Protein AF-A0A933MUI3-F1 (afdb_monomer)

Secondary structure (DSSP, 8-state):
------S---EEE-S-TTT-EEETTEEEEEEESSHHHHHHHHHHHHHHHHHTT-EEEEEE-TT--HHHHHHHHHTSTTTHHHHHHTTSEEEEEHHHHHHHH-SSHHHHHHHHHHHHHTT-S-EEEEEE----SSSS---SSS-HHHHHTTTEEEEEEEEGGG--HHHHHHHHHTSSEEEEEETTEEEEEE-HHHHHHHHHHHHHHHHHHHHHHH-SSEEEEEEEEE-TTS-EEEEEEEEE-HHHHHHH---HHHHTTSBHHHHSTTGGG-TT-HHHHHHHHHHH---EEEEEEETTTTEEEEEEEE-SSTTEEEEEEEE-HHHHHHHHHHHHHHHHHHHHHHS-SSEEEEEETTSBEEEE-HHHHHHHS--HHHHTTSBHHHHS-EEETTT-PBPPPHHHHHHHH-S-EEPPSSEEEE-TTS-EEEEEEEEEEEE-TTS-EEEEEEEEEE-HHHHHHHHHHHHHHHHHHHHHHHHHHHHHHHHHHHHHHHHHHHHHHHHHHHHHHHHIIIIIHHHHHHHHHHHHHHHHHS---HHHHHHHHHHHHHHHHHHHHHHHHS-THHHHS-HHHHHHHHHHHHHHHH--EEEEEEES-GGGTT-THHHHHHHHHHHHHHHIIIII--SEEEEEEEE-SSEEEEEEEE-S----TTHHHHS-TTS-HHHHHHHHHHHHTT-EEEEEE-TTS-EEEEEEEESS-------PPPPPPP------------------SEEEEEE-S-HHHHHHHHHHHHTSTTEEEEEEESSHHHHHHHHHHH--SEEEEESS-SSS-HHHHHHHHHHH-TTSEEEEEESS--HHHHHHHHHTT-SEEEETTS-HHHHHHHHHHHHT--

Sequence (850 aa):
MESMQTIYSDTRKSGIPLIGDLPWGTDFCQFYQTEEDLFEILAPYFKAGVESNELCIWITSGPFDSEDACTALETFPPHFKEYVDKGQMVIIPRSRWWARYGRTDEAVVSMLDRAILSGFDGLRLAYNAFPEEGGGGGIILDGPDVISRHNIIALFSYPRDEFDAAGFMQAIKNHRFALVRNGDRWELIESSEVRTIKDALKRSEEKLHSLFNNMSEGFAYHRIVLDAGERPCDYVFCQVNEAFERLTGLKAESILGRKATDVLPGIEKDPADWIGTYGRVALTGRPVQFERYSELLEKWFSISAFSPHKGYFAVTFSDITERKRAEQALRESEQLWAVTVASIGDAVIATDTAGRVTFLNKVAEELTGWNMPEALGKPVQEVFHIVNENSREAVEDPVRKVLQTGKIAGLANHTVLLRRDGTEVPIDDSGAPIRDNEGRILGVVLVFRDITERRSIEAALRQLNEVLERRVAERTEMAETRSKQLQALAAELIEAEERERRRVAEILHDDLQQLLAAARMQLQAAREDLFYVPLLENVEQLLEESIGKSRRLSHELSPAVLHHSGLVAALEWLARQMKDQFGLEVELEADDTRRFEGSPLKVFLFRAAQELLFNVVKHAGVKHARVALSGFDAHVVMKITDCGQGFDPEVLDCSTRMKGFGLLSLRERARYVGGNLDIESAPGCGSRFTVRVPLNLPEADRLQPYGAPPSEPRNSGQAGGQGSTVAGGTRVLLVDDHQVMRQGLNRLISGHPDIRVVGEAANGHEAIEGVRQLKPHVVVMDVSMPVMDGIEATRRIKAESPEVRVIGLSMYEDELIADTMRQAGAEALVSKTASSAELLKAICRVVGRG

Radius of gyration: 81.18 Å; Cα contacts (8 Å, |Δi|>4): 1340; chains: 1; bounding box: 135×61×223 Å

Mean predicted aligned error: 23.06 Å

Foldseek 3Di:
DDDPPPDDPQWFAQLDVVVGTHHFLAEEEEADADPVRVCVRVQSRVVRQVVQQAQEEEEDEPPDDPVNVVVVCVPRPDDPVVCVVVNSYYYHYPVRC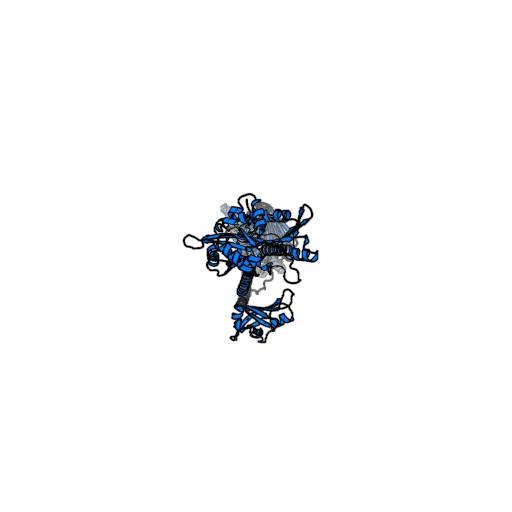CVPQNLELVSQVVVQVVSVVVPGPGHEYEYEFADDPDPDDGDSYPDSVSRNVGRYYYYYYYHNVRDDPVRVVVNCQRHQWYWYDDPPDTDIDGHPVVVVVVVVVVVVVVVVLVCQQPDLWKKWKWFFDADPVRAGDWIATQDIYNNVCVQQVDDCVVGHRHIPCVRQPCCCVWPVNPRRVQSCQQAVQDKDWDWDADPSSRFIKTKIKGHPHHRMIMMIIDTCRVVVVVVVVVVVVVVVVLCVLQPPQWWKFWAFLVQQTCDTHPNLCVQQVHDPVRRGRHRVCVRFPKAAQPPRHGFDDQFVVCSVPVAKDWGDPRMWTQHPVRDTFTKTKIKHFDADPVGDGGTIMMIMDGCPVVVVVVVVVVVVVVVVVVVVVVVVVVVVVVVVVVLVVVVVVVVVVLVVLLVVLCCLVPPVLVVLLLVLLVLVVVPVVDDDDVVSVVVNVVSVVVSVVSVVSSCVSPPPCVVPHALQSLVVVLQVVCCVPQLAHEAEAEDPCPLLRPAPCSVLVSVVVNLVVVCCSVPFPDRYKYWYWDDDPWKIKIKIWDQGQWDDPVVLVDDDDDDRCSVVVSQVVLVSQVWGWDWDTDGNGTIMIMTMHTSYRPPPPPPDPPDDDDDDDDDDDDDDDDDDDDDDAQEEEEEALDPSLVVSLCVLQVVDPRYDHQYYYNALVSVLVCCVPRVGQEYEAEQDGPPHGRLRSLLVCCVVPVRRAYEYEACDPDPVSQVSSVVSPHPYYDYSPDDSVVVVCSSCVRNPHD

Nearest PDB structures (foldseek):
  7od9-assembly1_B  TM=9.704E-01  e=2.567E-10  Methanococcus maripaludis X1
  4gvp-assembly1_A  TM=9.552E-01  e=1.832E-10  Staphylococcus aureus subsp. aureus Mu50
  6ekh-assembly1_Y  TM=9.666E-01  e=4.027E-10  Methanococcus maripaludis
  5hev-assembly1_A  TM=9.425E-01  e=8.853E-10  Enterococcus faecium SD3B-2
  3eul-assembly2_B  TM=9.499E-01  e=8.853E-10  Mycobacterium tuberculosis

pLDDT: mean 76.21, std 15.77, range [24.16, 95.5]

Structure (mmCIF, N/CA/C/O backbone):
data_AF-A0A933MUI3-F1
#
_entry.id   AF-A0A933MUI3-F1
#
loop_
_atom_site.group_PDB
_atom_site.id
_atom_site.type_symbol
_atom_site.label_atom_id
_atom_site.label_alt_id
_atom_site.label_comp_id
_atom_site.label_asym_id
_atom_site.label_entity_id
_atom_site.label_seq_id
_atom_site.pdbx_PDB_ins_code
_atom_site.Cartn_x
_atom_site.Cartn_y
_atom_site.Cartn_z
_atom_site.occupancy
_atom_site.B_iso_or_equiv
_atom_site.auth_seq_id
_atom_site.auth_comp_id
_atom_site.auth_asym_id
_atom_site.auth_atom_id
_atom_site.pdbx_PDB_model_num
ATOM 1 N N . MET A 1 1 ? 58.623 9.720 -47.598 1.00 26.69 1 MET A N 1
ATOM 2 C CA . MET A 1 1 ? 58.840 8.659 -48.596 1.00 26.69 1 MET A CA 1
ATOM 3 C C . MET A 1 1 ? 57.565 8.535 -49.392 1.00 26.69 1 MET A C 1
ATOM 5 O O . MET A 1 1 ? 56.542 8.203 -48.814 1.00 26.69 1 MET A O 1
ATOM 9 N N . GLU A 1 2 ? 57.671 8.980 -50.641 1.00 27.11 2 GLU A N 1
ATOM 10 C CA . GLU A 1 2 ? 56.903 8.598 -51.829 1.00 27.11 2 GLU A CA 1
ATOM 11 C C . GLU A 1 2 ? 55.444 8.187 -51.617 1.00 27.11 2 GLU A C 1
ATOM 13 O O . GLU A 1 2 ? 55.113 7.068 -51.235 1.00 27.11 2 GLU A O 1
ATOM 18 N N . SER A 1 3 ? 54.569 9.140 -51.944 1.00 26.72 3 SER A N 1
ATOM 19 C CA . SER A 1 3 ? 53.187 8.888 -52.319 1.00 26.72 3 SER A CA 1
ATOM 20 C C . SER A 1 3 ? 53.124 7.734 -53.310 1.00 26.72 3 SER A C 1
ATOM 22 O O . SER A 1 3 ? 53.797 7.758 -54.339 1.00 26.72 3 SER A O 1
ATOM 24 N N . MET A 1 4 ? 52.270 6.771 -52.990 1.00 26.62 4 MET A N 1
ATOM 25 C CA . MET A 1 4 ? 51.874 5.628 -53.800 1.00 26.62 4 MET A CA 1
ATOM 26 C C . MET A 1 4 ? 51.138 6.107 -55.070 1.00 26.62 4 MET A C 1
ATOM 28 O O . MET A 1 4 ? 49.933 5.936 -55.219 1.00 26.62 4 MET A O 1
ATOM 32 N N . GLN A 1 5 ? 51.870 6.765 -55.972 1.00 28.64 5 GLN A N 1
ATOM 33 C CA . GLN A 1 5 ? 51.506 7.031 -57.359 1.00 28.64 5 GLN A CA 1
ATOM 34 C C . GLN A 1 5 ? 51.895 5.801 -58.172 1.00 28.64 5 GLN A C 1
ATOM 36 O O . GLN A 1 5 ? 52.979 5.727 -58.744 1.00 28.64 5 GLN A O 1
ATOM 41 N N . THR A 1 6 ? 51.030 4.795 -58.216 1.00 31.25 6 THR A N 1
ATOM 42 C CA . THR A 1 6 ? 51.128 3.788 -59.279 1.00 31.25 6 THR A CA 1
ATOM 43 C C . THR A 1 6 ? 49.757 3.220 -59.593 1.00 31.25 6 THR A C 1
ATOM 45 O O . THR A 1 6 ? 49.464 2.068 -59.299 1.00 31.25 6 THR A O 1
ATOM 48 N N . ILE A 1 7 ? 48.911 4.051 -60.201 1.00 29.55 7 ILE A N 1
ATOM 49 C CA . ILE A 1 7 ? 47.840 3.594 -61.091 1.00 29.55 7 ILE A CA 1
ATOM 50 C C . ILE A 1 7 ? 47.836 4.575 -62.278 1.00 29.55 7 ILE A C 1
ATOM 52 O O . ILE A 1 7 ? 47.250 5.646 -62.196 1.00 29.55 7 ILE A O 1
ATOM 56 N N . TYR A 1 8 ? 48.603 4.229 -63.322 1.00 33.91 8 TYR A N 1
ATOM 57 C CA . TYR A 1 8 ? 48.676 4.859 -64.653 1.00 33.91 8 TYR A CA 1
ATOM 58 C C . TYR A 1 8 ? 48.762 6.402 -64.710 1.00 33.91 8 TYR A C 1
ATOM 60 O O . TYR A 1 8 ? 47.828 7.069 -65.146 1.00 33.91 8 TYR A O 1
ATOM 68 N N . SER A 1 9 ? 49.918 6.987 -64.368 1.00 40.78 9 SER A N 1
ATOM 69 C CA . SER A 1 9 ? 50.299 8.293 -64.935 1.00 40.78 9 SER A CA 1
ATOM 70 C C . SER A 1 9 ? 51.021 8.051 -66.263 1.00 40.78 9 SER A C 1
ATOM 72 O O . SER A 1 9 ? 52.243 7.922 -66.306 1.00 40.78 9 SER A O 1
ATOM 74 N N . ASP A 1 10 ? 50.252 7.924 -67.340 1.00 58.47 10 ASP A N 1
ATOM 75 C CA . ASP A 1 10 ? 50.737 7.633 -68.697 1.00 58.47 10 ASP A CA 1
ATOM 76 C C . ASP A 1 10 ? 51.306 8.900 -69.373 1.00 58.47 10 ASP A C 1
ATOM 78 O O . ASP A 1 10 ? 50.893 9.309 -70.457 1.00 58.47 10 ASP A O 1
ATOM 82 N N . THR A 1 11 ? 52.204 9.595 -68.670 1.00 73.50 11 THR A N 1
ATOM 83 C CA . THR A 1 11 ? 52.864 10.825 -69.120 1.00 73.50 11 THR A CA 1
ATOM 84 C C . THR A 1 11 ? 54.256 10.514 -69.660 1.00 73.50 11 THR A C 1
ATOM 86 O O . THR A 1 11 ? 55.077 9.910 -68.971 1.00 73.50 11 THR A O 1
ATOM 89 N N . ARG A 1 12 ? 54.528 10.946 -70.889 1.00 80.88 12 ARG A N 1
ATOM 90 C CA . ARG A 1 12 ? 55.782 10.781 -71.625 1.00 80.88 12 ARG A CA 1
ATOM 91 C C . ARG A 1 12 ? 56.513 12.109 -71.715 1.00 80.88 12 ARG A C 1
ATOM 93 O O . ARG A 1 12 ? 55.896 13.169 -71.792 1.00 80.88 12 ARG A O 1
ATOM 100 N N . LYS A 1 13 ? 57.840 12.075 -71.768 1.00 86.44 13 LYS A N 1
ATOM 101 C CA . LYS A 1 13 ? 58.614 13.303 -71.967 1.00 86.44 13 LYS A CA 1
ATOM 102 C C . LYS A 1 13 ? 58.293 13.877 -73.348 1.00 86.44 13 LYS A C 1
ATOM 104 O O . LYS A 1 13 ? 58.414 13.183 -74.362 1.00 86.44 13 LYS A O 1
ATOM 109 N N . SER A 1 14 ? 57.906 15.152 -73.413 1.00 86.88 14 SER A N 1
ATOM 110 C CA . SER A 1 14 ? 57.753 15.826 -74.712 1.00 86.88 14 SER A CA 1
ATOM 111 C C . SER A 1 14 ? 59.099 16.054 -75.395 1.00 86.88 14 SER A C 1
ATOM 113 O O . SER A 1 14 ? 59.145 16.125 -76.615 1.00 86.88 14 SER A O 1
ATOM 115 N N . GLY A 1 15 ? 60.177 16.178 -74.614 1.00 82.75 15 GLY A N 1
ATOM 116 C CA . GLY A 1 15 ? 61.474 16.679 -75.072 1.00 82.75 15 GLY A CA 1
ATOM 117 C C . GLY A 1 15 ? 61.552 18.208 -75.099 1.00 82.75 15 GLY A C 1
ATOM 118 O O . GLY A 1 15 ? 62.644 18.759 -75.145 1.00 82.75 15 GLY A O 1
ATOM 119 N N . ILE A 1 16 ? 60.422 18.907 -74.986 1.00 87.38 16 ILE A N 1
ATOM 120 C CA . ILE A 1 16 ? 60.325 20.360 -75.109 1.00 87.38 16 ILE A CA 1
ATOM 121 C C . ILE A 1 16 ? 60.112 20.960 -73.709 1.00 87.38 16 ILE A C 1
ATOM 123 O O . ILE A 1 16 ? 59.032 20.798 -73.132 1.00 87.38 16 ILE A O 1
ATOM 127 N N . PRO A 1 17 ? 61.097 21.686 -73.141 1.00 81.12 17 PRO A N 1
ATOM 128 C CA . PRO A 1 17 ? 61.029 22.163 -71.757 1.00 81.12 17 PRO A CA 1
ATOM 129 C C . PRO A 1 17 ? 59.818 23.047 -71.444 1.00 81.12 17 PRO A C 1
ATOM 131 O O . PRO A 1 17 ? 59.322 23.022 -70.322 1.00 81.12 17 PRO A O 1
ATOM 134 N N . LEU A 1 18 ? 59.336 23.814 -72.428 1.00 83.19 18 LEU A N 1
ATOM 135 C CA . LEU A 1 18 ? 58.181 24.699 -72.258 1.00 83.19 18 LEU A CA 1
ATOM 136 C C . LEU A 1 18 ? 56.868 23.935 -72.050 1.00 83.19 18 LEU A C 1
ATOM 138 O O . LEU A 1 18 ? 55.997 24.444 -71.356 1.00 83.19 18 LEU A O 1
ATOM 142 N N . ILE A 1 19 ? 56.731 22.735 -72.624 1.00 82.62 19 ILE A N 1
ATOM 143 C CA . ILE A 1 19 ? 55.517 21.911 -72.521 1.00 82.62 19 ILE A CA 1
ATOM 144 C C . ILE A 1 19 ? 55.600 20.951 -71.323 1.00 82.62 19 ILE A C 1
ATOM 146 O O . ILE A 1 19 ? 54.597 20.702 -70.659 1.00 82.62 19 ILE A O 1
ATOM 150 N N . GLY A 1 20 ? 56.791 20.425 -71.019 1.00 83.56 20 GLY A N 1
ATOM 151 C CA . GLY A 1 20 ? 56.973 19.430 -69.959 1.00 83.56 20 GLY A CA 1
ATOM 152 C C . GLY A 1 20 ? 56.512 18.031 -70.381 1.00 83.56 20 GLY A C 1
ATOM 153 O O . GLY A 1 20 ? 56.659 17.654 -71.544 1.00 83.56 20 GLY A O 1
ATOM 154 N N . ASP A 1 21 ? 55.994 17.237 -69.447 1.00 83.56 21 ASP A N 1
ATOM 155 C CA . ASP A 1 21 ? 55.549 15.868 -69.729 1.00 83.56 21 ASP A CA 1
ATOM 156 C C . ASP A 1 21 ? 54.125 15.851 -70.309 1.00 83.56 21 ASP A C 1
ATOM 158 O O . ASP A 1 21 ? 53.226 16.545 -69.833 1.00 83.56 21 ASP A O 1
ATOM 162 N N . LEU A 1 22 ? 53.917 15.039 -71.344 1.00 81.50 22 LEU A N 1
ATOM 163 C CA . LEU A 1 22 ? 52.678 14.942 -72.106 1.00 81.50 22 LEU A CA 1
ATOM 164 C C . LEU A 1 22 ? 52.012 13.582 -71.910 1.00 81.50 22 LEU A C 1
ATOM 166 O O . LEU A 1 22 ? 52.678 12.564 -72.076 1.00 81.50 22 LEU A O 1
ATOM 170 N N . PRO A 1 23 ? 50.704 13.517 -71.621 1.00 81.94 23 PRO A N 1
ATOM 171 C CA . PRO A 1 23 ? 49.993 12.251 -71.669 1.00 81.94 23 PRO A CA 1
ATOM 172 C C . PRO A 1 23 ? 49.860 11.746 -73.111 1.00 81.94 23 PRO A C 1
ATOM 174 O O . PRO A 1 23 ? 49.863 12.544 -74.057 1.00 81.94 23 PRO A O 1
ATOM 177 N N . TRP A 1 24 ? 49.678 10.435 -73.273 1.00 82.12 24 TRP A N 1
ATOM 178 C CA . TRP A 1 24 ? 49.233 9.860 -74.544 1.00 82.12 24 TRP A CA 1
ATOM 179 C C . TRP A 1 24 ? 47.971 10.546 -75.078 1.00 82.12 24 TRP A C 1
ATOM 181 O O . TRP A 1 24 ? 47.158 11.084 -74.322 1.00 82.12 24 TRP A O 1
ATOM 191 N N . GLY A 1 25 ? 47.840 10.552 -76.401 1.00 77.00 25 GLY A N 1
ATOM 192 C CA . GLY A 1 25 ? 46.754 11.214 -77.103 1.00 77.00 25 GLY A CA 1
ATOM 193 C C . GLY A 1 25 ? 46.844 12.736 -77.094 1.00 77.00 25 GLY A C 1
ATOM 194 O O . GLY A 1 25 ? 45.841 13.428 -77.253 1.00 77.00 25 GLY A O 1
ATOM 195 N N . THR A 1 26 ? 48.046 13.278 -76.895 1.00 83.25 26 THR A N 1
ATOM 196 C CA . THR A 1 26 ? 48.271 14.718 -76.990 1.00 83.25 26 THR A CA 1
ATOM 197 C C . THR A 1 26 ? 48.763 15.101 -78.372 1.00 83.25 26 THR A C 1
ATOM 199 O O . THR A 1 26 ? 49.801 14.625 -78.833 1.00 83.25 26 THR A O 1
ATOM 202 N N . ASP A 1 27 ? 48.064 16.043 -78.987 1.00 84.56 27 ASP A N 1
ATOM 203 C CA . ASP A 1 27 ? 48.530 16.771 -80.149 1.00 84.56 27 ASP A CA 1
ATOM 204 C C . ASP A 1 27 ? 48.903 18.214 -79.788 1.00 84.56 27 ASP A C 1
ATOM 206 O O . ASP A 1 27 ? 48.278 18.870 -78.951 1.00 84.56 27 ASP A O 1
ATOM 210 N N . PHE A 1 28 ? 49.952 18.719 -80.419 1.00 86.38 28 PHE A N 1
ATOM 211 C CA . PHE A 1 28 ? 50.355 20.110 -80.302 1.00 86.38 28 PHE A CA 1
ATOM 212 C C . PHE A 1 28 ? 50.979 20.597 -81.601 1.00 86.38 28 PHE A C 1
ATOM 214 O O . PHE A 1 28 ? 51.342 19.805 -82.471 1.00 86.38 28 PHE A O 1
ATOM 221 N N . CYS A 1 29 ? 51.102 21.911 -81.741 1.00 86.44 29 CYS A N 1
ATOM 222 C CA . CYS A 1 29 ? 51.673 22.512 -82.932 1.00 86.44 29 CYS A CA 1
ATOM 223 C C . CYS A 1 29 ? 52.832 23.459 -82.643 1.00 86.44 29 CYS A C 1
ATOM 225 O O . CYS A 1 29 ? 52.957 23.995 -81.542 1.00 86.44 29 CYS A O 1
ATOM 227 N N . GLN A 1 30 ? 53.664 23.671 -83.660 1.00 87.75 30 GLN A N 1
ATOM 228 C CA . GLN A 1 30 ? 54.670 24.719 -83.706 1.00 87.75 30 GLN A CA 1
ATOM 229 C C . GLN A 1 30 ? 54.474 25.607 -84.939 1.00 87.75 30 GLN A C 1
ATOM 231 O O . GLN A 1 30 ? 54.166 25.109 -86.023 1.00 87.75 30 GLN A O 1
ATOM 236 N N . PHE A 1 31 ? 54.691 26.910 -84.777 1.00 86.50 31 PHE A N 1
ATOM 237 C CA . PHE A 1 31 ? 54.762 27.880 -85.866 1.00 86.50 31 PHE A CA 1
ATOM 238 C C . PHE A 1 31 ? 56.196 28.390 -85.993 1.00 86.50 31 PHE A C 1
ATOM 240 O O . PHE A 1 31 ? 56.666 29.123 -85.119 1.00 86.50 31 PHE A O 1
ATOM 247 N N . TYR A 1 32 ? 56.871 27.991 -87.070 1.00 84.56 32 TYR A N 1
ATOM 248 C CA . TYR A 1 32 ? 58.288 28.271 -87.322 1.00 84.56 32 TYR A CA 1
ATOM 249 C C . TYR A 1 32 ? 58.459 29.300 -88.452 1.00 84.56 32 TYR A C 1
ATOM 251 O O . TYR A 1 32 ? 57.594 29.399 -89.322 1.00 84.56 32 TYR A O 1
ATOM 259 N N . GLN A 1 33 ? 59.549 30.077 -88.445 1.00 82.56 33 GLN A N 1
ATOM 260 C CA . GLN A 1 33 ? 59.861 31.052 -89.507 1.00 82.56 33 GLN A CA 1
ATOM 261 C C . GLN A 1 33 ? 61.023 30.584 -90.387 1.00 82.56 33 GLN A C 1
ATOM 263 O O . GLN A 1 33 ? 61.010 30.787 -91.597 1.00 82.56 33 GLN A O 1
ATOM 268 N N . THR A 1 34 ? 62.008 29.920 -89.787 1.00 81.50 34 THR A N 1
ATOM 269 C CA . THR A 1 34 ? 63.191 29.385 -90.468 1.00 81.50 34 THR A CA 1
ATOM 270 C C . THR A 1 34 ? 63.303 27.871 -90.292 1.00 81.50 34 THR A C 1
ATOM 272 O O . THR A 1 34 ? 62.640 27.273 -89.443 1.00 81.50 34 THR A O 1
ATOM 275 N N . GLU A 1 35 ? 64.155 27.227 -91.091 1.00 76.75 35 GLU A N 1
ATOM 276 C CA . GLU A 1 35 ? 64.437 25.793 -90.934 1.00 76.75 35 GLU A CA 1
ATOM 277 C C . GLU A 1 35 ? 65.105 25.496 -89.585 1.00 76.75 35 GLU A C 1
ATOM 279 O O . GLU A 1 35 ? 64.799 24.492 -88.948 1.00 76.75 35 GLU A O 1
ATOM 284 N N . GLU A 1 36 ? 65.962 26.401 -89.105 1.00 79.06 36 GLU A N 1
ATOM 285 C CA . GLU A 1 36 ? 66.595 26.288 -87.787 1.00 79.06 36 GLU A CA 1
ATOM 286 C C . GLU A 1 36 ? 65.548 26.250 -86.663 1.00 79.06 36 GLU A C 1
ATOM 288 O O . GLU A 1 36 ? 65.636 25.394 -85.780 1.00 79.06 36 GLU A O 1
ATOM 293 N N . ASP A 1 37 ? 64.508 27.093 -86.741 1.00 80.56 37 ASP A N 1
ATOM 294 C CA . ASP A 1 37 ? 63.401 27.092 -85.774 1.00 80.56 37 ASP A CA 1
ATOM 295 C C . ASP A 1 37 ? 62.655 25.746 -85.772 1.00 80.56 37 ASP A C 1
ATOM 297 O O . ASP A 1 37 ? 62.362 25.187 -84.715 1.00 80.56 37 ASP A O 1
ATOM 301 N N . LEU A 1 38 ? 62.368 25.197 -86.958 1.00 82.62 38 LEU A N 1
ATOM 302 C CA . LEU A 1 38 ? 61.689 23.907 -87.106 1.00 82.62 38 LEU A CA 1
ATOM 303 C C . LEU A 1 38 ? 62.465 22.785 -86.390 1.00 82.62 38 LEU A C 1
ATOM 305 O O . LEU A 1 38 ? 61.878 21.955 -85.683 1.00 82.62 38 LEU A O 1
ATOM 309 N N . PHE A 1 39 ? 63.787 22.767 -86.563 1.00 81.62 39 PHE A N 1
ATOM 310 C CA . PHE A 1 39 ? 64.657 21.750 -85.981 1.00 81.62 39 PHE A CA 1
ATOM 311 C C . PHE A 1 39 ? 64.909 21.939 -84.481 1.00 81.62 39 PHE A C 1
ATOM 313 O O . PHE A 1 39 ? 65.070 20.934 -83.783 1.00 81.62 39 PHE A O 1
ATOM 320 N N . GLU A 1 40 ? 64.868 23.171 -83.961 1.00 83.31 40 GLU A N 1
ATOM 321 C CA . GLU A 1 40 ? 65.004 23.461 -82.523 1.00 83.31 40 GLU A CA 1
ATOM 322 C C . GLU A 1 40 ? 63.962 22.697 -81.680 1.00 83.31 40 GLU A C 1
ATOM 324 O O . GLU A 1 40 ? 64.250 22.273 -80.559 1.00 83.31 40 GLU A O 1
ATOM 329 N N . ILE A 1 41 ? 62.772 22.451 -82.242 1.00 87.06 41 ILE A N 1
ATOM 330 C CA . ILE A 1 41 ? 61.684 21.706 -81.594 1.00 87.06 41 ILE A CA 1
ATOM 331 C C . ILE A 1 41 ? 61.642 20.231 -82.019 1.00 87.06 41 ILE A C 1
ATOM 333 O O . ILE A 1 41 ? 61.493 19.358 -81.159 1.00 87.06 41 ILE A O 1
ATOM 337 N N . LEU A 1 42 ? 61.784 19.917 -83.316 1.00 86.38 42 LEU A N 1
ATOM 338 C CA . LEU A 1 42 ? 61.674 18.531 -83.807 1.00 86.38 42 LEU A CA 1
ATOM 339 C C . LEU A 1 42 ? 62.746 17.606 -83.222 1.00 86.38 42 LEU A C 1
ATOM 341 O O . LEU A 1 42 ? 62.468 16.446 -82.907 1.00 86.38 42 LEU A O 1
ATOM 345 N N . ALA A 1 43 ? 63.966 18.110 -83.056 1.00 82.88 43 ALA A N 1
ATOM 346 C CA . ALA A 1 43 ? 65.096 17.319 -82.597 1.00 82.88 43 ALA A CA 1
ATOM 347 C C . ALA A 1 43 ? 64.933 16.775 -81.170 1.00 82.88 43 ALA A C 1
ATOM 349 O O . ALA A 1 43 ? 64.990 15.553 -80.981 1.00 82.88 43 ALA A O 1
ATOM 350 N N . PRO A 1 44 ? 64.695 17.621 -80.146 1.00 86.06 44 PRO A N 1
ATOM 351 C CA . PRO A 1 44 ? 64.467 17.117 -78.802 1.00 86.06 44 PRO A CA 1
ATOM 352 C C . PRO A 1 44 ? 63.152 16.330 -78.698 1.00 86.06 44 PRO A C 1
ATOM 354 O O . PRO A 1 44 ? 63.081 15.380 -77.915 1.00 86.06 44 PRO A O 1
ATOM 357 N N . TYR A 1 45 ? 62.146 16.659 -79.517 1.00 89.75 45 TYR A N 1
ATOM 358 C CA . TYR A 1 45 ? 60.878 15.934 -79.569 1.00 89.75 45 TYR A CA 1
ATOM 359 C C . TYR A 1 45 ? 61.048 14.466 -79.971 1.00 89.75 45 TYR A C 1
ATOM 361 O O . TYR A 1 45 ? 60.556 13.575 -79.272 1.00 89.75 45 TYR A O 1
ATOM 369 N N . PHE A 1 46 ? 61.765 14.191 -81.064 1.00 87.75 46 PHE A N 1
ATOM 370 C CA . PHE A 1 46 ? 61.994 12.812 -81.490 1.00 87.75 46 PHE A CA 1
ATOM 371 C C . PHE A 1 46 ? 62.999 12.078 -80.607 1.00 87.75 46 PHE A C 1
ATOM 373 O O . PHE A 1 46 ? 62.818 10.886 -80.358 1.00 87.75 46 PHE A O 1
ATOM 380 N N . LYS A 1 47 ? 64.012 12.777 -80.076 1.00 84.50 47 LYS A N 1
ATOM 381 C CA . LYS A 1 47 ? 64.937 12.195 -79.096 1.00 84.50 47 LYS A CA 1
ATOM 382 C C . LYS A 1 47 ? 64.183 11.616 -77.894 1.00 84.50 47 LYS A C 1
ATOM 384 O O . LYS A 1 47 ? 64.425 10.472 -77.521 1.00 84.50 47 LYS A O 1
ATOM 389 N N . ALA A 1 48 ? 63.233 12.371 -77.339 1.00 86.81 48 ALA A N 1
ATOM 390 C CA . ALA A 1 48 ? 62.432 11.916 -76.206 1.00 86.81 48 ALA A CA 1
ATOM 391 C C . ALA A 1 48 ? 61.581 10.674 -76.531 1.00 86.81 48 ALA A C 1
ATOM 393 O O . ALA A 1 48 ? 61.439 9.802 -75.676 1.00 86.81 48 ALA A O 1
ATOM 394 N N . GLY A 1 49 ? 61.050 10.569 -77.755 1.00 87.25 49 GLY A N 1
ATOM 395 C CA . GLY A 1 49 ? 60.280 9.398 -78.191 1.00 87.25 49 GLY A CA 1
ATOM 396 C C . GLY A 1 49 ? 61.127 8.140 -78.336 1.00 87.25 49 GLY A C 1
ATOM 397 O O . GLY A 1 49 ? 60.769 7.087 -77.812 1.00 87.25 49 GLY A O 1
ATOM 398 N N . VAL A 1 50 ? 62.296 8.259 -78.968 1.00 84.75 50 VAL A N 1
ATOM 399 C CA . VAL A 1 50 ? 63.228 7.132 -79.120 1.00 84.75 50 VAL A CA 1
ATOM 400 C C . VAL A 1 50 ? 63.700 6.620 -77.754 1.00 84.75 50 VAL A C 1
ATOM 402 O O . VAL A 1 50 ? 63.682 5.414 -77.511 1.00 84.75 50 VAL A O 1
ATOM 405 N N . GLU A 1 51 ? 64.054 7.525 -76.834 1.00 84.62 51 GLU A N 1
ATOM 406 C CA . GLU A 1 51 ? 64.437 7.178 -75.455 1.00 84.62 51 GLU A CA 1
ATOM 407 C C . GLU A 1 51 ? 63.283 6.552 -74.649 1.00 84.62 51 GLU A C 1
ATOM 409 O O . GLU A 1 51 ? 63.534 5.807 -73.703 1.00 84.62 51 GLU A O 1
ATOM 414 N N . SER A 1 52 ? 62.030 6.825 -75.028 1.00 85.44 52 SER A N 1
ATOM 415 C CA . SER A 1 52 ? 60.817 6.329 -74.357 1.00 85.44 52 SER A CA 1
ATOM 416 C C . SER A 1 52 ? 60.215 5.078 -75.012 1.00 85.44 52 SER A C 1
ATOM 418 O O . SER A 1 52 ? 59.076 4.734 -74.706 1.00 85.44 52 SER A O 1
ATOM 420 N N . ASN A 1 53 ? 60.970 4.389 -75.880 1.00 86.56 53 ASN A N 1
ATOM 421 C CA . ASN A 1 53 ? 60.538 3.184 -76.603 1.00 86.56 53 ASN A CA 1
ATOM 422 C C . ASN A 1 53 ? 59.314 3.403 -77.519 1.00 86.56 53 ASN A C 1
ATOM 424 O O . ASN A 1 53 ? 58.423 2.561 -77.621 1.00 86.56 53 ASN A O 1
ATOM 428 N N . GLU A 1 54 ? 59.264 4.543 -78.204 1.00 89.00 54 GLU A N 1
ATOM 429 C CA . GLU A 1 54 ? 58.175 4.899 -79.119 1.00 89.00 54 GLU A CA 1
ATOM 430 C C . GLU A 1 54 ? 58.626 4.733 -80.581 1.00 89.00 54 GLU A C 1
ATOM 432 O O . GLU A 1 54 ? 59.804 4.932 -80.902 1.00 89.00 54 GLU A O 1
ATOM 437 N N . LEU A 1 55 ? 57.694 4.380 -81.477 1.00 90.06 55 LEU A N 1
ATOM 438 C CA . LEU A 1 55 ? 57.945 4.423 -82.920 1.00 90.06 55 LEU A CA 1
ATOM 439 C C . LEU A 1 55 ? 57.821 5.874 -83.387 1.00 90.06 55 LEU A C 1
ATOM 441 O O . LEU A 1 55 ? 56.739 6.455 -83.325 1.00 90.06 55 LEU A O 1
ATOM 445 N N . CYS A 1 56 ? 58.909 6.455 -83.877 1.00 89.62 56 CYS A N 1
ATOM 446 C CA . CYS A 1 56 ? 58.933 7.838 -84.334 1.00 89.62 56 CYS A CA 1
ATOM 447 C C . CYS A 1 56 ? 58.706 7.912 -85.851 1.00 89.62 56 CYS A C 1
ATOM 449 O O . CYS A 1 56 ? 59.363 7.221 -86.629 1.00 89.62 56 CYS A O 1
ATOM 451 N N . ILE A 1 57 ? 57.777 8.756 -86.294 1.00 87.75 57 ILE A N 1
ATOM 452 C CA . ILE A 1 57 ? 57.463 8.948 -87.711 1.00 87.75 57 ILE A CA 1
ATOM 453 C C . ILE A 1 57 ? 57.476 10.431 -88.043 1.00 87.75 57 ILE A C 1
ATOM 455 O O . ILE A 1 57 ? 56.810 11.227 -87.385 1.00 87.75 57 ILE A O 1
ATOM 459 N N . TRP A 1 58 ? 58.189 10.790 -89.107 1.00 86.19 58 TRP A N 1
ATOM 460 C CA . TRP A 1 58 ? 58.178 12.135 -89.663 1.00 86.19 58 TRP A CA 1
ATOM 461 C C . TRP A 1 58 ? 57.627 12.130 -91.087 1.00 86.19 58 TRP A C 1
ATOM 463 O O . TRP A 1 58 ? 58.201 11.525 -91.995 1.00 86.19 58 TRP A O 1
ATOM 473 N N . ILE A 1 59 ? 56.499 12.809 -91.281 1.00 82.69 59 ILE A N 1
ATOM 474 C CA . ILE A 1 59 ? 55.884 13.000 -92.592 1.00 82.69 59 ILE A CA 1
ATOM 475 C C . ILE A 1 59 ? 56.274 14.388 -93.116 1.00 82.69 59 ILE A C 1
ATOM 477 O O . ILE A 1 59 ? 55.844 15.407 -92.569 1.00 82.69 59 ILE A O 1
ATOM 481 N N . THR A 1 60 ? 57.079 14.429 -94.180 1.00 79.44 60 THR A N 1
ATOM 482 C CA . THR A 1 60 ? 57.626 15.675 -94.749 1.00 79.44 60 THR A CA 1
ATOM 483 C C . THR A 1 60 ? 56.787 16.191 -95.921 1.00 79.44 60 THR A C 1
ATOM 485 O O . THR A 1 60 ? 56.224 15.407 -96.685 1.00 79.44 60 THR A O 1
ATOM 488 N N . SER A 1 61 ? 56.711 17.509 -96.112 1.00 71.44 61 SER A N 1
ATOM 489 C CA . SER A 1 61 ? 56.069 18.150 -97.272 1.00 71.44 61 SER A CA 1
ATOM 490 C C . SER A 1 61 ? 56.940 19.288 -97.817 1.00 71.44 61 SER A C 1
ATOM 492 O O . SER A 1 61 ? 57.670 19.904 -97.043 1.00 71.44 61 SER A O 1
ATOM 494 N N . GLY A 1 62 ? 56.884 19.526 -99.138 1.00 59.78 62 GLY A N 1
ATOM 495 C CA . GLY A 1 62 ? 57.807 20.408 -99.876 1.00 59.78 62 GLY A CA 1
ATOM 496 C C . GLY A 1 62 ? 57.909 21.832 -99.307 1.00 59.78 62 GLY A C 1
ATOM 497 O O . GLY A 1 62 ? 56.924 22.289 -98.742 1.00 59.78 62 GLY A O 1
ATOM 498 N N . PRO A 1 63 ? 59.059 22.525 -99.449 1.00 52.03 63 PRO A N 1
ATOM 499 C CA . PRO A 1 63 ? 60.122 22.281 -100.434 1.00 52.03 63 PRO A CA 1
ATOM 500 C C . PRO A 1 63 ? 61.197 21.259 -100.024 1.00 52.03 63 PRO A C 1
ATOM 502 O O . PRO A 1 63 ? 62.105 21.015 -100.807 1.00 52.03 63 PRO A O 1
ATOM 505 N N . PHE A 1 64 ? 61.088 20.629 -98.853 1.00 58.78 64 PHE A N 1
ATOM 506 C CA . PHE A 1 64 ? 62.061 19.634 -98.394 1.00 58.78 64 PHE A CA 1
ATOM 507 C C . PHE A 1 64 ? 61.977 18.327 -99.192 1.00 58.78 64 PHE A C 1
ATOM 509 O O . PHE A 1 64 ? 60.974 17.606 -99.098 1.00 58.78 64 PHE A O 1
ATOM 516 N N . ASP A 1 65 ? 63.037 17.990 -99.932 1.00 57.69 65 ASP A N 1
ATOM 517 C CA . ASP A 1 65 ? 63.216 16.644 -100.476 1.00 57.69 65 ASP A CA 1
ATOM 518 C C . ASP A 1 65 ? 63.698 15.700 -99.361 1.00 57.69 65 ASP A C 1
ATOM 520 O O . ASP A 1 65 ? 64.318 16.112 -98.377 1.00 57.69 65 ASP A O 1
ATOM 524 N N . SER A 1 66 ? 63.398 14.401 -99.465 1.00 55.91 66 SER A N 1
ATOM 525 C CA . SER A 1 66 ? 63.749 13.424 -98.414 1.00 55.91 66 SER A CA 1
ATOM 526 C C . SER A 1 66 ? 65.246 13.366 -98.087 1.00 55.91 66 SER A C 1
ATOM 528 O O . SER A 1 66 ? 65.609 12.904 -97.008 1.00 55.91 66 SER A O 1
ATOM 530 N N . GLU A 1 67 ? 66.106 13.821 -99.000 1.00 59.09 67 GLU A N 1
ATOM 531 C CA . GLU A 1 67 ? 67.552 13.911 -98.782 1.00 59.09 67 GLU A CA 1
ATOM 532 C C . GLU A 1 67 ? 67.935 15.066 -97.843 1.00 59.09 67 GLU A C 1
ATOM 534 O O . GLU A 1 67 ? 68.810 14.873 -97.000 1.00 59.09 67 GLU A O 1
ATOM 539 N N . ASP A 1 68 ? 67.234 16.203 -97.880 1.00 64.31 68 ASP A N 1
ATOM 540 C CA . ASP A 1 68 ? 67.490 17.349 -96.992 1.00 64.31 68 ASP A CA 1
ATOM 541 C C . ASP A 1 68 ? 67.062 17.043 -95.554 1.00 64.31 68 ASP A C 1
ATOM 543 O O . ASP A 1 68 ? 67.792 17.321 -94.606 1.00 64.31 68 ASP A O 1
ATOM 547 N N . ALA A 1 69 ? 65.917 16.371 -95.384 1.00 64.88 69 ALA A N 1
ATOM 548 C CA . ALA A 1 69 ? 65.441 15.915 -94.077 1.00 64.88 69 ALA A CA 1
ATOM 549 C C . ALA A 1 69 ? 66.384 14.873 -93.446 1.00 64.88 69 ALA A C 1
ATOM 551 O O . ALA A 1 69 ? 66.635 14.913 -92.242 1.00 64.88 69 ALA A O 1
ATOM 552 N N . CYS A 1 70 ? 66.935 13.958 -94.252 1.00 63.72 70 CYS A N 1
ATOM 553 C CA . CYS A 1 70 ? 67.941 12.998 -93.798 1.00 63.72 70 CYS A CA 1
ATOM 554 C C . CYS A 1 70 ? 69.273 13.680 -93.457 1.00 63.72 70 CYS A C 1
ATOM 556 O O . CYS A 1 70 ? 69.857 13.360 -92.426 1.00 63.72 70 CYS A O 1
ATOM 558 N N . THR A 1 71 ? 69.727 14.638 -94.270 1.00 64.50 71 THR A N 1
ATOM 559 C CA . THR A 1 71 ? 70.982 15.382 -94.049 1.00 64.50 71 THR A CA 1
ATOM 560 C C . THR A 1 71 ? 70.893 16.273 -92.809 1.00 64.50 71 THR A C 1
ATOM 562 O O . THR A 1 71 ? 71.807 16.284 -91.987 1.00 64.50 71 THR A O 1
ATOM 565 N N . ALA A 1 72 ? 69.760 16.948 -92.606 1.00 63.25 72 ALA A N 1
ATOM 566 C CA . ALA A 1 72 ? 69.481 17.714 -91.395 1.00 63.25 72 ALA A CA 1
ATOM 567 C C . ALA A 1 72 ? 69.376 16.827 -90.146 1.00 63.25 72 ALA A C 1
ATOM 569 O O . ALA A 1 72 ? 69.590 17.309 -89.040 1.00 63.25 72 ALA A O 1
ATOM 570 N N . LEU A 1 73 ? 69.088 15.526 -90.304 1.00 62.53 73 LEU A N 1
ATOM 571 C CA . LEU A 1 73 ? 69.124 14.582 -89.191 1.00 62.53 73 LEU A CA 1
ATOM 572 C C . LEU A 1 73 ? 70.533 14.067 -88.848 1.00 62.53 73 LEU A C 1
ATOM 57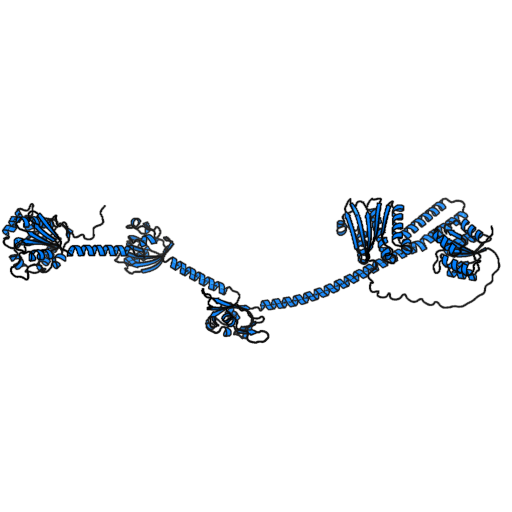4 O O . LEU A 1 73 ? 70.758 13.622 -87.721 1.00 62.53 73 LEU A O 1
ATOM 578 N N . GLU A 1 74 ? 71.496 14.146 -89.775 1.00 60.31 74 GLU A N 1
ATOM 579 C CA . GLU A 1 74 ? 72.895 13.748 -89.536 1.00 60.31 74 GLU A CA 1
ATOM 580 C C . GLU A 1 74 ? 73.638 14.711 -88.597 1.00 60.31 74 GLU A C 1
ATOM 582 O O . GLU A 1 74 ? 74.610 14.315 -87.951 1.00 60.31 74 GLU A O 1
ATOM 587 N N . THR A 1 75 ? 73.162 15.950 -88.456 1.00 57.91 75 THR A N 1
ATOM 588 C CA . THR A 1 75 ? 73.680 16.926 -87.489 1.00 57.91 75 THR A CA 1
ATOM 589 C C . THR A 1 75 ? 73.137 16.728 -86.068 1.00 57.91 75 THR A C 1
ATOM 591 O O . THR A 1 75 ? 73.613 17.412 -85.160 1.00 57.91 75 THR A O 1
ATOM 594 N N . PHE A 1 76 ? 72.219 15.774 -85.819 1.00 60.72 76 PHE A N 1
ATOM 595 C CA . PHE A 1 76 ? 71.714 15.469 -84.470 1.00 60.72 76 PHE A CA 1
ATOM 596 C C . PHE A 1 76 ? 72.628 14.512 -83.681 1.00 60.72 76 PHE A C 1
ATOM 598 O O . PHE A 1 76 ? 72.767 13.337 -84.038 1.00 60.72 76 PHE A O 1
ATOM 605 N N . PRO A 1 77 ? 73.219 14.949 -82.553 1.00 52.69 77 PRO A N 1
ATOM 606 C CA . PRO A 1 77 ? 74.090 14.101 -81.741 1.00 52.69 77 PRO A CA 1
ATOM 607 C C . PRO A 1 77 ? 73.318 13.276 -80.686 1.00 52.69 77 PRO A C 1
ATOM 609 O O . PRO A 1 77 ? 72.453 13.836 -80.003 1.00 52.69 77 PRO A O 1
ATOM 612 N N . PRO A 1 78 ? 73.730 12.027 -80.374 1.00 51.47 78 PRO A N 1
ATOM 613 C CA . PRO A 1 78 ? 74.415 11.035 -81.212 1.00 51.47 78 PRO A CA 1
ATOM 614 C C . PRO A 1 78 ? 73.569 9.749 -81.426 1.00 51.47 78 PRO A C 1
ATOM 616 O O . PRO A 1 78 ? 72.733 9.398 -80.599 1.00 51.47 78 PRO A O 1
ATOM 619 N N . HIS A 1 79 ? 73.836 9.008 -82.513 1.00 59.25 79 HIS A N 1
ATOM 620 C CA . HIS A 1 79 ? 73.238 7.701 -82.892 1.00 59.25 79 HIS A CA 1
ATOM 621 C C . HIS A 1 79 ? 71.847 7.699 -83.558 1.00 59.25 79 HIS A C 1
ATOM 623 O O . HIS A 1 79 ? 71.243 6.639 -83.708 1.00 59.25 79 HIS A O 1
ATOM 629 N N . PHE A 1 80 ? 71.354 8.835 -84.059 1.00 66.50 80 PHE A N 1
ATOM 630 C CA . PHE A 1 80 ? 70.039 8.906 -84.721 1.00 66.50 80 PHE A CA 1
ATOM 631 C C . PHE A 1 80 ? 69.905 7.982 -85.950 1.00 66.50 80 PHE A C 1
ATOM 633 O O . PHE A 1 80 ? 68.871 7.345 -86.151 1.00 66.50 80 PHE A O 1
ATOM 640 N N . LYS A 1 81 ? 70.988 7.835 -86.727 1.00 64.31 81 LYS A N 1
ATOM 641 C CA . LYS A 1 81 ? 71.059 6.958 -87.909 1.00 64.31 81 LYS A CA 1
ATOM 642 C C . LYS A 1 81 ? 70.841 5.477 -87.566 1.00 64.31 81 LYS A C 1
ATOM 644 O O . LYS A 1 81 ? 70.178 4.773 -88.316 1.00 64.31 81 LYS A O 1
ATOM 649 N N . GLU A 1 82 ? 71.285 5.027 -86.389 1.00 67.00 82 GLU A N 1
ATOM 650 C CA . GLU A 1 82 ? 71.072 3.643 -85.938 1.00 67.00 82 GLU A CA 1
ATOM 651 C C . GLU A 1 82 ? 69.594 3.328 -85.676 1.00 67.00 82 GLU A C 1
ATOM 653 O O . GLU A 1 82 ? 69.169 2.192 -85.867 1.00 67.00 82 GLU A O 1
ATOM 658 N N . TYR A 1 83 ? 68.798 4.310 -85.246 1.00 69.88 83 TYR A N 1
ATOM 659 C CA . TYR A 1 83 ? 67.361 4.129 -85.016 1.00 69.88 83 TYR A CA 1
ATOM 660 C C . TYR A 1 83 ? 66.557 4.147 -86.317 1.00 69.88 83 TYR A C 1
ATOM 662 O O . TYR A 1 83 ? 65.550 3.443 -86.421 1.00 69.88 83 TYR A O 1
ATOM 670 N N . VAL A 1 84 ? 67.029 4.891 -87.321 1.00 67.81 84 VAL A N 1
ATOM 671 C CA . VAL A 1 84 ? 66.499 4.825 -88.691 1.00 67.81 84 VAL A CA 1
ATOM 672 C C . VAL A 1 84 ? 66.788 3.447 -89.297 1.00 67.81 84 VAL A C 1
ATOM 674 O O . VAL A 1 84 ? 65.870 2.794 -89.790 1.00 67.81 84 VAL A O 1
ATOM 677 N N . ASP A 1 85 ? 68.018 2.941 -89.161 1.00 65.56 85 ASP A N 1
ATOM 678 C CA . ASP A 1 85 ? 68.410 1.617 -89.669 1.00 65.56 85 ASP A CA 1
ATOM 679 C C . ASP A 1 85 ? 67.697 0.459 -88.938 1.00 65.56 85 ASP A C 1
ATOM 681 O O . ASP A 1 85 ? 67.366 -0.558 -89.550 1.00 65.56 85 ASP A O 1
ATOM 685 N N . LYS A 1 86 ? 67.405 0.612 -87.636 1.00 69.25 86 LYS A N 1
ATOM 686 C CA . LYS A 1 86 ? 66.622 -0.349 -86.828 1.00 69.25 86 LYS A CA 1
ATOM 687 C C . LYS A 1 86 ? 65.105 -0.259 -87.055 1.00 69.25 86 LYS A C 1
ATOM 689 O O . LYS A 1 86 ? 64.367 -1.062 -86.490 1.00 69.25 86 LYS A O 1
ATOM 694 N N . GLY A 1 87 ? 64.630 0.695 -87.860 1.00 74.94 87 GLY A N 1
ATOM 695 C CA . GLY A 1 87 ? 63.208 0.875 -88.165 1.00 74.94 87 GLY A CA 1
ATOM 696 C C . GLY A 1 87 ? 62.372 1.496 -87.039 1.00 74.94 87 GLY A C 1
ATOM 697 O O . GLY A 1 87 ? 61.147 1.457 -87.117 1.00 74.94 87 GLY A O 1
ATOM 698 N N . GLN A 1 88 ? 63.010 2.072 -86.013 1.00 82.50 88 GLN A N 1
ATOM 699 C CA . GLN A 1 88 ? 62.351 2.793 -84.915 1.00 82.50 88 GLN A CA 1
ATOM 700 C C . GLN A 1 88 ? 62.058 4.265 -85.271 1.00 82.50 88 GLN A C 1
ATOM 702 O O . GLN A 1 88 ? 61.203 4.893 -84.650 1.00 82.50 88 GLN A O 1
ATOM 707 N N . MET A 1 89 ? 62.733 4.815 -86.285 1.00 85.19 89 MET A N 1
ATOM 708 C CA . MET A 1 89 ? 62.441 6.130 -86.859 1.00 85.19 89 MET A CA 1
ATOM 709 C C . MET A 1 89 ? 62.166 6.000 -88.358 1.00 85.19 89 MET A C 1
ATOM 711 O O . MET A 1 89 ? 62.971 5.422 -89.088 1.00 85.19 89 MET A O 1
ATOM 715 N N . VAL A 1 90 ? 61.049 6.553 -88.831 1.00 82.88 90 VAL A N 1
ATOM 716 C CA . VAL A 1 90 ? 60.630 6.451 -90.234 1.00 82.88 90 VAL A CA 1
ATOM 717 C C . VAL A 1 90 ? 60.321 7.830 -90.807 1.00 82.88 90 VAL A C 1
ATOM 719 O O . VAL A 1 90 ? 59.432 8.524 -90.326 1.00 82.88 90 VAL A O 1
ATOM 722 N N . ILE A 1 91 ? 61.018 8.212 -91.877 1.00 81.62 91 ILE A N 1
ATOM 723 C CA . ILE A 1 91 ? 60.788 9.474 -92.593 1.00 81.62 91 ILE A CA 1
ATOM 724 C C . ILE A 1 91 ? 60.107 9.155 -93.919 1.00 81.62 91 ILE A C 1
ATOM 726 O O . ILE A 1 91 ? 60.595 8.330 -94.697 1.00 81.62 91 ILE A O 1
ATOM 730 N N . ILE A 1 92 ? 58.955 9.772 -94.175 1.00 79.56 92 ILE A N 1
ATOM 731 C CA . ILE A 1 92 ? 58.134 9.467 -95.348 1.00 79.56 92 ILE A CA 1
ATOM 732 C C . ILE A 1 92 ? 57.689 10.775 -96.015 1.00 79.56 92 ILE A C 1
ATOM 734 O O . ILE A 1 92 ? 56.959 11.546 -95.397 1.00 79.56 92 ILE A O 1
ATOM 738 N N . PRO A 1 93 ? 58.038 11.009 -97.295 1.00 78.75 93 PRO A N 1
ATOM 739 C CA . PRO A 1 93 ? 57.480 12.124 -98.055 1.00 78.75 93 PRO A CA 1
ATOM 740 C C . PRO A 1 93 ? 55.957 12.043 -98.138 1.00 78.75 93 PRO A C 1
ATOM 742 O O . PRO A 1 93 ? 55.405 10.968 -98.389 1.00 78.75 93 PRO A O 1
ATOM 745 N N . ARG A 1 94 ? 55.271 13.182 -98.018 1.00 74.38 94 ARG A N 1
ATOM 746 C CA . ARG A 1 94 ? 53.803 13.300 -98.075 1.00 74.38 94 ARG A CA 1
ATOM 747 C C . ARG A 1 94 ? 53.207 12.635 -99.317 1.00 74.38 94 ARG A C 1
ATOM 749 O O . ARG A 1 94 ? 52.220 11.911 -99.215 1.00 74.38 94 ARG A O 1
ATOM 756 N N . SER A 1 95 ? 53.843 12.799 -100.478 1.00 72.12 95 SER A N 1
ATOM 757 C CA . SER A 1 95 ? 53.440 12.141 -101.730 1.00 72.12 95 SER A CA 1
ATOM 758 C C . SER A 1 95 ? 53.454 10.609 -101.620 1.00 72.12 95 SER A C 1
ATOM 760 O O . SER A 1 95 ? 52.519 9.937 -102.059 1.00 72.12 95 SER A O 1
ATOM 762 N N . ARG A 1 96 ? 54.485 10.049 -100.976 1.00 76.56 96 ARG A N 1
ATOM 763 C CA . ARG A 1 96 ? 54.650 8.606 -100.762 1.00 76.56 96 ARG A CA 1
ATOM 764 C C . ARG A 1 96 ? 53.725 8.073 -99.673 1.00 76.56 96 ARG A C 1
ATOM 766 O O . ARG A 1 96 ? 53.230 6.955 -99.806 1.00 76.56 96 ARG A O 1
ATOM 773 N N . TRP A 1 97 ? 53.486 8.857 -98.625 1.00 76.19 97 TRP A N 1
ATOM 774 C CA . TRP A 1 97 ? 52.512 8.531 -97.589 1.00 76.19 97 TRP A CA 1
ATOM 775 C C . TRP A 1 97 ? 51.125 8.335 -98.203 1.00 76.19 97 TRP A C 1
ATOM 777 O O . TRP A 1 97 ? 50.528 7.271 -98.052 1.00 76.19 97 TRP A O 1
ATOM 787 N N . TRP A 1 98 ? 50.664 9.305 -98.995 1.00 71.44 98 TRP A N 1
ATOM 788 C CA . TRP A 1 98 ? 49.360 9.236 -99.650 1.00 71.44 98 TRP A CA 1
ATOM 789 C C . TRP A 1 98 ? 49.237 8.093 -100.646 1.00 71.44 98 TRP A C 1
ATOM 791 O O . TRP A 1 98 ? 48.220 7.405 -100.652 1.00 71.44 98 TRP A O 1
ATOM 801 N N . ALA A 1 99 ? 50.270 7.859 -101.457 1.00 70.38 99 ALA A N 1
ATOM 802 C CA . ALA A 1 99 ? 50.267 6.758 -102.415 1.00 70.38 99 ALA A CA 1
ATOM 803 C C . ALA A 1 99 ? 50.175 5.382 -101.733 1.00 70.38 99 ALA A C 1
ATOM 805 O O . ALA A 1 99 ? 49.629 4.446 -102.311 1.00 70.38 99 ALA A O 1
ATOM 806 N N . ARG A 1 100 ? 50.723 5.246 -100.517 1.00 70.94 100 ARG A N 1
ATOM 807 C CA . ARG A 1 100 ? 50.812 3.963 -99.808 1.00 70.94 100 ARG A CA 1
ATOM 808 C C . ARG A 1 100 ? 49.677 3.722 -98.815 1.00 70.94 100 ARG A C 1
ATOM 810 O O . ARG A 1 100 ? 49.292 2.569 -98.640 1.00 70.94 100 ARG A O 1
ATOM 817 N N . TYR A 1 101 ? 49.181 4.767 -98.159 1.00 67.12 101 TYR A N 1
ATOM 818 C CA . TYR A 1 101 ? 48.265 4.643 -97.022 1.00 67.12 101 TYR A CA 1
ATOM 819 C C . TYR A 1 101 ? 46.976 5.471 -97.157 1.00 67.12 101 TYR A C 1
ATOM 821 O O . TYR A 1 101 ? 46.070 5.301 -96.351 1.00 67.12 101 TYR A O 1
ATOM 829 N N . GLY A 1 102 ? 46.848 6.325 -98.179 1.00 66.06 102 GLY A N 1
ATOM 830 C CA . GLY A 1 102 ? 45.669 7.178 -98.371 1.00 66.06 102 GLY A CA 1
ATOM 831 C C . GLY A 1 102 ? 45.660 8.448 -97.505 1.00 66.06 102 GLY A C 1
ATOM 832 O O . GLY A 1 102 ? 46.688 8.861 -96.966 1.00 66.06 102 GLY A O 1
ATOM 833 N N . ARG A 1 103 ? 44.494 9.109 -97.425 1.00 63.75 103 ARG A N 1
ATOM 834 C CA . ARG A 1 103 ? 44.242 10.352 -96.657 1.00 63.75 103 ARG A CA 1
ATOM 835 C C . ARG A 1 103 ? 43.357 10.108 -95.411 1.00 63.75 103 ARG A C 1
ATOM 837 O O . ARG A 1 103 ? 42.564 10.975 -95.072 1.00 63.75 103 ARG A O 1
ATOM 844 N N . THR A 1 104 ? 43.423 8.931 -94.782 1.00 59.47 104 THR A N 1
ATOM 845 C CA . THR A 1 104 ? 42.502 8.522 -93.698 1.00 59.47 104 THR A CA 1
ATOM 846 C C . THR A 1 104 ? 43.206 8.328 -92.355 1.00 59.47 104 THR A C 1
ATOM 848 O O . THR A 1 104 ? 44.343 7.863 -92.304 1.00 59.47 104 THR A O 1
ATOM 851 N N . ASP A 1 105 ? 42.502 8.605 -91.257 1.00 65.38 105 ASP A N 1
ATOM 852 C CA . ASP A 1 105 ? 42.991 8.392 -89.885 1.00 65.38 105 ASP A CA 1
ATOM 853 C C . ASP A 1 105 ? 43.308 6.914 -89.591 1.00 65.38 105 ASP A C 1
ATOM 855 O O . ASP A 1 105 ? 44.229 6.592 -88.838 1.00 65.38 105 ASP A O 1
ATOM 859 N N . GLU A 1 106 ? 42.604 6.001 -90.267 1.00 67.94 106 GLU A N 1
ATOM 860 C CA . GLU A 1 106 ? 42.846 4.553 -90.239 1.00 67.94 106 GLU A CA 1
ATOM 861 C C . GLU A 1 106 ? 44.294 4.182 -90.602 1.00 67.94 106 GLU A C 1
ATOM 863 O O . GLU A 1 106 ? 44.824 3.191 -90.099 1.00 67.94 106 GLU A O 1
ATOM 868 N N . ALA A 1 107 ? 44.968 4.984 -91.435 1.00 72.12 107 ALA A N 1
ATOM 869 C CA . ALA A 1 107 ? 46.372 4.770 -91.779 1.00 72.12 107 ALA A CA 1
ATOM 870 C C . ALA A 1 107 ? 47.298 4.923 -90.565 1.00 72.12 107 ALA A C 1
ATOM 872 O O . ALA A 1 107 ? 48.219 4.124 -90.378 1.00 72.12 107 ALA A O 1
ATOM 873 N N . VAL A 1 108 ? 47.045 5.940 -89.737 1.00 74.75 108 VAL A N 1
ATOM 874 C CA . VAL A 1 108 ? 47.836 6.234 -88.536 1.00 74.75 108 VAL A CA 1
ATOM 875 C C . VAL A 1 108 ? 47.560 5.184 -87.462 1.00 74.75 108 VAL A C 1
ATOM 877 O O . VAL A 1 108 ? 48.503 4.663 -86.868 1.00 74.75 108 VAL A O 1
ATOM 880 N N . VAL A 1 109 ? 46.293 4.796 -87.279 1.00 76.94 109 VAL A N 1
ATOM 881 C CA . VAL A 1 109 ? 45.909 3.707 -86.363 1.00 76.94 109 VAL A CA 1
ATOM 882 C C . VAL A 1 109 ? 46.557 2.385 -86.786 1.00 76.94 109 VAL A C 1
ATOM 884 O O . VAL A 1 109 ? 47.177 1.718 -85.966 1.00 76.94 109 VAL A O 1
ATOM 887 N N . SER A 1 110 ? 46.543 2.048 -88.081 1.00 79.81 110 SER A N 1
ATOM 888 C CA . SER A 1 110 ? 47.204 0.834 -88.580 1.00 79.81 110 SER A CA 1
ATOM 889 C C . SER A 1 110 ? 48.720 0.839 -88.343 1.00 79.81 110 SER A C 1
ATOM 891 O O . SER A 1 110 ? 49.325 -0.216 -88.131 1.00 79.81 110 SER A O 1
ATOM 893 N N . MET A 1 111 ? 49.360 2.011 -88.373 1.00 79.75 111 MET A N 1
ATOM 894 C CA . MET A 1 111 ? 50.774 2.137 -88.019 1.00 79.75 111 MET A CA 1
ATOM 895 C C . MET A 1 111 ? 51.022 1.986 -86.524 1.00 79.75 111 MET A C 1
ATOM 897 O O . MET A 1 111 ? 51.977 1.305 -86.155 1.00 79.75 111 MET A O 1
ATOM 901 N N . LEU A 1 112 ? 50.168 2.566 -85.681 1.00 81.25 112 LEU A N 1
ATOM 902 C CA . LEU A 1 112 ? 50.226 2.360 -84.239 1.00 81.25 112 LEU A CA 1
ATOM 903 C C . LEU A 1 112 ? 50.068 0.875 -83.889 1.00 81.25 112 LEU A C 1
ATOM 905 O O . LEU A 1 112 ? 50.882 0.347 -83.139 1.00 81.25 112 LEU A O 1
ATOM 909 N N . ASP A 1 113 ? 49.096 0.180 -84.484 1.00 78.62 113 ASP A N 1
ATOM 910 C CA . ASP A 1 113 ? 48.896 -1.256 -84.265 1.00 78.62 113 ASP A CA 1
ATOM 911 C C . ASP A 1 113 ? 50.158 -2.053 -84.614 1.00 78.62 113 ASP A C 1
ATOM 913 O O . ASP A 1 113 ? 50.581 -2.936 -83.869 1.00 78.62 113 ASP A O 1
ATOM 917 N N . ARG A 1 114 ? 50.823 -1.712 -85.726 1.00 80.38 114 ARG A N 1
ATOM 918 C CA . ARG A 1 114 ? 52.107 -2.330 -86.093 1.00 80.38 114 ARG A CA 1
ATOM 919 C C . ARG A 1 114 ? 53.229 -1.975 -85.126 1.00 80.38 114 ARG A C 1
ATOM 921 O O . ARG A 1 114 ? 54.069 -2.834 -84.870 1.00 80.38 114 ARG A O 1
ATOM 928 N N . ALA A 1 115 ? 53.262 -0.746 -84.615 1.00 82.12 115 ALA A N 1
ATOM 929 C CA . ALA A 1 115 ? 54.250 -0.307 -83.637 1.00 82.12 115 ALA A CA 1
ATOM 930 C C . ALA A 1 115 ? 54.120 -1.118 -82.341 1.00 82.12 115 ALA A C 1
ATOM 932 O O . ALA A 1 115 ? 55.100 -1.709 -81.888 1.00 82.12 115 ALA A O 1
ATOM 933 N N . ILE A 1 116 ? 52.894 -1.244 -81.827 1.00 77.62 116 ILE A N 1
ATOM 934 C CA . ILE A 1 116 ? 52.572 -2.043 -80.640 1.00 77.62 116 ILE A CA 1
ATOM 935 C C . ILE A 1 116 ? 52.920 -3.519 -80.877 1.00 77.62 116 ILE A C 1
ATOM 937 O O . ILE A 1 116 ? 53.601 -4.132 -80.056 1.00 77.62 116 ILE A O 1
ATOM 941 N N . LEU A 1 117 ? 52.539 -4.090 -82.028 1.00 70.06 117 LEU A N 1
ATOM 942 C CA . LEU A 1 117 ? 52.897 -5.469 -82.397 1.00 70.06 117 LEU A CA 1
ATOM 943 C C . LEU A 1 117 ? 54.412 -5.688 -82.534 1.00 70.06 117 LEU A C 1
ATOM 945 O O . LEU A 1 117 ? 54.879 -6.817 -82.389 1.00 70.06 117 LEU A O 1
ATOM 949 N N . SER A 1 118 ? 55.173 -4.626 -82.801 1.00 77.12 118 SER A N 1
ATOM 950 C CA . SER A 1 118 ? 56.637 -4.652 -82.889 1.00 77.12 118 SER A CA 1
ATOM 951 C C . SER A 1 118 ? 57.327 -4.353 -81.550 1.00 77.12 118 SER A C 1
ATOM 953 O O . SER A 1 118 ? 58.554 -4.340 -81.501 1.00 77.12 118 SER A O 1
ATOM 955 N N . GLY A 1 119 ? 56.564 -4.157 -80.466 1.00 76.62 119 GLY A N 1
ATOM 956 C CA . GLY A 1 119 ? 57.078 -3.966 -79.106 1.00 76.62 119 GLY A CA 1
ATOM 957 C C . GLY A 1 119 ? 57.311 -2.512 -78.679 1.00 76.62 119 GLY A C 1
ATOM 958 O O . GLY A 1 119 ? 57.952 -2.296 -77.651 1.00 76.62 119 GLY A O 1
ATOM 959 N N . PHE A 1 120 ? 56.814 -1.528 -79.433 1.00 84.56 120 PHE A N 1
ATOM 960 C CA . PHE A 1 120 ? 56.865 -0.113 -79.044 1.00 84.56 120 PHE A CA 1
ATOM 961 C C . PHE A 1 120 ? 55.666 0.279 -78.169 1.00 84.56 120 PHE A C 1
ATOM 963 O O . PHE A 1 120 ? 54.558 -0.225 -78.352 1.00 84.56 120 PHE A O 1
ATOM 970 N N . ASP A 1 121 ? 55.877 1.225 -77.254 1.00 82.25 121 ASP A N 1
ATOM 971 C CA . ASP A 1 121 ? 54.869 1.687 -76.285 1.00 82.25 121 ASP A CA 1
ATOM 972 C C . ASP A 1 121 ? 53.744 2.521 -76.937 1.00 82.25 121 ASP A C 1
ATOM 974 O O . ASP A 1 121 ? 52.644 2.655 -76.389 1.00 82.25 121 ASP A O 1
ATOM 978 N N . GLY A 1 122 ? 54.026 3.093 -78.110 1.00 87.06 122 GLY A N 1
ATOM 979 C CA . GLY A 1 122 ? 53.120 3.951 -78.862 1.00 87.06 122 GLY A CA 1
ATOM 980 C C . GLY A 1 122 ? 53.793 4.599 -80.072 1.00 87.06 122 GLY A C 1
ATOM 981 O O . GLY A 1 122 ? 54.890 4.207 -80.482 1.00 87.06 122 GLY A O 1
ATOM 982 N N . LEU A 1 123 ? 53.121 5.595 -80.647 1.00 88.38 123 LEU A N 1
ATOM 983 C CA . LEU A 1 123 ? 53.536 6.293 -81.862 1.00 88.38 123 LEU A CA 1
ATOM 984 C C . LEU A 1 123 ? 53.835 7.770 -81.574 1.00 88.38 123 LEU A C 1
ATOM 986 O O . LEU A 1 123 ? 52.996 8.491 -81.035 1.00 88.38 123 LEU A O 1
ATOM 990 N N . ARG A 1 124 ? 55.001 8.248 -82.009 1.00 91.31 124 ARG A N 1
ATOM 991 C CA . ARG A 1 124 ? 55.365 9.666 -81.998 1.00 91.31 124 ARG A CA 1
ATOM 992 C C . ARG A 1 124 ? 55.399 10.207 -83.417 1.00 91.31 124 ARG A C 1
ATOM 994 O O . ARG A 1 124 ? 56.251 9.816 -84.210 1.00 91.31 124 ARG A O 1
ATOM 1001 N N . LEU A 1 125 ? 54.479 11.103 -83.743 1.00 88.88 125 LEU A N 1
ATOM 1002 C CA . LEU A 1 125 ? 54.257 11.573 -85.105 1.00 88.88 125 LEU A CA 1
ATOM 1003 C C . LEU A 1 125 ? 54.618 13.053 -85.233 1.00 88.88 125 LEU A C 1
ATOM 1005 O O . LEU A 1 125 ? 54.055 13.872 -84.521 1.00 88.88 125 LEU A O 1
ATOM 1009 N N . ALA A 1 126 ? 55.474 13.420 -86.185 1.00 87.38 126 ALA A N 1
ATOM 1010 C CA . ALA A 1 126 ? 55.572 14.804 -86.642 1.00 87.38 126 ALA A CA 1
ATOM 1011 C C . ALA A 1 126 ? 55.092 14.941 -88.086 1.00 87.38 126 ALA A C 1
ATOM 1013 O O . ALA A 1 126 ? 55.410 14.111 -88.943 1.00 87.38 126 ALA A O 1
ATOM 1014 N N . TYR A 1 127 ? 54.353 16.012 -88.359 1.00 83.69 127 TYR A N 1
ATOM 1015 C CA . TYR A 1 127 ? 53.863 16.338 -89.691 1.00 83.69 127 TYR A CA 1
ATOM 1016 C C . TYR A 1 127 ? 54.133 17.802 -90.024 1.00 83.69 127 TYR A C 1
ATOM 1018 O O . TYR A 1 127 ? 53.776 18.695 -89.254 1.00 83.69 127 TYR A O 1
ATOM 1026 N N . ASN A 1 128 ? 54.728 18.044 -91.190 1.00 77.75 128 ASN A N 1
ATOM 1027 C CA . ASN A 1 128 ? 54.853 19.387 -91.744 1.00 77.75 128 ASN A CA 1
ATOM 1028 C C . ASN A 1 128 ? 53.568 19.704 -92.516 1.00 77.75 128 ASN A C 1
ATOM 1030 O O . ASN A 1 128 ? 53.224 19.026 -93.484 1.00 77.75 128 ASN A O 1
ATOM 1034 N N . ALA A 1 129 ? 52.827 20.704 -92.055 1.00 68.25 129 ALA A N 1
ATOM 1035 C CA . ALA A 1 129 ? 51.505 21.032 -92.558 1.00 68.25 129 ALA A CA 1
ATOM 1036 C C . ALA A 1 129 ? 51.532 22.359 -93.331 1.00 68.25 129 ALA A C 1
ATOM 1038 O O . ALA A 1 129 ? 52.009 23.368 -92.823 1.00 68.25 129 ALA A O 1
ATOM 1039 N N . PHE A 1 130 ? 50.981 22.345 -94.549 1.00 63.59 130 PHE A N 1
ATOM 1040 C CA . PHE A 1 130 ? 50.843 23.511 -95.432 1.00 63.59 130 PHE A CA 1
ATOM 1041 C C . PHE A 1 130 ? 49.360 23.861 -95.610 1.00 63.59 130 PHE A C 1
ATOM 1043 O O . PHE A 1 130 ? 48.549 22.932 -95.732 1.00 63.59 130 PHE A O 1
ATOM 1050 N N . PRO A 1 131 ? 48.994 25.151 -95.673 1.00 57.50 131 PRO A N 1
ATOM 1051 C CA . PRO A 1 131 ? 47.648 25.557 -96.052 1.00 57.50 131 PRO A CA 1
ATOM 1052 C C . PRO A 1 131 ? 47.401 25.217 -97.535 1.00 57.50 131 PRO A C 1
ATOM 1054 O O . PRO A 1 131 ? 48.069 25.743 -98.418 1.00 57.50 131 PRO A O 1
ATOM 1057 N N . GLU A 1 132 ? 46.466 24.305 -97.840 1.00 53.94 132 GLU A N 1
ATOM 1058 C CA . GLU A 1 132 ? 46.060 24.043 -99.233 1.00 53.94 132 GLU A CA 1
ATOM 1059 C C . GLU A 1 132 ? 45.248 25.239 -99.781 1.00 53.94 132 GLU A C 1
ATOM 1061 O O . GLU A 1 132 ? 44.314 25.723 -99.136 1.00 53.94 132 GLU A O 1
ATOM 1066 N N . GLU A 1 133 ? 45.603 25.723 -100.980 1.00 38.25 133 GLU A N 1
ATOM 1067 C CA . GLU A 1 133 ? 44.838 26.732 -101.723 1.00 38.25 133 GLU A CA 1
ATOM 1068 C C . GLU A 1 133 ? 43.441 26.194 -102.066 1.00 38.25 133 GLU A C 1
ATOM 1070 O O . GLU A 1 133 ? 43.274 25.337 -102.933 1.00 38.25 133 GLU A O 1
ATOM 1075 N N . GLY A 1 134 ? 42.418 26.729 -101.402 1.00 35.41 134 GLY A N 1
ATOM 1076 C CA . GLY A 1 134 ? 41.018 26.420 -101.683 1.00 35.41 134 GLY A CA 1
ATOM 1077 C C . GLY A 1 134 ? 40.275 26.049 -100.413 1.00 35.41 134 GLY A C 1
ATOM 1078 O O . GLY A 1 134 ? 40.335 24.916 -99.951 1.00 35.41 134 GLY A O 1
ATOM 1079 N N . GLY A 1 135 ? 39.573 27.029 -99.842 1.00 43.16 135 GLY A N 1
ATOM 1080 C CA . GLY A 1 135 ? 38.823 26.877 -98.600 1.00 43.16 135 GLY A CA 1
ATOM 1081 C C . GLY A 1 135 ? 37.955 25.617 -98.575 1.00 43.16 135 GLY A C 1
ATOM 1082 O O . GLY A 1 135 ? 37.020 25.483 -99.360 1.00 43.16 135 GLY A O 1
ATOM 1083 N N . GLY A 1 136 ? 38.263 24.730 -97.628 1.00 39.59 136 GLY A N 1
ATOM 1084 C CA . GLY A 1 136 ? 37.487 23.531 -97.319 1.00 39.59 136 GLY A CA 1
ATOM 1085 C C . GLY A 1 136 ? 38.290 22.239 -97.460 1.00 39.59 136 GLY A C 1
ATOM 1086 O O . GLY A 1 136 ? 38.163 21.548 -98.463 1.00 39.59 136 GLY A O 1
ATOM 1087 N N . GLY A 1 137 ? 39.053 21.881 -96.421 1.00 42.22 137 GLY A N 1
ATOM 1088 C CA . GLY A 1 137 ? 39.671 20.554 -96.282 1.00 42.22 137 GLY A CA 1
ATOM 1089 C C . GLY A 1 137 ? 41.193 20.594 -96.186 1.00 42.22 137 GLY A C 1
ATOM 1090 O O . GLY A 1 137 ? 41.881 20.285 -97.146 1.00 42.22 137 GLY A O 1
ATOM 1091 N N . GLY A 1 138 ? 41.727 20.963 -95.019 1.00 37.28 138 GLY A N 1
ATOM 1092 C CA . GLY A 1 138 ? 43.169 21.136 -94.829 1.00 37.28 138 GLY A CA 1
ATOM 1093 C C . GLY A 1 138 ? 43.665 20.836 -93.417 1.00 37.28 138 GLY A C 1
ATOM 1094 O O . GLY A 1 138 ? 44.533 21.545 -92.928 1.00 37.28 138 GLY A O 1
ATOM 1095 N N . ILE A 1 139 ? 43.122 19.812 -92.755 1.00 40.28 139 ILE A N 1
ATOM 1096 C CA . ILE A 1 139 ? 43.822 19.088 -91.684 1.00 40.28 139 ILE A CA 1
ATOM 1097 C C . ILE A 1 139 ? 43.700 17.617 -92.056 1.00 40.28 139 ILE A C 1
ATOM 1099 O O . ILE A 1 139 ? 42.610 17.057 -92.088 1.00 40.28 139 ILE A O 1
ATOM 1103 N N . ILE A 1 140 ? 44.817 17.009 -92.441 1.00 50.38 140 ILE A N 1
ATOM 1104 C CA . ILE A 1 140 ? 44.899 15.575 -92.725 1.00 50.38 140 ILE A CA 1
ATOM 1105 C C . ILE A 1 140 ? 45.012 14.890 -91.368 1.00 50.38 140 ILE A C 1
ATOM 1107 O O . ILE A 1 140 ? 46.113 14.590 -90.922 1.00 50.38 140 ILE A O 1
ATOM 1111 N N . LEU A 1 141 ? 43.869 14.832 -90.691 1.00 50.12 141 LEU A N 1
ATOM 1112 C CA . LEU A 1 141 ? 43.450 14.008 -89.561 1.00 50.12 141 LEU A CA 1
ATOM 1113 C C . LEU A 1 141 ? 42.089 14.596 -89.177 1.00 50.12 141 LEU A C 1
ATOM 1115 O O . LEU A 1 141 ? 42.036 15.709 -88.648 1.00 50.12 141 LEU A O 1
ATOM 1119 N N . ASP A 1 142 ? 40.996 13.921 -89.514 1.00 43.38 142 ASP A N 1
ATOM 1120 C CA . ASP A 1 142 ? 39.644 14.405 -89.213 1.00 43.38 142 ASP A CA 1
ATOM 1121 C C . ASP A 1 142 ? 39.357 14.135 -87.724 1.00 43.38 142 ASP A C 1
ATOM 1123 O O . ASP A 1 142 ? 38.549 13.294 -87.342 1.00 43.38 142 ASP A O 1
ATOM 1127 N N . GLY A 1 143 ? 40.086 14.836 -86.853 1.00 45.12 143 GLY A N 1
ATOM 1128 C CA . GLY A 1 143 ? 39.907 14.780 -85.414 1.00 45.12 143 GLY A CA 1
ATOM 1129 C C . GLY A 1 143 ? 41.219 14.744 -84.626 1.00 45.12 143 GLY A C 1
ATOM 1130 O O . GLY A 1 143 ? 41.858 13.693 -84.548 1.00 45.12 143 GLY A O 1
ATOM 1131 N N . PRO A 1 144 ? 41.492 15.777 -83.811 1.00 51.16 144 PRO A N 1
ATOM 1132 C CA . PRO A 1 144 ? 41.966 15.580 -82.431 1.00 51.16 144 PRO A CA 1
ATOM 1133 C C . PRO A 1 144 ? 41.365 14.333 -81.726 1.00 51.16 144 PRO A C 1
ATOM 1135 O O . PRO A 1 144 ? 41.967 13.779 -80.810 1.00 51.16 144 PRO A O 1
ATOM 1138 N N . ASP A 1 145 ? 40.214 13.829 -82.186 1.00 56.31 145 ASP A N 1
ATOM 1139 C CA . ASP A 1 145 ? 39.527 12.618 -81.736 1.00 56.31 145 ASP A CA 1
ATOM 1140 C C . ASP A 1 145 ? 40.288 11.290 -81.979 1.00 56.31 145 ASP A C 1
ATOM 1142 O O . ASP A 1 145 ? 40.192 10.391 -81.148 1.00 56.31 145 ASP A O 1
ATOM 1146 N N . VAL A 1 146 ? 41.080 11.129 -83.053 1.00 65.81 146 VAL A N 1
ATOM 1147 C CA . VAL A 1 146 ? 41.846 9.873 -83.256 1.00 65.81 146 VAL A CA 1
ATOM 1148 C C . VAL A 1 146 ? 43.131 9.864 -82.445 1.00 65.81 146 VAL A C 1
ATOM 1150 O O . VAL A 1 146 ? 43.439 8.851 -81.818 1.00 65.81 146 VAL A O 1
ATOM 1153 N N . ILE A 1 147 ? 43.850 10.988 -82.394 1.00 70.25 147 ILE A N 1
ATOM 1154 C CA . ILE A 1 147 ? 45.053 11.104 -81.562 1.00 70.25 147 ILE A CA 1
ATOM 1155 C C . ILE A 1 147 ? 44.669 10.930 -80.089 1.00 70.25 147 ILE A C 1
ATOM 1157 O O . ILE A 1 147 ? 45.207 10.039 -79.442 1.00 70.25 147 ILE A O 1
ATOM 1161 N N . SER A 1 148 ? 43.671 11.666 -79.584 1.00 68.50 148 SER A N 1
ATOM 1162 C CA . SER A 1 148 ? 43.253 11.623 -78.168 1.00 68.50 148 SER A CA 1
ATOM 1163 C C . SER A 1 148 ? 42.803 10.258 -77.642 1.00 68.50 148 SER A C 1
ATOM 1165 O O . SER A 1 148 ? 42.838 10.032 -76.433 1.00 68.50 148 SER A O 1
ATOM 1167 N N . ARG A 1 149 ? 42.396 9.336 -78.522 1.00 69.88 149 ARG A N 1
ATOM 1168 C CA . ARG A 1 149 ? 41.907 7.997 -78.152 1.00 69.88 149 ARG A CA 1
ATOM 1169 C C . ARG A 1 149 ? 42.970 6.903 -78.194 1.00 69.88 149 ARG A C 1
ATOM 1171 O O . ARG A 1 149 ? 42.667 5.767 -77.834 1.00 69.88 149 ARG A O 1
ATOM 1178 N N . HIS A 1 150 ? 44.181 7.216 -78.640 1.00 77.62 150 HIS A N 1
ATOM 1179 C CA . HIS A 1 150 ? 45.223 6.225 -78.886 1.00 77.62 150 HIS A CA 1
ATOM 1180 C C . HIS A 1 150 ? 46.563 6.651 -78.275 1.00 77.62 150 HIS A C 1
ATOM 1182 O O . HIS A 1 150 ? 46.775 7.819 -77.950 1.00 77.62 150 HIS A O 1
ATOM 1188 N N . ASN A 1 151 ? 47.500 5.706 -78.155 1.00 84.69 151 ASN A N 1
ATOM 1189 C CA . ASN A 1 151 ? 48.868 5.960 -77.686 1.00 84.69 151 ASN A CA 1
ATOM 1190 C C . ASN A 1 151 ? 49.692 6.680 -78.764 1.00 84.69 151 ASN A C 1
ATOM 1192 O O . ASN A 1 151 ? 50.666 6.144 -79.291 1.00 84.69 151 ASN A O 1
ATOM 1196 N N . ILE A 1 152 ? 49.255 7.885 -79.130 1.00 85.94 152 ILE A N 1
ATOM 1197 C CA . ILE A 1 152 ? 49.865 8.739 -80.143 1.00 85.94 152 ILE A CA 1
ATOM 1198 C C . ILE A 1 152 ? 50.193 10.087 -79.504 1.00 85.94 152 ILE A C 1
ATOM 1200 O O . ILE A 1 152 ? 49.347 10.687 -78.844 1.00 85.94 152 ILE A O 1
ATOM 1204 N N . ILE A 1 153 ? 51.410 10.580 -79.712 1.00 88.69 153 ILE A N 1
ATOM 1205 C CA . ILE A 1 153 ? 51.755 11.985 -79.470 1.00 88.69 153 ILE A CA 1
ATOM 1206 C C . ILE A 1 153 ? 52.072 12.598 -80.824 1.00 88.69 153 ILE A C 1
ATOM 1208 O O . ILE A 1 153 ? 52.893 12.049 -81.557 1.00 88.69 153 ILE A O 1
ATOM 1212 N N . ALA A 1 154 ? 51.437 13.721 -81.156 1.00 86.62 154 ALA A N 1
ATOM 1213 C CA . ALA A 1 154 ? 51.559 14.336 -82.474 1.00 86.62 154 ALA A CA 1
ATOM 1214 C C . ALA A 1 154 ? 52.049 15.788 -82.405 1.00 86.62 154 ALA A C 1
ATOM 1216 O O . ALA A 1 154 ? 51.534 16.585 -81.623 1.00 86.62 154 ALA A O 1
ATOM 1217 N N . LEU A 1 155 ? 53.018 16.128 -83.254 1.00 87.94 155 LEU A N 1
ATOM 1218 C CA . LEU A 1 155 ? 53.542 17.474 -83.460 1.00 87.94 155 LEU A CA 1
ATOM 1219 C C . LEU A 1 155 ? 53.257 17.948 -84.889 1.00 87.94 155 LEU A C 1
ATOM 1221 O O . LEU A 1 155 ? 53.786 17.412 -85.863 1.00 87.94 155 LEU A O 1
ATOM 1225 N N . PHE A 1 156 ? 52.456 18.999 -85.011 1.00 85.44 156 PHE A N 1
ATOM 1226 C CA . PHE A 1 156 ? 52.142 19.647 -86.281 1.00 85.44 156 PHE A CA 1
ATOM 1227 C C . PHE A 1 156 ? 53.010 20.889 -86.475 1.00 85.44 156 PHE A C 1
ATOM 1229 O O . PHE A 1 156 ? 53.007 21.790 -85.642 1.00 85.44 156 PHE A O 1
ATOM 1236 N N . SER A 1 157 ? 53.768 20.946 -87.565 1.00 85.56 157 SER A N 1
ATOM 1237 C CA . SER A 1 157 ? 54.698 22.044 -87.841 1.00 85.56 157 SER A CA 1
ATOM 1238 C C . SER A 1 157 ? 54.177 22.901 -88.986 1.00 85.56 157 SER A C 1
ATOM 1240 O O . SER A 1 157 ? 54.023 22.398 -90.097 1.00 85.56 157 SER A O 1
ATOM 1242 N N . TYR A 1 158 ? 53.924 24.180 -88.712 1.00 83.00 158 TYR A N 1
ATOM 1243 C CA . TYR A 1 158 ? 53.327 25.136 -89.643 1.00 83.00 158 TYR A CA 1
ATOM 1244 C C . TYR A 1 158 ? 54.309 26.278 -89.968 1.00 83.00 158 TYR A C 1
ATOM 1246 O O . TYR A 1 158 ? 54.823 26.906 -89.036 1.00 83.00 158 TYR A O 1
ATOM 1254 N N . PRO A 1 159 ? 54.559 26.604 -91.249 1.00 81.50 159 PRO A N 1
ATOM 1255 C CA . PRO A 1 159 ? 55.344 27.780 -91.615 1.00 81.50 159 PRO A CA 1
ATOM 1256 C C . PRO A 1 159 ? 54.549 29.054 -91.300 1.00 81.50 159 PRO A C 1
ATOM 1258 O O . PRO A 1 159 ? 53.460 29.267 -91.830 1.00 81.50 159 PRO A O 1
ATOM 1261 N N . ARG A 1 160 ? 55.062 29.916 -90.416 1.00 80.69 160 ARG A N 1
ATOM 1262 C CA . ARG A 1 160 ? 54.318 31.071 -89.880 1.00 80.69 160 ARG A CA 1
ATOM 1263 C C . ARG A 1 160 ? 53.882 32.063 -90.959 1.00 80.69 160 ARG A C 1
ATOM 1265 O O . ARG A 1 160 ? 52.793 32.630 -90.827 1.00 80.69 160 ARG A O 1
ATOM 1272 N N . ASP A 1 161 ? 54.719 32.256 -91.975 1.00 79.31 161 ASP A N 1
ATOM 1273 C CA . ASP A 1 161 ? 54.541 33.253 -93.037 1.00 79.31 161 ASP A CA 1
ATOM 1274 C C . ASP A 1 161 ? 53.443 32.874 -94.045 1.00 79.31 161 ASP A C 1
ATOM 1276 O O . ASP A 1 161 ? 52.960 33.731 -94.782 1.00 79.31 161 ASP A O 1
ATOM 1280 N N . GLU A 1 162 ? 52.987 31.619 -94.038 1.00 74.69 162 GLU A N 1
ATOM 1281 C CA . GLU A 1 162 ? 51.925 31.138 -94.931 1.00 74.69 162 GLU A CA 1
ATOM 1282 C C . GLU A 1 162 ? 50.515 31.247 -94.324 1.00 74.69 162 GLU A C 1
ATOM 1284 O O . GLU A 1 162 ? 49.524 30.963 -94.996 1.00 74.69 162 GLU A O 1
ATOM 1289 N N . PHE A 1 163 ? 50.397 31.677 -93.061 1.00 72.25 163 PHE A 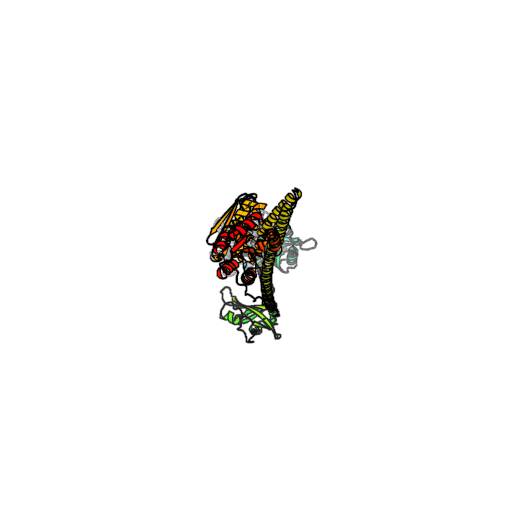N 1
ATOM 1290 C CA . PHE A 1 163 ? 49.115 31.809 -92.361 1.00 72.25 163 PHE A CA 1
ATOM 1291 C C . PHE A 1 163 ? 48.727 33.274 -92.143 1.00 72.25 163 PHE A C 1
ATOM 1293 O O . PHE A 1 163 ? 49.430 34.032 -91.464 1.00 72.25 163 PHE A O 1
ATOM 1300 N N . ASP A 1 164 ? 47.533 33.648 -92.608 1.00 76.44 164 ASP A N 1
ATOM 1301 C CA . ASP A 1 164 ? 46.886 34.891 -92.192 1.00 76.44 164 ASP A CA 1
ATOM 1302 C C . ASP A 1 164 ? 46.455 34.829 -90.709 1.00 76.44 164 ASP A C 1
ATOM 1304 O O . ASP A 1 164 ? 46.508 33.788 -90.048 1.00 76.44 164 ASP A O 1
ATOM 1308 N N . ALA A 1 165 ? 46.049 35.965 -90.132 1.00 75.50 165 ALA A N 1
ATOM 1309 C CA . ALA A 1 165 ? 45.690 36.024 -88.711 1.00 75.50 165 ALA A CA 1
ATOM 1310 C C . ALA A 1 165 ? 44.516 35.089 -88.347 1.00 75.50 165 ALA A C 1
ATOM 1312 O O . ALA A 1 165 ? 44.465 34.570 -87.230 1.00 75.50 165 ALA A O 1
ATOM 1313 N N . ALA A 1 166 ? 43.588 34.862 -89.282 1.00 73.19 166 ALA A N 1
ATOM 1314 C CA . ALA A 1 166 ? 42.438 33.988 -89.083 1.00 73.19 166 ALA A CA 1
ATOM 1315 C C . ALA A 1 166 ? 42.844 32.506 -89.098 1.00 73.19 166 ALA A C 1
ATOM 1317 O O . ALA A 1 166 ? 42.499 31.772 -88.172 1.00 73.19 166 ALA A O 1
ATOM 1318 N N . GLY A 1 167 ? 43.625 32.084 -90.094 1.00 69.81 167 GLY A N 1
ATOM 1319 C CA . GLY A 1 167 ? 44.172 30.737 -90.213 1.00 69.81 167 GLY A CA 1
ATOM 1320 C C . GLY A 1 167 ? 45.103 30.389 -89.055 1.00 69.81 167 GLY A C 1
ATOM 1321 O O . GLY A 1 167 ? 45.007 29.295 -88.505 1.00 69.81 167 GLY A O 1
ATOM 1322 N N . PHE A 1 168 ? 45.928 31.340 -88.611 1.00 76.00 168 PHE A N 1
ATOM 1323 C CA . PHE A 1 168 ? 46.791 31.181 -87.439 1.00 76.00 168 PHE A CA 1
ATOM 1324 C C . PHE A 1 168 ? 45.983 30.893 -86.164 1.00 76.00 168 PHE A C 1
ATOM 1326 O O . PHE A 1 168 ? 46.232 29.908 -85.471 1.00 76.00 168 PHE A O 1
ATOM 1333 N N . MET A 1 169 ? 44.957 31.703 -85.876 1.00 75.50 169 MET A N 1
ATOM 1334 C CA . MET A 1 169 ? 44.098 31.484 -84.706 1.00 75.50 169 MET A CA 1
ATOM 1335 C C . MET A 1 169 ? 43.263 30.204 -84.813 1.00 75.50 169 MET A C 1
ATOM 1337 O O . MET A 1 169 ? 42.990 29.569 -83.793 1.00 75.50 169 MET A O 1
ATOM 1341 N N . GLN A 1 170 ? 42.853 29.817 -86.022 1.00 70.56 170 GLN A N 1
ATOM 1342 C CA . GLN A 1 170 ? 42.119 28.575 -86.247 1.00 70.56 170 GLN A CA 1
ATOM 1343 C C . GLN A 1 170 ? 42.999 27.346 -85.994 1.00 70.56 170 GLN A C 1
ATOM 1345 O O . GLN A 1 170 ? 42.553 26.409 -85.337 1.00 70.56 170 GLN A O 1
ATOM 1350 N N . ALA A 1 171 ? 44.251 27.367 -86.452 1.00 69.94 171 ALA A N 1
ATOM 1351 C CA . ALA A 1 171 ? 45.211 26.303 -86.187 1.00 69.94 171 ALA A CA 1
ATOM 1352 C C . ALA A 1 171 ? 45.521 26.182 -84.682 1.00 69.94 171 ALA A C 1
ATOM 1354 O O . ALA A 1 171 ? 45.478 25.078 -84.150 1.00 69.94 171 ALA A O 1
ATOM 1355 N N . ILE A 1 172 ? 45.702 27.297 -83.958 1.00 75.88 172 ILE A N 1
ATOM 1356 C CA . ILE A 1 172 ? 45.897 27.273 -82.492 1.00 75.88 172 ILE A CA 1
ATOM 1357 C C . ILE A 1 172 ? 44.702 26.643 -81.763 1.00 75.88 172 ILE A C 1
ATOM 1359 O O . ILE A 1 172 ? 44.894 25.884 -80.818 1.00 75.88 172 ILE A O 1
ATOM 1363 N N . LYS A 1 173 ? 43.464 26.938 -82.183 1.00 69.62 173 LYS A N 1
ATOM 1364 C CA . LYS A 1 173 ? 42.258 26.362 -81.559 1.00 69.62 173 LYS A CA 1
ATOM 1365 C C . LYS A 1 173 ? 42.151 24.849 -81.724 1.00 69.62 173 LYS A C 1
ATOM 1367 O O . LYS A 1 173 ? 41.541 24.208 -80.878 1.00 69.62 173 LYS A O 1
ATOM 1372 N N . ASN A 1 174 ? 42.711 24.303 -82.799 1.00 69.62 174 ASN A N 1
ATOM 1373 C CA . ASN A 1 174 ? 42.591 22.889 -83.137 1.00 69.62 174 ASN A CA 1
ATOM 1374 C C . ASN A 1 174 ? 43.632 22.005 -82.434 1.00 69.62 174 ASN A C 1
ATOM 1376 O O . ASN A 1 174 ? 43.576 20.791 -82.598 1.00 69.62 174 ASN A O 1
ATOM 1380 N N . HIS A 1 175 ? 44.553 22.597 -81.665 1.00 74.50 175 HIS A N 1
ATOM 1381 C CA . HIS A 1 175 ? 45.627 21.891 -80.974 1.00 74.50 175 HIS A CA 1
ATOM 1382 C C . HIS A 1 175 ? 45.625 22.174 -79.467 1.00 74.50 175 HIS A C 1
ATOM 1384 O O . HIS A 1 175 ? 45.223 23.245 -79.003 1.00 74.50 175 HIS A O 1
ATOM 1390 N N . ARG A 1 176 ? 46.100 21.207 -78.672 1.00 72.19 176 ARG A N 1
ATOM 1391 C CA . ARG A 1 176 ? 46.147 21.315 -77.202 1.00 72.19 176 ARG A CA 1
ATOM 1392 C C . ARG A 1 176 ? 47.129 22.386 -76.721 1.00 72.19 176 ARG A C 1
ATOM 1394 O O . ARG A 1 176 ? 46.853 23.114 -75.767 1.00 72.19 176 ARG A O 1
ATOM 1401 N N . PHE A 1 177 ? 48.263 22.468 -77.407 1.00 81.88 177 PHE A N 1
ATOM 1402 C CA . PHE A 1 177 ? 49.323 23.442 -77.184 1.00 81.88 177 PHE A CA 1
ATOM 1403 C C . PHE A 1 177 ? 49.779 24.019 -78.526 1.00 81.88 177 PHE A C 1
ATOM 1405 O O . PHE A 1 177 ? 49.850 23.295 -79.522 1.00 81.88 177 PHE A O 1
ATOM 1412 N N . ALA A 1 178 ? 50.128 25.302 -78.545 1.00 83.06 178 ALA A N 1
ATOM 1413 C CA . ALA A 1 178 ? 50.763 25.950 -79.683 1.00 83.06 178 ALA A CA 1
ATOM 1414 C C . ALA A 1 178 ? 52.061 26.633 -79.246 1.00 83.06 178 ALA A C 1
ATOM 1416 O O . ALA A 1 178 ? 52.053 27.506 -78.378 1.00 83.06 178 ALA A O 1
ATOM 1417 N N . LEU A 1 179 ? 53.171 26.227 -79.853 1.00 85.94 179 LEU A N 1
ATOM 1418 C CA . LEU A 1 179 ? 54.470 26.873 -79.729 1.00 85.94 179 LEU A CA 1
ATOM 1419 C C . LEU A 1 179 ? 54.610 27.891 -80.855 1.00 85.94 179 LEU A C 1
ATOM 1421 O O . LEU A 1 179 ? 54.554 27.539 -82.031 1.00 85.94 179 LEU A O 1
ATOM 1425 N N . VAL A 1 180 ? 54.785 29.159 -80.511 1.00 85.19 180 VAL A N 1
ATOM 1426 C CA . VAL A 1 180 ? 54.894 30.242 -81.492 1.00 85.19 180 VAL A CA 1
ATOM 1427 C C . VAL A 1 180 ? 56.254 30.904 -81.344 1.00 85.19 180 VAL A C 1
ATOM 1429 O O . VAL A 1 180 ? 56.615 31.334 -80.245 1.00 85.19 180 VAL A O 1
ATOM 1432 N N . ARG A 1 181 ? 57.008 30.997 -82.444 1.00 82.06 181 ARG A N 1
ATOM 1433 C CA . ARG A 1 181 ? 58.244 31.781 -82.484 1.00 82.06 181 ARG A CA 1
ATOM 1434 C C . ARG A 1 181 ? 57.910 33.272 -82.576 1.00 82.06 181 ARG A C 1
ATOM 1436 O O . ARG A 1 181 ? 57.210 33.695 -83.495 1.00 82.06 181 ARG A O 1
ATOM 1443 N N . ASN A 1 182 ? 58.392 34.063 -81.618 1.00 76.25 182 ASN A N 1
ATOM 1444 C CA . ASN A 1 182 ? 58.223 35.516 -81.576 1.00 76.25 182 ASN A CA 1
ATOM 1445 C C . ASN A 1 182 ? 59.600 36.179 -81.387 1.00 76.25 182 ASN A C 1
ATOM 1447 O O . ASN A 1 182 ? 60.094 36.310 -80.265 1.00 76.25 182 ASN A O 1
ATOM 1451 N N . GLY A 1 183 ? 60.260 36.533 -82.494 1.00 74.12 183 GLY A N 1
ATOM 1452 C CA . GLY A 1 183 ? 61.668 36.948 -82.482 1.00 74.12 183 GLY A CA 1
ATOM 1453 C C . GLY A 1 183 ? 62.591 35.796 -82.061 1.00 74.12 183 GLY A C 1
ATOM 1454 O O . GLY A 1 183 ? 62.483 34.695 -82.594 1.00 74.12 183 GLY A O 1
ATOM 1455 N N . ASP A 1 184 ? 63.454 36.023 -81.067 1.00 72.62 184 ASP A N 1
ATOM 1456 C CA . ASP A 1 184 ? 64.429 35.028 -80.579 1.00 72.62 184 ASP A CA 1
ATOM 1457 C C . ASP A 1 184 ? 63.873 34.078 -79.493 1.00 72.62 184 ASP A C 1
ATOM 1459 O O . ASP A 1 184 ? 64.638 33.355 -78.852 1.00 72.62 184 ASP A O 1
ATOM 1463 N N . ARG A 1 185 ? 62.556 34.085 -79.211 1.00 81.25 185 ARG A N 1
ATOM 1464 C CA . ARG A 1 185 ? 61.962 33.271 -78.131 1.00 81.25 185 ARG A CA 1
ATOM 1465 C C . ARG A 1 185 ? 60.749 32.459 -78.578 1.00 81.25 185 ARG A C 1
ATOM 1467 O O . ARG A 1 185 ? 59.917 32.922 -79.353 1.00 81.25 185 ARG A O 1
ATOM 1474 N N . TRP A 1 186 ? 60.630 31.262 -78.005 1.00 85.38 186 TRP A N 1
ATOM 1475 C CA . TRP A 1 186 ? 59.430 30.431 -78.073 1.00 85.38 186 TRP A CA 1
ATOM 1476 C C . TRP A 1 186 ? 58.422 30.833 -76.990 1.00 85.38 186 TRP A C 1
ATOM 1478 O O . TRP A 1 186 ? 58.774 30.954 -75.810 1.00 85.38 186 TRP A O 1
ATOM 1488 N N . GLU A 1 187 ? 57.165 31.014 -77.385 1.00 85.62 187 GLU A N 1
ATOM 1489 C CA . GLU A 1 187 ? 56.028 31.236 -76.489 1.00 85.62 187 GLU A CA 1
ATOM 1490 C C . GLU A 1 187 ? 55.048 30.061 -76.566 1.00 85.62 187 GLU A C 1
ATOM 1492 O O . GLU A 1 187 ? 54.743 29.567 -77.651 1.00 85.62 187 GLU A O 1
ATOM 1497 N N . LEU A 1 188 ? 54.557 29.612 -75.406 1.00 83.75 188 LEU A N 1
ATOM 1498 C CA . LEU A 1 188 ? 53.547 28.560 -75.296 1.00 83.75 188 LEU A CA 1
ATOM 1499 C C . LEU A 1 188 ? 52.160 29.184 -75.122 1.00 83.75 188 LEU A C 1
ATOM 1501 O O . LEU A 1 188 ? 51.933 29.950 -74.185 1.00 83.75 188 LEU A O 1
ATOM 1505 N N . ILE A 1 189 ? 51.227 28.798 -75.985 1.00 80.38 189 ILE A N 1
ATOM 1506 C CA . ILE A 1 189 ? 49.814 29.168 -75.910 1.00 80.38 189 ILE A CA 1
ATOM 1507 C C . ILE A 1 189 ? 48.995 27.893 -75.647 1.00 80.38 189 ILE A C 1
ATOM 1509 O O . ILE A 1 189 ? 49.070 26.936 -76.416 1.00 80.38 189 ILE A O 1
ATOM 1513 N N . GLU A 1 190 ? 48.216 27.873 -74.560 1.00 71.19 190 GLU A N 1
ATOM 1514 C CA . GLU A 1 190 ? 47.301 26.770 -74.211 1.00 71.19 190 GLU A CA 1
ATOM 1515 C C . GLU A 1 190 ? 45.868 27.063 -74.681 1.00 71.19 190 GLU A C 1
ATOM 1517 O O . GLU A 1 190 ? 45.364 28.178 -74.502 1.00 71.19 190 GLU A O 1
ATOM 1522 N N . SER A 1 191 ? 45.178 26.059 -75.235 1.00 64.88 191 SER A N 1
ATOM 1523 C CA . SER A 1 191 ? 43.770 26.192 -75.631 1.00 64.88 191 SER A CA 1
ATOM 1524 C C . SER A 1 191 ? 42.811 26.094 -74.426 1.00 64.88 191 SER A C 1
ATOM 1526 O O . SER A 1 191 ? 43.073 25.434 -73.418 1.00 64.88 191 SER A O 1
ATOM 1528 N N . SER A 1 192 ? 41.663 26.779 -74.498 1.00 57.91 192 SER A N 1
ATOM 1529 C CA . SER A 1 192 ? 40.732 26.973 -73.368 1.00 57.91 192 SER A CA 1
ATOM 1530 C C . SER A 1 192 ? 40.018 25.707 -72.857 1.00 57.91 192 SER A C 1
ATOM 1532 O O . SER A 1 192 ? 39.493 25.717 -71.741 1.00 57.91 192 SER A O 1
ATOM 1534 N N . GLU A 1 193 ? 39.993 24.623 -73.636 1.00 55.75 193 GLU A N 1
ATOM 1535 C CA . GLU A 1 193 ? 39.254 23.380 -73.336 1.00 55.75 193 GLU A CA 1
ATOM 1536 C C . GLU A 1 193 ? 39.982 22.466 -72.331 1.00 55.75 193 GLU A C 1
ATOM 1538 O O . GLU A 1 193 ? 39.365 21.810 -71.489 1.00 55.75 193 GLU A O 1
ATOM 1543 N N . VAL A 1 194 ? 41.318 22.479 -72.325 1.00 55.12 194 VAL A N 1
ATOM 1544 C CA . VAL A 1 194 ? 42.137 21.650 -71.417 1.00 55.12 194 VAL A CA 1
ATOM 1545 C C . VAL A 1 194 ? 41.984 22.094 -69.964 1.00 55.12 194 VAL A C 1
ATOM 1547 O O . VAL A 1 194 ? 41.934 21.274 -69.041 1.00 55.12 194 VAL A O 1
ATOM 1550 N N . ARG A 1 195 ? 41.861 23.407 -69.754 1.00 55.34 195 ARG A N 1
ATOM 1551 C CA . ARG A 1 195 ? 41.654 23.999 -68.431 1.00 55.34 195 ARG A CA 1
ATOM 1552 C C . ARG A 1 195 ? 40.308 23.583 -67.834 1.00 55.34 195 ARG A C 1
ATOM 1554 O O . ARG A 1 195 ? 40.229 23.296 -66.644 1.00 55.34 195 ARG A O 1
ATOM 1561 N N . THR A 1 196 ? 39.270 23.468 -68.662 1.00 56.72 196 THR A N 1
ATOM 1562 C CA . THR A 1 196 ? 37.912 23.124 -68.217 1.00 56.72 196 THR A CA 1
ATOM 1563 C C . THR A 1 196 ? 37.787 21.662 -67.778 1.00 56.72 196 THR A C 1
ATOM 1565 O O . THR A 1 196 ? 37.124 21.393 -66.778 1.00 56.72 196 THR A O 1
ATOM 1568 N N . ILE A 1 197 ? 38.459 20.723 -68.454 1.00 57.94 197 ILE A N 1
ATOM 1569 C CA . ILE A 1 197 ? 38.445 19.294 -68.080 1.00 57.94 197 ILE A CA 1
ATOM 1570 C C . ILE A 1 197 ? 39.201 19.051 -66.767 1.00 57.94 197 ILE A C 1
ATOM 1572 O O . ILE A 1 197 ? 38.706 18.339 -65.891 1.00 57.94 197 ILE A O 1
ATOM 1576 N N . LYS A 1 198 ? 40.371 19.678 -66.588 1.00 59.16 198 LYS A N 1
ATOM 1577 C CA . LYS A 1 198 ? 41.158 19.569 -65.347 1.00 59.16 198 LYS A CA 1
ATOM 1578 C C . LYS A 1 198 ? 40.393 20.121 -64.142 1.00 59.16 198 LYS A C 1
ATOM 1580 O O . LYS A 1 198 ? 40.375 19.498 -63.081 1.00 59.16 198 LYS A O 1
ATOM 1585 N N . ASP A 1 199 ? 39.704 21.245 -64.330 1.00 61.31 199 ASP A N 1
ATOM 1586 C CA . ASP A 1 199 ? 38.849 21.831 -63.298 1.00 61.31 199 ASP A CA 1
ATOM 1587 C C . ASP A 1 199 ? 37.616 20.955 -63.008 1.00 61.31 199 ASP A C 1
ATOM 1589 O O . ASP A 1 199 ? 37.209 20.834 -61.852 1.00 61.31 199 ASP A O 1
ATOM 1593 N N . ALA A 1 200 ? 37.031 20.301 -64.018 1.00 66.25 200 ALA A N 1
ATOM 1594 C CA . ALA A 1 200 ? 35.893 19.396 -63.838 1.00 66.25 200 ALA A CA 1
ATOM 1595 C C . ALA A 1 200 ? 36.265 18.111 -63.076 1.00 66.25 200 ALA A C 1
ATOM 1597 O O . ALA A 1 200 ? 35.521 17.703 -62.181 1.00 66.25 200 ALA A O 1
ATOM 1598 N N . LEU A 1 201 ? 37.420 17.506 -63.377 1.00 69.06 201 LEU A N 1
ATOM 1599 C CA . LEU A 1 201 ? 37.909 16.318 -62.671 1.00 69.06 201 LEU A CA 1
ATOM 1600 C C . LEU A 1 201 ? 38.194 16.633 -61.201 1.00 69.06 201 LEU A C 1
ATOM 1602 O O . LEU A 1 201 ? 37.684 15.947 -60.316 1.00 69.06 201 LEU A O 1
ATOM 1606 N N . LYS A 1 202 ? 38.903 17.737 -60.939 1.00 67.31 202 LYS A N 1
ATOM 1607 C CA . LYS A 1 202 ? 39.188 18.192 -59.576 1.00 67.31 202 LYS A CA 1
ATOM 1608 C C . LYS A 1 202 ? 37.903 18.459 -58.786 1.00 67.31 202 LYS A C 1
ATOM 1610 O O . LYS A 1 202 ? 37.772 18.009 -57.652 1.00 67.31 202 LYS A O 1
ATOM 1615 N N . ARG A 1 203 ? 36.906 19.105 -59.406 1.00 66.88 203 ARG A N 1
ATOM 1616 C CA . ARG A 1 203 ? 35.582 19.315 -58.791 1.00 66.88 203 ARG A CA 1
ATOM 1617 C C . ARG A 1 203 ? 34.851 18.003 -58.502 1.00 66.88 203 ARG A C 1
ATOM 1619 O O . ARG A 1 203 ? 34.136 17.925 -57.507 1.00 66.88 203 ARG A O 1
ATOM 1626 N N . SER A 1 204 ? 34.993 16.984 -59.349 1.00 65.12 204 SER A N 1
ATOM 1627 C CA . SER A 1 204 ? 34.381 15.670 -59.123 1.00 65.12 204 SER A CA 1
ATOM 1628 C C . SER A 1 204 ? 35.050 14.918 -57.968 1.00 65.12 204 SER A C 1
ATOM 1630 O O . SER A 1 204 ? 34.351 14.343 -57.135 1.00 65.12 204 SER A O 1
ATOM 1632 N N . GLU A 1 205 ? 36.381 14.953 -57.879 1.00 74.31 205 GLU A N 1
ATOM 1633 C CA . GLU A 1 205 ? 37.140 14.351 -56.775 1.00 74.31 205 GLU A CA 1
ATOM 1634 C C . GLU A 1 205 ? 36.844 15.042 -55.441 1.00 74.31 205 GLU A C 1
ATOM 1636 O O . GLU A 1 205 ? 36.511 14.371 -54.463 1.00 74.31 205 GLU A O 1
ATOM 1641 N N . GLU A 1 206 ? 36.865 16.379 -55.411 1.00 73.81 206 GLU A N 1
ATOM 1642 C CA . GLU A 1 206 ? 36.487 17.169 -54.234 1.00 73.81 206 GLU A CA 1
ATOM 1643 C C . GLU A 1 206 ? 35.046 16.861 -53.804 1.00 73.81 206 GLU A C 1
ATOM 1645 O O . GLU A 1 206 ? 34.767 16.699 -52.613 1.00 73.81 206 GLU A O 1
ATOM 1650 N N . LYS A 1 207 ? 34.129 16.699 -54.768 1.00 72.19 207 LYS A N 1
ATOM 1651 C CA . LYS A 1 207 ? 32.737 16.324 -54.498 1.00 72.19 207 LYS A CA 1
ATOM 1652 C C . LYS A 1 207 ? 32.621 14.921 -53.899 1.00 72.19 207 LYS A C 1
ATOM 1654 O O . LYS A 1 207 ? 31.903 14.759 -52.917 1.00 72.19 207 LYS A O 1
ATOM 1659 N N . LEU A 1 208 ? 33.302 13.916 -54.452 1.00 75.75 208 LEU A N 1
ATOM 1660 C CA . LEU A 1 208 ? 33.263 12.544 -53.928 1.00 75.75 208 LEU A CA 1
ATOM 1661 C C . LEU A 1 208 ? 33.902 12.445 -52.540 1.00 75.75 208 LEU A C 1
ATOM 1663 O O . LEU A 1 208 ? 33.328 11.815 -51.655 1.00 75.75 208 LEU A O 1
ATOM 1667 N N . HIS A 1 209 ? 35.034 13.115 -52.326 1.00 76.38 209 HIS A N 1
ATOM 1668 C CA . HIS A 1 209 ? 35.695 13.172 -51.024 1.00 76.38 209 HIS A CA 1
ATOM 1669 C C . HIS A 1 209 ? 34.816 13.869 -49.973 1.00 76.38 209 HIS A C 1
ATOM 1671 O O . HIS A 1 209 ? 34.671 13.383 -48.852 1.00 76.38 209 HIS A O 1
ATOM 1677 N N . SER A 1 210 ? 34.161 14.971 -50.356 1.00 77.25 210 SER A N 1
ATOM 1678 C CA . SER A 1 210 ? 33.215 15.678 -49.490 1.00 77.25 210 SER A CA 1
ATOM 1679 C C . SER A 1 210 ? 32.002 14.817 -49.139 1.00 77.25 210 SER A C 1
ATOM 1681 O O . SER A 1 210 ? 31.628 14.753 -47.970 1.00 77.25 210 SER A O 1
ATOM 1683 N N . LEU A 1 211 ? 31.405 14.123 -50.115 1.00 78.69 211 LEU A N 1
ATOM 1684 C CA . LEU A 1 211 ? 30.287 13.213 -49.860 1.00 78.69 211 LEU A CA 1
ATOM 1685 C C . LEU A 1 211 ? 30.706 12.094 -48.907 1.00 78.69 211 LEU A C 1
ATOM 1687 O O . LEU A 1 211 ? 30.015 11.865 -47.924 1.00 78.69 211 LEU A O 1
ATOM 1691 N N . PHE A 1 212 ? 31.855 11.464 -49.152 1.00 80.88 212 PHE A N 1
ATOM 1692 C CA . PHE A 1 212 ? 32.390 10.368 -48.347 1.00 80.88 212 PHE A CA 1
ATOM 1693 C C . PHE A 1 212 ? 32.609 10.743 -46.871 1.00 80.88 212 PHE A C 1
ATOM 1695 O O . PHE A 1 212 ? 32.185 10.004 -45.979 1.00 80.88 212 PHE A O 1
ATOM 1702 N N . ASN A 1 213 ? 33.220 11.903 -46.600 1.00 77.62 213 ASN A N 1
ATOM 1703 C CA . ASN A 1 213 ? 33.501 12.351 -45.230 1.00 77.62 213 ASN A CA 1
ATOM 1704 C C . ASN A 1 213 ? 32.262 12.897 -44.508 1.00 77.62 213 ASN A C 1
ATOM 1706 O O . ASN A 1 213 ? 32.141 12.735 -43.296 1.00 77.62 213 ASN A O 1
ATOM 1710 N N . ASN A 1 214 ? 31.318 13.494 -45.243 1.00 76.00 214 ASN A N 1
ATOM 1711 C CA . ASN A 1 214 ? 30.077 14.022 -44.671 1.00 76.00 214 ASN A CA 1
ATOM 1712 C C . ASN A 1 214 ? 28.966 12.969 -44.525 1.00 76.00 214 ASN A C 1
ATOM 1714 O O . ASN A 1 214 ? 27.880 13.300 -44.046 1.00 76.00 214 ASN A O 1
ATOM 1718 N N . MET A 1 215 ? 29.200 11.710 -44.917 1.00 85.56 215 MET A N 1
ATOM 1719 C CA . MET A 1 215 ? 28.262 10.623 -44.628 1.00 85.56 215 MET A CA 1
ATOM 1720 C C . MET A 1 215 ? 28.042 10.505 -43.115 1.00 85.56 215 MET A C 1
ATOM 1722 O O . MET A 1 215 ? 28.983 10.528 -42.325 1.00 85.56 215 MET A O 1
ATOM 1726 N N . SER A 1 216 ? 26.782 10.361 -42.705 1.00 81.25 216 SER A N 1
ATOM 1727 C CA . SER A 1 216 ? 26.418 10.118 -41.305 1.00 81.25 216 SER A CA 1
ATOM 1728 C C . SER A 1 216 ? 26.718 8.684 -40.866 1.00 81.25 216 SER A C 1
ATOM 1730 O O . SER A 1 216 ? 26.975 8.448 -39.687 1.00 81.25 216 SER A O 1
ATOM 1732 N N . GLU A 1 217 ? 26.687 7.738 -41.807 1.00 90.56 217 GLU A N 1
ATOM 1733 C CA . GLU A 1 217 ? 27.046 6.339 -41.578 1.00 90.56 217 GLU A CA 1
ATOM 1734 C C . GLU A 1 217 ? 28.563 6.156 -41.571 1.00 90.56 217 GLU A C 1
ATOM 1736 O O . GLU A 1 217 ? 29.279 6.712 -42.411 1.00 90.56 217 GLU A O 1
ATOM 1741 N N . GLY A 1 218 ? 29.044 5.333 -40.642 1.00 92.06 218 GLY A N 1
ATOM 1742 C CA . GLY A 1 218 ? 30.419 4.865 -40.659 1.00 92.06 218 GLY A CA 1
ATOM 1743 C C . GLY A 1 218 ? 30.637 3.997 -41.885 1.00 92.06 218 GLY A C 1
ATOM 1744 O O . GLY A 1 218 ? 29.902 3.038 -42.096 1.00 92.06 218 GLY A O 1
ATOM 1745 N N . PHE A 1 219 ? 31.629 4.339 -42.696 1.00 94.12 219 PHE A N 1
ATOM 1746 C CA . PHE A 1 219 ? 32.026 3.584 -43.873 1.00 94.12 219 PHE A CA 1
ATOM 1747 C C . PHE A 1 219 ? 33.432 3.037 -43.670 1.00 94.12 219 PHE A C 1
ATOM 1749 O O . PHE A 1 219 ? 34.337 3.774 -43.270 1.00 94.12 219 PHE A O 1
ATOM 1756 N N . ALA A 1 220 ? 33.633 1.772 -44.027 1.00 93.56 220 ALA A N 1
ATOM 1757 C CA . ALA A 1 220 ? 34.958 1.185 -44.107 1.00 93.56 220 ALA A CA 1
ATOM 1758 C C . ALA A 1 220 ? 35.084 0.203 -45.279 1.00 93.56 220 ALA A C 1
ATOM 1760 O O . ALA A 1 220 ? 34.252 -0.687 -45.465 1.00 93.56 220 ALA A O 1
ATOM 1761 N N . TYR A 1 221 ? 36.151 0.362 -46.057 1.00 92.94 221 TYR A N 1
ATOM 1762 C CA . TYR A 1 221 ? 36.550 -0.520 -47.144 1.00 92.94 221 TYR A CA 1
ATOM 1763 C C . TYR A 1 221 ? 37.704 -1.408 -46.699 1.00 92.94 221 TYR A C 1
ATOM 1765 O O . TYR A 1 221 ? 38.683 -0.923 -46.126 1.00 92.94 221 TYR A O 1
ATOM 1773 N N . HIS A 1 222 ? 37.606 -2.701 -46.989 1.00 93.94 222 HIS A N 1
ATOM 1774 C CA . HIS A 1 222 ? 38.527 -3.705 -46.484 1.00 93.94 222 HIS A CA 1
ATOM 1775 C C . HIS A 1 222 ? 38.910 -4.728 -47.546 1.00 93.94 222 HIS A C 1
ATOM 1777 O O . HIS A 1 222 ? 38.156 -5.014 -48.482 1.00 93.94 222 HIS A O 1
ATOM 1783 N N . ARG A 1 223 ? 40.062 -5.357 -47.323 1.00 92.81 223 ARG A N 1
ATOM 1784 C CA . ARG A 1 223 ? 40.521 -6.542 -48.050 1.00 92.81 223 ARG A CA 1
ATOM 1785 C C . ARG A 1 223 ? 40.484 -7.755 -47.130 1.00 92.81 223 ARG A C 1
ATOM 1787 O O . ARG A 1 223 ? 41.039 -7.698 -46.034 1.00 92.81 223 ARG A O 1
ATOM 1794 N N . ILE A 1 224 ? 39.873 -8.852 -47.571 1.00 92.25 224 ILE A N 1
ATOM 1795 C CA . ILE A 1 224 ? 39.823 -10.091 -46.783 1.00 92.25 224 ILE A CA 1
ATOM 1796 C C . ILE A 1 224 ? 41.190 -10.792 -46.778 1.00 92.25 224 ILE A C 1
ATOM 1798 O O . ILE A 1 224 ? 41.936 -10.740 -47.760 1.00 92.25 224 ILE A O 1
ATOM 1802 N N . VAL A 1 225 ? 41.516 -11.463 -45.677 1.00 91.38 225 VAL A N 1
ATOM 1803 C CA . VAL A 1 225 ? 42.691 -12.327 -45.529 1.00 91.38 225 VAL A CA 1
ATOM 1804 C C . VAL A 1 225 ? 42.207 -13.763 -45.346 1.00 91.38 225 VAL A C 1
ATOM 1806 O O . VAL A 1 225 ? 41.320 -14.033 -44.532 1.00 91.38 225 VAL A O 1
ATOM 1809 N N . LEU A 1 226 ? 42.777 -14.678 -46.128 1.00 88.94 226 LEU A N 1
ATOM 1810 C CA . LEU A 1 226 ? 42.426 -16.097 -46.123 1.00 88.94 226 LEU A CA 1
ATOM 1811 C C . LEU A 1 226 ? 43.546 -16.929 -45.487 1.00 88.94 226 LEU A C 1
ATOM 1813 O O . LEU A 1 226 ? 44.725 -16.587 -45.611 1.00 88.94 226 LEU A O 1
ATOM 1817 N N . ASP A 1 227 ? 43.176 -18.021 -44.821 1.00 88.31 227 ASP A N 1
ATOM 1818 C CA . ASP A 1 227 ? 44.108 -19.052 -44.368 1.00 88.31 227 ASP A CA 1
ATOM 1819 C C . ASP A 1 227 ? 44.555 -19.970 -45.528 1.00 88.31 227 ASP A C 1
ATOM 1821 O O . ASP A 1 227 ? 44.107 -19.844 -46.670 1.00 88.31 227 ASP A O 1
ATOM 1825 N N . ALA A 1 228 ? 45.445 -20.926 -45.237 1.00 82.44 228 ALA A N 1
ATOM 1826 C CA . ALA A 1 228 ? 45.935 -21.898 -46.222 1.00 82.44 228 ALA A CA 1
ATOM 1827 C C . ALA A 1 228 ? 44.840 -22.830 -46.791 1.00 82.44 228 ALA A C 1
ATOM 1829 O O . ALA A 1 228 ? 45.087 -23.525 -47.772 1.00 82.44 228 ALA A O 1
ATOM 1830 N N . GLY A 1 229 ? 43.650 -22.863 -46.181 1.00 78.44 229 GLY A N 1
ATOM 1831 C CA . GLY A 1 229 ? 42.480 -23.612 -46.638 1.00 78.44 229 GLY A CA 1
ATOM 1832 C C . GLY A 1 229 ? 41.424 -22.739 -47.321 1.00 78.44 229 GLY A C 1
ATOM 1833 O O . GLY A 1 229 ? 40.271 -23.156 -47.385 1.00 78.44 229 GLY A O 1
ATOM 1834 N N . GLU A 1 230 ? 41.792 -21.536 -47.780 1.00 79.44 230 GLU A N 1
ATOM 1835 C CA . GLU A 1 230 ? 40.908 -20.542 -48.415 1.00 79.44 230 GLU A CA 1
ATOM 1836 C C . GLU A 1 230 ? 39.760 -20.032 -47.522 1.00 79.44 230 GLU A C 1
ATOM 1838 O O . GLU A 1 230 ? 38.770 -19.480 -48.012 1.00 79.44 230 GLU A O 1
ATOM 1843 N N . ARG A 1 231 ? 39.875 -20.167 -46.196 1.00 85.94 231 ARG A N 1
ATOM 1844 C CA . ARG A 1 231 ? 38.854 -19.680 -45.258 1.00 85.94 231 ARG A CA 1
ATOM 1845 C C . ARG A 1 231 ? 39.196 -18.276 -44.763 1.00 85.94 231 ARG A C 1
ATOM 1847 O O . ARG A 1 231 ? 40.352 -18.029 -44.420 1.00 85.94 231 ARG A O 1
ATOM 1854 N N . PRO A 1 232 ? 38.213 -17.362 -44.671 1.00 89.25 232 PRO A N 1
ATOM 1855 C CA . PRO A 1 232 ? 38.411 -16.051 -44.062 1.00 89.25 232 PRO A CA 1
ATOM 1856 C C . PRO A 1 232 ? 38.914 -16.174 -42.624 1.00 89.25 232 PRO A C 1
ATOM 1858 O O . PRO A 1 232 ? 38.234 -16.758 -41.784 1.00 89.25 232 PRO A O 1
ATOM 1861 N N . CYS A 1 233 ? 40.099 -15.633 -42.354 1.00 89.88 233 CYS A N 1
ATOM 1862 C CA . CYS A 1 233 ? 40.710 -15.650 -41.024 1.00 89.88 233 CYS A CA 1
ATOM 1863 C C . CYS A 1 233 ? 40.931 -14.247 -40.452 1.00 89.88 233 CYS A C 1
ATOM 1865 O O . CYS A 1 233 ? 41.073 -14.115 -39.241 1.00 89.88 233 CYS A O 1
ATOM 1867 N N . ASP A 1 234 ? 40.934 -13.213 -41.298 1.00 92.62 234 ASP A N 1
ATOM 1868 C CA . ASP A 1 234 ? 41.130 -11.818 -40.898 1.00 92.62 234 ASP A CA 1
ATOM 1869 C C . ASP A 1 234 ? 40.723 -10.861 -42.036 1.00 92.62 234 ASP A C 1
ATOM 1871 O O . ASP A 1 234 ? 40.377 -11.301 -43.135 1.00 92.62 234 ASP A O 1
ATOM 1875 N N . TYR A 1 235 ? 40.806 -9.550 -41.820 1.00 93.50 235 TYR A N 1
ATOM 1876 C CA . TYR A 1 235 ? 40.708 -8.536 -42.873 1.00 93.50 235 TYR A CA 1
ATOM 1877 C C . TYR A 1 235 ? 41.570 -7.311 -42.570 1.00 93.50 235 TYR A C 1
ATOM 1879 O O . TYR A 1 235 ? 41.916 -7.043 -41.427 1.00 93.50 235 TYR A O 1
ATOM 1887 N N . VAL A 1 236 ? 41.925 -6.554 -43.607 1.00 92.38 236 VAL A N 1
ATOM 1888 C CA . VAL A 1 236 ? 42.760 -5.349 -43.512 1.00 92.38 236 VAL A CA 1
ATOM 1889 C C . VAL A 1 236 ? 41.935 -4.112 -43.839 1.00 92.38 236 VAL A C 1
ATOM 1891 O O . VAL A 1 236 ? 41.231 -4.105 -44.850 1.00 92.38 236 VAL A O 1
ATOM 1894 N N . PHE A 1 237 ? 42.053 -3.058 -43.027 1.00 92.50 237 PHE A N 1
ATOM 1895 C CA . PHE A 1 237 ? 41.430 -1.759 -43.302 1.00 92.50 237 PHE A CA 1
ATOM 1896 C C . PHE A 1 237 ? 42.141 -1.063 -44.467 1.00 92.50 237 PHE A C 1
ATOM 1898 O O . PHE A 1 237 ? 43.333 -0.769 -44.391 1.00 92.50 237 PHE A O 1
ATOM 1905 N N . CYS A 1 238 ? 41.420 -0.793 -45.553 1.00 89.31 238 CYS A N 1
ATOM 1906 C CA . CYS A 1 238 ? 41.949 -0.105 -46.733 1.00 89.31 238 CYS A CA 1
ATOM 1907 C C . CYS A 1 238 ? 41.550 1.372 -46.766 1.00 89.31 238 CYS A C 1
ATOM 1909 O O . CYS A 1 238 ? 42.344 2.201 -47.200 1.00 89.31 238 CYS A O 1
ATOM 1911 N N . GLN A 1 239 ? 40.339 1.700 -46.313 1.00 91.12 239 GLN A N 1
ATOM 1912 C CA . GLN A 1 239 ? 39.842 3.074 -46.252 1.00 91.12 239 GLN A CA 1
ATOM 1913 C C . GLN A 1 239 ? 38.722 3.184 -45.217 1.00 91.12 239 GLN A C 1
ATOM 1915 O O . GLN A 1 239 ? 37.931 2.257 -45.086 1.00 91.12 239 GLN A O 1
ATOM 1920 N N . VAL A 1 240 ? 38.618 4.316 -44.523 1.00 92.69 240 VAL A N 1
ATOM 1921 C CA . VAL A 1 240 ? 37.516 4.626 -43.596 1.00 92.69 240 VAL A CA 1
ATOM 1922 C C . VAL A 1 240 ? 37.118 6.097 -43.735 1.00 92.69 240 VAL A C 1
ATOM 1924 O O . VAL A 1 240 ? 37.941 6.897 -44.178 1.00 92.69 240 VAL A O 1
ATOM 1927 N N . ASN A 1 241 ? 35.879 6.454 -43.389 1.00 92.56 241 ASN A N 1
ATOM 1928 C CA . ASN A 1 241 ? 35.428 7.854 -43.345 1.00 92.56 241 ASN A CA 1
ATOM 1929 C C . ASN A 1 241 ? 35.439 8.432 -41.914 1.00 92.56 241 ASN A C 1
ATOM 1931 O O . ASN A 1 241 ? 35.627 7.711 -40.937 1.00 92.56 241 ASN A O 1
ATOM 1935 N N . GLU A 1 242 ? 35.189 9.735 -41.760 1.00 90.00 242 GLU A N 1
ATOM 1936 C CA . GLU A 1 242 ? 35.165 10.379 -40.433 1.00 90.00 242 GLU A CA 1
ATOM 1937 C C . GLU A 1 242 ? 34.069 9.832 -39.505 1.00 90.00 242 GLU A C 1
ATOM 1939 O O . GLU A 1 242 ? 34.248 9.756 -38.287 1.00 90.00 242 GLU A O 1
ATOM 1944 N N . ALA A 1 243 ? 32.920 9.436 -40.057 1.00 90.31 243 ALA A N 1
ATOM 1945 C CA . ALA A 1 243 ? 31.850 8.842 -39.265 1.00 90.31 243 ALA A CA 1
ATOM 1946 C C . ALA A 1 243 ? 32.263 7.497 -38.655 1.00 90.31 243 ALA A C 1
ATOM 1948 O O . ALA A 1 243 ? 31.908 7.228 -37.508 1.00 90.31 243 ALA A O 1
ATOM 1949 N N . PHE A 1 244 ? 33.066 6.694 -39.360 1.00 93.31 244 PHE A N 1
ATOM 1950 C CA . PHE A 1 244 ? 33.645 5.468 -38.816 1.00 93.31 244 PHE A CA 1
ATOM 1951 C C . PHE A 1 244 ? 34.464 5.768 -37.559 1.00 93.31 244 PHE A C 1
ATOM 1953 O O . PHE A 1 244 ? 34.268 5.117 -36.530 1.00 93.31 244 PHE A O 1
ATOM 1960 N N . GLU A 1 245 ? 35.327 6.788 -37.611 1.00 91.19 245 GLU A N 1
ATOM 1961 C CA . GLU A 1 245 ? 36.150 7.173 -36.464 1.00 91.19 245 GLU A CA 1
ATOM 1962 C C . GLU A 1 245 ? 35.301 7.640 -35.281 1.00 91.19 245 GLU A C 1
ATOM 1964 O O . GLU A 1 245 ? 35.560 7.250 -34.145 1.00 91.19 245 GLU A O 1
ATOM 1969 N N . ARG A 1 246 ? 34.263 8.455 -35.525 1.00 88.94 246 ARG A N 1
ATOM 1970 C CA . ARG A 1 246 ? 33.367 8.928 -34.455 1.00 88.94 246 ARG A CA 1
ATOM 1971 C C . ARG A 1 246 ? 32.593 7.788 -33.799 1.00 88.94 246 ARG A C 1
ATOM 1973 O O . ARG A 1 246 ? 32.380 7.816 -32.591 1.00 88.94 246 ARG A O 1
ATOM 1980 N N . LEU A 1 247 ? 32.133 6.818 -34.590 1.00 88.12 247 LEU A N 1
ATOM 1981 C CA . LEU A 1 247 ? 31.280 5.734 -34.104 1.00 88.12 247 LEU A CA 1
ATOM 1982 C C . LEU A 1 247 ? 32.068 4.641 -33.375 1.00 88.12 247 LEU A C 1
ATOM 1984 O O . LEU A 1 247 ? 31.547 4.075 -32.414 1.00 88.12 247 LEU A O 1
ATOM 1988 N N . THR A 1 248 ? 33.299 4.364 -33.816 1.00 87.94 248 THR A N 1
ATOM 1989 C CA . THR A 1 248 ? 34.148 3.280 -33.283 1.00 87.94 248 THR A CA 1
ATOM 1990 C C . THR A 1 248 ? 35.252 3.766 -32.343 1.00 87.94 248 THR A C 1
ATOM 1992 O O . THR A 1 248 ? 35.799 2.969 -31.589 1.00 87.94 248 THR A O 1
ATOM 1995 N N . GLY A 1 249 ? 35.609 5.053 -32.390 1.00 86.38 249 GLY A N 1
ATOM 1996 C CA . GLY A 1 249 ? 36.757 5.622 -31.677 1.00 86.38 249 GLY A CA 1
ATOM 1997 C C . GLY A 1 249 ? 38.117 5.313 -32.317 1.00 86.38 249 GLY A C 1
ATOM 1998 O O . GLY A 1 249 ? 39.144 5.792 -31.835 1.00 86.38 249 GLY A O 1
ATOM 1999 N N . LEU A 1 250 ? 38.149 4.536 -33.403 1.00 89.12 250 LEU A N 1
ATOM 2000 C CA . LEU A 1 250 ? 39.373 4.120 -34.079 1.00 89.12 250 LEU A CA 1
ATOM 2001 C C . LEU A 1 250 ? 39.799 5.157 -35.119 1.00 89.12 250 LEU A C 1
ATOM 2003 O O . LEU A 1 250 ? 39.034 5.492 -36.021 1.00 89.12 250 LEU A O 1
ATOM 2007 N N . LYS A 1 251 ? 41.036 5.646 -35.012 1.00 90.44 251 LYS A N 1
ATOM 2008 C CA . LYS A 1 251 ? 41.590 6.645 -35.932 1.00 90.44 251 LYS A CA 1
ATOM 2009 C C . LYS A 1 251 ? 42.146 6.000 -37.196 1.00 90.44 251 LYS A C 1
ATOM 2011 O O . LYS A 1 251 ? 42.901 5.038 -37.109 1.00 90.44 251 LYS A O 1
ATOM 2016 N N . ALA A 1 252 ? 41.831 6.557 -38.363 1.00 88.62 252 ALA A N 1
ATOM 2017 C CA . ALA A 1 252 ? 42.273 6.074 -39.668 1.00 88.62 252 ALA A CA 1
ATOM 2018 C C . ALA A 1 252 ? 43.799 5.881 -39.707 1.00 88.62 252 ALA A C 1
ATOM 2020 O O . ALA A 1 252 ? 44.292 4.824 -40.097 1.00 88.62 252 ALA A O 1
ATOM 2021 N N . GLU A 1 253 ? 44.550 6.857 -39.195 1.00 87.69 253 GLU A N 1
ATOM 2022 C CA . GLU A 1 253 ? 46.018 6.833 -39.134 1.00 87.69 253 GLU A CA 1
ATOM 2023 C C . GLU A 1 253 ? 46.588 5.624 -38.373 1.00 87.69 253 GLU A C 1
ATOM 2025 O O . GLU A 1 253 ? 47.688 5.168 -38.680 1.00 87.69 253 GLU A O 1
ATOM 2030 N N . SER A 1 254 ? 45.855 5.084 -37.392 1.00 86.31 254 SER A N 1
ATOM 2031 C CA . SER A 1 254 ? 46.327 3.980 -36.551 1.00 86.31 254 SER A CA 1
ATOM 2032 C C . SER A 1 254 ? 45.862 2.599 -37.012 1.00 86.31 254 SER A C 1
ATOM 2034 O O . SER A 1 254 ? 46.354 1.600 -36.474 1.00 86.31 254 SER A O 1
ATOM 2036 N N . ILE A 1 255 ? 44.948 2.528 -37.991 1.00 90.12 255 ILE A N 1
ATOM 2037 C CA . ILE A 1 255 ? 44.294 1.281 -38.425 1.00 90.12 255 ILE A CA 1
ATOM 2038 C C . ILE A 1 255 ? 44.475 0.967 -39.913 1.00 90.12 255 ILE A C 1
ATOM 2040 O O . ILE A 1 255 ? 44.441 -0.207 -40.281 1.00 90.12 255 ILE A O 1
ATOM 2044 N N . LEU A 1 256 ? 44.678 1.969 -40.775 1.00 91.00 256 LEU A N 1
ATOM 2045 C CA . LEU A 1 256 ? 44.833 1.743 -42.214 1.00 91.00 256 LEU A CA 1
ATOM 2046 C C . LEU A 1 256 ? 46.059 0.864 -42.504 1.00 91.00 256 LEU A C 1
ATOM 2048 O O . LEU A 1 256 ? 47.146 1.067 -41.968 1.00 91.00 256 LEU A O 1
ATOM 2052 N N . GLY A 1 257 ? 45.869 -0.154 -43.343 1.00 86.25 257 GLY A N 1
ATOM 2053 C CA . GLY A 1 257 ? 46.879 -1.162 -43.670 1.00 86.25 257 GLY A CA 1
ATOM 2054 C C . GLY A 1 257 ? 47.080 -2.248 -42.606 1.00 86.25 257 GLY A C 1
ATOM 2055 O O . GLY A 1 257 ? 47.810 -3.206 -42.865 1.00 86.25 257 GLY A O 1
ATOM 2056 N N . ARG A 1 258 ? 46.421 -2.156 -41.442 1.00 92.31 258 ARG A N 1
ATOM 2057 C CA . ARG A 1 258 ? 46.516 -3.147 -40.358 1.00 92.31 258 ARG A CA 1
ATOM 2058 C C . ARG A 1 258 ? 45.352 -4.132 -40.373 1.00 92.31 258 ARG A C 1
ATOM 2060 O O . ARG A 1 258 ? 44.292 -3.864 -40.940 1.00 92.31 258 ARG A O 1
ATOM 2067 N N . LYS A 1 259 ? 45.579 -5.288 -39.751 1.00 92.12 259 LYS A N 1
ATOM 2068 C CA . LYS A 1 259 ? 44.602 -6.369 -39.611 1.00 92.12 259 LYS A CA 1
ATOM 2069 C C . LYS A 1 259 ? 43.549 -6.067 -38.546 1.00 92.12 259 LYS A C 1
ATOM 2071 O O . LYS A 1 259 ? 43.831 -5.366 -37.576 1.00 92.12 259 LYS A O 1
ATOM 2076 N N . ALA A 1 260 ? 42.361 -6.643 -38.696 1.00 90.00 260 ALA A N 1
ATOM 2077 C CA . ALA A 1 260 ? 41.249 -6.466 -37.774 1.00 90.00 260 ALA A CA 1
ATOM 2078 C C . ALA A 1 260 ? 41.579 -6.988 -36.379 1.00 90.00 260 ALA A C 1
ATOM 2080 O O . ALA A 1 260 ? 41.320 -6.290 -35.404 1.00 90.00 260 ALA A O 1
ATOM 2081 N N . THR A 1 261 ? 42.222 -8.154 -36.280 1.00 89.69 261 THR A N 1
ATOM 2082 C CA . THR A 1 261 ? 42.620 -8.740 -34.988 1.00 89.69 261 THR A CA 1
ATOM 2083 C C . THR A 1 261 ? 43.690 -7.923 -34.261 1.00 89.69 261 THR A C 1
ATOM 2085 O O . THR A 1 261 ? 43.764 -7.963 -33.036 1.00 89.69 261 THR A O 1
ATOM 2088 N N . ASP A 1 262 ? 44.512 -7.162 -34.993 1.00 88.94 262 ASP A N 1
ATOM 2089 C CA . ASP A 1 262 ? 45.544 -6.292 -34.406 1.00 88.94 262 ASP A CA 1
ATOM 2090 C C . ASP A 1 262 ? 44.960 -4.975 -33.877 1.00 88.94 262 ASP A C 1
ATOM 2092 O O . ASP A 1 262 ? 45.540 -4.338 -32.996 1.00 88.94 262 ASP A O 1
ATOM 2096 N N . VAL A 1 263 ? 43.853 -4.526 -34.474 1.00 88.06 263 VAL A N 1
ATOM 2097 C CA . VAL A 1 263 ? 43.171 -3.268 -34.144 1.00 88.06 263 VAL A CA 1
ATOM 2098 C C . VAL A 1 263 ? 42.094 -3.490 -33.080 1.00 88.06 263 VAL A C 1
ATOM 2100 O O . VAL A 1 263 ? 41.942 -2.664 -32.185 1.00 88.06 263 VAL A O 1
ATOM 2103 N N . LEU A 1 264 ? 41.380 -4.614 -33.153 1.00 85.62 264 LEU A N 1
ATOM 2104 C CA . LEU A 1 264 ? 40.335 -5.038 -32.222 1.00 85.62 264 LEU A CA 1
ATOM 2105 C C . LEU A 1 264 ? 40.643 -6.461 -31.717 1.00 85.62 264 LEU A C 1
ATOM 2107 O O . LEU A 1 264 ? 40.089 -7.433 -32.237 1.00 85.62 264 LEU A O 1
ATOM 2111 N N . PRO A 1 265 ? 41.531 -6.614 -30.717 1.00 83.06 265 PRO A N 1
ATOM 2112 C CA . PRO A 1 265 ? 41.878 -7.925 -30.174 1.00 83.06 265 PRO A CA 1
ATOM 2113 C C . PRO A 1 265 ? 40.653 -8.648 -29.598 1.00 83.06 265 PRO A C 1
ATOM 2115 O O . PRO A 1 265 ? 39.944 -8.092 -28.761 1.00 83.06 265 PRO A O 1
ATOM 2118 N N . GLY A 1 266 ? 40.418 -9.895 -30.017 1.00 80.88 266 GLY A N 1
ATOM 2119 C CA . GLY A 1 266 ? 39.278 -10.703 -29.573 1.00 80.88 266 GLY A CA 1
ATOM 2120 C C . GLY A 1 266 ? 38.072 -10.676 -30.516 1.00 80.88 266 GLY A C 1
ATOM 2121 O O . GLY A 1 266 ? 37.127 -11.433 -30.294 1.00 80.88 266 GLY A O 1
ATOM 2122 N N . ILE A 1 267 ? 38.108 -9.882 -31.594 1.00 84.50 267 ILE A N 1
ATOM 2123 C CA . ILE A 1 267 ? 37.059 -9.854 -32.629 1.00 84.50 267 ILE A CA 1
ATOM 2124 C C . ILE A 1 267 ? 36.835 -11.225 -33.286 1.00 84.50 267 ILE A C 1
ATOM 2126 O O . ILE A 1 267 ? 35.729 -11.543 -33.719 1.00 84.50 267 ILE A O 1
ATOM 2130 N N . GLU A 1 268 ? 37.865 -12.069 -33.321 1.00 82.12 268 GLU A N 1
ATOM 2131 C CA . GLU A 1 268 ? 37.810 -13.435 -33.834 1.00 82.12 268 GLU A CA 1
ATOM 2132 C C . GLU A 1 268 ? 37.027 -14.405 -32.931 1.00 82.12 268 GLU A C 1
ATOM 2134 O O . GLU A 1 268 ? 36.691 -15.508 -33.361 1.00 82.12 268 GLU A O 1
ATOM 2139 N N . LYS A 1 269 ? 36.733 -14.000 -31.688 1.00 81.75 269 LYS A N 1
ATOM 2140 C CA . LYS A 1 269 ? 35.963 -14.775 -30.700 1.00 81.75 269 LYS A CA 1
ATOM 2141 C C . LYS A 1 269 ? 34.595 -14.168 -30.391 1.00 81.75 269 LYS A C 1
ATOM 2143 O O . LYS A 1 269 ? 33.854 -14.755 -29.605 1.00 81.75 269 LYS A O 1
ATOM 2148 N N . ASP A 1 270 ? 34.269 -13.018 -30.978 1.00 80.25 270 ASP A N 1
ATOM 2149 C CA . ASP A 1 270 ? 32.980 -12.356 -30.786 1.00 80.25 270 ASP A CA 1
ATOM 2150 C C . ASP A 1 270 ? 31.844 -13.283 -31.283 1.00 80.25 270 ASP A C 1
ATOM 2152 O O . ASP A 1 270 ? 31.920 -13.775 -32.419 1.00 80.25 270 ASP A O 1
ATOM 2156 N N . PRO A 1 271 ? 30.784 -13.529 -30.482 1.00 78.31 271 PRO A N 1
ATOM 2157 C CA . PRO A 1 271 ? 29.635 -14.350 -30.879 1.00 78.31 271 PRO A CA 1
ATOM 2158 C C . PRO A 1 271 ? 28.974 -13.911 -32.194 1.00 78.31 271 PRO A C 1
ATOM 2160 O O . PRO A 1 271 ? 28.270 -14.692 -32.838 1.00 78.31 271 PRO A O 1
ATOM 2163 N N . ALA A 1 272 ? 29.191 -12.662 -32.605 1.00 77.94 272 ALA A N 1
ATOM 2164 C CA . ALA A 1 272 ? 28.745 -12.124 -33.873 1.00 77.94 272 ALA A CA 1
ATOM 2165 C C . ALA A 1 272 ? 29.411 -12.759 -35.108 1.00 77.94 272 ALA A C 1
ATOM 2167 O O . ALA A 1 272 ? 28.836 -12.665 -36.191 1.00 77.94 272 ALA A O 1
ATOM 2168 N N . ASP A 1 273 ? 30.585 -13.387 -35.015 1.00 86.50 273 ASP A N 1
ATOM 2169 C CA . ASP A 1 273 ? 31.322 -13.889 -36.191 1.00 86.50 273 ASP A CA 1
ATOM 2170 C C . ASP A 1 273 ? 31.484 -12.807 -37.288 1.00 86.50 273 ASP A C 1
ATOM 2172 O O . ASP A 1 273 ? 30.995 -12.923 -38.422 1.00 86.50 273 ASP A O 1
ATOM 2176 N N . TRP A 1 274 ? 32.134 -11.693 -36.934 1.00 86.81 274 TRP A N 1
ATOM 2177 C CA . TRP A 1 274 ? 32.367 -10.569 -37.850 1.00 86.81 274 TRP A CA 1
ATOM 2178 C C . TRP A 1 274 ? 33.217 -10.978 -39.058 1.00 86.81 274 TRP A C 1
ATOM 2180 O O . TRP A 1 274 ? 32.842 -10.723 -40.205 1.00 86.81 274 TRP A O 1
ATOM 2190 N N . ILE A 1 275 ? 34.333 -11.668 -38.803 1.00 90.62 275 ILE A N 1
ATOM 2191 C CA . ILE A 1 275 ? 35.288 -12.104 -39.830 1.00 90.62 275 ILE A CA 1
ATOM 2192 C C . ILE A 1 275 ? 34.629 -13.094 -40.797 1.00 90.62 275 ILE A C 1
ATOM 2194 O O . ILE A 1 275 ? 34.736 -12.921 -42.013 1.00 90.62 275 ILE A O 1
ATOM 2198 N N . GLY A 1 276 ? 33.903 -14.098 -40.294 1.00 88.94 276 GLY A N 1
ATOM 2199 C CA . GLY A 1 276 ? 33.223 -15.069 -41.145 1.00 88.94 276 GLY A CA 1
ATOM 2200 C C . GLY A 1 276 ? 32.093 -14.439 -41.955 1.00 88.94 276 GLY A C 1
ATOM 2201 O O . GLY A 1 276 ? 31.939 -14.743 -43.142 1.00 88.94 276 GLY A O 1
ATOM 2202 N N . THR A 1 277 ? 31.333 -13.513 -41.362 1.00 89.44 277 THR A N 1
ATOM 2203 C CA . THR A 1 277 ? 30.246 -12.807 -42.057 1.00 89.44 277 THR A CA 1
ATOM 2204 C C . THR A 1 277 ? 30.766 -11.954 -43.210 1.00 89.44 277 THR A C 1
ATOM 2206 O O . THR A 1 277 ? 30.306 -12.124 -44.342 1.00 89.44 277 THR A O 1
ATOM 2209 N N . TYR A 1 278 ? 31.764 -11.102 -42.975 1.00 93.06 278 TYR A N 1
ATOM 2210 C CA . TYR A 1 278 ? 32.344 -10.274 -44.035 1.00 93.06 278 TYR A CA 1
ATOM 2211 C C . TYR A 1 278 ? 33.160 -11.084 -45.043 1.00 93.06 278 TYR A C 1
ATOM 2213 O O . TYR A 1 278 ? 33.131 -10.797 -46.241 1.00 93.06 278 TYR A O 1
ATOM 2221 N N . GLY A 1 279 ? 33.812 -12.155 -44.595 1.00 89.56 279 GLY A N 1
ATOM 2222 C CA . GLY A 1 279 ? 34.504 -13.089 -45.469 1.00 89.56 279 GLY A CA 1
ATOM 2223 C C . GLY A 1 279 ? 33.581 -13.746 -46.493 1.00 89.56 279 GLY A C 1
ATOM 2224 O O . GLY A 1 279 ? 33.918 -13.805 -47.676 1.00 89.56 279 GLY A O 1
ATOM 2225 N N . ARG A 1 280 ? 32.372 -14.160 -46.086 1.00 90.44 280 ARG A N 1
ATOM 2226 C CA . ARG A 1 280 ? 31.358 -14.664 -47.030 1.00 90.44 280 ARG A CA 1
ATOM 2227 C C . ARG A 1 280 ? 30.956 -13.601 -48.051 1.00 90.44 280 ARG A C 1
ATOM 2229 O O . ARG A 1 280 ? 30.852 -13.929 -49.231 1.00 90.44 280 ARG A O 1
ATOM 2236 N N . VAL A 1 281 ? 30.773 -12.347 -47.640 1.00 92.94 281 VAL A N 1
ATOM 2237 C CA . VAL A 1 281 ? 30.441 -11.240 -48.559 1.00 92.94 281 VAL A CA 1
ATOM 2238 C C . VAL A 1 281 ? 31.559 -11.033 -49.584 1.00 92.94 281 VAL A C 1
ATOM 2240 O O . VAL A 1 281 ? 31.293 -11.030 -50.784 1.00 92.94 281 VAL A O 1
ATOM 2243 N N . ALA A 1 282 ? 32.812 -10.945 -49.130 1.00 90.81 282 ALA A N 1
ATOM 2244 C CA . ALA A 1 282 ? 33.977 -10.708 -49.984 1.00 90.81 282 ALA A CA 1
ATOM 2245 C C . ALA A 1 282 ? 34.249 -11.841 -50.994 1.00 90.81 282 ALA A C 1
ATOM 2247 O O . ALA A 1 282 ? 34.777 -11.593 -52.081 1.00 90.81 282 ALA A O 1
ATOM 2248 N N . LEU A 1 283 ? 33.915 -13.089 -50.639 1.00 89.12 283 LEU A N 1
ATOM 2249 C CA . LEU A 1 283 ? 34.137 -14.264 -51.489 1.00 89.12 283 LEU A CA 1
ATOM 2250 C C . LEU A 1 283 ? 32.964 -14.563 -52.429 1.00 89.12 283 LEU A C 1
ATOM 2252 O O . LEU A 1 283 ? 33.187 -14.972 -53.568 1.00 89.12 283 LEU A O 1
ATOM 2256 N N . THR A 1 284 ? 31.727 -14.383 -51.960 1.00 88.94 284 THR A N 1
ATOM 2257 C CA . THR A 1 284 ? 30.515 -14.747 -52.717 1.00 88.94 284 THR A CA 1
ATOM 2258 C C . THR A 1 284 ? 29.921 -13.592 -53.515 1.00 88.94 284 THR A C 1
ATOM 2260 O O . THR A 1 284 ? 29.115 -13.833 -54.411 1.00 88.94 284 THR A O 1
ATOM 2263 N N . GLY A 1 285 ? 30.265 -12.347 -53.175 1.00 87.12 285 GLY A N 1
ATOM 2264 C CA . GLY A 1 285 ? 29.680 -11.145 -53.768 1.00 87.12 285 GLY A CA 1
ATOM 2265 C C . GLY A 1 285 ? 28.247 -10.842 -53.316 1.00 87.12 285 GLY A C 1
ATOM 2266 O O . GLY A 1 285 ? 27.679 -9.840 -53.741 1.00 87.12 285 GLY A O 1
ATOM 2267 N N . ARG A 1 286 ? 27.636 -11.681 -52.465 1.00 90.62 286 ARG A N 1
ATOM 2268 C CA . ARG A 1 286 ? 26.260 -11.476 -51.990 1.00 90.62 286 ARG A CA 1
ATOM 2269 C C . ARG A 1 286 ? 26.245 -10.462 -50.838 1.00 90.62 286 ARG A C 1
ATOM 2271 O O . ARG A 1 286 ? 26.898 -10.726 -49.827 1.00 90.62 286 ARG A O 1
ATOM 2278 N N . PRO A 1 287 ? 25.518 -9.335 -50.959 1.00 92.75 287 PRO A N 1
ATOM 2279 C CA . PRO A 1 287 ? 25.421 -8.357 -49.883 1.00 92.75 287 PRO A CA 1
ATOM 2280 C C . PRO A 1 287 ? 24.587 -8.896 -48.715 1.00 92.75 287 PRO A C 1
ATOM 2282 O O . PRO A 1 287 ? 23.706 -9.738 -48.902 1.00 92.75 287 PRO A O 1
ATOM 2285 N N . VAL A 1 288 ? 24.855 -8.394 -47.511 1.00 93.38 288 VAL A N 1
ATOM 2286 C CA . VAL A 1 288 ? 24.119 -8.737 -46.286 1.00 93.38 288 VAL A CA 1
ATOM 2287 C C . VAL A 1 288 ? 23.783 -7.478 -45.500 1.00 93.38 288 VAL A C 1
ATOM 2289 O O . VAL A 1 288 ? 24.571 -6.536 -45.463 1.00 93.38 288 VAL A O 1
ATOM 2292 N N . GLN A 1 289 ? 22.631 -7.493 -44.836 1.00 93.25 289 GLN A N 1
ATOM 2293 C CA . GLN A 1 289 ? 22.211 -6.442 -43.918 1.00 93.25 289 GLN A CA 1
ATOM 2294 C C . GLN A 1 289 ? 21.677 -7.073 -42.636 1.00 93.25 289 GLN A C 1
ATOM 2296 O O . GLN A 1 289 ? 20.907 -8.034 -42.694 1.00 93.25 289 GLN A O 1
ATOM 2301 N N . PHE A 1 290 ? 22.105 -6.564 -41.484 1.00 91.62 290 PHE A N 1
ATOM 2302 C CA . PHE A 1 290 ? 21.695 -7.087 -40.185 1.00 91.62 290 PHE A CA 1
ATOM 2303 C C . PHE A 1 290 ? 21.898 -6.060 -39.066 1.00 91.62 290 PHE A C 1
ATOM 2305 O O . PHE A 1 290 ? 22.670 -5.112 -39.195 1.00 91.62 290 PHE A O 1
ATOM 2312 N N . GLU A 1 291 ? 21.213 -6.275 -37.946 1.00 92.44 291 GLU A N 1
ATOM 2313 C CA . GLU A 1 291 ? 21.402 -5.512 -36.714 1.00 92.44 291 GLU A CA 1
ATOM 2314 C C . GLU A 1 291 ? 22.074 -6.404 -35.678 1.00 92.44 291 GLU A C 1
ATOM 2316 O O . GLU A 1 291 ? 21.622 -7.530 -35.449 1.00 92.44 291 GLU A O 1
ATOM 2321 N N . ARG A 1 292 ? 23.148 -5.931 -35.046 1.00 89.44 292 ARG A N 1
ATOM 2322 C CA . ARG A 1 292 ? 23.842 -6.732 -34.037 1.00 89.44 292 ARG A CA 1
ATOM 2323 C C . ARG A 1 292 ? 24.490 -5.873 -32.964 1.00 89.44 292 ARG A C 1
ATOM 2325 O O . ARG A 1 292 ? 24.931 -4.755 -33.227 1.00 89.44 292 ARG A O 1
ATOM 2332 N N . TYR A 1 293 ? 24.522 -6.414 -31.753 1.00 87.00 293 TYR A N 1
ATOM 2333 C CA . TYR A 1 293 ? 25.260 -5.834 -30.643 1.00 87.00 293 TYR A CA 1
ATOM 2334 C C . TYR A 1 293 ? 26.741 -6.186 -30.773 1.00 87.00 293 TYR A C 1
ATOM 2336 O O . TYR A 1 293 ? 27.073 -7.337 -31.053 1.00 87.00 293 TYR A O 1
ATOM 2344 N N . SER A 1 294 ? 27.611 -5.198 -30.595 1.00 83.75 294 SER A N 1
ATOM 2345 C CA . SER A 1 294 ? 29.050 -5.404 -30.468 1.00 83.75 294 SER A CA 1
ATOM 2346 C C . SER A 1 294 ? 29.417 -5.327 -28.993 1.00 83.75 294 SER A C 1
ATOM 2348 O O . SER A 1 294 ? 29.268 -4.267 -28.387 1.00 83.75 294 SER A O 1
ATOM 2350 N N . GLU A 1 295 ? 29.915 -6.428 -28.429 1.00 81.69 295 GLU A N 1
ATOM 2351 C CA . GLU A 1 295 ? 30.385 -6.456 -27.037 1.00 81.69 295 GLU A CA 1
ATOM 2352 C C . GLU A 1 295 ? 31.618 -5.563 -26.850 1.00 81.69 295 GLU A C 1
ATOM 2354 O O . GLU A 1 295 ? 31.722 -4.851 -25.859 1.00 81.69 295 GLU A O 1
ATOM 2359 N N . LEU A 1 296 ? 32.514 -5.532 -27.842 1.00 79.06 296 LEU A N 1
ATOM 2360 C CA . LEU A 1 296 ? 33.748 -4.739 -27.805 1.00 79.06 296 LEU A CA 1
ATOM 2361 C C . LEU A 1 296 ? 33.505 -3.222 -27.830 1.00 79.06 296 LEU A C 1
ATOM 2363 O O . LEU A 1 296 ? 34.299 -2.469 -27.273 1.00 79.06 296 LEU A O 1
ATOM 2367 N N . LEU A 1 297 ? 32.441 -2.771 -28.500 1.00 82.75 297 LEU A N 1
ATOM 2368 C CA . LEU A 1 297 ? 32.092 -1.349 -28.627 1.00 82.75 297 LEU A CA 1
ATOM 2369 C C . LEU A 1 297 ? 30.888 -0.946 -27.761 1.00 82.75 297 LEU A C 1
ATOM 2371 O O . LEU A 1 297 ? 30.465 0.207 -27.813 1.00 82.75 297 LEU A O 1
ATOM 2375 N N . GLU A 1 298 ? 30.321 -1.895 -27.012 1.00 84.69 298 GLU A N 1
ATOM 2376 C CA . GLU A 1 298 ? 29.148 -1.752 -26.139 1.00 84.69 298 GLU A CA 1
ATOM 2377 C C . GLU A 1 298 ? 27.918 -1.096 -26.802 1.00 84.69 298 GLU A C 1
ATOM 2379 O O . GLU A 1 298 ? 27.114 -0.415 -26.155 1.00 84.69 298 GLU A O 1
ATOM 2384 N N . LYS A 1 299 ? 27.736 -1.310 -28.110 1.00 88.31 299 LYS A N 1
ATOM 2385 C CA . LYS A 1 299 ? 26.736 -0.611 -28.936 1.00 88.31 299 LYS A CA 1
ATOM 2386 C C . LYS A 1 299 ? 25.986 -1.540 -29.878 1.00 88.31 299 LYS A C 1
ATOM 2388 O O . LYS A 1 299 ? 26.506 -2.562 -30.323 1.00 88.31 299 LYS A O 1
ATOM 2393 N N . TRP A 1 300 ? 24.760 -1.148 -30.223 1.00 90.19 300 TRP A N 1
ATOM 2394 C CA . TRP A 1 300 ? 23.995 -1.779 -31.296 1.00 90.19 300 TRP A CA 1
ATOM 2395 C C . TRP A 1 300 ? 24.263 -1.085 -32.626 1.00 90.19 300 TRP A C 1
ATOM 2397 O O . TRP A 1 300 ? 24.083 0.127 -32.741 1.00 90.19 300 TRP A O 1
ATOM 2407 N N . PHE A 1 301 ? 24.595 -1.867 -33.649 1.00 90.50 301 PHE A N 1
ATOM 2408 C CA . PHE A 1 301 ? 24.814 -1.362 -34.999 1.00 90.50 301 PHE A CA 1
ATOM 2409 C C . PHE A 1 301 ? 23.814 -1.953 -35.989 1.00 90.50 301 PHE A C 1
ATOM 2411 O O . PHE A 1 301 ? 23.536 -3.153 -35.957 1.00 90.50 301 PHE A O 1
ATOM 2418 N N . SER A 1 302 ? 23.305 -1.109 -36.887 1.00 93.12 302 SER A N 1
ATOM 2419 C CA . SER A 1 302 ? 22.688 -1.535 -38.146 1.00 93.12 302 SER A CA 1
ATOM 2420 C C . SER A 1 302 ? 23.769 -1.526 -39.215 1.00 93.12 302 SER A C 1
ATOM 2422 O O . SER A 1 302 ? 24.372 -0.483 -39.450 1.00 93.12 302 SER A O 1
ATOM 2424 N N . ILE A 1 303 ? 24.029 -2.676 -39.830 1.00 93.62 303 ILE A N 1
ATOM 2425 C CA . ILE A 1 303 ? 25.198 -2.908 -40.679 1.00 93.62 303 ILE A CA 1
ATOM 2426 C C . ILE A 1 303 ? 24.742 -3.391 -42.049 1.00 93.62 303 ILE A C 1
ATOM 2428 O O . ILE A 1 303 ? 23.935 -4.316 -42.147 1.00 93.62 303 ILE A O 1
ATOM 2432 N N . SER A 1 304 ? 25.304 -2.798 -43.099 1.00 94.62 304 SER A N 1
ATOM 2433 C CA . SER A 1 304 ? 25.188 -3.243 -44.484 1.00 94.62 304 SER A CA 1
ATOM 2434 C C . SER A 1 304 ? 26.580 -3.521 -45.037 1.00 94.62 304 SER A C 1
ATOM 2436 O O . SER A 1 304 ? 27.453 -2.657 -44.989 1.00 94.62 304 SER A O 1
ATOM 2438 N N . ALA A 1 305 ? 26.808 -4.727 -45.548 1.00 95.19 305 ALA A N 1
ATOM 2439 C CA . ALA A 1 305 ? 28.081 -5.115 -46.141 1.00 95.19 305 ALA A CA 1
ATOM 2440 C C . ALA A 1 305 ? 27.882 -5.627 -47.568 1.00 95.19 305 ALA A C 1
ATOM 2442 O O . ALA A 1 305 ? 27.016 -6.464 -47.826 1.00 95.19 305 ALA A O 1
ATOM 2443 N N . PHE A 1 306 ? 28.718 -5.158 -48.492 1.00 93.62 306 PHE A N 1
ATOM 2444 C CA . PHE A 1 306 ? 28.702 -5.565 -49.898 1.00 93.62 306 PHE A CA 1
ATOM 2445 C C . PHE A 1 306 ? 30.123 -5.691 -50.455 1.00 93.62 306 PHE A C 1
ATOM 2447 O O . PHE A 1 306 ? 31.076 -5.174 -49.879 1.00 93.62 306 PHE A O 1
ATOM 2454 N N . SER A 1 307 ? 30.284 -6.386 -51.583 1.00 93.31 307 SER A N 1
ATOM 2455 C CA . SER A 1 307 ? 31.584 -6.579 -52.237 1.00 93.31 307 SER A CA 1
ATOM 2456 C C . SER A 1 307 ? 31.624 -5.830 -53.572 1.00 93.31 307 SER A C 1
ATOM 2458 O O . SER A 1 307 ? 30.837 -6.166 -54.456 1.00 93.31 307 SER A O 1
ATOM 2460 N N . PRO A 1 308 ? 32.501 -4.822 -53.749 1.00 82.75 308 PRO A N 1
ATOM 2461 C CA . PRO A 1 308 ? 32.645 -4.136 -55.035 1.00 82.75 308 PRO A CA 1
ATOM 2462 C C . PRO A 1 308 ? 33.383 -4.994 -56.072 1.00 82.75 308 PRO A C 1
ATOM 2464 O O . PRO A 1 308 ? 33.095 -4.911 -57.262 1.00 82.75 308 PRO A O 1
ATOM 2467 N N . HIS A 1 309 ? 34.313 -5.839 -55.627 1.00 83.62 309 HIS A N 1
ATOM 2468 C CA . HIS A 1 309 ? 34.940 -6.888 -56.424 1.00 83.62 309 HIS A CA 1
ATOM 2469 C C . HIS A 1 309 ? 35.518 -7.974 -55.507 1.00 83.62 309 HIS A C 1
ATOM 2471 O O . HIS A 1 309 ? 35.749 -7.754 -54.314 1.00 83.62 309 HIS A O 1
ATOM 2477 N N . LYS A 1 310 ? 35.765 -9.163 -56.071 1.00 83.81 310 LYS A N 1
ATOM 2478 C CA . LYS A 1 310 ? 36.166 -10.363 -55.320 1.00 83.81 310 LYS A CA 1
ATOM 2479 C C . LYS A 1 310 ? 37.389 -10.103 -54.428 1.00 83.81 310 LYS A C 1
ATOM 2481 O O . LYS A 1 310 ? 38.378 -9.524 -54.874 1.00 83.81 310 LYS A O 1
ATOM 2486 N N . GLY A 1 311 ? 37.315 -10.557 -53.174 1.00 83.94 311 GLY A N 1
ATOM 2487 C CA . GLY A 1 311 ? 38.372 -10.397 -52.166 1.00 83.94 311 GLY A CA 1
ATOM 2488 C C . GLY A 1 311 ? 38.312 -9.089 -51.367 1.00 83.94 311 GLY A C 1
ATOM 2489 O O . GLY A 1 311 ? 39.087 -8.913 -50.427 1.00 83.94 311 GLY A O 1
ATOM 2490 N N . TYR A 1 312 ? 37.376 -8.198 -51.694 1.00 91.50 312 TYR A N 1
ATOM 2491 C CA . TYR A 1 312 ? 37.175 -6.930 -51.002 1.00 91.50 312 TYR A CA 1
ATOM 2492 C C . TYR A 1 312 ? 35.722 -6.762 -50.578 1.00 91.50 312 TYR A C 1
ATOM 2494 O O . TYR A 1 312 ? 34.806 -7.309 -51.199 1.00 91.50 312 TYR A O 1
ATOM 2502 N N . PHE A 1 313 ? 35.506 -5.991 -49.519 1.00 93.69 313 PHE A N 1
ATOM 2503 C CA . PHE A 1 313 ? 34.172 -5.641 -49.053 1.00 93.69 313 PHE A CA 1
ATOM 2504 C C . PHE A 1 313 ? 34.146 -4.231 -48.469 1.00 93.69 313 PHE A C 1
ATOM 2506 O O . PHE A 1 313 ? 35.123 -3.756 -47.892 1.00 93.69 313 PHE A O 1
ATOM 2513 N N . ALA A 1 314 ? 33.011 -3.566 -48.626 1.00 93.94 314 ALA A N 1
ATOM 2514 C CA . ALA A 1 314 ? 32.691 -2.310 -47.977 1.00 93.94 314 ALA A CA 1
ATOM 2515 C C . ALA A 1 314 ? 31.588 -2.551 -46.948 1.00 93.94 314 ALA A C 1
ATOM 2517 O O . ALA A 1 314 ? 30.683 -3.357 -47.178 1.00 93.94 314 ALA A O 1
ATOM 2518 N N . VAL A 1 315 ? 31.678 -1.851 -45.824 1.00 94.56 315 VAL A N 1
ATOM 2519 C CA . VAL A 1 315 ? 30.679 -1.874 -44.758 1.00 94.56 315 VAL A CA 1
ATOM 2520 C C . VAL A 1 315 ? 30.201 -0.455 -44.523 1.00 94.56 315 VAL A C 1
ATOM 2522 O O . VAL A 1 315 ? 31.031 0.438 -44.350 1.00 94.56 315 VAL A O 1
ATOM 2525 N N . THR A 1 316 ? 28.886 -0.261 -44.486 1.00 94.25 316 THR A N 1
ATOM 2526 C CA . THR A 1 316 ? 28.267 0.933 -43.911 1.00 94.25 316 THR A CA 1
ATOM 2527 C C . THR A 1 316 ? 27.519 0.565 -42.640 1.00 94.25 316 THR A C 1
ATOM 2529 O O . THR A 1 316 ? 26.928 -0.516 -42.550 1.00 94.25 316 THR A O 1
ATOM 2532 N N . PHE A 1 317 ? 27.584 1.421 -41.624 1.00 93.38 317 PHE A N 1
ATOM 2533 C CA . PHE A 1 317 ? 26.881 1.177 -40.373 1.00 93.38 317 PHE A CA 1
ATOM 2534 C C . PHE A 1 317 ? 26.462 2.448 -39.641 1.00 93.38 317 PHE A C 1
ATOM 2536 O O . PHE A 1 317 ? 27.091 3.502 -39.743 1.00 93.38 317 PHE A O 1
ATOM 2543 N N . SER A 1 318 ? 25.404 2.319 -38.847 1.00 92.38 318 SER A N 1
ATOM 2544 C CA . SER A 1 318 ? 24.888 3.362 -37.962 1.00 92.38 318 SER A CA 1
ATOM 2545 C C . SER A 1 318 ? 24.640 2.819 -36.555 1.00 92.38 318 SER A C 1
ATOM 2547 O O . SER A 1 318 ? 24.313 1.644 -36.374 1.00 92.38 318 SER A O 1
ATOM 2549 N N . ASP A 1 319 ? 24.824 3.678 -35.551 1.00 90.31 319 ASP A N 1
ATOM 2550 C CA . ASP A 1 319 ? 24.519 3.378 -34.149 1.00 90.31 319 ASP A CA 1
ATOM 2551 C C . ASP A 1 319 ? 23.003 3.474 -33.928 1.00 90.31 319 ASP A C 1
ATOM 2553 O O . ASP A 1 319 ? 22.392 4.522 -34.140 1.00 90.31 319 ASP A O 1
ATOM 2557 N N . ILE A 1 320 ? 22.392 2.362 -33.526 1.00 90.19 320 ILE A N 1
ATOM 2558 C CA . ILE A 1 320 ? 20.948 2.238 -33.271 1.00 90.19 320 ILE A CA 1
ATOM 2559 C C . ILE A 1 320 ? 20.656 1.993 -31.783 1.00 90.19 320 ILE A C 1
ATOM 2561 O O . ILE A 1 320 ? 19.567 1.530 -31.430 1.00 90.19 320 ILE A O 1
ATOM 2565 N N . THR A 1 321 ? 21.619 2.281 -30.902 1.00 87.75 321 THR A N 1
ATOM 2566 C CA . THR A 1 321 ? 21.531 1.988 -29.464 1.00 87.75 321 THR A CA 1
ATOM 2567 C C . THR A 1 321 ? 20.365 2.717 -28.797 1.00 87.75 321 THR A C 1
ATOM 2569 O O . THR A 1 321 ? 19.614 2.097 -28.045 1.00 87.75 321 THR A O 1
ATOM 2572 N N . GLU A 1 322 ? 20.151 4.003 -29.096 1.00 84.94 322 GLU A N 1
ATOM 2573 C CA . GLU A 1 322 ? 19.022 4.766 -28.538 1.00 84.94 322 GLU A CA 1
ATOM 2574 C C . GLU A 1 322 ? 17.670 4.186 -28.956 1.00 84.94 322 GLU A C 1
ATOM 2576 O O . GLU A 1 322 ? 16.790 4.007 -28.113 1.00 84.94 322 GLU A O 1
ATOM 2581 N N . ARG A 1 323 ? 17.530 3.801 -30.231 1.00 87.56 323 ARG A N 1
ATOM 2582 C CA . ARG A 1 323 ? 16.312 3.157 -30.735 1.00 87.56 323 ARG A CA 1
ATOM 2583 C C . ARG A 1 323 ? 16.023 1.859 -29.980 1.00 87.56 323 ARG A C 1
ATOM 2585 O O . ARG A 1 323 ? 14.901 1.661 -29.526 1.00 87.56 323 ARG A O 1
ATOM 2592 N N . LYS A 1 324 ? 17.033 1.001 -29.786 1.00 85.75 324 LYS A N 1
ATOM 2593 C CA . LYS A 1 324 ? 16.873 -0.257 -29.034 1.00 85.75 324 LYS A CA 1
ATOM 2594 C C . LYS A 1 324 ? 16.535 -0.027 -27.558 1.00 85.75 324 LYS A C 1
ATOM 2596 O O . LYS A 1 324 ? 15.707 -0.755 -27.019 1.00 85.75 324 LYS A O 1
ATOM 2601 N N . ARG A 1 325 ? 17.118 0.993 -26.912 1.00 79.25 325 ARG A N 1
ATOM 2602 C CA . ARG A 1 325 ? 16.775 1.369 -25.526 1.00 79.25 325 ARG A CA 1
ATOM 2603 C C . ARG A 1 325 ? 15.329 1.855 -25.405 1.00 79.25 325 ARG A C 1
ATOM 2605 O O . ARG A 1 325 ? 14.645 1.452 -24.472 1.00 79.25 325 ARG A O 1
ATOM 2612 N N . ALA A 1 326 ? 14.854 2.666 -26.350 1.00 74.56 326 ALA A N 1
ATOM 2613 C CA . ALA A 1 326 ? 13.472 3.144 -26.365 1.00 74.56 326 ALA A CA 1
ATOM 2614 C C . ALA A 1 326 ? 12.463 2.006 -26.602 1.00 74.56 326 ALA A C 1
ATOM 2616 O O . ALA A 1 326 ? 11.465 1.916 -25.891 1.00 74.56 326 ALA A O 1
ATOM 2617 N N . GLU A 1 327 ? 12.743 1.101 -27.548 1.00 81.25 327 GLU A N 1
ATOM 2618 C CA . GLU A 1 327 ? 11.924 -0.099 -27.785 1.00 81.25 327 GLU A CA 1
ATOM 2619 C C . GLU A 1 327 ? 11.837 -0.984 -26.532 1.00 81.25 327 GLU A C 1
ATOM 2621 O O . GLU A 1 327 ? 10.765 -1.489 -26.199 1.00 81.25 327 GLU A O 1
ATOM 2626 N N . GLN A 1 328 ? 12.955 -1.160 -25.823 1.00 77.25 328 GLN A N 1
ATOM 2627 C CA . GLN A 1 328 ? 13.005 -1.955 -24.599 1.00 77.25 328 GLN A CA 1
ATOM 2628 C C . GLN A 1 328 ? 12.234 -1.291 -23.449 1.00 77.25 328 GLN A C 1
ATOM 2630 O O . GLN A 1 328 ? 11.417 -1.951 -22.812 1.00 77.25 328 GLN A O 1
ATOM 2635 N N . ALA A 1 329 ? 12.423 0.013 -23.231 1.00 73.69 329 ALA A N 1
ATOM 2636 C CA . ALA A 1 329 ? 11.700 0.763 -22.204 1.00 73.69 329 ALA A CA 1
ATOM 2637 C C . ALA A 1 329 ? 10.180 0.762 -22.445 1.00 73.69 329 ALA A C 1
ATOM 2639 O O . ALA A 1 329 ? 9.401 0.639 -21.501 1.00 73.69 329 ALA A O 1
ATOM 2640 N N . LEU A 1 330 ? 9.751 0.851 -23.710 1.00 75.50 330 LEU A N 1
ATOM 2641 C CA . LEU A 1 330 ? 8.339 0.741 -24.071 1.00 75.50 330 LEU A CA 1
ATOM 2642 C C . LEU A 1 330 ? 7.781 -0.643 -23.713 1.00 75.50 330 LEU A C 1
ATOM 2644 O O . LEU A 1 330 ? 6.757 -0.722 -23.040 1.00 75.50 330 LEU A O 1
ATOM 2648 N N . ARG A 1 331 ? 8.481 -1.724 -24.084 1.00 73.75 331 ARG A N 1
ATOM 2649 C CA . ARG A 1 331 ? 8.075 -3.099 -23.736 1.00 73.75 331 ARG A CA 1
ATOM 2650 C C . ARG A 1 331 ? 8.000 -3.322 -22.228 1.00 73.75 331 ARG A C 1
ATOM 2652 O O . ARG A 1 331 ? 7.061 -3.953 -21.755 1.00 73.75 331 ARG A O 1
ATOM 2659 N N . GLU A 1 332 ? 8.969 -2.813 -21.475 1.00 71.69 332 GLU A N 1
ATOM 2660 C CA . GLU A 1 332 ? 8.979 -2.904 -20.011 1.00 71.69 332 GLU A CA 1
ATOM 2661 C C . GLU A 1 332 ? 7.804 -2.140 -19.396 1.00 71.69 332 GLU A C 1
ATOM 2663 O O . GLU A 1 332 ? 7.139 -2.652 -18.497 1.00 71.69 332 GLU A O 1
ATOM 2668 N N . SER A 1 333 ? 7.488 -0.954 -19.921 1.00 69.38 333 SER A N 1
ATOM 2669 C CA . SER A 1 333 ? 6.321 -0.189 -19.484 1.00 69.38 333 SER A CA 1
ATOM 2670 C C . SER A 1 333 ? 5.000 -0.893 -19.818 1.00 69.38 333 SER A C 1
ATOM 2672 O O . SER A 1 333 ? 4.095 -0.888 -18.985 1.00 69.38 333 SER A O 1
ATOM 2674 N N . GLU A 1 334 ? 4.873 -1.504 -21.001 1.00 73.62 334 GLU A N 1
ATOM 2675 C CA . GLU A 1 334 ? 3.694 -2.291 -21.396 1.00 73.62 334 GLU A CA 1
ATOM 2676 C C . GLU A 1 334 ? 3.510 -3.522 -20.497 1.00 73.62 334 GLU A C 1
ATOM 2678 O O . GLU A 1 334 ? 2.404 -3.794 -20.026 1.00 73.62 334 GLU A O 1
ATOM 2683 N N . GLN A 1 335 ? 4.596 -4.242 -20.200 1.00 68.25 335 GLN A N 1
ATOM 2684 C CA . GLN A 1 335 ? 4.576 -5.390 -19.290 1.00 68.25 335 GLN A CA 1
ATOM 2685 C C . GLN A 1 335 ? 4.228 -4.978 -17.859 1.00 68.25 335 GLN A C 1
ATOM 2687 O O . GLN A 1 335 ? 3.402 -5.628 -17.218 1.00 68.25 335 GLN A O 1
ATOM 2692 N N . LEU A 1 336 ? 4.807 -3.881 -17.363 1.00 69.75 336 LEU A N 1
ATOM 2693 C CA . LEU A 1 336 ? 4.492 -3.343 -16.042 1.00 69.75 336 LEU A CA 1
ATOM 2694 C C . LEU A 1 336 ? 3.021 -2.930 -15.950 1.00 69.75 336 LEU A C 1
ATOM 2696 O O . LEU A 1 336 ? 2.377 -3.207 -14.939 1.00 69.75 336 LEU A O 1
ATOM 2700 N N . TRP A 1 337 ? 2.467 -2.319 -16.998 1.00 69.50 337 TRP A N 1
ATOM 2701 C CA . TRP A 1 337 ? 1.051 -1.961 -17.045 1.00 69.50 337 TRP A CA 1
ATOM 2702 C C . TRP A 1 337 ? 0.156 -3.207 -17.011 1.00 69.50 337 TRP A C 1
ATOM 2704 O O . TRP A 1 337 ? -0.747 -3.289 -16.177 1.00 69.50 337 TRP A O 1
ATOM 2714 N N . ALA A 1 338 ? 0.466 -4.220 -17.827 1.00 64.31 338 ALA A N 1
ATOM 2715 C CA . ALA A 1 338 ? -0.259 -5.489 -17.847 1.00 64.31 338 ALA A CA 1
ATOM 2716 C C . ALA A 1 338 ? -0.229 -6.210 -16.485 1.00 64.31 338 ALA A C 1
ATOM 2718 O O . ALA A 1 338 ? -1.267 -6.671 -16.011 1.00 64.31 338 ALA A O 1
ATOM 2719 N N . VAL A 1 339 ? 0.932 -6.264 -15.821 1.00 59.41 339 VAL A N 1
ATOM 2720 C CA . VAL A 1 339 ? 1.085 -6.879 -14.489 1.00 59.41 339 VAL A CA 1
ATOM 2721 C C . VAL A 1 339 ? 0.360 -6.075 -13.411 1.00 59.41 339 VAL A C 1
ATOM 2723 O O . VAL A 1 339 ? -0.294 -6.663 -12.555 1.00 59.41 339 VAL A O 1
ATOM 2726 N N . THR A 1 340 ? 0.445 -4.743 -13.448 1.00 63.44 340 THR A N 1
ATOM 2727 C CA . THR A 1 340 ? -0.188 -3.860 -12.453 1.00 63.44 340 THR A CA 1
ATOM 2728 C C . THR A 1 340 ? -1.708 -3.971 -12.491 1.00 63.44 340 THR A C 1
ATOM 2730 O O . THR A 1 340 ? -2.346 -4.042 -11.449 1.00 63.44 340 THR A O 1
ATOM 2733 N N . VAL A 1 341 ? -2.304 -4.027 -13.683 1.00 65.38 341 VAL A N 1
ATOM 2734 C CA . VAL A 1 341 ? -3.763 -4.137 -13.828 1.00 65.38 341 VAL A CA 1
ATOM 2735 C C . VAL A 1 341 ? -4.263 -5.562 -13.545 1.00 65.38 341 VAL A C 1
ATOM 2737 O O . VAL A 1 341 ? -5.380 -5.737 -13.054 1.00 65.38 341 VAL A O 1
ATOM 2740 N N . ALA A 1 342 ? -3.442 -6.583 -13.812 1.00 55.47 342 ALA A N 1
ATOM 2741 C CA . ALA A 1 342 ? -3.768 -7.980 -13.522 1.00 55.47 342 ALA A CA 1
ATOM 2742 C C . ALA A 1 342 ? -3.591 -8.371 -12.042 1.00 55.47 342 ALA A C 1
ATOM 2744 O O . ALA A 1 342 ? -4.217 -9.331 -11.602 1.00 55.47 342 ALA A O 1
ATOM 2745 N N . SER A 1 343 ? -2.751 -7.662 -11.278 1.00 50.44 343 SER A N 1
ATOM 2746 C CA . SER A 1 343 ? -2.500 -7.938 -9.852 1.00 50.44 343 SER A CA 1
ATOM 2747 C C . SER A 1 343 ? -3.452 -7.216 -8.894 1.00 50.44 343 SER A C 1
ATOM 2749 O O . SER A 1 343 ? -3.449 -7.499 -7.694 1.00 50.44 343 SER A O 1
ATOM 2751 N N . ILE A 1 344 ? -4.290 -6.308 -9.403 1.00 70.62 344 ILE A N 1
ATOM 2752 C CA . ILE A 1 344 ? -5.380 -5.707 -8.634 1.00 70.62 344 ILE A CA 1
ATOM 2753 C C . ILE A 1 344 ? -6.422 -6.797 -8.358 1.00 70.62 344 ILE A C 1
ATOM 2755 O O . ILE A 1 344 ? -7.008 -7.352 -9.281 1.00 70.62 344 ILE A O 1
ATOM 2759 N N . GLY A 1 345 ? -6.670 -7.086 -7.076 1.00 68.56 345 GLY A N 1
ATOM 2760 C CA . GLY A 1 345 ? -7.702 -8.036 -6.630 1.00 68.56 345 GLY A CA 1
ATOM 2761 C C . GLY A 1 345 ? -9.146 -7.558 -6.839 1.00 68.56 345 GLY A C 1
ATOM 2762 O O . GLY A 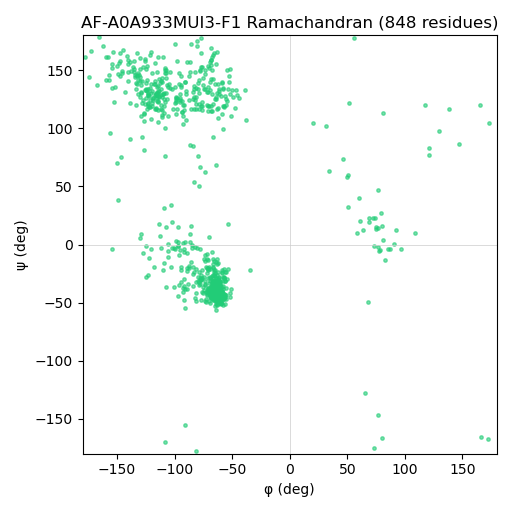1 345 ? -10.073 -8.218 -6.382 1.00 68.56 345 GLY A O 1
ATOM 2763 N N . ASP A 1 346 ? -9.328 -6.421 -7.509 1.00 87.44 346 ASP A N 1
ATOM 2764 C CA . ASP A 1 346 ? -10.617 -5.827 -7.853 1.00 87.44 346 ASP A CA 1
ATOM 2765 C C . ASP A 1 346 ? -10.858 -5.973 -9.359 1.00 87.44 346 ASP A C 1
ATOM 2767 O O . ASP A 1 346 ? -9.930 -5.983 -10.177 1.00 87.44 346 ASP A O 1
ATOM 2771 N N . ALA A 1 347 ? -12.122 -6.068 -9.746 1.00 90.31 347 ALA A N 1
ATOM 2772 C CA . ALA A 1 347 ? -12.505 -6.055 -11.142 1.00 90.31 347 ALA A CA 1
ATOM 2773 C C . ALA A 1 347 ? -12.379 -4.647 -11.723 1.00 90.31 347 ALA A C 1
ATOM 2775 O O . ALA A 1 347 ? -12.841 -3.677 -11.128 1.00 90.31 347 ALA A O 1
ATOM 2776 N N . VAL A 1 348 ? -11.775 -4.548 -12.907 1.00 91.75 348 VAL A N 1
ATOM 2777 C CA . VAL A 1 348 ? -11.551 -3.289 -13.620 1.00 91.75 348 VAL A CA 1
ATOM 2778 C C . VAL A 1 348 ? -12.137 -3.373 -15.026 1.00 91.75 348 VAL A C 1
ATOM 2780 O O . VAL A 1 348 ? -11.785 -4.268 -15.797 1.00 91.75 348 VAL A O 1
ATOM 2783 N N . ILE A 1 349 ? -12.988 -2.406 -15.372 1.00 93.25 349 ILE A N 1
ATOM 2784 C CA . ILE A 1 349 ? -13.521 -2.199 -16.725 1.00 93.25 349 ILE A CA 1
ATOM 2785 C C . ILE A 1 349 ? -13.128 -0.797 -17.189 1.00 93.25 349 ILE A C 1
ATOM 2787 O O . ILE A 1 349 ? -13.368 0.171 -16.476 1.00 93.25 349 ILE A O 1
ATOM 2791 N N . ALA A 1 350 ? -12.571 -0.658 -18.391 1.00 93.38 350 ALA A N 1
ATOM 2792 C CA . ALA A 1 350 ? -12.416 0.643 -19.038 1.00 93.38 350 ALA A CA 1
ATOM 2793 C C . ALA A 1 350 ? -13.395 0.791 -20.204 1.00 93.38 350 ALA A C 1
ATOM 2795 O O . ALA A 1 350 ? -13.736 -0.180 -20.887 1.00 93.38 350 ALA A O 1
ATOM 2796 N N . THR A 1 351 ? -13.836 2.024 -20.429 1.00 95.00 351 THR A N 1
ATOM 2797 C CA . THR A 1 351 ? -14.769 2.395 -21.493 1.00 95.00 351 THR A CA 1
ATOM 2798 C C . THR A 1 351 ? -14.257 3.582 -22.296 1.00 95.00 351 THR A C 1
ATOM 2800 O O . THR A 1 351 ? -13.402 4.324 -21.817 1.00 95.00 351 THR A O 1
ATOM 2803 N N . ASP A 1 352 ? -14.781 3.770 -23.506 1.00 94.31 352 ASP A N 1
ATOM 2804 C CA . ASP A 1 352 ? -14.608 4.992 -24.296 1.00 94.31 352 ASP A CA 1
ATOM 2805 C C . ASP A 1 352 ? -15.589 6.109 -23.872 1.00 94.31 352 ASP A C 1
ATOM 2807 O O . ASP A 1 352 ? -16.400 5.959 -22.955 1.00 94.31 352 ASP A O 1
ATOM 2811 N N . THR A 1 353 ? -15.543 7.255 -24.556 1.00 93.12 353 THR A N 1
ATOM 2812 C CA . THR A 1 353 ? -16.461 8.385 -24.312 1.00 93.12 353 THR A CA 1
ATOM 2813 C C . THR A 1 353 ? -17.926 8.094 -24.652 1.00 93.12 353 THR A C 1
ATOM 2815 O O . THR A 1 353 ? -18.803 8.847 -24.230 1.00 93.12 353 THR A O 1
ATOM 2818 N N . ALA A 1 354 ? -18.213 7.016 -25.388 1.00 92.50 354 ALA A N 1
ATOM 2819 C CA . ALA A 1 354 ? -19.565 6.548 -25.680 1.00 92.50 354 ALA A CA 1
ATOM 2820 C C . ALA A 1 354 ? -20.062 5.504 -24.660 1.00 92.50 354 ALA A C 1
ATOM 2822 O O . ALA A 1 354 ? -21.185 5.012 -24.794 1.00 92.50 354 ALA A O 1
ATOM 2823 N N . GLY A 1 355 ? -19.254 5.165 -23.647 1.00 91.69 355 GLY A N 1
ATOM 2824 C CA . GLY A 1 355 ? -19.575 4.150 -22.644 1.00 91.69 355 GLY A CA 1
ATOM 2825 C C . GLY A 1 355 ? -19.478 2.717 -23.174 1.00 91.69 355 GLY A C 1
ATOM 2826 O O . GLY A 1 355 ? -20.126 1.818 -22.635 1.00 91.69 355 GLY A O 1
ATOM 2827 N N . ARG A 1 356 ? -18.710 2.487 -24.246 1.00 94.75 356 ARG A N 1
ATOM 2828 C CA . ARG A 1 356 ? -18.439 1.146 -24.775 1.00 94.75 356 ARG A CA 1
ATOM 2829 C C . ARG A 1 356 ? -17.184 0.581 -24.148 1.00 94.75 356 ARG A C 1
ATOM 2831 O O . ARG A 1 356 ? -16.198 1.292 -23.988 1.00 94.75 356 ARG A O 1
ATOM 2838 N N . VAL A 1 357 ? -17.212 -0.703 -23.829 1.00 95.50 357 VAL A N 1
ATOM 2839 C CA . VAL A 1 357 ? -16.098 -1.413 -23.203 1.00 95.50 357 VAL A CA 1
ATOM 2840 C C . VAL A 1 357 ? -14.882 -1.443 -24.130 1.00 95.50 357 VAL A C 1
ATOM 2842 O O . VAL A 1 357 ? -14.962 -1.922 -25.262 1.00 95.50 357 VAL A O 1
ATOM 2845 N N . THR A 1 358 ? -13.744 -0.976 -23.625 1.00 93.81 358 THR A N 1
ATOM 2846 C CA . THR A 1 358 ? -12.438 -1.029 -24.298 1.00 93.81 358 THR A CA 1
ATOM 2847 C C . THR A 1 358 ? -11.479 -2.005 -23.624 1.00 93.81 358 THR A C 1
ATOM 2849 O O . THR A 1 358 ? -10.554 -2.486 -24.276 1.00 93.81 358 THR A O 1
ATOM 2852 N N . PHE A 1 359 ? -11.703 -2.331 -22.347 1.00 92.00 359 PHE A N 1
ATOM 2853 C CA . PHE A 1 359 ? -10.836 -3.215 -21.571 1.00 92.00 359 PHE A CA 1
ATOM 2854 C C . PHE A 1 359 ? -11.569 -3.860 -20.383 1.00 92.00 359 PHE A C 1
ATOM 2856 O O . PHE A 1 359 ? -12.337 -3.180 -19.704 1.00 92.00 359 PHE A O 1
ATOM 2863 N N . LEU A 1 360 ? -11.266 -5.132 -20.101 1.00 91.69 360 LEU A N 1
ATOM 2864 C CA . LEU A 1 360 ? -11.629 -5.912 -18.913 1.00 91.69 360 LEU A CA 1
ATOM 2865 C C . LEU A 1 360 ? -10.354 -6.563 -18.365 1.00 91.69 360 LEU A C 1
ATOM 2867 O O . LEU A 1 360 ? -9.629 -7.220 -19.117 1.00 91.69 360 LEU A O 1
ATOM 2871 N N . ASN A 1 361 ? -10.105 -6.443 -17.059 1.00 89.94 361 ASN A N 1
ATOM 2872 C CA . ASN A 1 361 ? -9.105 -7.287 -16.401 1.00 89.94 361 ASN A CA 1
ATOM 2873 C C . ASN A 1 361 ? -9.679 -8.680 -16.082 1.00 89.94 361 ASN A C 1
ATOM 2875 O O . ASN A 1 361 ? -10.882 -8.922 -16.186 1.00 89.94 361 ASN A O 1
ATOM 2879 N N . LYS A 1 362 ? -8.811 -9.607 -15.656 1.00 88.94 362 LYS A N 1
ATOM 2880 C CA . LYS A 1 362 ? -9.212 -10.999 -15.418 1.00 88.94 362 LYS A CA 1
ATOM 2881 C C . LYS A 1 362 ? -10.296 -11.145 -14.344 1.00 88.94 362 LYS A C 1
ATOM 2883 O O . LYS A 1 362 ? -11.231 -11.919 -14.522 1.00 88.94 362 LYS A O 1
ATOM 2888 N N . VAL A 1 363 ? -10.197 -10.361 -13.273 1.00 90.69 363 VAL A N 1
ATOM 2889 C CA . VAL A 1 363 ? -11.172 -10.361 -12.173 1.00 90.69 363 VAL A CA 1
ATOM 2890 C C . VAL A 1 363 ? -12.541 -9.862 -12.654 1.00 90.69 363 VAL A C 1
ATOM 2892 O O . VAL A 1 363 ? -13.568 -10.433 -12.293 1.00 90.69 363 VAL A O 1
ATOM 2895 N N . ALA A 1 364 ? -12.583 -8.855 -13.535 1.00 92.12 364 ALA A N 1
ATOM 2896 C CA . ALA A 1 364 ? -13.826 -8.399 -14.157 1.00 92.12 364 ALA A CA 1
ATOM 2897 C C . ALA A 1 364 ? -14.459 -9.470 -15.042 1.00 92.12 364 ALA A C 1
ATOM 2899 O O . ALA A 1 364 ? -15.683 -9.613 -15.020 1.00 92.12 364 ALA A O 1
ATOM 2900 N N . GLU A 1 365 ? -13.660 -10.249 -15.778 1.00 92.69 365 GLU A N 1
ATOM 2901 C CA . GLU A 1 365 ? -14.197 -11.373 -16.552 1.00 92.69 365 GLU A CA 1
ATOM 2902 C C . GLU A 1 365 ? -14.874 -12.407 -15.646 1.00 92.69 365 GLU A C 1
ATOM 2904 O O . GLU A 1 365 ? -15.969 -12.892 -15.937 1.00 92.69 365 GLU A O 1
ATOM 2909 N N . GLU A 1 366 ? -14.235 -12.724 -14.520 1.00 90.62 366 GLU A N 1
ATOM 2910 C CA . GLU A 1 366 ? -14.740 -13.694 -13.553 1.00 90.62 366 GLU A CA 1
ATOM 2911 C C . GLU A 1 366 ? -16.025 -13.206 -12.877 1.00 90.62 366 GLU A C 1
ATOM 2913 O O . GLU A 1 366 ? -17.006 -13.953 -12.852 1.00 90.62 366 GLU A O 1
ATOM 2918 N N . LEU A 1 367 ? -16.069 -11.959 -12.399 1.00 90.81 367 LEU A N 1
ATOM 2919 C CA . LEU A 1 367 ? -17.243 -11.417 -11.708 1.00 90.81 367 LEU A CA 1
ATOM 2920 C C . LEU A 1 367 ? -18.434 -11.171 -12.645 1.00 90.81 367 LEU A C 1
ATOM 2922 O O . LEU A 1 367 ? -19.568 -11.462 -12.276 1.00 90.81 367 LEU A O 1
ATOM 2926 N N . THR A 1 368 ? -18.204 -10.682 -13.866 1.00 92.69 368 THR A N 1
ATOM 2927 C CA . THR A 1 368 ? -19.295 -10.389 -14.821 1.00 92.69 368 THR A CA 1
ATOM 2928 C C . THR A 1 368 ? -19.742 -11.615 -15.618 1.00 92.69 368 THR A C 1
ATOM 2930 O O . THR A 1 368 ? -20.889 -11.686 -16.065 1.00 92.69 368 THR A O 1
ATOM 2933 N N . GLY A 1 369 ? -18.863 -12.608 -15.793 1.00 91.44 369 GLY A N 1
ATOM 2934 C CA . GLY A 1 369 ? -19.097 -13.760 -16.669 1.00 91.44 369 GLY A CA 1
ATOM 2935 C C . GLY A 1 369 ? -18.917 -13.448 -18.161 1.00 91.44 369 GLY A C 1
ATOM 2936 O O . GLY A 1 369 ? -19.347 -14.233 -19.011 1.00 91.44 369 GLY A O 1
ATOM 2937 N N . TRP A 1 370 ? -18.305 -12.310 -18.493 1.00 93.62 370 TRP A N 1
ATOM 2938 C CA . TRP A 1 370 ? -17.966 -11.907 -19.857 1.00 93.62 370 TRP A CA 1
ATOM 2939 C C . TRP A 1 370 ? -16.465 -12.031 -20.097 1.00 93.62 370 TRP A C 1
ATOM 2941 O O . TRP A 1 370 ? -15.677 -11.619 -19.260 1.00 93.62 370 TRP A O 1
ATOM 2951 N N . ASN A 1 371 ? -16.049 -12.548 -21.252 1.00 93.25 371 ASN A N 1
ATOM 2952 C CA . ASN A 1 371 ? -14.641 -12.481 -21.651 1.00 93.25 371 ASN A CA 1
ATOM 2953 C C . ASN A 1 371 ? -14.361 -11.192 -22.443 1.00 93.25 371 ASN A C 1
ATOM 2955 O O . ASN A 1 371 ? -15.265 -10.604 -23.044 1.00 93.25 371 ASN A O 1
ATOM 2959 N N . MET A 1 372 ? -13.103 -10.753 -22.461 1.00 91.38 372 MET A N 1
ATOM 2960 C CA . MET A 1 372 ? -12.702 -9.527 -23.150 1.00 91.38 372 MET A CA 1
ATOM 2961 C C . MET A 1 372 ? -13.068 -9.517 -24.652 1.00 91.38 372 MET A C 1
ATOM 2963 O O . MET A 1 372 ? -13.633 -8.520 -25.102 1.00 91.38 372 MET A O 1
ATOM 2967 N N . PRO A 1 373 ? -12.836 -10.582 -25.451 1.00 92.25 373 PRO A N 1
ATOM 2968 C CA . PRO A 1 373 ? -13.208 -10.577 -26.870 1.00 92.25 373 PRO A CA 1
ATOM 2969 C C . PRO A 1 373 ? -14.708 -10.382 -27.130 1.00 92.25 373 PRO A C 1
ATOM 2971 O O . PRO A 1 373 ? -15.076 -9.747 -28.115 1.00 92.25 373 PRO A O 1
ATOM 2974 N N . GLU A 1 374 ? -15.577 -10.909 -26.266 1.00 92.94 374 GLU A N 1
ATOM 2975 C CA . GLU A 1 374 ? -17.032 -10.767 -26.394 1.00 92.94 374 GLU A CA 1
ATOM 2976 C C . GLU A 1 374 ? -17.543 -9.430 -25.860 1.00 92.94 374 GLU A C 1
ATOM 2978 O O . GLU A 1 374 ? -18.530 -8.907 -26.379 1.00 92.94 374 GLU A O 1
ATOM 2983 N N . ALA A 1 375 ? -16.893 -8.890 -24.827 1.00 92.56 375 ALA A N 1
ATOM 2984 C CA . ALA A 1 375 ? -17.255 -7.622 -24.205 1.00 92.56 375 ALA A CA 1
ATOM 2985 C C . ALA A 1 375 ? -16.805 -6.403 -25.028 1.00 92.56 375 ALA A C 1
ATOM 2987 O O . ALA A 1 375 ? -17.423 -5.344 -24.935 1.00 92.56 375 ALA A O 1
ATOM 2988 N N . LEU A 1 376 ? -15.750 -6.531 -25.841 1.00 94.31 376 LEU A N 1
ATOM 2989 C CA . LEU A 1 376 ? -15.163 -5.418 -26.591 1.00 94.31 376 LEU A CA 1
ATOM 2990 C C . LEU A 1 376 ? -16.197 -4.697 -27.477 1.00 94.31 376 LEU A C 1
ATOM 2992 O O . LEU A 1 376 ? -16.860 -5.299 -28.320 1.00 94.31 376 LEU A O 1
ATOM 2996 N N . GLY A 1 377 ? -16.319 -3.379 -27.303 1.00 91.81 377 GLY A N 1
ATOM 2997 C CA . GLY A 1 377 ? -17.218 -2.516 -28.077 1.00 91.81 377 GLY A CA 1
ATOM 2998 C C . GLY A 1 377 ? -18.697 -2.575 -27.670 1.00 91.81 377 GLY A C 1
ATOM 2999 O O . GLY A 1 377 ? -19.501 -1.778 -28.182 1.00 91.81 377 GLY A O 1
ATOM 3000 N N . LYS A 1 378 ? -19.077 -3.464 -26.743 1.00 94.31 378 LYS A N 1
ATOM 3001 C CA . LYS A 1 378 ? -20.435 -3.509 -26.185 1.00 94.31 378 LYS A CA 1
ATOM 3002 C C . LYS A 1 378 ? -20.681 -2.345 -25.222 1.00 94.31 378 LYS A C 1
ATOM 3004 O O . LYS A 1 378 ? -19.734 -1.870 -24.592 1.00 94.31 378 LYS A O 1
ATOM 3009 N N . PRO A 1 379 ? -21.932 -1.867 -25.093 1.00 93.94 379 PRO A N 1
ATOM 3010 C CA . PRO A 1 379 ? -22.294 -0.922 -24.044 1.00 93.94 379 PRO A CA 1
ATOM 3011 C C . PRO A 1 379 ? -21.987 -1.514 -22.666 1.00 93.94 379 PRO A C 1
ATOM 3013 O O . PRO A 1 379 ? -22.339 -2.661 -22.390 1.00 93.94 379 PRO A O 1
ATOM 3016 N N . VAL A 1 380 ? -21.352 -0.732 -21.793 1.00 92.56 380 VAL A N 1
ATOM 3017 C CA . VAL A 1 380 ? -20.949 -1.191 -20.455 1.00 92.56 380 VAL A CA 1
ATOM 3018 C C . VAL A 1 380 ? -22.126 -1.715 -19.628 1.00 92.56 380 VAL A C 1
ATOM 3020 O O . VAL A 1 380 ? -21.944 -2.639 -18.852 1.00 92.56 380 VAL A O 1
ATOM 3023 N N . GLN A 1 381 ? -23.346 -1.226 -19.854 1.00 89.88 381 GLN A N 1
ATOM 3024 C CA . GLN A 1 381 ? -24.549 -1.641 -19.123 1.00 89.88 381 GLN A CA 1
ATOM 3025 C C . GLN A 1 381 ? -24.998 -3.077 -19.454 1.00 89.88 381 GLN A C 1
ATOM 3027 O O . GLN A 1 381 ? -25.759 -3.669 -18.693 1.00 89.88 381 GLN A O 1
ATOM 3032 N N . GLU A 1 382 ? -24.549 -3.635 -20.586 1.00 90.31 382 GLU A N 1
ATOM 3033 C CA . GLU A 1 382 ? -24.779 -5.042 -20.955 1.00 90.31 382 GLU A CA 1
ATOM 3034 C C . GLU A 1 382 ? -23.810 -5.982 -20.215 1.00 90.31 382 GLU A C 1
ATOM 3036 O O . GLU A 1 382 ? -24.155 -7.120 -19.902 1.00 90.31 382 GLU A O 1
ATOM 3041 N N . VAL A 1 383 ? -22.596 -5.499 -19.934 1.00 91.44 383 VAL A N 1
ATOM 3042 C CA . VAL A 1 383 ? -21.509 -6.272 -19.310 1.00 91.44 383 VAL A CA 1
ATOM 3043 C C . VAL A 1 383 ? -21.517 -6.122 -17.786 1.00 91.44 383 VAL A C 1
ATOM 3045 O O . VAL A 1 383 ? -21.332 -7.093 -17.058 1.00 91.44 383 VAL A O 1
ATOM 3048 N N . PHE A 1 384 ? -21.764 -4.908 -17.302 1.00 91.44 384 PHE A N 1
ATOM 3049 C CA . PHE A 1 384 ? -21.834 -4.522 -15.898 1.00 91.44 384 PHE A CA 1
ATOM 3050 C C . PHE A 1 384 ? -23.292 -4.237 -15.521 1.00 91.44 384 PHE A C 1
ATOM 3052 O O . PHE A 1 384 ? -23.740 -3.090 -15.457 1.00 91.44 384 PHE A O 1
ATOM 3059 N N . HIS A 1 385 ? -24.063 -5.312 -15.344 1.00 89.69 385 HIS A N 1
ATOM 3060 C CA . HIS A 1 385 ? -25.490 -5.222 -15.062 1.00 89.69 385 HIS A CA 1
ATOM 3061 C C . HIS A 1 385 ? -25.749 -5.150 -13.555 1.00 89.69 385 HIS A C 1
ATOM 3063 O O . HIS A 1 385 ? -25.609 -6.143 -12.846 1.00 89.69 385 HIS A O 1
ATOM 3069 N N . ILE A 1 386 ? -26.129 -3.970 -13.067 1.00 89.50 386 ILE A N 1
ATOM 3070 C CA . ILE A 1 386 ? -26.300 -3.697 -11.637 1.00 89.50 386 ILE A CA 1
ATOM 3071 C C . ILE A 1 386 ? -27.741 -3.336 -11.272 1.00 89.50 386 ILE A C 1
ATOM 3073 O O . ILE A 1 386 ? -28.421 -2.585 -11.978 1.00 89.50 386 ILE A O 1
ATOM 3077 N N . VAL A 1 387 ? -28.194 -3.843 -10.128 1.00 88.94 387 VAL A N 1
ATOM 3078 C CA . VAL A 1 387 ? -29.518 -3.560 -9.556 1.00 88.94 387 VAL A CA 1
ATOM 3079 C C . VAL A 1 387 ? -29.415 -3.277 -8.065 1.00 88.94 387 VAL A C 1
ATOM 3081 O O . VAL A 1 387 ? -28.458 -3.676 -7.399 1.00 88.94 387 VAL A O 1
ATOM 3084 N N . ASN A 1 388 ? -30.413 -2.581 -7.526 1.00 85.94 388 ASN A N 1
ATOM 3085 C CA . ASN A 1 388 ? -30.535 -2.428 -6.087 1.00 85.94 388 ASN A CA 1
ATOM 3086 C C . ASN A 1 388 ? -30.978 -3.758 -5.463 1.00 85.94 388 ASN A C 1
ATOM 3088 O O . ASN A 1 388 ? -31.959 -4.358 -5.901 1.00 85.94 388 ASN A O 1
ATOM 3092 N N . GLU A 1 389 ? -30.287 -4.183 -4.411 1.00 82.31 389 GLU A N 1
ATOM 3093 C CA . GLU A 1 389 ? -30.544 -5.445 -3.711 1.00 82.31 389 GLU A CA 1
ATOM 3094 C C . GLU A 1 389 ? -31.974 -5.555 -3.161 1.00 82.31 389 GLU A C 1
ATOM 3096 O O . GLU A 1 389 ? -32.592 -6.615 -3.222 1.00 82.31 389 GLU A O 1
ATOM 3101 N N . ASN A 1 390 ? -32.517 -4.446 -2.647 1.00 83.12 390 ASN A N 1
ATOM 3102 C CA . ASN A 1 390 ? -33.805 -4.429 -1.959 1.00 83.12 390 ASN A CA 1
ATOM 3103 C C . ASN A 1 390 ? -34.965 -4.121 -2.910 1.00 83.12 390 ASN A C 1
ATOM 3105 O O . ASN A 1 390 ? -35.987 -4.802 -2.871 1.00 83.12 390 ASN A O 1
ATOM 3109 N N . SER A 1 391 ? -34.836 -3.084 -3.748 1.00 82.38 391 SER A N 1
ATOM 3110 C CA . SER A 1 391 ? -35.924 -2.663 -4.644 1.00 82.38 391 SER A CA 1
ATOM 3111 C C . SER A 1 391 ? -35.951 -3.418 -5.971 1.00 82.38 391 SER A C 1
ATOM 3113 O O . SER A 1 391 ? -36.961 -3.352 -6.668 1.00 82.38 391 SER A O 1
ATOM 3115 N N . ARG A 1 392 ? -34.871 -4.134 -6.330 1.00 82.75 392 ARG A N 1
ATOM 3116 C CA . ARG A 1 392 ? -34.659 -4.759 -7.653 1.00 82.75 392 ARG A CA 1
ATOM 3117 C C . ARG A 1 392 ? -34.676 -3.767 -8.825 1.00 82.75 392 ARG A C 1
ATOM 3119 O O . ARG A 1 392 ? -34.689 -4.184 -9.980 1.00 82.75 392 ARG A O 1
ATOM 3126 N N . GLU A 1 393 ? -34.678 -2.464 -8.556 1.00 82.88 393 GLU A N 1
ATOM 3127 C CA . GLU A 1 393 ? -34.665 -1.431 -9.589 1.00 82.88 393 GLU A CA 1
ATOM 3128 C C . GLU A 1 393 ? -33.260 -1.262 -10.177 1.00 82.88 393 GLU A C 1
ATOM 3130 O O . GLU A 1 393 ? -32.250 -1.479 -9.500 1.00 82.88 393 GLU A O 1
ATOM 3135 N N . ALA A 1 394 ? -33.196 -0.859 -11.449 1.00 78.31 394 ALA A N 1
ATOM 3136 C CA . ALA A 1 394 ? -31.935 -0.553 -12.110 1.00 78.31 394 ALA A CA 1
ATOM 3137 C C . ALA A 1 394 ? -31.258 0.643 -11.428 1.00 78.31 394 ALA A C 1
ATOM 3139 O O . ALA A 1 394 ? -31.880 1.687 -11.216 1.00 78.31 394 ALA A O 1
ATOM 3140 N N . VAL A 1 395 ? -29.976 0.490 -11.102 1.00 80.88 395 VAL A N 1
ATOM 3141 C CA . VAL A 1 395 ? -29.176 1.570 -10.518 1.00 80.88 395 VAL A CA 1
ATOM 3142 C C . VAL A 1 395 ? -28.664 2.478 -11.638 1.00 80.88 395 VAL A C 1
ATOM 3144 O O . VAL A 1 395 ? -28.446 2.034 -12.766 1.00 80.88 395 VAL A O 1
ATOM 3147 N N . GLU A 1 396 ? -28.509 3.773 -11.348 1.00 81.31 396 GLU A N 1
ATOM 3148 C CA . GLU A 1 396 ? -27.910 4.722 -12.290 1.00 81.31 396 GLU A CA 1
ATOM 3149 C C . GLU A 1 396 ? -26.513 4.242 -12.707 1.00 81.31 396 GLU A C 1
ATOM 3151 O O . GLU A 1 396 ? -25.670 3.969 -11.856 1.00 81.31 396 GLU A O 1
ATOM 3156 N N . ASP A 1 397 ? -26.266 4.171 -14.016 1.00 83.75 397 ASP A N 1
ATOM 3157 C CA . ASP A 1 397 ? -24.985 3.733 -14.567 1.00 83.75 397 ASP A CA 1
ATOM 3158 C C . ASP A 1 397 ? -23.837 4.681 -14.146 1.00 83.75 397 ASP A C 1
ATOM 3160 O O . ASP A 1 397 ? -23.830 5.857 -14.554 1.00 83.75 397 ASP A O 1
ATOM 3164 N N . PRO A 1 398 ? -22.835 4.188 -13.387 1.00 84.81 398 PRO A N 1
ATOM 3165 C CA . PRO A 1 398 ? -21.720 5.007 -12.936 1.00 84.81 398 PRO A CA 1
ATOM 3166 C C . PRO A 1 398 ? -20.916 5.588 -14.101 1.00 84.81 398 PRO A C 1
ATOM 3168 O O . PRO A 1 398 ? -20.453 6.724 -14.007 1.00 84.81 398 PRO A O 1
ATOM 3171 N N . VAL A 1 399 ? -20.788 4.874 -15.227 1.00 88.12 399 VAL A N 1
ATOM 3172 C CA . VAL A 1 399 ? -20.043 5.365 -16.400 1.00 88.12 399 VAL A CA 1
ATOM 3173 C C . VAL A 1 399 ? -20.714 6.595 -16.973 1.00 88.12 399 VAL A C 1
ATOM 3175 O O . VAL A 1 399 ? -20.072 7.631 -17.157 1.00 88.12 399 VAL A O 1
ATOM 3178 N N . ARG A 1 400 ? -22.028 6.525 -17.188 1.00 87.50 400 ARG A N 1
ATOM 3179 C CA . ARG A 1 400 ? -22.806 7.667 -17.667 1.00 87.50 400 ARG A CA 1
ATOM 3180 C C . ARG A 1 400 ? -22.697 8.863 -16.723 1.00 87.50 400 ARG A C 1
ATOM 3182 O O . ARG A 1 400 ? -22.521 9.990 -17.188 1.00 87.50 400 ARG A O 1
ATOM 3189 N N . LYS A 1 401 ? -22.752 8.631 -15.412 1.00 86.69 401 LYS A N 1
ATOM 3190 C CA . LYS A 1 401 ? -22.633 9.681 -14.394 1.00 86.69 401 LYS A CA 1
ATOM 3191 C C . LYS A 1 401 ? -21.258 10.350 -14.395 1.00 86.69 401 LYS A C 1
ATOM 3193 O O . LYS A 1 401 ? -21.170 11.579 -14.329 1.00 86.69 401 LYS A O 1
ATOM 3198 N N . VAL A 1 402 ? -20.183 9.574 -14.521 1.00 89.81 402 VAL A N 1
ATOM 3199 C CA . VAL A 1 402 ? -18.811 10.098 -14.618 1.00 89.81 402 VAL A CA 1
ATOM 3200 C C . VAL A 1 402 ? -18.616 10.885 -15.912 1.00 89.81 402 VAL A C 1
ATOM 3202 O O . VAL A 1 402 ? -18.066 11.984 -15.868 1.00 89.81 402 VAL A O 1
ATOM 3205 N N . LEU A 1 403 ? -19.109 10.386 -17.051 1.00 89.69 403 LEU A N 1
ATOM 3206 C CA . LEU A 1 403 ? -19.028 11.094 -18.336 1.00 89.69 403 LEU A CA 1
ATOM 3207 C C . LEU A 1 403 ? -19.779 12.435 -18.309 1.00 89.69 403 LEU A C 1
ATOM 3209 O O . LEU A 1 403 ? -19.305 13.412 -18.882 1.00 89.69 403 LEU A O 1
ATOM 3213 N N . GLN A 1 404 ? -20.925 12.506 -17.623 1.00 87.69 404 GLN A N 1
ATOM 3214 C CA . GLN A 1 404 ? -21.720 13.735 -17.507 1.00 87.69 404 GLN A CA 1
ATOM 3215 C C . GLN A 1 404 ? -21.129 14.752 -16.526 1.00 87.69 404 GLN A C 1
ATOM 3217 O O . GLN A 1 404 ? -21.167 15.954 -16.778 1.00 87.69 404 GLN A O 1
ATOM 3222 N N . THR A 1 405 ? -20.616 14.287 -15.387 1.00 86.06 405 THR A N 1
ATOM 3223 C CA . THR A 1 405 ? -20.159 15.171 -14.301 1.00 86.06 405 THR A CA 1
ATOM 3224 C C . THR A 1 405 ? -18.667 15.485 -14.364 1.00 86.06 405 THR A C 1
ATOM 3226 O O . THR A 1 405 ? -18.218 16.467 -13.770 1.00 86.06 405 THR A O 1
ATOM 3229 N N . GLY A 1 406 ? -17.882 14.637 -15.034 1.00 83.94 406 GLY A N 1
ATOM 3230 C CA . GLY A 1 406 ? -16.422 14.673 -15.039 1.00 83.94 406 GLY A CA 1
ATOM 3231 C C . GLY A 1 406 ? -15.780 14.408 -13.672 1.00 83.94 406 GLY A C 1
ATOM 3232 O O . GLY A 1 406 ? -14.586 14.671 -13.505 1.00 83.94 406 GLY A O 1
ATOM 3233 N N . LYS A 1 407 ? -16.546 13.929 -12.686 1.00 86.00 407 LYS A N 1
ATOM 3234 C CA . LYS A 1 407 ? -16.092 13.648 -11.318 1.00 86.00 407 LYS A CA 1
ATOM 3235 C C . LYS A 1 407 ? -16.157 12.152 -11.029 1.00 86.00 407 LYS A C 1
ATOM 3237 O O . LYS A 1 407 ? -16.845 11.414 -11.724 1.00 86.00 407 LYS A O 1
ATOM 3242 N N . ILE A 1 408 ? -15.433 11.731 -9.995 1.00 84.94 408 ILE A N 1
ATOM 3243 C CA . ILE A 1 408 ? -15.506 10.365 -9.469 1.00 84.94 408 ILE A CA 1
ATOM 3244 C C . ILE A 1 408 ? -16.934 10.109 -8.972 1.00 84.94 408 ILE A C 1
ATOM 3246 O O . ILE A 1 408 ? -17.496 10.951 -8.265 1.00 84.94 408 ILE A O 1
ATOM 3250 N N . ALA A 1 409 ? -17.501 8.961 -9.333 1.00 81.19 409 ALA A N 1
ATOM 3251 C CA . ALA A 1 409 ? -18.808 8.513 -8.876 1.00 81.19 409 ALA A CA 1
ATOM 3252 C C . ALA A 1 409 ? -18.684 7.130 -8.229 1.00 81.19 409 ALA A C 1
ATOM 3254 O O . ALA A 1 409 ? -18.333 6.175 -8.909 1.00 81.19 409 ALA A O 1
ATOM 3255 N N . GLY A 1 410 ? -18.982 7.021 -6.935 1.00 72.75 410 GLY A N 1
ATOM 3256 C CA . GLY A 1 410 ? -19.248 5.724 -6.300 1.00 72.75 410 GLY A CA 1
ATOM 3257 C C . GLY A 1 410 ? -20.718 5.336 -6.454 1.00 72.75 410 GLY A C 1
ATOM 3258 O O . GLY A 1 410 ? -21.562 6.228 -6.633 1.00 72.75 410 GLY A O 1
ATOM 3259 N N . LEU A 1 411 ? -21.045 4.044 -6.365 1.00 67.75 411 LEU A N 1
ATOM 3260 C CA . LEU A 1 411 ? -22.444 3.632 -6.236 1.00 67.75 411 LEU A CA 1
ATOM 3261 C C . LEU A 1 411 ? -22.994 3.835 -4.827 1.00 67.75 411 LEU A C 1
ATOM 3263 O O . LEU A 1 411 ? -22.286 4.050 -3.842 1.00 67.75 411 LEU A O 1
ATOM 3267 N N . ALA A 1 412 ? -24.322 3.783 -4.766 1.00 58.47 412 ALA A N 1
ATOM 3268 C CA . ALA A 1 412 ? -25.072 3.724 -3.529 1.00 58.47 412 ALA A CA 1
ATOM 3269 C C . ALA A 1 412 ? -24.884 2.367 -2.829 1.00 58.47 412 ALA A C 1
ATOM 3271 O O . ALA A 1 412 ? -24.709 1.328 -3.466 1.00 58.47 412 ALA A O 1
ATOM 3272 N N . ASN A 1 413 ? -25.006 2.385 -1.500 1.00 58.34 413 ASN A N 1
ATOM 3273 C CA . ASN A 1 413 ? -25.029 1.183 -0.670 1.00 58.34 413 ASN A CA 1
ATOM 3274 C C . ASN A 1 413 ? -26.103 0.192 -1.174 1.00 58.34 413 ASN A C 1
ATOM 3276 O O . ASN A 1 413 ? -27.233 0.611 -1.432 1.00 58.34 413 ASN A O 1
ATOM 3280 N N . HIS A 1 414 ? -25.793 -1.111 -1.176 1.00 70.88 414 HIS A N 1
ATOM 3281 C CA . HIS A 1 414 ? -26.687 -2.220 -1.581 1.00 70.88 414 HIS A CA 1
ATOM 3282 C C . HIS A 1 414 ? -26.869 -2.402 -3.095 1.00 70.88 414 HIS A C 1
ATOM 3284 O O . HIS A 1 414 ? -27.988 -2.578 -3.583 1.00 70.88 414 HIS A O 1
ATOM 3290 N N . THR A 1 415 ? -25.758 -2.387 -3.831 1.00 84.31 415 THR A N 1
ATOM 3291 C CA . THR A 1 415 ? -25.738 -2.760 -5.249 1.00 84.31 415 THR A CA 1
ATOM 3292 C C . THR A 1 415 ? -25.370 -4.237 -5.402 1.00 84.31 415 THR A C 1
ATOM 3294 O O . THR A 1 415 ? -24.441 -4.734 -4.764 1.00 84.31 415 THR A O 1
ATOM 3297 N N . VAL A 1 416 ? -26.102 -4.937 -6.265 1.00 89.69 416 VAL A N 1
ATOM 3298 C CA . VAL A 1 416 ? -25.820 -6.315 -6.672 1.00 89.69 416 VAL A CA 1
ATOM 3299 C C . VAL A 1 416 ? -25.492 -6.338 -8.159 1.00 89.69 416 VAL A C 1
ATOM 3301 O O . VAL A 1 416 ? -26.234 -5.787 -8.975 1.00 89.69 416 VAL A O 1
ATOM 3304 N N . LEU A 1 417 ? -24.383 -6.990 -8.500 1.00 91.38 417 LEU A N 1
ATOM 3305 C CA . LEU A 1 417 ? -24.019 -7.350 -9.861 1.00 91.38 417 LEU A CA 1
ATOM 3306 C C . LEU A 1 417 ? -24.764 -8.624 -10.258 1.00 91.38 417 LEU A C 1
ATOM 3308 O O . LEU A 1 417 ? -24.677 -9.649 -9.581 1.00 91.38 417 LEU A O 1
ATOM 3312 N N . LEU A 1 418 ? -25.459 -8.558 -11.384 1.00 90.94 418 LEU A N 1
ATOM 3313 C CA . LEU A 1 418 ? -26.075 -9.700 -12.038 1.00 90.94 418 LEU A CA 1
ATOM 3314 C C . LEU A 1 418 ? -25.088 -10.260 -13.056 1.00 90.94 418 LEU A C 1
ATOM 3316 O O . LEU A 1 418 ? -24.884 -9.699 -14.136 1.00 90.94 418 LEU A O 1
ATOM 3320 N N . ARG A 1 419 ? -24.459 -11.376 -12.695 1.00 91.44 419 ARG A N 1
ATOM 3321 C CA . ARG A 1 419 ? -23.555 -12.110 -13.577 1.00 91.44 419 ARG A CA 1
ATOM 3322 C C . ARG A 1 419 ? -24.323 -12.646 -14.784 1.00 91.44 419 ARG A C 1
ATOM 3324 O O . ARG A 1 419 ? -25.522 -12.911 -14.714 1.00 91.44 419 ARG A O 1
ATOM 3331 N N . ARG A 1 420 ? -23.626 -12.874 -15.899 1.00 87.25 420 ARG A N 1
ATOM 3332 C CA . ARG A 1 420 ? -24.230 -13.395 -17.139 1.00 87.25 420 ARG A CA 1
ATOM 3333 C C . ARG A 1 420 ? -24.961 -14.738 -16.976 1.00 87.25 420 ARG A C 1
ATOM 3335 O O . ARG A 1 420 ? -25.886 -15.019 -17.732 1.00 87.25 420 ARG A O 1
ATOM 3342 N N . ASP A 1 421 ? -24.553 -15.561 -16.011 1.00 84.12 421 ASP A N 1
ATOM 3343 C CA . ASP A 1 421 ? -25.194 -16.842 -15.672 1.00 84.12 421 ASP A CA 1
ATOM 3344 C C . ASP A 1 421 ? -26.429 -16.697 -14.756 1.00 84.12 421 ASP A C 1
ATOM 3346 O O . ASP A 1 421 ? -27.088 -17.691 -14.452 1.00 84.12 421 ASP A O 1
ATOM 3350 N N . GLY A 1 422 ? -26.763 -15.469 -14.345 1.00 81.50 422 GLY A N 1
ATOM 3351 C CA . GLY A 1 422 ? -27.861 -15.151 -13.434 1.00 81.50 422 GLY A CA 1
ATOM 3352 C C . GLY A 1 422 ? -27.474 -15.131 -11.952 1.00 81.50 422 GLY A C 1
ATOM 3353 O O . GLY A 1 422 ? -28.341 -14.877 -11.119 1.00 81.50 422 GLY A O 1
ATOM 3354 N N . THR A 1 423 ? -26.208 -15.382 -11.601 1.00 87.81 423 THR A N 1
ATOM 3355 C CA . THR A 1 423 ? -25.735 -15.311 -10.210 1.00 87.81 423 THR A CA 1
ATOM 3356 C C . THR A 1 423 ? -25.690 -13.864 -9.725 1.00 87.81 423 THR A C 1
ATOM 3358 O O . THR A 1 423 ? -25.207 -12.973 -10.422 1.00 87.81 423 THR A O 1
ATOM 3361 N N . GLU A 1 424 ? -26.169 -13.640 -8.507 1.00 91.00 424 GLU A N 1
ATOM 3362 C CA . GLU A 1 424 ? -26.164 -12.340 -7.838 1.00 91.00 424 GLU A CA 1
ATOM 3363 C C . GLU A 1 424 ? -24.937 -12.217 -6.933 1.00 91.00 424 GLU A C 1
ATOM 3365 O O . GLU A 1 424 ? -24.743 -13.035 -6.033 1.00 91.00 424 GLU A O 1
ATOM 3370 N N . VAL A 1 425 ? -24.115 -11.191 -7.163 1.00 90.06 425 VAL A N 1
ATOM 3371 C CA . VAL A 1 425 ? -22.918 -10.908 -6.360 1.00 90.06 425 VAL A CA 1
ATOM 3372 C C . VAL A 1 425 ? -23.033 -9.501 -5.774 1.00 90.06 425 VAL A C 1
ATOM 3374 O O . VAL A 1 425 ? -23.124 -8.540 -6.539 1.00 90.06 425 VAL A O 1
ATOM 3377 N N . PRO A 1 426 ? -23.050 -9.327 -4.441 1.00 89.56 426 PRO A N 1
ATOM 3378 C CA . PRO A 1 426 ? -23.032 -7.999 -3.847 1.00 89.56 426 PRO A CA 1
ATOM 3379 C C . PRO A 1 426 ? -21.681 -7.341 -4.130 1.00 89.56 426 PRO A C 1
ATOM 3381 O O . PRO A 1 426 ? -20.628 -7.932 -3.873 1.00 89.56 426 PRO A O 1
ATOM 3384 N N . ILE A 1 427 ? -21.710 -6.112 -4.639 1.00 89.44 427 ILE A N 1
ATOM 3385 C CA . ILE A 1 427 ? -20.498 -5.381 -5.011 1.00 89.44 427 ILE A CA 1
ATOM 3386 C C . ILE A 1 427 ? -20.469 -3.973 -4.418 1.00 89.44 427 ILE A C 1
ATOM 3388 O O . ILE A 1 427 ? -21.510 -3.343 -4.233 1.00 89.44 427 ILE A O 1
ATOM 3392 N N . ASP A 1 428 ? -19.254 -3.488 -4.179 1.00 86.75 428 ASP A N 1
ATOM 3393 C CA . ASP A 1 428 ? -18.945 -2.063 -4.050 1.00 86.75 428 ASP A CA 1
ATOM 3394 C C . ASP A 1 428 ? -18.116 -1.647 -5.265 1.00 86.75 428 ASP A C 1
ATOM 3396 O O . ASP A 1 428 ? -17.220 -2.382 -5.686 1.00 86.75 428 ASP A O 1
ATOM 3400 N N . ASP A 1 429 ? -18.372 -0.468 -5.816 1.00 81.69 429 ASP A N 1
ATOM 3401 C CA . ASP A 1 429 ? -17.679 0.028 -6.999 1.00 81.69 429 ASP A CA 1
ATOM 3402 C C . ASP A 1 429 ? -17.455 1.549 -6.986 1.00 81.69 429 ASP A C 1
ATOM 3404 O O . ASP A 1 429 ? -17.991 2.321 -6.183 1.00 81.69 429 ASP A O 1
ATOM 3408 N N . SER A 1 430 ? -16.608 1.983 -7.912 1.00 85.88 430 SER A N 1
ATOM 3409 C CA . SER A 1 430 ? -16.311 3.380 -8.173 1.00 85.88 430 SER A CA 1
ATOM 3410 C C . SER A 1 430 ? -15.902 3.574 -9.627 1.00 85.88 430 SER A C 1
ATOM 3412 O O . SER A 1 430 ? -15.098 2.818 -10.174 1.00 85.88 430 SER A O 1
ATOM 3414 N N . GLY A 1 431 ? -16.439 4.618 -10.248 1.00 88.88 431 GLY A N 1
ATOM 3415 C CA . GLY A 1 431 ? -16.066 5.085 -11.573 1.00 88.88 431 GLY A CA 1
ATOM 3416 C C . GLY A 1 431 ? -15.238 6.366 -11.509 1.00 88.88 431 GLY A C 1
ATOM 3417 O O . GLY A 1 431 ? -15.592 7.315 -10.805 1.00 88.88 431 GLY A O 1
ATOM 3418 N N . ALA A 1 432 ? -14.167 6.436 -12.297 1.00 89.62 432 ALA A N 1
ATOM 3419 C CA . ALA A 1 432 ? -13.330 7.623 -12.445 1.00 89.62 432 ALA A CA 1
ATOM 3420 C C . ALA A 1 432 ? -13.052 7.943 -13.927 1.00 89.62 432 ALA A C 1
ATOM 3422 O O . ALA A 1 432 ? -12.920 7.032 -14.747 1.00 89.62 432 ALA A O 1
ATOM 3423 N N . PRO A 1 433 ? -12.954 9.230 -14.310 1.00 91.94 433 PRO A N 1
ATOM 3424 C CA . PRO A 1 4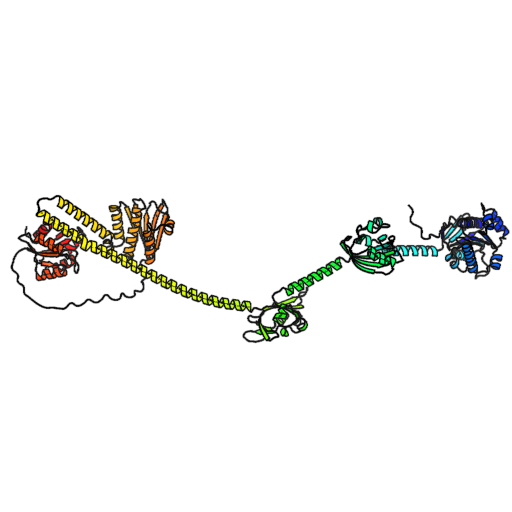33 ? -12.698 9.601 -15.696 1.00 91.94 433 PRO A CA 1
ATOM 3425 C C . PRO A 1 433 ? -11.234 9.345 -16.069 1.00 91.94 433 PRO A C 1
ATOM 3427 O O . PRO A 1 433 ? -10.320 9.775 -15.364 1.00 91.94 433 PRO A O 1
ATOM 3430 N N . ILE A 1 434 ? -11.015 8.721 -17.223 1.00 90.62 434 ILE A N 1
ATOM 3431 C CA . ILE A 1 434 ? -9.704 8.626 -17.871 1.00 90.62 434 ILE A CA 1
ATOM 3432 C C . ILE A 1 434 ? -9.496 9.922 -18.653 1.00 90.62 434 ILE A C 1
ATOM 3434 O O . ILE A 1 434 ? -10.364 10.310 -19.438 1.00 90.62 434 ILE A O 1
ATOM 3438 N N . ARG A 1 435 ? -8.373 10.614 -18.435 1.00 89.19 435 ARG A N 1
ATOM 3439 C CA . ARG A 1 435 ? -8.088 11.923 -19.044 1.00 89.19 435 ARG A CA 1
ATOM 3440 C C . ARG A 1 435 ? -6.830 11.891 -19.903 1.00 89.19 435 ARG A C 1
ATOM 3442 O O . ARG A 1 435 ? -5.896 11.163 -19.582 1.00 89.19 435 ARG A O 1
ATOM 3449 N N . ASP A 1 436 ? -6.813 12.693 -20.964 1.00 88.38 436 ASP A N 1
ATOM 3450 C CA . ASP A 1 436 ? -5.594 12.984 -21.722 1.00 88.38 436 ASP A CA 1
ATOM 3451 C C . ASP A 1 436 ? -4.736 14.068 -21.039 1.00 88.38 436 ASP A C 1
ATOM 3453 O O . ASP A 1 436 ? -5.133 14.671 -20.037 1.00 88.38 436 ASP A O 1
ATOM 3457 N N . ASN A 1 437 ? -3.555 14.339 -21.606 1.00 82.06 437 ASN A N 1
ATOM 3458 C CA . ASN A 1 437 ? -2.620 15.364 -21.117 1.00 82.06 437 ASN A CA 1
ATOM 3459 C C . ASN A 1 437 ? -3.197 16.794 -21.161 1.00 82.06 437 ASN A C 1
ATOM 3461 O O . ASN A 1 437 ? -2.658 17.696 -20.526 1.00 82.06 437 ASN A O 1
ATOM 3465 N N . GLU A 1 438 ? -4.287 17.004 -21.896 1.00 82.56 438 GLU A N 1
ATOM 3466 C CA . GLU A 1 438 ? -4.989 18.282 -22.046 1.00 82.56 438 GLU A CA 1
ATOM 3467 C C . GLU A 1 438 ? -6.225 18.360 -21.125 1.00 82.56 438 GLU A C 1
ATOM 3469 O O . GLU A 1 438 ? -6.962 19.346 -21.132 1.00 82.56 438 GLU A O 1
ATOM 3474 N N . GLY A 1 439 ? -6.449 17.332 -20.297 1.00 79.88 439 GLY A N 1
ATOM 3475 C CA . GLY A 1 439 ? -7.532 17.249 -19.322 1.00 79.88 439 GLY A CA 1
ATOM 3476 C C . GLY A 1 439 ? -8.885 16.814 -19.893 1.00 79.88 439 GLY A C 1
ATOM 3477 O O . GLY A 1 439 ? -9.864 16.774 -19.135 1.00 79.88 439 GLY A O 1
ATOM 3478 N N . ARG A 1 440 ? -8.970 16.466 -21.184 1.00 88.88 440 ARG A N 1
ATOM 3479 C CA . ARG A 1 440 ? -10.198 15.975 -21.830 1.00 88.88 440 ARG A CA 1
ATOM 3480 C C . ARG A 1 440 ? -10.466 14.533 -21.423 1.00 88.88 440 ARG A C 1
ATOM 3482 O O . ARG A 1 440 ? -9.543 13.740 -21.268 1.00 88.88 440 ARG A O 1
ATOM 3489 N N . ILE A 1 441 ? -11.740 14.189 -21.251 1.00 90.44 441 ILE A N 1
ATOM 3490 C CA . ILE A 1 441 ? -12.152 12.834 -20.874 1.00 90.44 441 ILE A CA 1
ATOM 3491 C C . ILE A 1 441 ? -12.055 11.931 -22.109 1.00 90.44 441 ILE A C 1
ATOM 3493 O O . ILE A 1 441 ? -12.735 12.175 -23.102 1.00 90.44 441 ILE A O 1
ATOM 3497 N N . LEU A 1 442 ? -11.218 10.898 -22.031 1.00 90.69 442 LEU A N 1
ATOM 3498 C CA . LEU A 1 442 ? -11.069 9.847 -23.042 1.00 90.69 442 LEU A CA 1
ATOM 3499 C C . LEU A 1 442 ? -12.034 8.676 -22.813 1.00 90.69 442 LEU A C 1
ATOM 3501 O O . LEU A 1 442 ? -12.311 7.911 -23.734 1.00 90.69 442 LEU A O 1
ATOM 3505 N N . GLY A 1 443 ? -12.539 8.536 -21.588 1.00 92.56 443 GLY A N 1
ATOM 3506 C CA . GLY A 1 443 ? -13.368 7.411 -21.187 1.00 92.56 443 GLY A CA 1
ATOM 3507 C C . GLY A 1 443 ? -13.533 7.318 -19.676 1.00 92.56 443 GLY A C 1
ATOM 3508 O O . GLY A 1 443 ? -13.208 8.262 -18.951 1.00 92.56 443 GLY A O 1
ATOM 3509 N N . VAL A 1 444 ? -14.014 6.178 -19.190 1.00 92.56 444 VAL A N 1
ATOM 3510 C CA . VAL A 1 444 ? -14.198 5.916 -17.752 1.00 92.56 444 VAL A CA 1
ATOM 3511 C C . VAL A 1 444 ? -13.556 4.593 -17.381 1.00 92.56 444 VAL A C 1
ATOM 3513 O O . VAL A 1 444 ? -13.731 3.609 -18.096 1.00 92.56 444 VAL A O 1
ATOM 3516 N N . VAL A 1 445 ? -12.856 4.573 -16.249 1.00 92.31 445 VAL A N 1
ATOM 3517 C CA . VAL A 1 445 ? -12.455 3.345 -15.565 1.00 92.31 445 VAL A CA 1
ATOM 3518 C C . VAL A 1 445 ? -13.433 3.076 -14.424 1.00 92.31 445 VAL A C 1
ATOM 3520 O O . VAL A 1 445 ? -13.662 3.940 -13.580 1.00 92.31 445 VAL A O 1
ATOM 3523 N N . LEU A 1 446 ? -14.030 1.893 -14.430 1.00 91.31 446 LEU A N 1
ATOM 3524 C CA . LEU A 1 446 ? -14.814 1.327 -13.343 1.00 91.31 446 LEU A CA 1
ATOM 3525 C C . LEU A 1 446 ? -13.945 0.340 -12.577 1.00 91.31 446 LEU A C 1
ATOM 3527 O O . LEU A 1 446 ? -13.287 -0.503 -13.187 1.00 91.31 446 LEU A O 1
ATOM 3531 N N . VAL A 1 447 ? -13.997 0.415 -11.255 1.00 89.81 447 VAL A N 1
ATOM 3532 C CA . VAL A 1 447 ? -13.406 -0.567 -10.348 1.00 89.81 447 VAL A CA 1
ATOM 3533 C C . VAL A 1 447 ? -14.507 -1.084 -9.439 1.00 89.81 447 VAL A C 1
ATOM 3535 O O . VAL A 1 447 ? -15.199 -0.271 -8.839 1.00 89.81 447 VAL A O 1
ATOM 3538 N N . PHE A 1 448 ? -14.672 -2.400 -9.328 1.00 90.19 448 PHE A N 1
ATOM 3539 C CA . PHE A 1 448 ? -15.666 -3.018 -8.451 1.00 90.19 448 PHE A CA 1
ATOM 3540 C C . PHE A 1 448 ? -15.125 -4.268 -7.769 1.00 90.19 448 PHE A C 1
ATOM 3542 O O . PHE A 1 448 ? -14.294 -4.993 -8.312 1.00 90.19 448 PHE A O 1
ATOM 3549 N N . ARG A 1 449 ? -15.598 -4.525 -6.554 1.00 88.50 449 ARG A N 1
ATOM 3550 C CA . ARG A 1 449 ? -15.151 -5.630 -5.708 1.00 88.50 449 ARG A CA 1
ATOM 3551 C C . ARG A 1 449 ? -16.349 -6.402 -5.180 1.00 88.50 449 ARG A C 1
ATOM 3553 O O . ARG A 1 449 ? -17.333 -5.804 -4.759 1.00 88.50 449 ARG A O 1
ATOM 3560 N N . ASP A 1 450 ? -16.213 -7.723 -5.138 1.00 88.69 450 ASP A N 1
ATOM 3561 C CA . ASP A 1 450 ? -17.118 -8.610 -4.411 1.00 88.69 450 ASP A CA 1
ATOM 3562 C C . ASP A 1 450 ? -16.998 -8.371 -2.894 1.00 88.69 450 ASP A C 1
ATOM 3564 O O . ASP A 1 450 ? -15.920 -8.493 -2.307 1.00 88.69 450 ASP A O 1
ATOM 3568 N N . ILE A 1 451 ? -18.112 -8.010 -2.255 1.00 86.19 451 ILE A N 1
ATOM 3569 C CA . ILE A 1 451 ? -18.185 -7.725 -0.814 1.00 86.19 451 ILE A CA 1
ATOM 3570 C C . ILE A 1 451 ? -18.903 -8.822 -0.017 1.00 86.19 451 ILE A C 1
ATOM 3572 O O . ILE A 1 451 ? -19.273 -8.599 1.141 1.00 86.19 451 ILE A O 1
ATOM 3576 N N . THR A 1 452 ? -19.095 -10.009 -0.595 1.00 85.56 452 THR A N 1
ATOM 3577 C CA . THR A 1 452 ? -19.783 -11.142 0.046 1.00 85.56 452 THR A CA 1
ATOM 3578 C C . THR A 1 452 ? -19.136 -11.512 1.380 1.00 85.56 452 THR A C 1
ATOM 3580 O O . THR A 1 452 ? -19.810 -11.565 2.413 1.00 85.56 452 THR A O 1
ATOM 3583 N N . GLU A 1 453 ? -17.813 -11.698 1.393 1.00 83.81 453 GLU A N 1
ATOM 3584 C CA . GLU A 1 453 ? -17.069 -12.056 2.605 1.00 83.81 453 GLU A CA 1
ATOM 3585 C C . GLU A 1 453 ? -17.166 -10.949 3.662 1.00 83.81 453 GLU A C 1
ATOM 3587 O O . GLU A 1 453 ? -17.524 -11.213 4.813 1.00 83.81 453 GLU A O 1
ATOM 3592 N N . ARG A 1 454 ? -16.951 -9.691 3.258 1.00 81.56 454 ARG A N 1
ATOM 3593 C CA . ARG A 1 454 ? -17.036 -8.531 4.154 1.00 81.56 454 ARG A CA 1
ATOM 3594 C C . ARG A 1 454 ? -18.401 -8.441 4.836 1.00 81.56 454 ARG A C 1
ATOM 3596 O O . ARG A 1 454 ? -18.463 -8.267 6.052 1.00 81.56 454 ARG A O 1
ATOM 3603 N N . ARG A 1 455 ? -19.489 -8.606 4.083 1.00 80.75 455 ARG A N 1
ATOM 3604 C CA . ARG A 1 455 ? -20.851 -8.584 4.634 1.00 80.75 455 ARG A CA 1
ATOM 3605 C C . ARG A 1 455 ? -21.107 -9.736 5.600 1.00 80.75 455 ARG A C 1
ATOM 3607 O O . ARG A 1 455 ? -21.741 -9.524 6.632 1.00 80.75 455 ARG A O 1
ATOM 3614 N N . SER A 1 456 ? -20.593 -10.932 5.306 1.00 78.31 456 SER A N 1
ATOM 3615 C CA . SER A 1 456 ? -20.731 -12.088 6.203 1.00 78.31 456 SER A CA 1
ATOM 3616 C C . SER A 1 456 ? -20.039 -11.857 7.555 1.00 78.31 456 SER A C 1
ATOM 3618 O O . SER A 1 456 ? -20.612 -12.152 8.605 1.00 78.31 456 SER A O 1
ATOM 3620 N N . ILE A 1 457 ? -18.856 -11.235 7.538 1.00 79.31 457 ILE A N 1
ATOM 3621 C CA . ILE A 1 457 ? -18.097 -10.879 8.741 1.00 79.31 457 ILE A CA 1
ATOM 3622 C C . ILE A 1 457 ? -18.816 -9.774 9.522 1.00 79.31 457 ILE A C 1
ATOM 3624 O O . ILE A 1 457 ? -18.971 -9.886 10.738 1.00 79.31 457 ILE A O 1
ATOM 3628 N N . GLU A 1 458 ? -19.298 -8.726 8.848 1.00 80.94 458 GLU A N 1
ATOM 3629 C CA . GLU A 1 458 ? -20.041 -7.639 9.500 1.00 80.94 458 GLU A CA 1
ATOM 3630 C C . GLU A 1 458 ? -21.330 -8.146 10.173 1.00 80.94 458 GLU A C 1
ATOM 3632 O O . GLU A 1 458 ? -21.643 -7.737 11.295 1.00 80.94 458 GLU A O 1
ATOM 3637 N N . ALA A 1 459 ? -22.050 -9.080 9.544 1.00 81.56 459 ALA A N 1
ATOM 3638 C CA . ALA A 1 459 ? -23.227 -9.714 10.138 1.00 81.56 459 ALA A CA 1
ATOM 3639 C C . ALA A 1 459 ? -22.872 -10.565 11.372 1.00 81.56 459 ALA A C 1
ATOM 3641 O O . ALA A 1 459 ? -23.539 -10.458 12.405 1.00 81.56 459 ALA A O 1
ATOM 3642 N N . ALA A 1 460 ? -21.797 -11.358 11.299 1.00 83.31 460 ALA A N 1
ATOM 3643 C CA . ALA A 1 460 ? -21.322 -12.165 12.423 1.00 83.31 460 ALA A CA 1
ATOM 3644 C C . ALA A 1 460 ? -20.875 -11.297 13.615 1.00 83.31 460 ALA A C 1
ATOM 3646 O O . ALA A 1 460 ? -21.193 -11.610 14.764 1.00 83.31 460 ALA A O 1
ATOM 3647 N N . LEU A 1 461 ? -20.190 -10.178 13.353 1.00 83.94 461 LEU A N 1
ATOM 3648 C CA . LEU A 1 461 ? -19.783 -9.221 14.386 1.00 83.94 461 LEU A CA 1
ATOM 3649 C C . LEU A 1 461 ? -20.985 -8.576 15.081 1.00 83.94 461 LEU A C 1
ATOM 3651 O O . LEU A 1 461 ? -20.980 -8.456 16.306 1.00 83.94 461 LEU A O 1
ATOM 3655 N N . ARG A 1 462 ? -22.030 -8.198 14.331 1.00 82.19 462 ARG A N 1
ATOM 3656 C CA . ARG A 1 462 ? -23.269 -7.666 14.924 1.00 82.19 462 ARG A CA 1
ATOM 3657 C C . ARG A 1 462 ? -23.924 -8.680 15.857 1.00 82.19 462 ARG A C 1
ATOM 3659 O O . ARG A 1 462 ? -24.212 -8.335 16.999 1.00 82.19 462 ARG A O 1
ATOM 3666 N N . GLN A 1 463 ? -24.071 -9.933 15.420 1.00 85.50 463 GLN A N 1
ATOM 3667 C CA . GLN A 1 463 ? -24.621 -10.992 16.274 1.00 85.50 463 GLN A CA 1
ATOM 3668 C C . GLN A 1 463 ? -23.777 -11.225 17.533 1.00 85.50 463 GLN A C 1
ATOM 3670 O O . GLN A 1 463 ? -24.323 -11.408 18.622 1.00 85.50 463 GLN A O 1
ATOM 3675 N N . LEU A 1 464 ? -22.447 -11.209 17.412 1.00 87.12 464 LEU A N 1
ATOM 3676 C CA . LEU A 1 464 ? -21.561 -11.389 18.561 1.00 87.12 464 LEU A CA 1
ATOM 3677 C C . LEU A 1 464 ? -21.698 -10.245 19.573 1.00 87.12 464 LEU A C 1
ATOM 3679 O O . LEU A 1 464 ? -21.754 -10.509 20.776 1.00 87.12 464 LEU A O 1
ATOM 3683 N N . ASN A 1 465 ? -21.784 -8.999 19.102 1.00 84.88 465 ASN A N 1
ATOM 3684 C CA . ASN A 1 465 ? -21.974 -7.837 19.968 1.00 84.88 465 ASN A CA 1
ATOM 3685 C C . ASN A 1 465 ? -23.300 -7.905 20.730 1.00 84.88 465 ASN A C 1
ATOM 3687 O O . ASN A 1 465 ? -23.291 -7.736 21.946 1.00 84.88 465 ASN A O 1
ATOM 3691 N N . GLU A 1 466 ? -24.409 -8.244 20.069 1.00 87.25 466 GLU A N 1
ATOM 3692 C CA . GLU A 1 466 ? -25.712 -8.400 20.737 1.00 87.25 466 GLU A CA 1
ATOM 3693 C C . GLU A 1 466 ? -25.668 -9.465 21.851 1.00 87.25 466 GLU A C 1
ATOM 3695 O O . GLU A 1 466 ? -26.211 -9.277 22.945 1.00 87.25 466 GLU A O 1
ATOM 3700 N N . VAL A 1 467 ? -24.977 -10.587 21.612 1.00 89.56 467 VAL A N 1
ATOM 3701 C CA . VAL A 1 467 ? -24.795 -11.646 22.620 1.00 89.56 467 VAL A CA 1
ATOM 3702 C C . VAL A 1 467 ? -23.910 -11.178 23.778 1.00 89.56 467 VAL A C 1
ATOM 3704 O O . VAL A 1 467 ? -24.187 -11.507 24.937 1.00 89.56 467 VAL A O 1
ATOM 3707 N N . LEU A 1 468 ? -22.840 -10.436 23.489 1.00 86.06 468 LEU A N 1
ATOM 3708 C CA . LEU A 1 468 ? -21.945 -9.888 24.506 1.00 86.06 468 LEU A CA 1
ATOM 3709 C C . LEU A 1 468 ? -22.659 -8.863 25.386 1.00 86.06 468 LEU A C 1
ATOM 3711 O O . LEU A 1 468 ? -22.565 -8.966 26.608 1.00 86.06 468 LEU A O 1
ATOM 3715 N N . GLU A 1 469 ? -23.409 -7.934 24.795 1.00 85.56 469 GLU A N 1
ATOM 3716 C CA . GLU A 1 469 ? -24.179 -6.927 25.530 1.00 85.56 469 GLU A CA 1
ATOM 3717 C C . GLU A 1 469 ? -25.186 -7.579 26.481 1.00 85.56 469 GLU A C 1
ATOM 3719 O O . GLU A 1 469 ? -25.225 -7.233 27.665 1.00 85.56 469 GLU A O 1
ATOM 3724 N N . ARG A 1 470 ? -25.919 -8.604 26.020 1.00 87.62 470 ARG A N 1
ATOM 3725 C CA . ARG A 1 470 ? -26.831 -9.368 26.886 1.00 87.62 470 ARG A CA 1
ATOM 3726 C C . ARG A 1 470 ? -26.093 -10.016 28.065 1.00 87.62 470 ARG A C 1
ATOM 3728 O O . ARG A 1 470 ? -26.534 -9.893 29.204 1.00 87.62 470 ARG A O 1
ATOM 3735 N N . ARG A 1 471 ? -24.941 -10.656 27.824 1.00 84.44 471 ARG A N 1
ATOM 3736 C CA . ARG A 1 471 ? -24.138 -11.285 28.893 1.00 84.44 471 ARG A CA 1
ATOM 3737 C C . ARG A 1 471 ? -23.571 -10.276 29.890 1.00 84.44 471 ARG A C 1
ATOM 3739 O O . ARG A 1 471 ? -23.448 -10.597 31.072 1.00 84.44 471 ARG A O 1
ATOM 3746 N N . VAL A 1 472 ? -23.182 -9.089 29.426 1.00 86.19 472 VAL A N 1
ATOM 3747 C CA . VAL A 1 472 ? -22.696 -8.013 30.300 1.00 86.19 472 VAL A CA 1
ATOM 3748 C C . VAL A 1 472 ? -23.828 -7.518 31.198 1.00 86.19 472 VAL A C 1
ATOM 3750 O O . VAL A 1 472 ? -23.615 -7.401 32.405 1.00 86.19 472 VAL A O 1
ATOM 3753 N N . ALA A 1 473 ? -25.030 -7.309 30.652 1.00 82.00 473 ALA A N 1
ATOM 3754 C CA . ALA A 1 473 ? -26.198 -6.902 31.432 1.00 82.00 473 ALA A CA 1
ATOM 3755 C C . ALA A 1 473 ? -26.542 -7.932 32.528 1.00 82.00 473 ALA A C 1
ATOM 3757 O O . ALA A 1 473 ? -26.594 -7.574 33.704 1.00 82.00 473 ALA A O 1
ATOM 3758 N N . GLU A 1 474 ? -26.648 -9.218 32.170 1.00 84.19 474 GLU A N 1
ATOM 3759 C CA . GLU A 1 474 ? -26.942 -10.312 33.114 1.00 84.19 474 GLU A CA 1
ATOM 3760 C C . GLU A 1 474 ? -25.905 -10.408 34.250 1.00 84.19 474 GLU A C 1
ATOM 3762 O O . GLU A 1 474 ? -26.252 -10.566 35.423 1.00 84.19 474 GLU A O 1
ATOM 3767 N N . ARG A 1 475 ? -24.607 -10.293 33.930 1.00 82.69 475 ARG A N 1
ATOM 3768 C CA . ARG A 1 475 ? -23.547 -10.339 34.952 1.00 82.69 475 ARG A CA 1
ATOM 3769 C C . ARG A 1 475 ? -23.554 -9.124 35.870 1.00 82.69 475 ARG A C 1
ATOM 3771 O O . ARG A 1 475 ? -23.240 -9.274 37.051 1.00 82.69 475 ARG A O 1
ATOM 3778 N N . THR A 1 476 ? -23.879 -7.951 35.339 1.00 78.12 476 THR A N 1
ATOM 3779 C CA . THR A 1 476 ? -23.918 -6.711 36.122 1.00 78.12 476 THR A CA 1
ATOM 3780 C C . THR A 1 476 ? -25.051 -6.770 37.146 1.00 78.12 476 THR A C 1
ATOM 3782 O O . THR A 1 476 ? -24.810 -6.554 38.332 1.00 78.12 476 THR A O 1
ATOM 3785 N N . GLU A 1 477 ? -26.244 -7.207 36.736 1.00 81.88 477 GLU A N 1
ATOM 3786 C CA . GLU A 1 477 ? -27.394 -7.386 37.633 1.00 81.88 477 GLU A CA 1
ATOM 3787 C C . GLU A 1 477 ? -27.122 -8.425 38.741 1.00 81.88 477 GLU A C 1
ATOM 3789 O O . GLU A 1 477 ? -27.412 -8.202 39.924 1.00 81.88 477 GLU A O 1
ATOM 3794 N N . MET A 1 478 ? -26.493 -9.553 38.388 1.00 80.56 478 MET A N 1
ATOM 3795 C CA . MET A 1 478 ? -26.122 -10.581 39.365 1.00 80.56 478 MET A CA 1
ATOM 3796 C C . MET A 1 478 ? -25.094 -10.063 40.385 1.00 80.56 478 MET A C 1
ATOM 3798 O O . MET A 1 478 ? -25.190 -10.374 41.577 1.00 80.56 478 MET A O 1
ATOM 3802 N N . ALA A 1 479 ? -24.114 -9.271 39.939 1.00 71.81 479 ALA A N 1
ATOM 3803 C CA . ALA A 1 479 ? -23.099 -8.685 40.811 1.00 71.81 479 ALA A CA 1
ATOM 3804 C C . ALA A 1 479 ? -23.704 -7.666 41.790 1.00 71.81 479 ALA A C 1
ATOM 3806 O O . ALA A 1 479 ? -23.393 -7.711 42.983 1.00 71.81 479 ALA A O 1
ATOM 3807 N N . GLU A 1 480 ? -24.608 -6.802 41.322 1.00 75.62 480 GLU A N 1
ATOM 3808 C CA . GLU A 1 480 ? -25.316 -5.842 42.176 1.00 75.62 480 GLU A CA 1
ATOM 3809 C C . GLU A 1 480 ? -26.169 -6.540 43.237 1.00 75.62 480 GLU A C 1
ATOM 3811 O O . GLU A 1 480 ? -26.115 -6.184 44.418 1.00 75.62 480 GLU A O 1
ATOM 3816 N N . THR A 1 481 ? -26.905 -7.582 42.844 1.00 77.12 481 THR A N 1
ATOM 3817 C CA . THR A 1 481 ? -27.729 -8.369 43.772 1.00 77.12 481 THR A CA 1
ATOM 3818 C C . THR A 1 481 ? -26.872 -9.028 44.851 1.00 77.12 481 THR A C 1
ATOM 3820 O O . THR A 1 481 ? -27.189 -8.956 46.040 1.00 77.12 481 THR A O 1
ATOM 3823 N N . ARG A 1 482 ? -25.740 -9.624 44.460 1.00 73.75 482 ARG A N 1
ATOM 3824 C CA . ARG A 1 482 ? -24.815 -10.271 45.398 1.00 73.75 482 ARG A CA 1
ATOM 3825 C C . ARG A 1 482 ? -24.140 -9.269 46.337 1.00 73.75 482 ARG A C 1
ATOM 3827 O O . ARG A 1 482 ? -23.957 -9.576 47.511 1.00 73.75 482 ARG A O 1
ATOM 3834 N N . SER A 1 483 ? -23.809 -8.074 45.845 1.00 68.38 483 SER A N 1
ATOM 3835 C CA . SER A 1 483 ? -23.271 -6.982 46.665 1.00 68.38 483 SER A CA 1
ATOM 3836 C C . SER A 1 483 ? -24.264 -6.558 47.755 1.00 68.38 483 SER A C 1
ATOM 3838 O O . SER A 1 483 ? -23.906 -6.522 48.932 1.00 68.38 483 SER A O 1
ATOM 3840 N N . LYS A 1 484 ? -25.540 -6.357 47.392 1.00 71.12 484 LYS A N 1
ATOM 3841 C CA . LYS A 1 484 ? -26.612 -6.030 48.351 1.00 71.12 484 LYS A CA 1
ATOM 3842 C C . LYS A 1 484 ? -26.810 -7.130 49.401 1.00 71.12 484 LYS A C 1
ATOM 3844 O O . LYS A 1 484 ? -26.949 -6.827 50.582 1.00 71.12 484 LYS A O 1
ATOM 3849 N N . GLN A 1 485 ? -26.771 -8.402 48.996 1.00 71.81 485 GLN A N 1
ATOM 3850 C CA . GLN A 1 485 ? -26.878 -9.537 49.925 1.00 71.81 485 GLN A CA 1
ATOM 3851 C C . GLN A 1 485 ? -25.719 -9.591 50.926 1.00 71.81 485 GLN A C 1
ATOM 3853 O O . GLN A 1 485 ? -25.945 -9.817 52.113 1.00 71.81 485 GLN A O 1
ATOM 3858 N N . LEU A 1 486 ? -24.484 -9.366 50.467 1.00 68.31 486 LEU A N 1
ATOM 3859 C CA . LEU A 1 486 ? -23.313 -9.336 51.347 1.00 68.31 486 LEU A CA 1
ATOM 3860 C C . LEU A 1 486 ? -23.389 -8.183 52.355 1.00 68.31 486 LEU A C 1
ATOM 3862 O O . LEU A 1 486 ? -23.068 -8.383 53.523 1.00 68.31 486 LEU A O 1
ATOM 3866 N N . GLN A 1 487 ? -23.851 -7.005 51.925 1.00 65.25 487 GLN A N 1
ATOM 3867 C CA . GLN A 1 487 ? -24.053 -5.859 52.815 1.00 65.25 487 GLN A CA 1
ATOM 3868 C C . GLN A 1 487 ? -25.110 -6.140 53.893 1.00 65.25 487 GLN A C 1
ATOM 3870 O O . GLN A 1 487 ? -24.876 -5.831 55.060 1.00 65.25 487 GLN A O 1
ATOM 3875 N N . ALA A 1 488 ? -26.233 -6.769 53.530 1.00 67.06 488 ALA A N 1
ATOM 3876 C CA . ALA A 1 488 ? -27.282 -7.133 54.482 1.00 67.06 488 ALA A CA 1
ATOM 3877 C C . ALA A 1 488 ? -26.790 -8.153 55.525 1.00 67.06 488 ALA A C 1
ATOM 3879 O O . ALA A 1 488 ? -26.944 -7.935 56.725 1.00 67.06 488 ALA A O 1
ATOM 3880 N N . LEU A 1 489 ? -26.117 -9.220 55.079 1.00 63.59 489 LEU A N 1
ATOM 3881 C CA . LEU A 1 489 ? -25.586 -10.252 55.975 1.00 63.59 489 LEU A CA 1
ATOM 3882 C C . LEU A 1 489 ? -24.538 -9.688 56.949 1.00 63.59 489 LEU A C 1
ATOM 3884 O O . LEU A 1 489 ? -24.492 -10.075 58.116 1.00 63.59 489 LEU A O 1
ATOM 3888 N N . ALA A 1 490 ? -23.694 -8.766 56.480 1.00 58.75 490 ALA A N 1
ATOM 3889 C CA . ALA A 1 490 ? -22.698 -8.118 57.323 1.00 58.75 490 ALA A CA 1
ATOM 3890 C C . ALA A 1 490 ? -23.335 -7.249 58.419 1.00 58.75 490 ALA A C 1
ATOM 3892 O O . ALA A 1 490 ? -22.877 -7.283 59.562 1.00 58.75 490 ALA A O 1
ATOM 3893 N N . ALA A 1 491 ? -24.402 -6.509 58.098 1.00 62.84 491 ALA A N 1
ATOM 3894 C CA . ALA A 1 491 ? -25.142 -5.722 59.082 1.00 62.84 491 ALA A CA 1
ATOM 3895 C C . ALA A 1 491 ? -25.785 -6.615 60.161 1.00 62.84 491 ALA A C 1
ATOM 3897 O O . ALA A 1 491 ? -25.623 -6.347 61.352 1.00 62.84 491 ALA A O 1
ATOM 3898 N N . GLU A 1 492 ? -26.421 -7.723 59.763 1.00 64.44 492 GLU A N 1
ATOM 3899 C CA . GLU A 1 492 ? -27.018 -8.688 60.699 1.00 64.44 492 GLU A CA 1
ATOM 3900 C C . GLU A 1 492 ? -25.984 -9.298 61.657 1.00 64.44 492 GLU A C 1
ATOM 3902 O O . GLU A 1 492 ? -26.245 -9.434 62.856 1.00 64.44 492 GLU A O 1
ATOM 3907 N N . LEU A 1 493 ? -24.797 -9.643 61.147 1.00 65.31 493 LEU A N 1
ATOM 3908 C CA . LEU A 1 493 ? -23.700 -10.184 61.953 1.00 65.31 493 LEU A CA 1
ATOM 3909 C C . LEU A 1 493 ? -23.214 -9.189 63.012 1.00 65.31 493 LEU A C 1
ATOM 3911 O O . LEU A 1 493 ? -23.002 -9.583 64.158 1.00 65.31 493 LEU A O 1
ATOM 3915 N N . ILE A 1 494 ? -23.074 -7.908 62.654 1.00 62.69 494 ILE A N 1
ATOM 3916 C CA . ILE A 1 494 ? -22.652 -6.854 63.590 1.00 62.69 494 ILE A CA 1
ATOM 3917 C C . ILE A 1 494 ? -23.690 -6.678 64.703 1.00 62.69 494 ILE A C 1
ATOM 3919 O O . ILE A 1 494 ? -23.337 -6.620 65.882 1.00 62.69 494 ILE A O 1
ATOM 3923 N N . GLU A 1 495 ? -24.976 -6.628 64.354 1.00 65.94 495 GLU A N 1
ATOM 3924 C CA . GLU A 1 495 ? -26.047 -6.513 65.347 1.00 65.94 495 GLU A CA 1
ATOM 3925 C C . GLU A 1 495 ? -26.142 -7.746 66.250 1.00 65.94 495 GLU A C 1
ATOM 3927 O O . GLU A 1 495 ? -26.437 -7.623 67.442 1.00 65.94 495 GLU A O 1
ATOM 3932 N N . ALA A 1 496 ? -25.904 -8.941 65.705 1.00 65.62 496 ALA A N 1
ATOM 3933 C CA . ALA A 1 496 ? -25.875 -10.177 66.478 1.00 65.62 496 ALA A CA 1
ATOM 3934 C C . ALA A 1 496 ? -24.708 -10.207 67.472 1.00 65.62 496 ALA A C 1
ATOM 3936 O O . ALA A 1 496 ? -24.916 -10.553 68.635 1.00 65.62 496 ALA A O 1
ATOM 3937 N N . GLU A 1 497 ? -23.510 -9.802 67.045 1.00 69.25 497 GLU A N 1
ATOM 3938 C CA . GLU A 1 497 ? -22.341 -9.721 67.923 1.00 69.25 497 GLU A CA 1
ATOM 3939 C C . GLU A 1 497 ? -22.579 -8.736 69.077 1.00 69.25 497 GLU A C 1
ATOM 3941 O O . GLU A 1 497 ? -22.312 -9.054 70.237 1.00 69.25 497 GLU A O 1
ATOM 3946 N N . GLU A 1 498 ? -23.126 -7.556 68.780 1.00 64.44 498 GLU A N 1
ATOM 3947 C CA . GLU A 1 498 ? -23.387 -6.532 69.793 1.00 64.44 498 GLU A CA 1
ATOM 3948 C C . GLU A 1 498 ? -24.462 -6.979 70.798 1.00 64.44 498 GLU A C 1
ATOM 3950 O O . GLU A 1 498 ? -24.327 -6.741 72.000 1.00 64.44 498 GLU A O 1
ATOM 3955 N N . ARG A 1 499 ? -25.507 -7.681 70.334 1.00 67.81 499 ARG A N 1
ATOM 3956 C CA . ARG A 1 499 ? -26.514 -8.287 71.220 1.00 67.81 499 ARG A CA 1
ATOM 3957 C C . ARG A 1 499 ? -25.898 -9.310 72.165 1.00 67.81 499 ARG A C 1
ATOM 3959 O O . ARG A 1 499 ? -26.209 -9.290 73.354 1.00 67.81 499 ARG A O 1
ATOM 3966 N N . GLU A 1 500 ? -25.016 -10.169 71.662 1.00 65.19 500 GLU A N 1
ATOM 3967 C CA . GLU A 1 500 ? -24.380 -11.186 72.498 1.00 65.19 500 GLU A CA 1
ATOM 3968 C C . GLU A 1 500 ? -23.432 -10.554 73.525 1.00 65.19 500 GLU A C 1
ATOM 3970 O O . GLU A 1 500 ? -23.446 -10.936 74.693 1.00 65.19 500 GLU A O 1
ATOM 3975 N N . ARG A 1 501 ? -22.674 -9.516 73.146 1.00 66.50 501 ARG A N 1
ATOM 3976 C CA . ARG A 1 501 ? -21.820 -8.770 74.088 1.00 66.50 501 ARG A CA 1
ATOM 3977 C C . ARG A 1 501 ? -22.621 -8.125 75.216 1.00 66.50 501 ARG A C 1
ATOM 3979 O O . ARG A 1 501 ? -22.205 -8.223 76.370 1.00 66.50 501 ARG A O 1
ATOM 3986 N N . ARG A 1 502 ? -23.766 -7.504 74.905 1.00 62.56 502 ARG A N 1
ATOM 3987 C CA . ARG A 1 502 ? -24.662 -6.934 75.928 1.00 62.56 502 ARG A CA 1
ATOM 3988 C C . ARG A 1 502 ? -25.206 -8.008 76.853 1.00 62.56 502 ARG A C 1
ATOM 3990 O O . ARG A 1 502 ? -25.080 -7.863 78.060 1.00 62.56 502 ARG A O 1
ATOM 3997 N N . ARG A 1 503 ? -25.698 -9.114 76.293 1.00 66.12 503 ARG A N 1
ATOM 3998 C CA . ARG A 1 503 ? -26.194 -10.250 77.074 1.00 66.12 503 ARG A CA 1
ATOM 3999 C C . ARG A 1 503 ? -25.133 -10.791 78.035 1.00 66.12 503 ARG A C 1
ATOM 4001 O O . ARG A 1 503 ? -25.433 -11.071 79.189 1.00 66.12 503 ARG A O 1
ATOM 4008 N N . VAL A 1 504 ? -23.887 -10.932 77.578 1.00 69.12 504 VAL A N 1
ATOM 4009 C CA . VAL A 1 504 ? -22.780 -11.382 78.435 1.00 69.12 504 VAL A CA 1
ATOM 4010 C C . VAL A 1 504 ? -22.484 -10.359 79.536 1.00 69.12 504 VAL A C 1
ATOM 4012 O O . VAL A 1 504 ? -22.241 -10.759 80.671 1.00 69.12 504 VAL A O 1
ATOM 4015 N N . ALA A 1 505 ? -22.521 -9.058 79.238 1.00 64.69 505 ALA A N 1
ATOM 4016 C CA . ALA A 1 505 ? -22.338 -8.014 80.247 1.00 64.69 505 ALA A CA 1
ATOM 4017 C C . ALA A 1 505 ? -23.459 -8.021 81.303 1.00 64.69 505 ALA A C 1
ATOM 4019 O O . ALA A 1 505 ? -23.156 -7.944 82.489 1.00 64.69 505 ALA A O 1
ATOM 4020 N N . GLU A 1 506 ? -24.717 -8.178 80.882 1.00 64.38 506 GLU A N 1
ATOM 4021 C CA . GLU A 1 506 ? -25.883 -8.307 81.769 1.00 64.38 506 GLU A CA 1
ATOM 4022 C C . GLU A 1 506 ? -25.737 -9.520 82.697 1.00 64.38 506 GLU A C 1
ATOM 4024 O O . GLU A 1 506 ? -25.760 -9.358 83.909 1.00 64.38 506 GLU A O 1
ATOM 4029 N N . ILE A 1 507 ? -25.440 -10.713 82.165 1.00 67.12 507 ILE A N 1
ATOM 4030 C CA . ILE A 1 507 ? -25.224 -11.926 82.982 1.00 67.12 507 ILE A CA 1
ATOM 4031 C C . ILE A 1 507 ? -24.077 -11.734 83.988 1.00 67.12 507 ILE A C 1
ATOM 4033 O O . ILE A 1 507 ? -24.147 -12.172 85.138 1.00 67.12 507 ILE A O 1
ATOM 4037 N N . LEU A 1 508 ? -22.984 -11.086 83.575 1.00 67.69 508 LEU A N 1
ATOM 4038 C CA . LEU A 1 508 ? -21.865 -10.812 84.477 1.00 67.69 508 LEU A CA 1
ATOM 4039 C C . LEU A 1 508 ? -22.252 -9.839 85.599 1.00 67.69 508 LEU A C 1
ATOM 4041 O O . LEU A 1 508 ? -21.760 -10.002 86.718 1.00 67.69 508 LEU A O 1
ATOM 4045 N N . HIS A 1 509 ? -23.083 -8.837 85.313 1.00 66.19 509 HIS A N 1
ATOM 4046 C CA . HIS A 1 509 ? -23.526 -7.849 86.294 1.00 66.19 509 HIS A CA 1
ATOM 4047 C C . HIS A 1 509 ? -24.599 -8.394 87.238 1.00 66.19 509 HIS A C 1
ATOM 4049 O O . HIS A 1 509 ? -24.458 -8.263 88.454 1.00 66.19 509 HIS A O 1
ATOM 4055 N N . ASP A 1 510 ? -25.616 -9.048 86.689 1.00 62.09 510 ASP A N 1
ATOM 4056 C CA . ASP A 1 510 ? -26.810 -9.449 87.426 1.00 62.09 510 ASP A CA 1
ATOM 4057 C C . ASP A 1 510 ? -26.571 -10.757 88.181 1.00 62.09 510 ASP A C 1
ATOM 4059 O O . ASP A 1 510 ? -26.819 -10.835 89.379 1.00 62.09 510 ASP A O 1
ATOM 4063 N N . ASP A 1 511 ? -25.975 -11.766 87.544 1.00 63.19 511 ASP A N 1
ATOM 4064 C CA . ASP A 1 511 ? -25.843 -13.078 88.180 1.00 63.19 511 ASP A CA 1
ATOM 4065 C C . ASP A 1 511 ? -24.529 -13.198 88.964 1.00 63.19 511 ASP A C 1
ATOM 4067 O O . ASP A 1 511 ? -24.506 -13.518 90.158 1.00 63.19 511 ASP A O 1
ATOM 4071 N N . LEU A 1 512 ? -23.391 -12.943 88.306 1.00 71.38 512 LEU A N 1
ATOM 4072 C CA . LEU A 1 512 ? -22.083 -13.246 88.895 1.00 71.38 512 LEU A CA 1
ATOM 4073 C C . LEU A 1 512 ? -21.712 -12.275 90.023 1.00 71.38 512 LEU A C 1
ATOM 4075 O O . LEU A 1 512 ? -21.271 -12.714 91.088 1.00 71.38 512 LEU A O 1
ATOM 4079 N N . GLN A 1 513 ? -21.867 -10.962 89.819 1.00 70.56 513 GLN A N 1
ATOM 4080 C CA . GLN A 1 513 ? -21.484 -9.979 90.842 1.00 70.56 513 GLN A CA 1
ATOM 4081 C C . GLN A 1 513 ? -22.358 -10.081 92.087 1.00 70.56 513 GLN A C 1
ATOM 4083 O O . GLN A 1 513 ? -21.851 -9.915 93.198 1.00 70.56 513 GLN A O 1
ATOM 4088 N N . GLN A 1 514 ? -23.642 -10.388 91.924 1.00 67.75 514 GLN 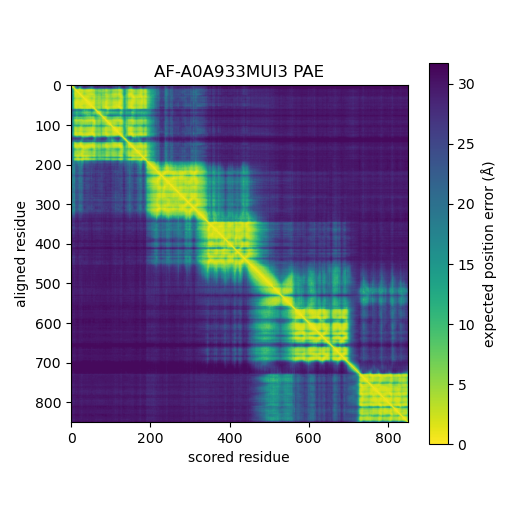A N 1
ATOM 4089 C CA . GLN A 1 514 ? -24.548 -10.513 93.053 1.00 67.75 514 GLN A CA 1
ATOM 4090 C C . GLN A 1 514 ? -24.336 -11.796 93.848 1.00 67.75 514 GLN A C 1
ATOM 4092 O O . GLN A 1 514 ? -24.344 -11.749 95.078 1.00 67.75 514 GLN A O 1
ATOM 4097 N N . LEU A 1 515 ? -24.064 -12.925 93.185 1.00 70.88 515 LEU A N 1
ATOM 4098 C CA . LEU A 1 515 ? -23.674 -14.156 93.875 1.00 70.88 515 LEU A CA 1
ATOM 4099 C C . LEU A 1 515 ? -22.386 -13.959 94.681 1.00 70.88 515 LEU A C 1
ATOM 4101 O O . LEU A 1 515 ? -22.308 -14.391 95.831 1.00 70.88 515 LEU A O 1
ATOM 4105 N N . LEU A 1 516 ? -21.395 -13.260 94.117 1.00 75.69 516 LEU A N 1
ATOM 4106 C CA . LEU A 1 516 ? -20.157 -12.935 94.827 1.00 75.69 516 LEU A CA 1
ATOM 4107 C C . LEU A 1 516 ? -20.403 -11.984 96.012 1.00 75.69 516 LEU A C 1
ATOM 4109 O O . LEU A 1 516 ? -19.824 -12.180 97.082 1.00 75.69 516 LEU A O 1
ATOM 4113 N N . ALA A 1 517 ? -21.277 -10.984 95.855 1.00 67.94 517 ALA A N 1
ATOM 4114 C CA . ALA A 1 517 ? -21.654 -10.071 96.935 1.00 67.94 517 ALA A CA 1
ATOM 4115 C C . ALA A 1 517 ? -22.402 -10.798 98.065 1.00 67.94 517 ALA A C 1
ATOM 4117 O O . ALA A 1 517 ? -22.069 -10.624 99.236 1.00 67.94 517 ALA A O 1
ATOM 4118 N N . ALA A 1 518 ? -23.348 -11.676 97.727 1.00 69.06 518 ALA A N 1
ATOM 4119 C CA . ALA A 1 518 ? -24.062 -12.503 98.693 1.00 69.06 518 ALA A CA 1
ATOM 4120 C C . ALA A 1 518 ? -23.128 -13.483 99.420 1.00 69.06 518 ALA A C 1
ATOM 4122 O O . ALA A 1 518 ? -23.225 -13.628 100.639 1.00 69.06 518 ALA A O 1
ATOM 4123 N N . ALA A 1 519 ? -22.192 -14.117 98.703 1.00 73.56 519 ALA A N 1
ATOM 4124 C CA . ALA A 1 519 ? -21.173 -14.978 99.301 1.00 73.56 519 ALA A CA 1
ATOM 4125 C C . ALA A 1 519 ? -20.312 -14.205 100.312 1.00 73.56 519 ALA A C 1
ATOM 4127 O O . ALA A 1 519 ? -20.072 -14.695 101.415 1.00 73.56 519 ALA A O 1
ATOM 4128 N N . ARG A 1 520 ? -19.917 -12.968 99.978 1.00 77.50 520 ARG A N 1
ATOM 4129 C CA . ARG A 1 520 ? -19.203 -12.073 100.898 1.00 77.50 520 ARG A CA 1
ATOM 4130 C C . ARG A 1 520 ? -20.048 -11.725 102.128 1.00 77.50 520 ARG A C 1
ATOM 4132 O O . ARG A 1 520 ? -19.542 -11.827 103.239 1.00 77.50 520 ARG A O 1
ATOM 4139 N N . MET A 1 521 ? -21.324 -11.371 101.960 1.00 68.25 521 MET A N 1
ATOM 4140 C CA . MET A 1 521 ? -22.221 -11.054 103.085 1.00 68.25 521 MET A CA 1
ATOM 4141 C C . MET A 1 521 ? -22.423 -12.250 104.027 1.00 68.25 521 MET A C 1
ATOM 4143 O O . MET A 1 521 ? -22.416 -12.083 105.245 1.00 68.25 521 MET A O 1
ATOM 4147 N N . GLN A 1 522 ? -22.569 -13.464 103.484 1.00 68.56 522 GLN A N 1
ATOM 4148 C CA . GLN A 1 522 ? -22.676 -14.685 104.291 1.00 68.56 522 GLN A CA 1
ATOM 4149 C C . GLN A 1 522 ? -21.382 -14.989 105.053 1.00 68.56 522 GLN A C 1
ATOM 4151 O O . GLN A 1 522 ? -21.437 -15.384 106.216 1.00 68.56 522 GLN A O 1
ATOM 4156 N N . LEU A 1 523 ? -20.228 -14.788 104.413 1.00 75.69 523 LEU A N 1
ATOM 4157 C CA . LEU A 1 523 ? -18.921 -14.976 105.037 1.00 75.69 523 LEU A CA 1
ATOM 4158 C C . LEU A 1 523 ? -18.697 -13.981 106.186 1.00 75.69 523 LEU A C 1
ATOM 4160 O O . LEU A 1 523 ? -18.245 -14.377 107.259 1.00 75.69 523 LEU A O 1
ATOM 4164 N N . GLN A 1 524 ? -19.102 -12.725 105.986 1.00 69.56 524 GLN A N 1
ATOM 4165 C CA . GLN A 1 524 ? -19.025 -11.673 106.996 1.00 69.56 524 GLN A CA 1
ATOM 4166 C C . GLN A 1 524 ? -19.929 -11.971 108.203 1.00 69.56 524 GLN A C 1
ATOM 4168 O O . GLN A 1 524 ? -19.498 -11.806 109.341 1.00 69.56 524 GLN A O 1
ATOM 4173 N N . ALA A 1 525 ? -21.145 -12.481 107.975 1.00 66.88 525 ALA A N 1
ATOM 4174 C CA . ALA A 1 525 ? -22.037 -12.916 109.052 1.00 66.88 525 ALA A CA 1
ATOM 4175 C C . ALA A 1 525 ? -21.461 -14.110 109.840 1.00 66.88 525 ALA A C 1
ATOM 4177 O O . ALA A 1 525 ? -21.487 -14.113 111.066 1.00 66.88 525 ALA A O 1
ATOM 4178 N N . ALA A 1 526 ? -20.862 -15.096 109.160 1.00 67.69 526 ALA A N 1
ATOM 4179 C CA . ALA A 1 526 ? -20.214 -16.233 109.824 1.00 67.69 526 ALA A CA 1
ATOM 4180 C C . ALA A 1 526 ? -18.992 -15.819 110.668 1.00 67.69 526 ALA A C 1
ATOM 4182 O O . ALA A 1 526 ? -18.654 -16.485 111.647 1.00 67.69 526 ALA A O 1
ATOM 4183 N N . ARG A 1 527 ? -18.330 -14.714 110.303 1.00 67.88 527 ARG A N 1
ATOM 4184 C CA . ARG A 1 527 ? -17.209 -14.135 111.052 1.00 67.88 527 ARG A CA 1
ATOM 4185 C C . ARG A 1 527 ? -17.638 -13.531 112.391 1.00 67.88 527 ARG A C 1
ATOM 4187 O O . ARG A 1 527 ? -16.828 -13.507 113.311 1.00 67.88 527 ARG A O 1
ATOM 4194 N N . GLU A 1 528 ? -18.877 -13.049 112.511 1.00 63.97 528 GLU A N 1
ATOM 4195 C CA . GLU A 1 528 ? -19.418 -12.536 113.780 1.00 63.97 528 GLU A CA 1
ATOM 4196 C C . GLU A 1 528 ? -19.684 -13.669 114.793 1.00 63.97 528 GLU A C 1
ATOM 4198 O O . GLU A 1 528 ? -19.531 -13.455 115.995 1.00 63.97 528 GLU A O 1
ATOM 4203 N N . ASP A 1 529 ? -19.976 -14.887 114.316 1.00 61.38 529 ASP A N 1
ATOM 4204 C CA . ASP A 1 529 ? -20.245 -16.072 115.151 1.00 61.38 529 ASP A CA 1
ATOM 4205 C C . ASP A 1 529 ? -18.984 -16.877 115.539 1.00 61.38 529 ASP A C 1
ATOM 4207 O O . ASP A 1 529 ? -19.002 -17.657 116.497 1.00 61.38 529 ASP A O 1
ATOM 4211 N N . LEU A 1 530 ? -17.873 -16.724 114.808 1.00 59.59 530 LEU A N 1
ATOM 4212 C CA . LEU A 1 530 ? -16.650 -17.522 114.969 1.00 59.59 530 LEU A CA 1
ATOM 4213 C C . LEU A 1 530 ? -15.471 -16.654 115.442 1.00 59.59 530 LEU A C 1
ATOM 4215 O O . LEU A 1 530 ? -15.072 -15.703 114.776 1.00 59.59 530 LEU A O 1
ATOM 4219 N N . PHE A 1 531 ? -14.846 -17.012 116.572 1.00 55.69 531 PHE A N 1
ATOM 4220 C CA . PHE A 1 531 ? -13.625 -16.351 117.062 1.00 55.69 531 PHE A CA 1
ATOM 4221 C C . PHE A 1 531 ? -12.483 -16.438 116.020 1.00 55.69 531 PHE A C 1
ATOM 4223 O O . PHE A 1 531 ? -11.974 -17.520 115.748 1.00 55.69 531 PHE A O 1
ATOM 4230 N N . TYR A 1 532 ? -12.115 -15.276 115.462 1.00 58.59 532 TYR A N 1
ATOM 4231 C CA . TYR A 1 532 ? -10.952 -14.920 114.621 1.00 58.59 532 TYR A CA 1
ATOM 4232 C C . TYR A 1 532 ? -10.211 -16.062 113.881 1.00 58.59 532 TYR A C 1
ATOM 4234 O O . TYR A 1 532 ? -9.377 -16.761 114.459 1.00 58.59 532 TYR A O 1
ATOM 4242 N N . VAL A 1 533 ? -10.421 -16.178 112.559 1.00 66.31 533 VAL A N 1
ATOM 4243 C CA . VAL A 1 533 ? -9.700 -17.121 111.677 1.00 66.31 533 VAL A CA 1
ATOM 4244 C C . VAL A 1 533 ? -9.071 -16.366 110.486 1.00 66.31 533 VAL A C 1
ATOM 4246 O O . VAL A 1 533 ? -9.807 -15.919 109.609 1.00 66.31 533 VAL A O 1
ATOM 4249 N N . PRO A 1 534 ? -7.729 -16.274 110.374 1.00 64.50 534 PRO A N 1
ATOM 4250 C CA . PRO A 1 534 ? -7.040 -15.543 109.293 1.00 64.50 534 PRO A CA 1
ATOM 4251 C C . PRO A 1 534 ? -7.357 -16.038 107.870 1.00 64.50 534 PRO A C 1
ATOM 4253 O O . PRO A 1 534 ? -7.246 -15.300 106.896 1.00 64.50 534 PRO A O 1
ATOM 4256 N N . LEU A 1 535 ? -7.767 -17.304 107.730 1.00 67.88 535 LEU A N 1
ATOM 4257 C CA . LEU A 1 535 ? -8.178 -17.870 106.443 1.00 67.88 535 LEU A CA 1
ATOM 4258 C C . LEU A 1 535 ? -9.457 -17.201 105.903 1.00 67.88 535 LEU A C 1
ATOM 4260 O O . LEU A 1 535 ? -9.587 -17.070 104.690 1.00 67.88 535 LEU A O 1
ATOM 4264 N N . LEU A 1 536 ? -10.373 -16.758 106.778 1.00 74.25 536 LEU A N 1
ATOM 4265 C CA . LEU A 1 536 ? -11.586 -16.046 106.357 1.00 74.25 536 LEU A CA 1
ATOM 4266 C C . LEU A 1 536 ? -11.265 -14.655 105.792 1.00 74.25 536 LEU A C 1
ATOM 4268 O O . LEU A 1 536 ? -11.864 -14.283 104.789 1.00 74.25 536 LEU A O 1
ATOM 4272 N N . GLU A 1 537 ? -10.290 -13.932 106.357 1.00 71.62 537 GLU A N 1
ATOM 4273 C CA . GLU A 1 537 ? -9.860 -12.620 105.836 1.00 71.62 537 GLU A CA 1
ATOM 4274 C C . GLU A 1 537 ? -9.316 -12.735 104.404 1.00 71.62 537 GLU A C 1
ATOM 4276 O O . GLU A 1 537 ? -9.667 -11.940 103.533 1.00 71.62 537 GLU A O 1
ATOM 4281 N N . ASN A 1 538 ? -8.534 -13.782 104.120 1.00 73.44 538 ASN A N 1
ATOM 4282 C CA . ASN A 1 538 ? -8.047 -14.042 102.764 1.00 73.44 538 ASN A CA 1
ATOM 4283 C C . ASN A 1 538 ? -9.189 -14.340 101.776 1.00 73.44 538 ASN A C 1
ATOM 4285 O O . ASN A 1 538 ? -9.134 -13.905 100.627 1.00 73.44 538 ASN A O 1
ATOM 4289 N N . VAL A 1 539 ? -10.228 -15.076 102.193 1.00 79.00 539 VAL A N 1
ATOM 4290 C CA . VAL A 1 539 ? -11.389 -15.362 101.330 1.00 79.00 539 VAL A CA 1
ATOM 4291 C C . VAL A 1 539 ? -12.227 -14.099 101.104 1.00 79.00 539 VAL A C 1
ATOM 4293 O O . VAL A 1 539 ? -12.650 -13.861 99.973 1.00 79.00 539 VAL A O 1
ATOM 4296 N N . GLU A 1 540 ? -12.413 -13.253 102.124 1.00 76.81 540 GLU A N 1
ATOM 4297 C CA . GLU A 1 540 ? -13.057 -11.939 101.977 1.00 76.81 540 GLU A CA 1
ATOM 4298 C C . GLU A 1 540 ? -12.300 -11.058 100.973 1.00 76.81 540 GLU A C 1
ATOM 4300 O O . GLU A 1 540 ? -12.917 -10.508 100.058 1.00 76.81 540 GLU A O 1
ATOM 4305 N N . GLN A 1 541 ? -10.968 -10.990 101.078 1.00 74.75 541 GLN A N 1
ATOM 4306 C CA . GLN A 1 541 ? -10.130 -10.207 100.167 1.00 74.75 541 GLN A CA 1
ATOM 4307 C C . GLN A 1 541 ? -10.182 -10.738 98.724 1.00 74.75 541 GLN A C 1
ATOM 4309 O O . GLN A 1 541 ? -10.293 -9.955 97.780 1.00 74.75 541 GLN A O 1
ATOM 4314 N N . LEU A 1 542 ? -10.160 -12.063 98.529 1.00 74.31 542 LEU A N 1
ATOM 4315 C CA . LEU A 1 542 ? -10.297 -12.678 97.202 1.00 74.31 542 LEU A CA 1
ATOM 4316 C C . LEU A 1 542 ? -11.684 -12.442 96.588 1.00 74.31 542 LEU A C 1
ATOM 4318 O O . LEU A 1 542 ? -11.787 -12.230 95.377 1.00 74.31 542 LEU A O 1
ATOM 4322 N N . LEU A 1 543 ? -12.750 -12.463 97.394 1.00 81.25 543 LEU A N 1
ATOM 4323 C CA . LEU A 1 543 ? -14.100 -12.123 96.940 1.00 81.25 543 LEU A CA 1
ATOM 4324 C C . LEU A 1 543 ? -14.196 -10.644 96.562 1.00 81.25 543 LEU A C 1
ATOM 4326 O O . LEU A 1 543 ? -14.752 -10.325 95.515 1.00 81.25 543 LEU A O 1
ATOM 4330 N N . GLU A 1 544 ? -13.613 -9.744 97.352 1.00 75.81 544 GLU A N 1
ATOM 4331 C CA . GLU A 1 544 ? -13.552 -8.315 97.039 1.00 75.81 544 GLU A CA 1
ATOM 4332 C C . GLU A 1 544 ? -12.796 -8.043 95.732 1.00 75.81 544 GLU A C 1
ATOM 4334 O O . GLU A 1 544 ? -13.296 -7.331 94.855 1.00 75.81 544 GLU A O 1
ATOM 4339 N N . GLU A 1 545 ? -11.647 -8.690 95.537 1.00 72.62 545 GLU A N 1
ATOM 4340 C CA . GLU A 1 545 ? -10.891 -8.589 94.291 1.00 72.62 545 GLU A CA 1
ATOM 4341 C C . GLU A 1 545 ? -11.669 -9.177 93.100 1.00 72.62 545 GLU A C 1
ATOM 4343 O O . GLU A 1 545 ? -11.664 -8.600 92.009 1.00 72.62 545 GLU A O 1
ATOM 4348 N N . SER A 1 546 ? -12.377 -10.294 93.297 1.00 75.19 546 SER A N 1
ATOM 4349 C CA . SER A 1 546 ? -13.186 -10.953 92.260 1.00 75.19 546 SER A CA 1
ATOM 4350 C C . SER A 1 546 ? -14.401 -10.120 91.856 1.00 75.19 546 SER A C 1
ATOM 4352 O O . SER A 1 546 ? -14.670 -9.973 90.663 1.00 75.19 546 SER A O 1
ATOM 4354 N N . ILE A 1 547 ? -15.085 -9.499 92.821 1.00 76.25 547 ILE A N 1
ATOM 4355 C CA . ILE A 1 547 ? -16.163 -8.533 92.574 1.00 76.25 547 ILE A CA 1
ATOM 4356 C C . ILE A 1 547 ? -15.607 -7.336 91.794 1.00 76.25 547 ILE A C 1
ATOM 4358 O O . ILE A 1 547 ? -16.181 -6.939 90.780 1.00 76.25 547 ILE A O 1
ATOM 4362 N N . GLY A 1 548 ? -14.452 -6.798 92.200 1.00 67.56 548 GLY A N 1
ATOM 4363 C CA . GLY A 1 548 ? -13.790 -5.698 91.496 1.00 67.56 548 GLY A CA 1
ATOM 4364 C C . GLY A 1 548 ? -13.344 -6.056 90.070 1.00 67.56 548 GLY A C 1
ATOM 4365 O O . GLY A 1 548 ? -13.433 -5.229 89.162 1.00 67.56 548 GLY A O 1
ATOM 4366 N N . LYS A 1 549 ? -12.872 -7.286 89.830 1.00 69.12 549 LYS A N 1
ATOM 4367 C CA . LYS A 1 549 ? -12.530 -7.793 88.486 1.00 69.12 549 LYS A CA 1
ATOM 4368 C C . LYS A 1 549 ? -13.774 -7.997 87.620 1.00 69.12 549 LYS A C 1
ATOM 4370 O O . LYS A 1 549 ? -13.778 -7.552 86.478 1.00 69.12 549 LYS A O 1
ATOM 4375 N N . SER A 1 550 ? -14.829 -8.602 88.163 1.00 71.62 550 SER A N 1
ATOM 4376 C CA . SER A 1 550 ? -16.090 -8.823 87.446 1.00 71.62 550 SER A CA 1
ATOM 4377 C C . SER A 1 550 ? -16.773 -7.504 87.062 1.00 71.62 550 SER A C 1
ATOM 4379 O O . SER A 1 550 ? -17.177 -7.345 85.911 1.00 71.62 550 SER A O 1
ATOM 4381 N N . ARG A 1 551 ? -16.798 -6.512 87.968 1.00 66.00 551 ARG A N 1
ATOM 4382 C CA . ARG A 1 551 ? -17.303 -5.154 87.681 1.00 66.00 551 ARG A CA 1
ATOM 4383 C C . ARG A 1 551 ? -16.563 -4.496 86.527 1.00 66.00 551 ARG A C 1
ATOM 4385 O O . ARG A 1 551 ? -17.192 -3.970 85.615 1.00 66.00 551 ARG A O 1
ATOM 4392 N N . ARG A 1 552 ? -15.229 -4.558 86.538 1.00 65.25 552 ARG A N 1
ATOM 4393 C CA . ARG A 1 552 ? -14.405 -4.029 85.442 1.00 65.25 552 ARG A CA 1
ATOM 4394 C C . ARG A 1 552 ? -14.718 -4.718 84.117 1.00 65.25 552 ARG A C 1
ATOM 4396 O O . ARG A 1 552 ? -14.957 -4.026 83.137 1.00 65.25 552 ARG A O 1
ATOM 4403 N N . LEU A 1 553 ? -14.799 -6.050 84.104 1.00 65.81 553 LEU A N 1
ATOM 4404 C CA . LEU A 1 553 ? -15.107 -6.823 82.897 1.00 65.81 553 LEU A CA 1
ATOM 4405 C C . LEU A 1 553 ? -16.497 -6.479 82.335 1.00 65.81 553 LEU A C 1
ATOM 4407 O O . LEU A 1 553 ? -16.656 -6.296 81.132 1.00 65.81 553 LEU A O 1
ATOM 4411 N N . SER A 1 554 ? -17.491 -6.332 83.212 1.00 67.25 554 SER A N 1
ATOM 4412 C CA . SER A 1 554 ? -18.843 -5.908 82.843 1.00 67.25 554 SER A CA 1
ATOM 4413 C C . SER A 1 554 ? -18.852 -4.508 82.222 1.00 67.25 554 SER A C 1
ATOM 4415 O O . SER A 1 554 ? -19.471 -4.305 81.181 1.00 67.25 554 SER A O 1
ATOM 4417 N N . HIS A 1 555 ? -18.125 -3.553 82.813 1.00 65.81 555 HIS A N 1
ATOM 4418 C CA . HIS A 1 555 ? -18.002 -2.195 82.277 1.00 65.81 555 HIS A CA 1
ATOM 4419 C C . HIS A 1 555 ? -17.220 -2.134 80.957 1.00 65.81 555 HIS A C 1
ATOM 4421 O O . HIS A 1 555 ? -17.574 -1.347 80.085 1.00 65.81 555 HIS A O 1
ATOM 4427 N N . GLU A 1 556 ? -16.190 -2.963 80.771 1.00 62.34 556 GLU A N 1
ATOM 4428 C CA . GLU A 1 556 ? -15.455 -3.065 79.502 1.00 62.34 556 GLU A CA 1
ATOM 4429 C C . GLU A 1 556 ? -16.336 -3.649 78.382 1.00 62.34 556 GLU A C 1
ATOM 4431 O O . GLU A 1 556 ? -16.290 -3.189 77.233 1.00 62.34 556 GLU A O 1
ATOM 4436 N N . LEU A 1 557 ? -17.173 -4.635 78.718 1.00 63.94 557 LEU A N 1
ATOM 4437 C CA . LEU A 1 557 ? -18.093 -5.287 77.789 1.00 63.94 557 LEU A CA 1
ATOM 4438 C C . LEU A 1 557 ? -19.328 -4.440 77.477 1.00 63.94 557 LEU A C 1
ATOM 4440 O O . LEU A 1 557 ? -19.802 -4.513 76.347 1.00 63.94 557 LEU A O 1
ATOM 4444 N N . SER A 1 558 ? -19.801 -3.593 78.395 1.00 63.91 558 SER A N 1
ATOM 4445 C CA . SER A 1 558 ? -20.886 -2.635 78.145 1.00 63.91 558 SER A CA 1
ATOM 4446 C C . SER A 1 558 ? -20.830 -1.432 79.110 1.00 63.91 558 SER A C 1
ATOM 4448 O O . SER A 1 558 ? -21.318 -1.509 80.241 1.00 63.91 558 SER A O 1
ATOM 4450 N N . PRO A 1 559 ? -20.229 -0.296 78.712 1.00 60.81 559 PRO A N 1
ATOM 4451 C CA . PRO A 1 559 ? -20.194 0.897 79.556 1.00 60.81 559 PRO A CA 1
ATOM 4452 C C . PRO A 1 559 ? -21.591 1.521 79.712 1.00 60.81 559 PRO A C 1
ATOM 4454 O O . PRO A 1 559 ? -22.137 2.077 78.761 1.00 60.81 559 PRO A O 1
ATOM 4457 N N . ALA A 1 560 ? -22.151 1.520 80.927 1.00 56.53 560 ALA A N 1
ATOM 4458 C CA . ALA A 1 560 ? -23.472 2.098 81.232 1.00 56.53 560 ALA A CA 1
ATOM 4459 C C . ALA A 1 560 ? -23.622 3.591 80.845 1.00 56.53 560 ALA A C 1
ATOM 4461 O O . ALA A 1 560 ? -24.731 4.061 80.576 1.00 56.53 560 ALA A O 1
ATOM 4462 N N . VAL A 1 561 ? -22.500 4.321 80.752 1.00 58.16 561 VAL A N 1
ATOM 4463 C CA . VAL A 1 561 ? -22.422 5.730 80.317 1.00 58.16 561 VAL A CA 1
ATOM 4464 C C . VAL A 1 561 ? -22.924 5.920 78.878 1.00 58.16 561 VAL A C 1
ATOM 4466 O O . VAL A 1 561 ? -23.460 6.975 78.559 1.00 58.16 561 VAL A O 1
ATOM 4469 N N . LEU A 1 562 ? -22.826 4.900 78.016 1.00 61.16 562 LEU A N 1
ATOM 4470 C CA . LEU A 1 562 ? -23.312 4.963 76.628 1.00 61.16 562 LEU A CA 1
ATOM 4471 C C . LEU A 1 562 ? -24.839 4.972 76.507 1.00 61.16 562 LEU A C 1
ATOM 4473 O O . LEU A 1 562 ? -25.357 5.368 75.462 1.00 61.16 562 LEU A O 1
ATOM 4477 N N . HIS A 1 563 ? -25.549 4.517 77.543 1.00 59.19 563 HIS A N 1
ATOM 4478 C CA . HIS A 1 563 ? -27.005 4.365 77.524 1.00 59.19 563 HIS A CA 1
ATOM 4479 C C . HIS A 1 563 ? -27.743 5.580 78.095 1.00 59.19 563 HIS A C 1
ATOM 4481 O O . HIS A 1 563 ? -28.826 5.904 77.615 1.00 59.19 563 HIS A O 1
ATOM 4487 N N . HIS A 1 564 ? -27.147 6.273 79.070 1.00 54.94 564 HIS A N 1
ATOM 4488 C CA . HIS A 1 564 ? -27.775 7.406 79.762 1.00 54.94 564 HIS A CA 1
ATOM 4489 C C . HIS A 1 564 ? -27.148 8.765 79.405 1.00 54.94 564 HIS A C 1
ATOM 4491 O O . HIS A 1 564 ? -27.779 9.797 79.629 1.00 54.94 564 HIS A O 1
ATOM 4497 N N . SER A 1 565 ? -25.949 8.778 78.808 1.00 58.69 565 SER A N 1
ATOM 4498 C CA . SER A 1 565 ? -25.203 9.998 78.471 1.00 58.69 565 SER A CA 1
ATOM 4499 C C . SER A 1 565 ? -24.815 10.052 76.982 1.00 58.69 565 SER A C 1
ATOM 4501 O O . SER A 1 565 ? -24.802 9.048 76.269 1.00 58.69 565 SER A O 1
ATOM 4503 N N . GLY A 1 566 ? -24.514 11.252 76.471 1.00 72.38 566 GLY A N 1
ATOM 4504 C CA . GLY A 1 566 ? -24.065 11.462 75.086 1.00 72.38 566 GLY A CA 1
ATOM 4505 C C . GLY A 1 566 ? -22.695 10.830 74.775 1.00 72.38 566 GLY A C 1
ATOM 4506 O O . GLY A 1 566 ? -21.925 10.506 75.677 1.00 72.38 566 GLY A O 1
ATOM 4507 N N . LEU A 1 567 ? -22.354 10.689 73.482 1.00 79.44 567 LEU A N 1
ATOM 4508 C CA . LEU A 1 567 ? -21.076 10.098 73.030 1.00 79.44 567 LEU A CA 1
ATOM 4509 C C . LEU A 1 567 ? -19.853 10.816 73.627 1.00 79.44 567 LEU A C 1
ATOM 4511 O O . LEU A 1 567 ? -18.878 10.161 73.977 1.00 79.44 567 LEU A O 1
ATOM 4515 N N . VAL A 1 568 ? -19.911 12.143 73.771 1.00 82.44 568 VAL A N 1
ATOM 4516 C CA . VAL A 1 568 ? -18.817 12.941 74.351 1.00 82.44 568 VAL A CA 1
ATOM 4517 C C . VAL A 1 568 ? -18.543 12.519 75.794 1.00 82.44 568 VAL A C 1
ATOM 4519 O O . VAL A 1 568 ? -17.408 12.190 76.115 1.00 82.44 568 VAL A O 1
ATOM 4522 N N . ALA A 1 569 ? -19.579 12.403 76.630 1.00 78.56 569 ALA A N 1
ATOM 4523 C CA . ALA A 1 569 ? -19.436 11.952 78.015 1.00 78.56 569 ALA A CA 1
ATOM 4524 C C . ALA A 1 569 ? -18.866 10.524 78.107 1.00 78.56 569 ALA A C 1
ATOM 4526 O O . ALA A 1 569 ? -18.068 10.220 78.995 1.00 78.56 569 ALA A O 1
ATOM 4527 N N . ALA A 1 570 ? -19.233 9.647 77.164 1.00 80.69 570 ALA A N 1
ATOM 4528 C CA . ALA A 1 570 ? -18.648 8.313 77.070 1.00 80.69 570 ALA A CA 1
ATOM 4529 C C . ALA A 1 570 ? -17.152 8.368 76.700 1.00 80.69 570 ALA A C 1
ATOM 4531 O O . ALA A 1 570 ? -16.348 7.661 77.305 1.00 80.69 570 ALA A O 1
ATOM 4532 N N . LEU A 1 571 ? -16.748 9.230 75.762 1.00 84.75 571 LEU A N 1
ATOM 4533 C CA . LEU A 1 571 ? -15.338 9.419 75.396 1.00 84.75 571 LEU A CA 1
ATOM 4534 C C . LEU A 1 571 ? -14.515 10.078 76.517 1.00 84.75 571 LEU A C 1
ATOM 4536 O O . LEU A 1 571 ? -13.375 9.680 76.731 1.00 84.75 571 LEU A O 1
ATOM 4540 N N . GLU A 1 572 ? -15.081 11.016 77.279 1.00 83.44 572 GLU A N 1
ATOM 4541 C CA . GLU A 1 572 ? -14.446 11.594 78.477 1.00 83.44 572 GLU A CA 1
ATOM 4542 C C . GLU A 1 572 ? -14.231 10.544 79.570 1.00 83.44 572 GLU A C 1
ATOM 4544 O O . GLU A 1 572 ? -13.212 10.535 80.265 1.00 83.44 572 GLU A O 1
ATOM 4549 N N . TRP A 1 573 ? -15.202 9.646 79.740 1.00 83.25 573 TRP A N 1
ATOM 4550 C CA . TRP A 1 573 ? -15.056 8.495 80.621 1.00 83.25 573 TRP A CA 1
ATOM 4551 C C . TRP A 1 573 ? -13.939 7.564 80.133 1.00 83.25 573 TRP A C 1
ATOM 4553 O O . TRP A 1 573 ? -13.067 7.198 80.920 1.00 83.25 573 TRP A O 1
ATOM 4563 N N . LEU A 1 574 ? -13.902 7.252 78.832 1.00 84.06 574 LEU A N 1
ATOM 4564 C CA . LEU A 1 574 ? -12.858 6.419 78.232 1.00 84.06 574 LEU A CA 1
ATO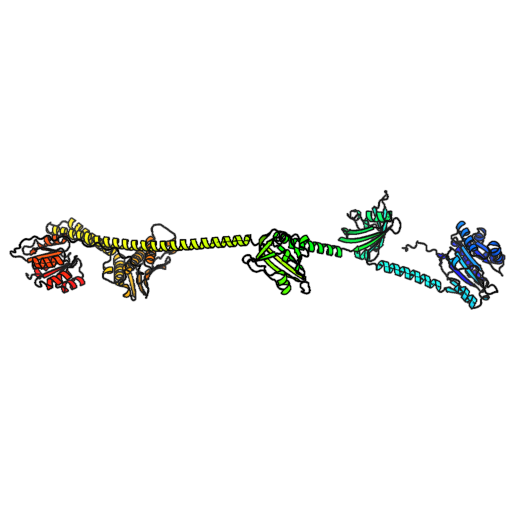M 4565 C C . LEU A 1 574 ? -11.466 7.053 78.387 1.00 84.06 574 LEU A C 1
ATOM 4567 O O . LEU A 1 574 ? -10.511 6.355 78.711 1.00 84.06 574 LEU A O 1
ATOM 4571 N N . ALA A 1 575 ? -11.348 8.371 78.217 1.00 85.75 575 ALA A N 1
ATOM 4572 C CA . ALA A 1 575 ? -10.108 9.118 78.419 1.00 85.75 575 ALA A CA 1
ATOM 4573 C C . ALA A 1 575 ? -9.596 9.010 79.866 1.00 85.75 575 ALA A C 1
ATOM 4575 O O . ALA A 1 575 ? -8.415 8.729 80.084 1.00 85.75 575 ALA A O 1
ATOM 4576 N N . ARG A 1 576 ? -10.487 9.160 80.858 1.00 83.44 576 ARG A N 1
ATOM 4577 C CA . ARG A 1 576 ? -10.153 8.940 82.277 1.00 83.44 576 ARG A CA 1
ATOM 4578 C C . ARG A 1 576 ? -9.707 7.503 82.533 1.00 83.44 576 ARG A C 1
ATOM 4580 O O . ARG A 1 576 ? -8.670 7.294 83.153 1.00 83.44 576 ARG A O 1
ATOM 4587 N N . GLN A 1 577 ? -10.418 6.525 81.972 1.00 81.94 577 GLN A N 1
ATOM 4588 C CA . GLN A 1 577 ? -10.051 5.114 82.094 1.00 81.94 577 GLN A CA 1
ATOM 4589 C C . GLN A 1 577 ? -8.650 4.830 81.520 1.00 81.94 577 GLN A C 1
ATOM 4591 O O . GLN A 1 577 ? -7.856 4.135 82.155 1.00 81.94 577 GLN A O 1
ATOM 4596 N N . MET A 1 578 ? -8.318 5.377 80.344 1.00 85.69 578 MET A N 1
ATOM 4597 C CA . MET A 1 578 ? -6.997 5.199 79.722 1.00 85.69 578 MET A CA 1
ATOM 4598 C C . MET A 1 578 ? -5.867 5.756 80.597 1.00 85.69 578 MET A C 1
ATOM 4600 O O . MET A 1 578 ? -4.803 5.136 80.700 1.00 85.69 578 MET A O 1
ATOM 4604 N N . LYS A 1 579 ? -6.116 6.875 81.286 1.00 84.06 579 LYS A N 1
ATOM 4605 C CA . LYS A 1 579 ? -5.174 7.466 82.238 1.00 84.06 579 LYS A CA 1
ATOM 4606 C C . LYS A 1 579 ? -5.015 6.607 83.491 1.00 84.06 579 LYS A C 1
ATOM 4608 O O . LYS A 1 579 ? -3.888 6.272 83.846 1.00 84.06 579 LYS A O 1
ATOM 4613 N N . ASP A 1 580 ? -6.117 6.213 84.121 1.00 80.19 580 ASP A N 1
ATOM 4614 C CA . ASP A 1 580 ? -6.091 5.493 85.400 1.00 80.19 580 ASP A CA 1
ATOM 4615 C C . ASP A 1 580 ? -5.532 4.068 85.263 1.00 80.19 580 ASP A C 1
ATOM 4617 O O . ASP A 1 580 ? -4.811 3.590 86.139 1.00 80.19 580 ASP A O 1
ATOM 4621 N N . GLN A 1 581 ? -5.840 3.380 84.157 1.00 75.25 581 GLN A N 1
ATOM 4622 C CA . GLN A 1 581 ? -5.468 1.976 83.954 1.00 75.25 581 GLN A CA 1
ATOM 4623 C C . GLN A 1 581 ? -4.135 1.801 83.218 1.00 75.25 581 GLN A C 1
ATOM 4625 O O . GLN A 1 581 ? -3.381 0.879 83.531 1.00 75.25 581 GLN A O 1
ATOM 4630 N N . PHE A 1 582 ? -3.846 2.657 82.233 1.00 80.94 582 PHE A N 1
ATOM 4631 C CA . PHE A 1 582 ? -2.691 2.496 81.341 1.00 80.94 582 PHE A CA 1
ATOM 4632 C C . PHE A 1 582 ? -1.706 3.671 81.393 1.00 80.94 582 PHE A C 1
ATOM 4634 O O . PHE A 1 582 ? -0.655 3.607 80.755 1.00 80.94 582 PHE A O 1
ATOM 4641 N N . GLY A 1 583 ? -2.003 4.732 82.151 1.00 82.44 583 GLY A N 1
ATOM 4642 C CA . GLY A 1 583 ? -1.155 5.923 82.236 1.00 82.44 583 GLY A CA 1
ATOM 4643 C C . GLY A 1 583 ? -1.111 6.752 80.947 1.00 82.44 583 GLY A C 1
ATOM 4644 O O . GLY A 1 583 ? -0.165 7.520 80.766 1.00 82.44 583 GLY A O 1
ATOM 4645 N N . LEU A 1 584 ? -2.087 6.576 80.047 1.00 89.44 584 LEU A N 1
ATOM 4646 C CA . LEU A 1 584 ? -2.200 7.318 78.791 1.00 89.44 584 LEU A CA 1
ATOM 4647 C C . LEU A 1 584 ? -3.116 8.531 78.991 1.00 89.44 584 LEU A C 1
ATOM 4649 O O . LEU A 1 584 ? -4.316 8.378 79.205 1.00 89.44 584 LEU A O 1
ATOM 4653 N N . GLU A 1 585 ? -2.567 9.737 78.889 1.00 90.12 585 GLU A N 1
ATOM 4654 C CA . GLU A 1 585 ? -3.355 10.967 78.897 1.00 90.12 585 GLU A CA 1
ATOM 4655 C C . GLU A 1 585 ? -3.995 11.195 77.526 1.00 90.12 585 GLU A C 1
ATOM 4657 O O . GLU A 1 585 ? -3.310 11.287 76.507 1.00 90.12 585 GLU A O 1
ATOM 4662 N N . VAL A 1 586 ? -5.325 11.273 77.500 1.00 92.12 586 VAL A N 1
ATOM 4663 C CA . VAL A 1 586 ? -6.093 11.477 76.272 1.00 92.12 586 VAL A CA 1
ATOM 4664 C C . VAL A 1 586 ? -6.726 12.864 76.295 1.00 92.12 586 VAL A C 1
ATOM 4666 O O . VAL A 1 586 ? -7.571 13.151 77.141 1.00 92.12 586 VAL A O 1
ATOM 4669 N N . GLU A 1 587 ? -6.318 13.719 75.361 1.00 92.19 587 GLU A N 1
ATOM 4670 C CA . GLU A 1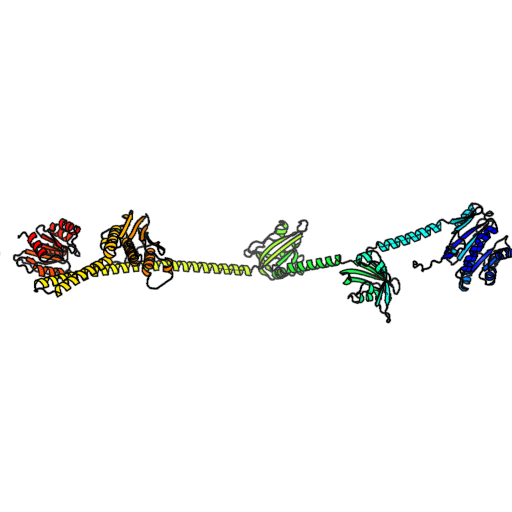 587 ? -6.921 15.033 75.130 1.00 92.19 587 GLU A CA 1
ATOM 4671 C C . GLU A 1 587 ? -8.170 14.869 74.253 1.00 92.19 587 GLU A C 1
ATOM 4673 O O . GLU A 1 587 ? -8.083 14.296 73.164 1.00 92.19 587 GLU A O 1
ATOM 4678 N N . LEU A 1 588 ? -9.327 15.346 74.725 1.00 90.56 588 LEU A N 1
ATOM 4679 C CA . LEU A 1 588 ? -10.595 15.276 73.998 1.00 90.56 588 LEU A CA 1
ATOM 4680 C C . LEU A 1 588 ? -11.005 16.665 73.492 1.00 90.56 588 LEU A C 1
ATOM 4682 O O . LEU A 1 588 ? -11.200 17.583 74.283 1.00 90.56 588 LEU A O 1
ATOM 4686 N N . GLU A 1 589 ? -11.198 16.784 72.182 1.00 89.75 589 GLU A N 1
ATOM 4687 C CA . GLU A 1 589 ? -11.752 17.965 71.510 1.00 89.75 589 GLU A CA 1
ATOM 4688 C C . GLU A 1 589 ? -13.097 17.573 70.868 1.00 89.75 589 GLU A C 1
ATOM 4690 O O . GLU A 1 589 ? -13.155 16.598 70.116 1.00 89.75 589 GLU A O 1
ATOM 4695 N N . ALA A 1 590 ? -14.193 18.284 71.157 1.00 83.44 590 ALA A N 1
ATOM 4696 C CA . ALA A 1 590 ? -15.518 17.962 70.614 1.00 83.44 590 ALA A CA 1
ATOM 4697 C C . ALA A 1 590 ? -16.301 19.216 70.183 1.00 83.44 590 ALA A C 1
ATOM 4699 O O . ALA A 1 590 ? -16.604 20.064 71.020 1.00 83.44 590 ALA A O 1
ATOM 4700 N N . ASP A 1 591 ? -16.695 19.276 68.904 1.00 73.19 591 ASP A N 1
ATOM 4701 C CA . ASP A 1 591 ? -17.448 20.389 68.296 1.00 73.19 591 ASP A CA 1
ATOM 4702 C C . ASP A 1 591 ? -18.851 19.957 67.808 1.00 73.19 591 ASP A C 1
ATOM 4704 O O . ASP A 1 591 ? -18.988 18.963 67.091 1.00 73.19 591 ASP A O 1
ATOM 4708 N N . ASP A 1 592 ? -19.888 20.722 68.193 1.00 63.31 592 ASP A N 1
ATOM 4709 C CA . ASP A 1 592 ? -21.326 20.608 67.828 1.00 63.31 592 ASP A CA 1
ATOM 4710 C C . ASP A 1 592 ? -21.869 19.172 67.621 1.00 63.31 592 ASP A C 1
ATOM 4712 O O . ASP A 1 592 ? -22.322 18.775 66.546 1.00 63.31 592 ASP A O 1
ATOM 4716 N N . THR A 1 593 ? -21.848 18.362 68.684 1.00 62.97 593 THR A N 1
ATOM 4717 C CA . THR A 1 593 ? -22.195 16.926 68.647 1.00 62.97 593 THR A CA 1
ATOM 4718 C C . THR A 1 593 ? -23.639 16.597 69.054 1.00 62.97 593 THR A C 1
ATOM 4720 O O . THR A 1 593 ? -24.053 15.437 68.981 1.00 62.97 593 THR A O 1
ATOM 4723 N N . ARG A 1 594 ? -24.450 17.601 69.428 1.00 63.56 594 ARG A N 1
ATOM 4724 C CA . ARG A 1 594 ? -25.828 17.415 69.945 1.00 63.56 594 ARG A CA 1
ATOM 4725 C C . ARG A 1 594 ? -26.761 16.731 68.940 1.00 63.56 594 ARG A C 1
ATOM 4727 O O . ARG A 1 594 ? -27.634 15.961 69.323 1.00 63.56 594 ARG A O 1
ATOM 4734 N N . ARG A 1 595 ? -26.551 16.958 67.637 1.00 62.50 595 ARG A N 1
ATOM 4735 C CA . ARG A 1 595 ? -27.354 16.366 66.545 1.00 62.50 595 ARG A CA 1
ATOM 4736 C C . ARG A 1 595 ? -27.198 14.845 66.429 1.00 62.50 595 ARG A C 1
ATOM 4738 O O . ARG A 1 595 ? -28.045 14.184 65.841 1.00 62.50 595 ARG A O 1
ATOM 4745 N N . PHE A 1 596 ? -26.130 14.292 67.001 1.00 66.12 596 PHE A N 1
ATOM 4746 C CA . PHE A 1 596 ? -25.809 12.867 66.964 1.00 66.12 596 PHE A CA 1
ATOM 4747 C C . PHE A 1 596 ? -26.281 12.126 68.229 1.00 66.12 596 PHE A C 1
ATOM 4749 O O . PHE A 1 596 ? -26.148 10.905 68.329 1.00 66.12 596 PHE A O 1
ATOM 4756 N N . GLU A 1 597 ? -26.884 12.834 69.196 1.00 61.09 597 GLU A N 1
ATOM 4757 C CA . GLU A 1 597 ? -27.306 12.265 70.479 1.00 61.09 597 GLU A CA 1
ATOM 4758 C C . GLU A 1 597 ? -28.467 11.246 70.388 1.00 61.09 597 GLU A C 1
ATOM 4760 O O . GLU A 1 597 ? -28.747 10.555 71.362 1.00 61.09 597 GLU A O 1
ATOM 4765 N N . GLY A 1 598 ? -29.079 11.052 69.220 1.00 57.88 598 GLY A N 1
ATOM 4766 C CA . GLY A 1 598 ? -30.073 9.994 68.983 1.00 57.88 598 GLY A CA 1
ATOM 4767 C C . GLY A 1 598 ? -29.581 8.807 68.144 1.00 57.88 598 GLY A C 1
ATOM 4768 O O . GLY A 1 598 ? -30.328 7.849 67.968 1.00 57.88 598 GLY A O 1
ATOM 4769 N N . SER A 1 599 ? -28.361 8.853 67.593 1.00 66.81 599 SER A N 1
ATOM 4770 C CA . SER A 1 599 ? -27.940 7.895 66.562 1.00 66.81 599 SER A CA 1
ATOM 4771 C C . SER A 1 599 ? -27.480 6.548 67.149 1.00 66.81 599 SER A C 1
ATOM 4773 O O . SER A 1 599 ? -26.657 6.534 68.070 1.00 66.81 599 SER A O 1
ATOM 4775 N N . PRO A 1 600 ? -27.911 5.395 66.596 1.00 63.38 600 PRO A N 1
ATOM 4776 C CA . PRO A 1 600 ? -27.382 4.080 66.982 1.00 63.38 600 PRO A CA 1
ATOM 4777 C C . PRO A 1 600 ? -25.880 3.927 66.673 1.00 63.38 600 PRO A C 1
ATOM 4779 O O . PRO A 1 600 ? -25.203 3.083 67.260 1.00 63.38 600 PRO A O 1
ATOM 4782 N N . LEU A 1 601 ? -25.320 4.792 65.816 1.00 72.88 601 LEU A N 1
ATOM 4783 C CA . LEU A 1 601 ? -23.901 4.803 65.441 1.00 72.88 601 LEU A CA 1
ATOM 4784 C C . LEU A 1 601 ? -22.959 5.290 66.557 1.00 72.88 601 LEU A C 1
ATOM 4786 O O . LEU A 1 601 ? -21.741 5.156 66.436 1.00 72.88 601 LEU A O 1
ATOM 4790 N N . LYS A 1 602 ? -23.487 5.813 67.670 1.00 76.31 602 LYS A N 1
ATOM 4791 C CA . LYS A 1 602 ? -22.687 6.179 68.852 1.00 76.31 602 LYS A CA 1
ATOM 4792 C C . LYS A 1 602 ? -21.903 5.018 69.430 1.00 76.31 602 LYS A C 1
ATOM 4794 O O . LYS A 1 602 ? -20.742 5.187 69.789 1.00 76.31 602 LYS A O 1
ATOM 4799 N N . VAL A 1 603 ? -22.542 3.853 69.516 1.00 74.69 603 VAL A N 1
ATOM 4800 C CA . VAL A 1 603 ? -21.906 2.648 70.051 1.00 74.69 603 VAL A CA 1
ATOM 4801 C C . VAL A 1 603 ? -20.735 2.264 69.152 1.00 74.69 603 VAL A C 1
ATOM 4803 O O . VAL A 1 603 ? -19.636 2.027 69.645 1.00 74.69 603 VAL A O 1
ATOM 4806 N N . PHE A 1 604 ? -20.931 2.317 67.831 1.00 78.25 604 PHE A N 1
ATOM 4807 C CA . PHE A 1 604 ? -19.871 2.064 66.860 1.00 78.25 604 PHE A CA 1
ATOM 4808 C C . PHE A 1 604 ? -18.691 3.035 67.018 1.00 78.25 604 PHE A C 1
ATOM 4810 O O . PHE A 1 604 ? -17.555 2.583 67.137 1.00 78.25 604 PHE A O 1
ATOM 4817 N N . LEU A 1 605 ? -18.939 4.350 67.078 1.00 83.00 605 LEU A N 1
ATOM 4818 C CA . LEU A 1 605 ? -17.870 5.346 67.239 1.00 83.00 605 LEU A CA 1
ATOM 4819 C C . LEU A 1 605 ? -17.128 5.200 68.568 1.00 83.00 605 LEU A C 1
ATOM 4821 O O . LEU A 1 605 ? -15.902 5.251 68.590 1.00 83.00 605 LEU A O 1
ATOM 4825 N N . PHE A 1 606 ? -17.840 4.960 69.667 1.00 84.06 606 PHE A N 1
ATOM 4826 C CA . PHE A 1 606 ? -17.203 4.710 70.956 1.00 84.06 606 PHE A CA 1
ATOM 4827 C C . PHE A 1 606 ? -16.295 3.475 70.912 1.00 84.06 606 PHE A C 1
ATOM 4829 O O . PHE A 1 606 ? -15.162 3.520 71.386 1.00 84.06 606 PHE A O 1
ATOM 4836 N N . ARG A 1 607 ? -16.759 2.374 70.307 1.00 78.00 607 ARG A N 1
ATOM 4837 C CA . ARG A 1 607 ? -15.962 1.146 70.174 1.00 78.00 607 ARG A CA 1
ATOM 4838 C C . ARG A 1 607 ? -14.769 1.332 69.254 1.00 78.00 607 ARG A C 1
ATOM 4840 O O . ARG A 1 607 ? -13.684 0.867 69.585 1.00 78.00 607 ARG A O 1
ATOM 4847 N N . ALA A 1 608 ? -14.949 2.052 68.149 1.00 84.19 608 ALA A N 1
ATOM 4848 C CA . ALA A 1 608 ? -13.852 2.447 67.279 1.00 84.19 608 ALA A CA 1
ATOM 4849 C C . ALA A 1 608 ? -12.805 3.248 68.067 1.00 84.19 608 ALA A C 1
ATOM 4851 O O . ALA A 1 608 ? -11.613 2.980 67.947 1.00 84.19 608 ALA A O 1
ATOM 4852 N N . ALA A 1 609 ? -13.239 4.172 68.932 1.00 87.19 609 ALA A N 1
ATOM 4853 C CA . ALA A 1 609 ? -12.334 4.942 69.775 1.00 87.19 609 ALA A CA 1
ATOM 4854 C C . ALA A 1 609 ? -11.597 4.068 70.789 1.00 87.19 609 ALA A C 1
ATOM 4856 O O . ALA A 1 609 ? -10.382 4.178 70.925 1.00 87.19 609 ALA A O 1
ATOM 4857 N N . GLN A 1 610 ? -12.317 3.168 71.459 1.00 86.12 610 GLN A N 1
ATOM 4858 C CA . GLN A 1 610 ? -11.753 2.218 72.414 1.00 86.12 610 GLN A CA 1
ATOM 4859 C C . GLN A 1 610 ? -10.700 1.318 71.760 1.00 86.12 610 GLN A C 1
ATOM 4861 O O . GLN A 1 610 ? -9.601 1.178 72.290 1.00 86.12 610 GLN A O 1
ATOM 4866 N N . GLU A 1 611 ? -11.009 0.743 70.599 1.00 85.81 611 GLU A N 1
ATOM 4867 C CA . GLU A 1 611 ? -10.103 -0.137 69.859 1.00 85.81 611 GLU A CA 1
ATOM 4868 C C . GLU A 1 611 ? -8.846 0.608 69.389 1.00 85.81 611 GLU A C 1
ATOM 4870 O O . GLU A 1 611 ? -7.726 0.130 69.581 1.00 85.81 611 GLU A O 1
ATOM 4875 N N . LEU A 1 612 ? -9.015 1.810 68.834 1.00 89.19 612 LEU A N 1
ATOM 4876 C CA . LEU A 1 612 ? -7.905 2.630 68.352 1.00 89.19 612 LEU A CA 1
ATOM 4877 C C . LEU A 1 612 ? -7.021 3.143 69.498 1.00 89.19 612 LEU A C 1
ATOM 4879 O O . LEU A 1 612 ? -5.800 3.046 69.400 1.00 89.19 612 LEU A O 1
ATOM 4883 N N . LEU A 1 613 ? -7.593 3.610 70.612 1.00 87.12 613 LEU A N 1
ATOM 4884 C CA . LEU A 1 613 ? -6.817 4.009 71.794 1.00 87.12 613 LEU A CA 1
ATOM 4885 C C . LEU A 1 613 ? -6.075 2.822 72.416 1.00 87.12 613 LEU A C 1
ATOM 4887 O O . LEU A 1 613 ? -4.933 2.963 72.849 1.00 87.12 613 LEU A O 1
ATOM 4891 N N . PHE A 1 614 ? -6.666 1.628 72.406 1.00 82.75 614 PHE A N 1
ATOM 4892 C CA . PHE A 1 614 ? -5.979 0.430 72.880 1.00 82.75 614 PHE A CA 1
ATOM 4893 C C . PHE A 1 614 ? -4.802 0.038 71.977 1.00 82.75 614 PHE A C 1
ATOM 4895 O O . PHE A 1 614 ? -3.767 -0.418 72.470 1.00 82.75 614 PHE A O 1
ATOM 4902 N N . ASN A 1 615 ? -4.915 0.270 70.665 1.00 83.62 615 ASN A N 1
ATOM 4903 C CA . ASN A 1 615 ? -3.784 0.128 69.750 1.00 83.62 615 ASN A CA 1
ATOM 4904 C C . ASN A 1 615 ? -2.669 1.129 70.082 1.00 83.62 615 ASN A C 1
ATOM 4906 O O . ASN A 1 615 ? -1.501 0.740 70.080 1.00 83.62 615 ASN A O 1
ATOM 4910 N N . VAL A 1 616 ? -3.007 2.371 70.448 1.00 85.69 616 VAL A N 1
ATOM 4911 C CA . VAL A 1 616 ? -2.023 3.358 70.926 1.00 85.69 616 VAL A CA 1
ATOM 4912 C C . VAL A 1 616 ? -1.309 2.843 72.181 1.00 85.69 616 VAL A C 1
ATOM 4914 O O . VAL A 1 616 ? -0.080 2.781 72.195 1.00 85.69 616 VAL A O 1
ATOM 4917 N N . VAL A 1 617 ? -2.050 2.380 73.195 1.00 84.31 617 VAL A N 1
ATOM 4918 C CA . VAL A 1 617 ? -1.469 1.818 74.433 1.00 84.31 617 VAL A CA 1
ATOM 4919 C C . VAL A 1 617 ? -0.501 0.667 74.138 1.00 84.31 617 VAL A C 1
ATOM 4921 O O . VAL A 1 617 ? 0.579 0.592 74.721 1.00 84.31 617 VAL A O 1
ATOM 4924 N N . LYS A 1 618 ? -0.871 -0.238 73.229 1.00 80.56 618 LYS A N 1
ATOM 4925 C CA . LYS A 1 618 ? -0.081 -1.440 72.928 1.00 80.56 618 LYS A CA 1
ATOM 4926 C C . LYS A 1 618 ? 1.132 -1.195 72.039 1.00 80.56 618 LYS A C 1
ATOM 4928 O O . LYS A 1 618 ? 2.115 -1.925 72.164 1.00 80.56 618 LYS A O 1
ATOM 4933 N N . HIS A 1 619 ? 1.035 -0.256 71.100 1.00 81.50 619 HIS A N 1
ATOM 4934 C CA . HIS A 1 619 ? 1.964 -0.182 69.970 1.00 81.50 619 HIS A CA 1
ATOM 4935 C C . HIS A 1 619 ? 2.667 1.167 69.828 1.00 81.50 619 HIS A C 1
ATOM 4937 O O . HIS A 1 619 ? 3.793 1.201 69.342 1.00 81.50 619 HIS A O 1
ATOM 4943 N N . ALA A 1 620 ? 2.060 2.272 70.266 1.00 80.00 620 ALA A N 1
ATOM 4944 C CA . ALA A 1 620 ? 2.621 3.600 70.025 1.00 80.00 620 ALA A CA 1
ATOM 4945 C C . ALA A 1 620 ? 3.782 3.941 70.976 1.00 80.00 620 ALA A C 1
ATOM 4947 O O . ALA A 1 620 ? 4.676 4.697 70.597 1.00 80.00 620 ALA A O 1
ATOM 4948 N N . GLY A 1 621 ? 3.796 3.381 72.194 1.00 80.50 621 GLY A N 1
ATOM 4949 C CA . GLY A 1 621 ? 4.846 3.639 73.191 1.00 80.50 621 GLY A CA 1
ATOM 4950 C C . GLY A 1 621 ? 4.835 5.065 73.759 1.00 80.50 621 GLY A C 1
ATOM 4951 O O . GLY A 1 621 ? 5.861 5.543 74.239 1.00 80.50 621 GLY A O 1
ATOM 4952 N N . VAL A 1 622 ? 3.691 5.751 73.695 1.00 87.69 622 VAL A N 1
ATOM 4953 C CA . VAL A 1 622 ? 3.511 7.140 74.146 1.00 87.69 622 VAL A CA 1
ATOM 4954 C C . VAL A 1 622 ? 2.646 7.228 75.393 1.00 87.69 622 VAL A C 1
ATOM 4956 O O . VAL A 1 622 ? 1.885 6.320 75.708 1.00 87.69 622 VAL A O 1
ATOM 4959 N N . LYS A 1 623 ? 2.749 8.366 76.084 1.00 88.00 623 LYS A N 1
ATOM 4960 C CA . LYS A 1 623 ? 1.909 8.709 77.241 1.00 88.00 623 LYS A CA 1
ATOM 4961 C C . LYS A 1 623 ? 0.796 9.706 76.925 1.00 88.00 623 LYS A C 1
ATOM 4963 O O . LYS A 1 623 ? 0.008 9.993 77.812 1.00 88.00 623 LYS A O 1
ATOM 4968 N N . HIS A 1 624 ? 0.724 10.208 75.692 1.00 90.50 624 HIS A N 1
ATOM 4969 C CA . HIS A 1 624 ? -0.282 11.186 75.282 1.00 90.50 624 HIS A CA 1
ATOM 4970 C C . HIS A 1 624 ? -0.905 10.794 73.939 1.00 90.50 624 HIS A C 1
ATOM 4972 O O . HIS A 1 624 ? -0.186 10.381 73.026 1.00 90.50 624 HIS A O 1
ATOM 4978 N N . ALA A 1 625 ? -2.220 10.955 73.822 1.00 92.94 625 ALA A N 1
ATOM 4979 C CA . ALA A 1 625 ? -2.983 10.798 72.586 1.00 92.94 625 ALA A CA 1
ATOM 4980 C C . ALA A 1 625 ? -4.076 11.871 72.498 1.00 92.94 625 ALA A C 1
ATOM 4982 O O . ALA A 1 625 ? -4.497 12.421 73.514 1.00 92.94 625 ALA A O 1
ATOM 4983 N N . ARG A 1 626 ? -4.563 12.155 71.289 1.00 93.94 626 ARG A N 1
ATOM 4984 C CA . ARG A 1 626 ? -5.657 13.106 71.060 1.00 93.94 626 ARG A CA 1
ATOM 4985 C C . ARG A 1 626 ? -6.831 12.433 70.369 1.00 93.94 626 ARG A C 1
ATOM 4987 O O . ARG A 1 626 ? -6.633 11.732 69.378 1.00 93.94 626 ARG A O 1
ATOM 4994 N N . VAL A 1 627 ? -8.039 12.701 70.852 1.00 94.00 627 VAL A N 1
ATOM 4995 C CA . VAL A 1 627 ? -9.311 12.329 70.227 1.00 94.00 627 VAL A CA 1
ATOM 4996 C C . VAL A 1 627 ? -10.054 13.611 69.867 1.00 94.00 627 VAL A C 1
ATOM 4998 O O . VAL A 1 627 ? -10.411 14.387 70.745 1.00 94.00 627 VAL A O 1
ATOM 5001 N N . ALA A 1 628 ? -10.299 13.831 68.580 1.00 91.56 628 ALA A N 1
ATOM 5002 C CA . ALA A 1 628 ? -11.072 14.963 68.084 1.00 91.56 628 ALA A CA 1
ATOM 5003 C C . ALA A 1 628 ? -12.359 14.468 67.417 1.00 91.56 628 ALA A C 1
ATOM 5005 O O . ALA A 1 628 ? -12.315 13.604 66.538 1.00 91.56 628 ALA A O 1
ATOM 5006 N N . LEU A 1 629 ? -13.501 15.011 67.827 1.00 89.00 629 LEU A N 1
ATOM 5007 C CA . LEU A 1 629 ? -14.822 14.672 67.310 1.00 89.00 629 LEU A CA 1
ATOM 5008 C C . LEU A 1 629 ? -15.473 15.916 66.694 1.00 89.00 629 LEU A C 1
ATOM 5010 O O . LEU A 1 629 ? -15.675 16.918 67.375 1.00 89.00 629 LEU A O 1
ATOM 5014 N N . SER A 1 630 ? -15.832 15.839 65.413 1.00 86.75 630 SER A N 1
ATOM 5015 C CA . SER A 1 630 ? -16.429 16.956 64.671 1.00 86.75 630 SER A CA 1
ATOM 5016 C C . SER A 1 630 ? -17.700 16.513 63.945 1.00 86.75 630 SER A C 1
ATOM 5018 O O . SER A 1 630 ? -17.682 15.533 63.190 1.00 86.75 630 SER A O 1
ATOM 5020 N N . GLY A 1 631 ? -18.803 17.234 64.161 1.00 77.12 631 GLY A N 1
ATOM 5021 C CA . GLY A 1 631 ? -20.052 17.067 63.412 1.00 77.12 631 GLY A CA 1
ATOM 5022 C C . GLY A 1 631 ? -20.115 17.964 62.170 1.00 77.12 631 GLY A C 1
ATOM 5023 O O . GLY A 1 631 ? -19.865 19.161 62.258 1.00 77.12 631 GLY A O 1
ATOM 5024 N N . PHE A 1 632 ? -20.483 17.399 61.018 1.00 76.06 632 PHE A N 1
ATOM 5025 C CA . PHE A 1 632 ? -20.787 18.120 59.770 1.00 76.06 632 PHE A CA 1
ATOM 5026 C C . PHE A 1 632 ? -22.218 17.797 59.319 1.00 76.06 632 PHE A C 1
ATOM 5028 O O . PHE A 1 632 ? -22.764 16.785 59.744 1.00 76.06 632 PHE A O 1
ATOM 5035 N N . ASP A 1 633 ? -22.822 18.587 58.421 1.00 68.06 633 ASP A N 1
ATOM 5036 C CA . ASP A 1 633 ? -24.254 18.471 58.058 1.00 68.06 633 ASP A CA 1
ATOM 5037 C C . ASP A 1 633 ? -24.711 17.082 57.560 1.00 68.06 633 ASP A C 1
ATOM 5039 O O . ASP A 1 633 ? -25.890 16.755 57.684 1.00 68.06 633 ASP A O 1
ATOM 5043 N N . ALA A 1 634 ? -23.808 16.242 57.037 1.00 72.94 634 ALA A N 1
ATOM 5044 C CA . ALA A 1 634 ? -24.133 14.895 56.544 1.00 72.94 634 ALA A CA 1
ATOM 5045 C C . ALA A 1 634 ? -23.351 13.750 57.222 1.00 72.94 634 ALA A C 1
ATOM 5047 O O . ALA A 1 634 ? -23.689 12.581 57.029 1.00 72.94 634 ALA A O 1
ATOM 5048 N N . HIS A 1 635 ? -22.306 14.043 57.999 1.00 83.62 635 HIS A N 1
ATOM 5049 C CA . HIS A 1 635 ? -21.397 13.029 58.543 1.00 83.62 635 HIS A CA 1
ATOM 5050 C C . HIS A 1 635 ? -20.710 13.486 59.832 1.00 83.62 635 HIS A C 1
ATOM 5052 O O . HIS A 1 635 ? -20.453 14.668 60.041 1.00 83.62 635 HIS A O 1
ATOM 5058 N N . VAL A 1 636 ? -20.368 12.522 60.681 1.00 84.69 636 VAL A N 1
ATOM 5059 C CA . VAL A 1 636 ? -19.549 12.700 61.881 1.00 84.69 636 VAL A CA 1
ATOM 5060 C C . VAL A 1 636 ? -18.155 12.158 61.605 1.00 84.69 636 VAL A C 1
ATOM 5062 O O . VAL A 1 636 ? -17.995 11.069 61.047 1.00 84.69 636 VAL A O 1
ATOM 5065 N N . VAL A 1 637 ? -17.140 12.924 61.998 1.00 87.75 637 VAL A N 1
ATOM 5066 C CA . VAL A 1 637 ? -15.736 12.550 61.843 1.00 87.75 637 VAL A CA 1
ATOM 5067 C C . VAL A 1 637 ? -15.084 12.462 63.212 1.00 87.75 637 VAL A C 1
ATOM 5069 O O . VAL A 1 637 ? -15.083 13.429 63.968 1.00 87.75 637 VAL A O 1
ATOM 5072 N N . MET A 1 638 ? -14.495 11.308 63.506 1.00 91.31 638 MET A N 1
ATOM 5073 C CA . MET A 1 638 ? -13.694 11.078 64.700 1.00 91.31 638 MET A CA 1
ATOM 5074 C C . MET A 1 638 ? -12.245 10.828 64.294 1.00 91.31 638 MET A C 1
ATOM 5076 O O . MET A 1 638 ? -11.958 9.930 63.499 1.00 91.31 638 MET A O 1
ATOM 5080 N N . LYS A 1 639 ? -11.331 11.626 64.837 1.00 92.38 639 LYS A N 1
ATOM 5081 C CA . LYS A 1 639 ? -9.893 11.532 64.589 1.00 92.38 639 LYS A CA 1
ATOM 5082 C C . LYS A 1 639 ? -9.168 11.145 65.862 1.00 92.38 639 LYS A C 1
ATOM 5084 O O . LYS A 1 639 ? -9.379 11.765 66.897 1.00 92.38 639 LYS A O 1
ATOM 5089 N N . ILE A 1 640 ? -8.285 10.160 65.770 1.00 94.06 640 ILE A N 1
ATOM 5090 C CA . ILE A 1 640 ? -7.445 9.712 66.882 1.00 94.06 640 ILE A CA 1
ATOM 5091 C C . ILE A 1 640 ? -5.999 9.817 66.437 1.00 94.06 640 ILE A C 1
ATOM 5093 O O . ILE A 1 640 ? -5.641 9.256 65.406 1.00 94.06 640 ILE A O 1
ATOM 5097 N N . THR A 1 641 ? -5.200 10.585 67.172 1.00 91.06 641 THR A N 1
ATOM 5098 C CA . THR A 1 641 ? -3.806 10.880 66.823 1.00 91.06 641 THR A CA 1
ATOM 5099 C C . THR A 1 641 ? -2.880 10.531 67.981 1.00 91.06 641 THR A C 1
ATOM 5101 O O . THR A 1 641 ? -3.134 10.923 69.121 1.00 91.06 641 THR A O 1
ATOM 5104 N N . ASP A 1 642 ? -1.789 9.838 67.673 1.00 92.12 642 ASP A N 1
ATOM 5105 C CA . ASP A 1 642 ? -0.667 9.584 68.571 1.00 92.12 642 ASP A CA 1
ATOM 5106 C C . ASP A 1 642 ? 0.649 10.078 67.953 1.00 92.12 642 ASP A C 1
ATOM 5108 O O . ASP A 1 642 ? 0.789 10.144 66.733 1.00 92.12 642 ASP A O 1
ATOM 5112 N N . CYS A 1 643 ? 1.625 10.412 68.800 1.00 86.88 643 CYS A N 1
ATOM 5113 C CA . CYS A 1 643 ? 2.979 10.804 68.384 1.00 86.88 643 CYS A CA 1
ATOM 5114 C C . CYS A 1 643 ? 3.989 9.660 68.590 1.00 86.88 643 CYS A C 1
ATOM 5116 O O . CYS A 1 643 ? 5.114 9.897 69.031 1.00 86.88 643 CYS A O 1
ATOM 5118 N N . GLY A 1 644 ? 3.556 8.412 68.407 1.00 85.94 644 GLY A N 1
ATOM 5119 C CA . GLY A 1 644 ? 4.334 7.223 68.729 1.00 85.94 644 GLY A CA 1
ATOM 5120 C C . GLY A 1 644 ? 5.190 6.683 67.598 1.00 85.94 644 GLY A C 1
ATOM 5121 O O . GLY A 1 644 ? 5.602 7.391 66.684 1.00 85.94 644 GLY A O 1
ATOM 5122 N N . GLN A 1 645 ? 5.481 5.385 67.675 1.00 84.62 645 GLN A N 1
ATOM 5123 C CA . GLN A 1 645 ? 6.383 4.723 66.732 1.00 84.62 645 GLN A CA 1
ATOM 5124 C C . GLN A 1 645 ? 5.851 4.660 65.299 1.00 84.62 645 GLN A C 1
ATOM 5126 O O . GLN A 1 645 ? 6.660 4.482 64.401 1.00 84.62 645 GLN A O 1
ATOM 5131 N N . GLY A 1 646 ? 4.542 4.803 65.074 1.00 82.00 646 GLY A N 1
ATOM 5132 C CA . GLY A 1 646 ? 3.931 4.650 63.750 1.00 82.00 646 GLY A CA 1
ATOM 5133 C C . GLY A 1 646 ? 4.225 3.298 63.079 1.00 82.00 646 GLY A C 1
ATOM 5134 O O . GLY A 1 646 ? 4.923 2.436 63.615 1.00 82.00 646 GLY A O 1
ATOM 5135 N N . PHE A 1 647 ? 3.659 3.070 61.902 1.00 85.00 647 PHE A N 1
ATOM 5136 C CA . PHE A 1 647 ? 3.891 1.870 61.099 1.00 85.00 647 PHE A CA 1
ATOM 5137 C C . PHE A 1 647 ? 3.663 2.179 59.619 1.00 85.00 647 PHE A C 1
ATOM 5139 O O . PHE A 1 647 ? 3.106 3.217 59.277 1.00 85.00 647 PHE A O 1
ATOM 5146 N N . ASP A 1 648 ? 4.108 1.282 58.741 1.00 80.31 648 ASP A N 1
ATOM 5147 C CA . ASP A 1 648 ? 3.851 1.383 57.304 1.00 80.31 648 ASP A CA 1
ATOM 5148 C C . ASP A 1 648 ? 2.444 0.838 56.967 1.00 80.31 648 ASP A C 1
ATOM 5150 O O . ASP A 1 648 ? 2.190 -0.354 57.194 1.00 80.31 648 ASP A O 1
ATOM 5154 N N . PRO A 1 649 ? 1.518 1.671 56.448 1.00 74.38 649 PRO A N 1
ATOM 5155 C CA . PRO A 1 649 ? 0.170 1.243 56.095 1.00 74.38 649 PRO A CA 1
ATOM 5156 C C . PRO A 1 649 ? 0.116 0.188 54.983 1.00 74.38 649 PRO A C 1
ATOM 5158 O O . PRO A 1 649 ? -0.830 -0.595 54.966 1.00 74.38 649 PRO A O 1
ATOM 5161 N N . GLU A 1 650 ? 1.104 0.117 54.082 1.00 67.94 650 GLU A N 1
ATOM 5162 C CA . GLU A 1 650 ? 1.102 -0.846 52.964 1.00 67.94 650 GLU A CA 1
ATOM 5163 C C . GLU A 1 650 ? 1.357 -2.289 53.436 1.00 67.94 650 GLU A C 1
ATOM 5165 O O . GLU A 1 650 ? 0.899 -3.260 52.826 1.00 67.94 650 GLU A O 1
ATOM 5170 N N . VAL A 1 651 ? 2.013 -2.455 54.589 1.00 62.19 651 VAL A N 1
ATOM 5171 C CA . VAL A 1 651 ? 2.298 -3.769 55.190 1.00 62.19 651 VAL A CA 1
ATOM 5172 C C . VAL A 1 651 ? 1.022 -4.459 55.706 1.00 62.19 651 VAL A C 1
ATOM 5174 O O . VAL A 1 651 ? 0.993 -5.691 55.810 1.00 62.19 651 VAL A O 1
ATOM 5177 N N . LEU A 1 652 ? -0.056 -3.702 55.965 1.00 61.44 652 LEU A N 1
ATOM 5178 C CA . LEU A 1 652 ? -1.367 -4.235 56.370 1.00 61.44 652 LEU A CA 1
ATOM 5179 C C . LEU A 1 652 ? -2.072 -5.030 55.258 1.00 61.44 652 LEU A C 1
ATOM 5181 O O . LEU A 1 652 ? -2.839 -5.935 55.587 1.00 61.44 652 LEU A O 1
ATOM 5185 N N . ASP A 1 653 ? -1.799 -4.743 53.979 1.00 50.50 653 ASP A N 1
ATOM 5186 C CA . ASP A 1 653 ? -2.462 -5.409 52.844 1.00 50.50 653 ASP A CA 1
ATOM 5187 C C . ASP A 1 653 ? -1.762 -6.714 52.412 1.00 50.50 653 ASP A C 1
ATOM 5189 O O . ASP A 1 653 ? -2.381 -7.554 51.758 1.00 50.50 653 ASP A O 1
ATOM 5193 N N . CYS A 1 654 ? -0.492 -6.936 52.787 1.00 44.22 654 CYS A N 1
ATOM 5194 C CA . CYS A 1 654 ? 0.327 -7.997 52.177 1.00 44.22 654 CYS A CA 1
ATOM 5195 C C . CYS A 1 654 ? 0.968 -9.042 53.116 1.00 44.22 654 CYS A C 1
ATOM 5197 O O . CYS A 1 654 ? 1.593 -9.969 52.598 1.00 44.22 654 CYS A O 1
ATOM 5199 N N . SER A 1 655 ? 0.833 -9.010 54.455 1.00 34.75 655 SER A N 1
ATOM 5200 C CA . SER A 1 655 ? 1.455 -10.082 55.268 1.00 34.75 655 SER A CA 1
ATOM 5201 C C . SER A 1 655 ? 0.844 -10.410 56.645 1.00 34.75 655 SER A C 1
ATOM 5203 O O . SER A 1 655 ? 0.663 -9.576 57.521 1.00 34.75 655 SER A O 1
ATOM 5205 N N . THR A 1 656 ? 0.698 -11.721 56.875 1.00 34.59 656 THR A N 1
ATOM 5206 C CA . THR A 1 656 ? 0.645 -12.465 58.155 1.00 34.59 656 THR A CA 1
ATOM 5207 C C . THR A 1 656 ? -0.646 -12.541 58.997 1.00 34.59 656 THR A C 1
ATOM 5209 O O . THR A 1 656 ? -1.098 -11.632 59.687 1.00 34.59 656 THR A O 1
ATOM 5212 N N . ARG A 1 657 ? -1.129 -13.789 59.039 1.00 41.50 657 ARG A N 1
ATOM 5213 C CA . ARG A 1 657 ? -2.310 -14.414 59.657 1.00 41.50 657 ARG A CA 1
ATOM 5214 C C . ARG A 1 657 ? -2.565 -14.219 61.167 1.00 41.50 657 ARG A C 1
ATOM 5216 O O . ARG A 1 657 ? -3.330 -15.009 61.706 1.00 41.50 657 ARG A O 1
ATOM 5223 N N . MET A 1 658 ? -1.984 -13.244 61.879 1.00 36.72 658 MET A N 1
ATOM 5224 C CA . MET A 1 658 ? -2.234 -13.155 63.338 1.00 36.72 658 MET A CA 1
ATOM 5225 C C . MET A 1 658 ? -2.104 -11.790 64.048 1.00 36.72 658 MET A C 1
ATOM 5227 O O . MET A 1 658 ? -2.412 -11.742 65.235 1.00 36.72 658 MET A O 1
ATOM 5231 N N . LYS A 1 659 ? -1.698 -10.678 63.403 1.00 39.53 659 LYS A N 1
ATOM 5232 C CA . LYS A 1 659 ? -1.457 -9.394 64.122 1.00 39.53 659 LYS A CA 1
ATOM 5233 C C . LYS A 1 659 ? -2.122 -8.117 63.564 1.00 39.53 659 LYS A C 1
ATOM 5235 O O . LYS A 1 659 ? -1.847 -7.047 64.089 1.00 39.53 659 LYS A O 1
ATOM 5240 N N . GLY A 1 660 ? -3.032 -8.205 62.586 1.00 50.28 660 GLY A N 1
ATOM 5241 C CA . GLY A 1 660 ? -3.647 -7.022 61.939 1.00 50.28 660 GLY A CA 1
ATOM 5242 C C . GLY A 1 660 ? -5.180 -6.998 61.834 1.00 50.28 660 GLY A C 1
ATOM 5243 O O . GLY A 1 660 ? -5.728 -6.091 61.215 1.00 50.28 660 GLY A O 1
ATOM 5244 N N . PHE A 1 661 ? -5.892 -7.970 62.420 1.00 56.62 661 PHE A N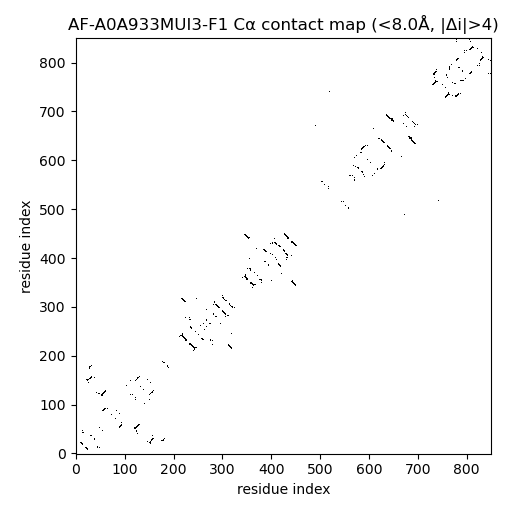 1
ATOM 5245 C CA . PHE A 1 661 ? -7.339 -8.139 62.191 1.00 56.62 661 PHE A CA 1
ATOM 5246 C C . PHE A 1 661 ? -8.198 -6.950 62.659 1.00 56.62 661 PHE A C 1
ATOM 5248 O O . PHE A 1 661 ? -9.236 -6.697 62.058 1.00 56.62 661 PHE A O 1
ATOM 5255 N N . GLY A 1 662 ? -7.776 -6.212 63.694 1.00 60.97 662 GLY A N 1
ATOM 5256 C CA . GLY A 1 662 ? -8.573 -5.129 64.290 1.00 60.97 662 GLY A CA 1
ATOM 5257 C C . GLY A 1 662 ? -8.814 -3.950 63.345 1.00 60.97 662 GLY A C 1
ATOM 5258 O O . GLY A 1 662 ? -9.955 -3.600 63.061 1.00 60.97 662 GLY A O 1
ATOM 5259 N N . LEU A 1 663 ? -7.751 -3.392 62.752 1.00 72.38 663 LEU A N 1
ATOM 5260 C CA . LEU A 1 663 ? -7.863 -2.248 61.834 1.00 72.38 663 LEU A CA 1
ATOM 5261 C C . LEU A 1 663 ? -8.568 -2.611 60.518 1.00 72.38 663 LEU A C 1
ATOM 5263 O O . LEU A 1 663 ? -9.352 -1.810 60.010 1.00 72.38 663 LEU A O 1
ATOM 5267 N N . LEU A 1 664 ? -8.337 -3.822 59.994 1.00 65.56 664 LEU A N 1
ATOM 5268 C CA . LEU A 1 664 ? -9.022 -4.319 58.796 1.00 65.56 664 LEU A CA 1
ATOM 5269 C C . LEU A 1 664 ? -10.521 -4.533 59.064 1.00 65.56 664 LEU A C 1
ATOM 5271 O O . LEU A 1 664 ? -11.358 -4.031 58.317 1.00 65.56 664 LEU A O 1
ATOM 5275 N N . SER A 1 665 ? -10.859 -5.182 60.184 1.00 65.75 665 SER A N 1
ATOM 5276 C CA . SER A 1 665 ? -12.245 -5.373 60.629 1.00 65.75 665 SER A CA 1
ATOM 5277 C C . SER A 1 665 ? -12.941 -4.043 60.917 1.00 65.75 665 SER A C 1
ATOM 5279 O O . SER A 1 665 ? -14.098 -3.854 60.553 1.00 65.75 665 SER A O 1
ATOM 5281 N N . LEU A 1 666 ? -12.253 -3.076 61.531 1.00 76.44 666 LEU A N 1
ATOM 5282 C CA . LEU A 1 666 ? -12.805 -1.746 61.776 1.00 76.44 666 LEU A CA 1
ATOM 5283 C C . LEU A 1 666 ? -13.066 -0.988 60.465 1.00 76.44 666 LEU A C 1
ATOM 5285 O O . LEU A 1 666 ? -14.093 -0.320 60.348 1.00 76.44 666 LEU A O 1
ATOM 5289 N N . ARG A 1 667 ? -12.187 -1.125 59.463 1.00 76.75 667 ARG A N 1
ATOM 5290 C CA . ARG A 1 667 ? -12.368 -0.534 58.127 1.00 76.75 667 ARG A CA 1
ATOM 5291 C C . ARG A 1 667 ? -13.566 -1.131 57.393 1.00 76.75 667 ARG A C 1
ATOM 5293 O O . ARG A 1 667 ? -14.344 -0.390 56.795 1.00 76.75 667 ARG A O 1
ATOM 5300 N N . GLU A 1 668 ? -13.735 -2.448 57.457 1.00 67.44 668 GLU A N 1
ATOM 5301 C CA . GLU A 1 668 ? -14.897 -3.134 56.885 1.00 67.44 668 GLU A CA 1
ATOM 5302 C C . GLU A 1 668 ? -16.192 -2.755 57.614 1.00 67.44 668 GLU A C 1
ATOM 5304 O O . GLU A 1 668 ? -17.153 -2.341 56.966 1.00 67.44 668 GLU A O 1
ATOM 5309 N N . ARG A 1 669 ? -16.201 -2.776 58.955 1.00 74.50 669 ARG A N 1
ATOM 5310 C CA . ARG A 1 669 ? -17.356 -2.345 59.764 1.00 74.50 669 ARG A CA 1
ATOM 5311 C C . ARG A 1 669 ? -17.737 -0.886 59.508 1.00 74.50 669 ARG A C 1
ATOM 5313 O O . ARG A 1 669 ? -18.925 -0.600 59.390 1.00 74.50 669 ARG A O 1
ATOM 5320 N N . ALA A 1 670 ? -16.762 0.012 59.338 1.00 78.81 670 ALA A N 1
ATOM 5321 C CA . ALA A 1 670 ? -17.017 1.401 58.955 1.00 78.81 670 ALA A CA 1
ATOM 5322 C C . ALA A 1 670 ? -17.722 1.500 57.592 1.00 78.81 670 ALA A C 1
ATOM 5324 O O . ALA A 1 670 ? -18.676 2.261 57.466 1.00 78.81 670 ALA A O 1
ATOM 5325 N N . ARG A 1 671 ? -17.317 0.699 56.594 1.00 76.50 671 ARG A N 1
ATOM 5326 C CA . ARG A 1 671 ? -17.980 0.656 55.276 1.00 76.50 671 ARG A CA 1
ATOM 5327 C C . ARG A 1 671 ? -19.414 0.138 55.349 1.00 76.50 671 ARG A C 1
ATOM 5329 O O . ARG A 1 671 ? -20.276 0.685 54.667 1.00 76.50 671 ARG A O 1
ATOM 5336 N N . TYR A 1 672 ? -19.685 -0.868 56.182 1.00 69.75 672 TYR A N 1
ATOM 5337 C CA . TYR A 1 672 ? -21.039 -1.413 56.342 1.00 69.75 672 TYR A CA 1
ATOM 5338 C C . TYR A 1 672 ? -22.026 -0.405 56.937 1.00 69.75 672 TYR A C 1
ATOM 5340 O O . TYR A 1 672 ? -23.191 -0.403 56.555 1.00 69.75 672 TYR A O 1
ATOM 5348 N N . VAL A 1 673 ? -21.561 0.506 57.797 1.00 71.06 673 VAL A N 1
ATOM 5349 C CA . VAL A 1 673 ? -22.393 1.602 58.327 1.00 71.06 673 VAL A CA 1
ATOM 5350 C C . VAL A 1 673 ? -22.433 2.841 57.416 1.00 71.06 673 VAL A C 1
ATOM 5352 O O . VAL A 1 673 ? -22.825 3.920 57.855 1.00 71.06 673 VAL A O 1
ATOM 5355 N N . GLY A 1 674 ? -22.018 2.714 56.148 1.00 71.31 674 GLY A N 1
ATOM 5356 C CA . GLY A 1 674 ? -21.986 3.817 55.178 1.00 71.31 674 GLY A CA 1
ATOM 5357 C C . GLY A 1 674 ? -20.849 4.821 55.405 1.00 71.31 674 GLY A C 1
ATOM 5358 O O . GLY A 1 674 ? -20.891 5.934 54.883 1.00 71.31 674 GLY A O 1
ATOM 5359 N N . GLY A 1 675 ? -19.856 4.449 56.210 1.00 81.38 675 GLY A N 1
ATOM 5360 C CA . GLY A 1 675 ? -18.690 5.246 56.563 1.00 81.38 675 GLY A CA 1
ATOM 5361 C C . GLY A 1 675 ? -17.382 4.769 55.923 1.00 81.38 675 GLY A C 1
ATOM 5362 O O . GLY A 1 675 ? -17.352 3.916 55.039 1.00 81.38 675 GLY A O 1
ATOM 5363 N N . ASN A 1 676 ? -16.262 5.325 56.378 1.00 85.56 676 ASN A N 1
ATOM 5364 C CA . ASN A 1 676 ? -14.915 4.925 55.974 1.00 85.56 676 ASN A CA 1
ATOM 5365 C C . ASN A 1 676 ? -13.913 5.129 57.125 1.00 85.56 676 ASN A C 1
ATOM 5367 O O . ASN A 1 676 ? -14.130 5.962 58.006 1.00 85.56 676 ASN A O 1
ATOM 5371 N N . LEU A 1 677 ? -12.810 4.380 57.094 1.00 87.06 677 LEU A N 1
ATOM 5372 C CA . LEU A 1 677 ? -11.648 4.555 57.964 1.00 87.06 677 LEU A CA 1
ATOM 5373 C C . LEU A 1 677 ? -10.420 4.848 57.094 1.00 87.06 677 LEU A C 1
ATOM 5375 O O . LEU A 1 677 ? -10.014 4.005 56.288 1.00 87.06 677 LEU A O 1
ATOM 5379 N N . ASP A 1 678 ? -9.824 6.016 57.311 1.00 87.94 678 ASP A N 1
ATOM 5380 C CA . ASP A 1 678 ? -8.560 6.433 56.706 1.00 87.94 678 ASP A CA 1
ATOM 5381 C C . ASP A 1 678 ? -7.434 6.353 57.749 1.00 87.94 678 ASP A C 1
ATOM 5383 O O . ASP A 1 678 ? -7.624 6.725 58.913 1.00 87.94 678 ASP A O 1
ATOM 5387 N N . ILE A 1 679 ? -6.268 5.850 57.338 1.00 89.00 679 ILE A N 1
ATOM 5388 C CA . ILE A 1 679 ? -5.104 5.620 58.202 1.00 89.00 679 ILE A CA 1
ATOM 5389 C C . ILE A 1 679 ? -3.913 6.381 57.621 1.00 89.00 679 ILE A C 1
ATOM 5391 O O . ILE A 1 679 ? -3.483 6.105 56.505 1.00 89.00 679 ILE A O 1
ATOM 5395 N N . GLU A 1 680 ? -3.373 7.314 58.394 1.00 88.50 680 GLU A N 1
ATOM 5396 C CA . GLU A 1 680 ? -2.147 8.054 58.100 1.00 88.50 680 GLU A CA 1
ATOM 5397 C C . GLU A 1 680 ? -1.109 7.657 59.156 1.00 88.50 680 GLU A C 1
ATOM 5399 O O . GLU A 1 680 ? -1.220 8.047 60.315 1.00 88.50 680 GLU A O 1
ATOM 5404 N N . SER A 1 681 ? -0.118 6.844 58.798 1.00 88.25 681 SER A N 1
ATOM 5405 C CA . SER A 1 681 ? 0.957 6.441 59.711 1.00 88.25 681 SER A CA 1
ATOM 5406 C C . SER A 1 681 ? 2.257 6.286 58.933 1.00 88.25 681 SER A C 1
ATOM 5408 O O . SER A 1 681 ? 2.233 5.975 57.742 1.00 88.25 681 SER A O 1
ATOM 5410 N N . ALA A 1 682 ? 3.382 6.542 59.593 1.00 85.19 682 ALA A N 1
ATOM 5411 C CA . ALA A 1 682 ? 4.705 6.231 59.071 1.00 85.19 682 ALA A CA 1
ATOM 5412 C C . ALA A 1 682 ? 5.645 5.878 60.234 1.00 85.19 682 ALA A C 1
ATOM 5414 O O . ALA A 1 682 ? 5.521 6.479 61.308 1.00 85.19 682 ALA A O 1
ATOM 5415 N N . PRO A 1 683 ? 6.601 4.944 60.055 1.00 84.00 683 PRO A N 1
ATOM 5416 C CA . PRO A 1 683 ? 7.566 4.607 61.099 1.00 84.00 683 PRO A CA 1
ATOM 5417 C C . PRO A 1 683 ? 8.314 5.849 61.619 1.00 84.00 683 PRO A C 1
ATOM 5419 O O . PRO A 1 683 ? 8.947 6.576 60.861 1.00 84.00 683 PRO A O 1
ATOM 5422 N N . GLY A 1 684 ? 8.241 6.088 62.926 1.00 80.94 684 GLY A N 1
ATOM 5423 C CA . GLY A 1 684 ? 8.814 7.222 63.652 1.00 80.94 684 GLY A CA 1
ATOM 5424 C C . GLY A 1 684 ? 7.956 8.494 63.693 1.00 80.94 684 GLY A C 1
ATOM 5425 O O . GLY A 1 684 ? 8.358 9.447 64.356 1.00 80.94 684 GLY A O 1
ATOM 5426 N N . CYS A 1 685 ? 6.804 8.537 63.014 1.00 85.00 685 CYS A N 1
ATOM 5427 C CA . CYS A 1 685 ? 5.992 9.753 62.853 1.00 85.00 685 CYS A CA 1
ATOM 5428 C C . CYS A 1 685 ? 4.633 9.718 63.575 1.00 85.00 685 CYS A C 1
ATOM 5430 O O . CYS A 1 685 ? 3.830 10.634 63.395 1.00 85.00 685 CYS A O 1
ATOM 5432 N N . GLY A 1 686 ? 4.372 8.693 64.390 1.00 86.56 686 GLY A N 1
ATOM 5433 C CA . GLY A 1 686 ? 3.067 8.465 65.010 1.00 86.56 686 GLY A CA 1
ATOM 5434 C C . GLY A 1 686 ? 2.010 7.969 64.026 1.00 86.56 686 GLY A C 1
ATOM 5435 O O . GLY A 1 686 ? 2.300 7.680 62.862 1.00 86.56 686 GLY A O 1
ATOM 5436 N N . SER A 1 687 ? 0.775 7.836 64.506 1.00 90.38 687 SER A N 1
ATOM 5437 C CA . SER A 1 687 ? -0.362 7.423 63.679 1.00 90.38 687 SER A CA 1
ATOM 5438 C C . SER A 1 687 ? -1.554 8.349 63.867 1.00 90.38 687 SER A C 1
ATOM 5440 O O . SER A 1 687 ? -1.829 8.855 64.955 1.00 90.38 687 SER A O 1
ATOM 5442 N N . ARG A 1 688 ? -2.303 8.541 62.786 1.00 92.38 688 ARG A N 1
ATOM 5443 C CA . ARG A 1 688 ? -3.585 9.228 62.765 1.00 92.38 688 ARG A CA 1
ATOM 5444 C C . ARG A 1 688 ? -4.624 8.350 62.086 1.00 92.38 688 ARG A C 1
ATOM 5446 O O . ARG A 1 688 ? -4.488 7.963 60.929 1.00 92.38 688 ARG A O 1
ATOM 5453 N N . PHE A 1 689 ? -5.707 8.103 62.803 1.00 92.69 689 PHE A N 1
ATOM 5454 C CA . PHE A 1 689 ? -6.859 7.349 62.330 1.00 92.69 689 PHE A CA 1
ATOM 5455 C C . PHE A 1 689 ? -8.045 8.293 62.183 1.00 92.69 689 PHE A C 1
ATOM 5457 O O . PHE A 1 689 ? -8.368 9.018 63.123 1.00 92.69 689 PHE A O 1
ATOM 5464 N N . THR A 1 690 ? -8.699 8.287 61.023 1.00 91.69 690 THR A N 1
ATOM 5465 C CA . THR A 1 690 ? -9.878 9.116 60.746 1.00 91.69 690 THR A CA 1
ATOM 5466 C C . THR A 1 690 ? -11.064 8.225 60.404 1.00 91.69 690 THR A C 1
ATOM 5468 O O . THR A 1 690 ? -11.123 7.656 59.318 1.00 91.69 690 THR A O 1
ATOM 5471 N N . VAL A 1 691 ? -12.027 8.124 61.319 1.00 91.44 691 VAL A N 1
ATOM 5472 C CA . VAL A 1 691 ? -13.300 7.421 61.115 1.00 91.44 691 VAL A CA 1
ATOM 5473 C C . VAL A 1 691 ? -14.349 8.436 60.672 1.00 91.44 691 VAL A C 1
ATOM 5475 O O . VAL A 1 691 ? -14.576 9.427 61.364 1.00 91.44 691 VAL A O 1
ATOM 5478 N N . ARG A 1 692 ? -15.000 8.200 59.532 1.00 88.81 692 ARG A N 1
ATOM 5479 C CA . ARG A 1 692 ? -16.093 9.032 59.006 1.00 88.81 692 ARG A CA 1
ATOM 5480 C C . ARG A 1 692 ? -17.349 8.186 58.896 1.00 88.81 692 ARG A C 1
ATOM 5482 O O . ARG A 1 692 ? -17.294 7.146 58.253 1.00 88.81 692 ARG A O 1
ATOM 5489 N N . VAL A 1 693 ? -18.461 8.611 59.485 1.00 85.94 693 VAL A N 1
ATOM 5490 C CA . VAL A 1 693 ? -19.753 7.900 59.422 1.00 85.94 693 VAL A CA 1
ATOM 5491 C C . VAL A 1 693 ? -20.891 8.882 59.134 1.00 85.94 693 VAL A C 1
ATOM 5493 O O . VAL A 1 693 ? -20.773 10.049 59.507 1.00 85.94 693 VAL A O 1
ATOM 5496 N N . PRO A 1 694 ? -21.985 8.470 58.476 1.00 79.62 694 PRO A N 1
ATOM 5497 C CA . PRO A 1 694 ? -23.127 9.351 58.241 1.00 79.62 694 PRO A CA 1
ATOM 5498 C C . PRO A 1 694 ? -23.864 9.681 59.553 1.00 79.62 694 PRO A C 1
ATOM 5500 O O . PRO A 1 694 ? -23.809 8.921 60.517 1.00 79.62 694 PRO A O 1
ATOM 5503 N N . LEU A 1 695 ? -24.558 10.825 59.607 1.00 70.62 695 LEU A N 1
ATOM 5504 C CA . LEU A 1 695 ? -25.358 11.231 60.783 1.00 70.62 695 LEU A CA 1
ATOM 5505 C C . LEU A 1 695 ? -26.542 10.281 61.040 1.00 70.62 695 LEU A C 1
ATOM 5507 O O . LEU A 1 695 ? -26.809 9.917 62.188 1.00 70.62 695 LEU A O 1
ATOM 5511 N N . ASN A 1 696 ? -27.198 9.846 59.962 1.00 62.19 696 ASN A N 1
ATOM 5512 C CA . ASN A 1 696 ? -28.271 8.857 59.957 1.00 62.19 696 ASN A CA 1
ATOM 5513 C C . ASN A 1 696 ? -27.847 7.676 59.081 1.00 62.19 696 ASN A C 1
ATOM 5515 O O . ASN A 1 696 ? -27.298 7.881 57.997 1.00 62.19 696 ASN A O 1
ATOM 5519 N N . LEU A 1 697 ? -28.122 6.447 59.523 1.00 57.03 697 LEU A N 1
ATOM 5520 C CA . LEU A 1 697 ? -28.072 5.298 58.620 1.00 57.03 697 LEU A CA 1
ATOM 5521 C C . LEU A 1 697 ? -29.077 5.549 57.479 1.00 57.03 697 LEU A C 1
ATOM 5523 O O . LEU A 1 697 ? -30.170 6.049 57.763 1.00 57.03 697 LEU A O 1
ATOM 5527 N N . PRO A 1 698 ? -28.747 5.225 56.215 1.00 44.34 698 PRO A N 1
ATOM 5528 C CA . PRO A 1 698 ? -29.760 5.140 55.172 1.00 44.34 698 PRO A CA 1
ATOM 5529 C C . PRO A 1 698 ? -30.871 4.232 55.697 1.00 44.34 698 PRO A C 1
ATOM 5531 O O . PRO A 1 698 ? -30.566 3.154 56.212 1.00 44.34 698 PRO A O 1
ATOM 5534 N N . GLU A 1 699 ? -32.132 4.663 55.625 1.00 37.16 699 GLU A N 1
ATOM 5535 C CA . GLU A 1 699 ? -33.248 3.760 55.889 1.00 37.16 699 GLU A CA 1
ATOM 5536 C C . GLU A 1 699 ? -33.124 2.603 54.896 1.00 37.16 699 GLU A C 1
ATOM 5538 O O . GLU A 1 699 ? -33.468 2.722 53.722 1.00 37.16 699 GLU A O 1
ATOM 5543 N N . ALA A 1 700 ? -32.578 1.478 55.357 1.00 34.66 700 ALA A N 1
ATOM 5544 C CA . ALA A 1 700 ? -32.923 0.205 54.772 1.00 34.66 700 ALA A CA 1
ATOM 5545 C C . ALA A 1 700 ? -34.443 0.149 54.872 1.00 34.66 700 ALA A C 1
ATOM 5547 O O . ALA A 1 700 ? -34.973 0.287 55.981 1.00 34.66 700 ALA A O 1
ATOM 5548 N N . ASP A 1 701 ? -35.118 0.028 53.727 1.00 29.05 701 ASP A N 1
ATOM 5549 C CA . ASP A 1 701 ? -36.527 -0.338 53.661 1.00 29.05 701 ASP A CA 1
ATOM 5550 C C . ASP A 1 701 ? -36.757 -1.388 54.742 1.00 29.05 701 ASP A C 1
ATOM 5552 O O . ASP A 1 701 ? -36.248 -2.511 54.663 1.00 29.05 701 ASP A O 1
ATOM 5556 N N . ARG A 1 702 ? -37.431 -0.978 55.819 1.00 31.27 702 ARG A N 1
ATOM 5557 C CA . ARG A 1 702 ? -37.778 -1.878 56.903 1.00 31.27 702 ARG A CA 1
ATOM 5558 C C . ARG A 1 702 ? -38.773 -2.853 56.300 1.00 31.27 702 ARG A C 1
ATOM 5560 O O . ARG A 1 702 ? -39.978 -2.611 56.317 1.00 31.27 702 ARG A O 1
ATOM 5567 N N . LEU A 1 703 ? -38.273 -3.978 55.797 1.00 29.66 703 LEU A N 1
ATOM 5568 C CA . LEU A 1 703 ? -39.018 -5.219 55.878 1.00 29.66 703 LEU A CA 1
ATOM 5569 C C . LEU A 1 703 ? -39.415 -5.342 57.346 1.00 29.66 703 LEU A C 1
ATOM 5571 O O . LEU A 1 703 ? -38.572 -5.418 58.239 1.00 29.66 703 LEU A O 1
ATOM 5575 N N . GLN A 1 704 ? -40.716 -5.194 57.574 1.00 25.66 704 GLN A N 1
ATOM 5576 C CA . GLN A 1 704 ? -41.327 -5.225 58.889 1.00 25.66 704 GLN A CA 1
ATOM 5577 C C . GLN A 1 704 ? -40.787 -6.433 59.663 1.00 25.66 704 GLN A C 1
ATOM 5579 O O . GLN A 1 704 ? -40.781 -7.541 59.117 1.00 25.66 704 GLN A O 1
ATOM 5584 N N . PRO A 1 705 ? -40.366 -6.261 60.928 1.00 26.62 705 PRO A N 1
ATOM 5585 C CA . PRO A 1 705 ? -40.133 -7.397 61.794 1.00 26.62 705 PRO A CA 1
ATOM 5586 C C . PRO A 1 705 ? -41.443 -8.179 61.877 1.00 26.62 705 PRO A C 1
ATOM 5588 O O . PRO A 1 705 ? -42.473 -7.643 62.295 1.00 26.62 705 PRO A O 1
ATOM 5591 N N . TYR A 1 706 ? -41.399 -9.438 61.446 1.00 26.12 706 TYR A N 1
ATOM 5592 C CA . TYR A 1 706 ? -42.429 -10.416 61.763 1.00 26.12 706 TYR A CA 1
ATOM 5593 C C . TYR A 1 706 ? -42.674 -10.351 63.275 1.00 26.12 706 TYR A C 1
ATOM 5595 O O . TYR A 1 706 ? -41.726 -10.358 64.063 1.00 26.12 706 TYR A O 1
ATOM 5603 N N . GLY A 1 707 ? -43.941 -10.179 63.647 1.00 27.02 707 GLY A N 1
ATOM 5604 C CA . GLY A 1 707 ? -44.355 -9.772 64.981 1.00 27.02 707 GLY A CA 1
ATOM 5605 C C . GLY A 1 707 ? -43.780 -10.631 66.102 1.00 27.02 707 GLY A C 1
ATOM 5606 O O . GLY A 1 707 ? -43.661 -11.852 65.991 1.00 27.02 707 GLY A O 1
ATOM 5607 N N . ALA A 1 708 ? -43.493 -9.967 67.220 1.00 26.38 708 ALA A N 1
ATOM 5608 C CA . ALA A 1 708 ? -43.422 -10.632 68.507 1.00 26.38 708 ALA A CA 1
ATOM 5609 C C . ALA A 1 708 ? -44.698 -11.481 68.703 1.00 26.38 708 ALA A C 1
ATOM 5611 O O . ALA A 1 708 ? -45.801 -10.985 68.438 1.00 26.38 708 ALA A O 1
ATOM 5612 N N . PRO A 1 709 ? -44.581 -12.747 69.139 1.00 27.16 709 PRO A N 1
ATOM 5613 C CA . PRO A 1 709 ? -45.743 -13.559 69.453 1.00 27.16 709 PRO A CA 1
ATOM 5614 C C . PRO A 1 709 ? -46.535 -12.912 70.604 1.00 27.16 709 PRO A C 1
ATOM 5616 O O . PRO A 1 709 ? -45.931 -12.411 71.558 1.00 27.16 709 PRO A O 1
ATOM 5619 N N . PRO A 1 710 ? -47.876 -12.896 70.526 1.00 27.05 710 PRO A N 1
ATOM 5620 C CA . PRO A 1 710 ? -48.713 -12.346 71.574 1.00 27.05 710 PRO A CA 1
ATOM 5621 C C . PRO A 1 710 ? -48.612 -13.175 72.854 1.00 27.05 710 PRO A C 1
ATOM 5623 O O . PRO A 1 710 ? -48.543 -14.404 72.837 1.00 27.05 710 PRO A O 1
ATOM 5626 N N . SER A 1 711 ? -48.638 -12.443 73.960 1.00 25.95 711 SER A N 1
ATOM 5627 C CA . SER A 1 711 ? -48.833 -12.901 75.326 1.00 25.95 711 SER A CA 1
ATOM 5628 C C . SER A 1 711 ? -49.972 -13.920 75.442 1.00 25.95 711 SER A C 1
ATOM 5630 O O . SER A 1 711 ? -51.113 -13.659 75.061 1.00 25.95 711 SER A O 1
ATOM 5632 N N . GLU A 1 712 ? -49.663 -15.075 76.032 1.00 25.41 712 GLU A N 1
ATOM 5633 C CA . GLU A 1 712 ? -50.673 -16.014 76.513 1.00 25.41 712 GLU A CA 1
ATOM 5634 C C . GLU A 1 712 ? -51.412 -15.426 77.730 1.00 25.41 712 GLU A C 1
ATOM 5636 O O . GLU A 1 712 ? -50.772 -14.966 78.682 1.00 25.41 712 GLU A O 1
ATOM 5641 N N . PRO A 1 713 ? -52.753 -15.488 77.769 1.00 25.81 713 PRO A N 1
ATOM 5642 C CA . PRO A 1 713 ? -53.511 -15.259 78.987 1.00 25.81 713 PRO A CA 1
ATOM 5643 C C . PRO A 1 713 ? -53.418 -16.501 79.884 1.00 25.81 713 PRO A C 1
ATOM 5645 O O . PRO A 1 713 ? -53.925 -17.572 79.546 1.00 25.81 713 PRO A O 1
ATOM 5648 N N . ARG A 1 714 ? -52.796 -16.365 81.062 1.00 27.09 714 ARG A N 1
ATOM 5649 C CA . ARG A 1 714 ? -52.907 -17.371 82.126 1.00 27.09 714 ARG A CA 1
ATOM 5650 C C . ARG A 1 714 ? -54.169 -17.139 82.951 1.00 27.09 714 ARG A C 1
ATOM 5652 O O . ARG A 1 714 ? -54.406 -16.060 83.482 1.00 27.09 714 ARG A O 1
ATOM 5659 N N . ASN A 1 715 ? -54.950 -18.212 83.011 1.00 27.94 715 ASN A N 1
ATOM 5660 C CA . ASN A 1 715 ? -56.224 -18.389 83.688 1.00 27.94 715 ASN A CA 1
ATOM 5661 C C . ASN A 1 715 ? -56.344 -17.721 85.062 1.00 27.94 715 ASN A C 1
ATOM 5663 O O . ASN A 1 715 ? -55.552 -17.950 85.974 1.00 27.94 715 ASN A O 1
ATOM 5667 N N . SER A 1 716 ? -57.475 -17.042 85.223 1.00 25.23 716 SER A N 1
ATOM 5668 C CA . SER A 1 716 ? -58.159 -16.812 86.486 1.00 25.23 716 SER A CA 1
ATOM 5669 C C . SER A 1 716 ? -58.497 -18.138 87.182 1.00 25.23 716 SER A C 1
ATOM 5671 O O . SER A 1 716 ? -59.293 -18.926 86.669 1.00 25.23 716 SER A O 1
ATOM 5673 N N . GLY A 1 717 ? -57.944 -18.348 88.376 1.00 26.55 717 GLY A N 1
ATOM 5674 C CA . GLY A 1 717 ? -58.412 -19.322 89.362 1.00 26.55 717 GLY A CA 1
ATOM 5675 C C . GLY A 1 717 ? -58.630 -18.620 90.702 1.00 26.55 717 GLY A C 1
ATOM 5676 O O . GLY A 1 717 ? -57.673 -18.240 91.366 1.00 26.55 717 GLY A O 1
ATOM 5677 N N . GLN A 1 718 ? -59.894 -18.414 91.073 1.00 25.50 718 GLN A N 1
ATOM 5678 C CA . GLN A 1 718 ? -60.310 -17.955 92.399 1.00 25.50 718 GLN A CA 1
ATOM 5679 C C . GLN A 1 718 ? -60.205 -19.083 93.432 1.00 25.50 718 GLN A C 1
ATOM 5681 O O . GLN A 1 718 ? -60.674 -20.187 93.171 1.00 25.50 718 GLN A O 1
ATOM 5686 N N . ALA A 1 719 ? -59.692 -18.743 94.617 1.00 26.19 719 ALA A N 1
ATOM 5687 C CA . ALA A 1 719 ? -60.134 -19.123 95.974 1.00 26.19 719 ALA A CA 1
ATOM 5688 C C . ALA A 1 719 ? -58.967 -18.756 96.916 1.00 26.19 719 ALA A C 1
ATOM 5690 O O . ALA A 1 719 ? -57.852 -19.193 96.684 1.00 26.19 719 ALA A O 1
ATOM 5691 N N . GLY A 1 720 ? -59.059 -17.898 97.930 1.00 24.16 720 GLY A N 1
ATOM 5692 C CA . GLY A 1 720 ? -60.120 -17.684 98.906 1.00 24.16 720 GLY A CA 1
ATOM 5693 C C . GLY A 1 720 ? -59.526 -18.012 100.284 1.00 24.16 720 GLY A C 1
ATOM 5694 O O . GLY A 1 720 ? -59.086 -19.137 100.482 1.00 24.16 720 GLY A O 1
ATOM 5695 N N . GLY A 1 721 ? -59.504 -17.061 101.228 1.00 24.69 721 GLY A N 1
ATOM 5696 C CA . GLY A 1 721 ? -59.246 -17.393 102.639 1.00 24.69 721 GLY A CA 1
ATOM 5697 C C . GLY A 1 721 ? -58.494 -16.365 103.487 1.00 24.69 721 GLY A C 1
ATOM 5698 O O . GLY A 1 721 ? -57.293 -16.482 103.659 1.00 24.69 721 GLY A O 1
ATOM 5699 N N . GLN A 1 722 ? -59.259 -15.428 104.059 1.00 26.02 722 GLN A N 1
ATOM 5700 C CA . GLN A 1 722 ? -59.244 -14.981 105.468 1.00 26.02 722 GLN A CA 1
ATOM 5701 C C . GLN A 1 722 ? -57.924 -14.563 106.151 1.00 26.02 722 GLN A C 1
ATOM 5703 O O . GLN A 1 722 ? -57.008 -15.347 106.365 1.00 26.02 722 GLN A O 1
ATOM 5708 N N . GLY A 1 723 ? -57.911 -13.315 106.635 1.00 26.19 723 GLY A N 1
ATOM 5709 C CA . GLY A 1 723 ? -56.864 -12.780 107.505 1.00 26.19 723 GLY A CA 1
ATOM 5710 C C . GLY A 1 723 ? -57.062 -13.050 109.000 1.00 26.19 723 GLY A C 1
ATOM 5711 O O . GLY A 1 723 ? -58.119 -13.490 109.432 1.00 26.19 723 GLY A O 1
ATOM 5712 N N . SER A 1 724 ? -56.046 -12.709 109.798 1.00 28.88 724 SER A N 1
ATOM 5713 C CA . SER A 1 724 ? -56.172 -11.899 111.023 1.00 28.88 724 SER A CA 1
ATOM 5714 C C . SER A 1 724 ? -54.787 -11.584 111.612 1.00 28.88 724 SER A C 1
ATOM 5716 O O . SER A 1 724 ? -53.851 -12.376 111.543 1.00 28.88 724 SER A O 1
ATOM 5718 N N . THR A 1 725 ? -54.668 -10.381 112.163 1.00 27.81 725 THR A N 1
ATOM 5719 C CA . THR A 1 725 ? -53.505 -9.769 112.823 1.00 27.81 725 THR A CA 1
ATOM 5720 C C . THR A 1 725 ? -53.540 -9.956 114.342 1.00 27.81 725 THR A C 1
ATOM 5722 O O . THR A 1 725 ? -54.605 -9.775 114.926 1.00 27.81 725 THR A O 1
ATOM 5725 N N . VAL A 1 726 ? -52.375 -10.130 114.993 1.00 31.25 726 VAL A N 1
ATOM 5726 C CA . VAL A 1 726 ? -52.131 -9.750 116.407 1.00 31.25 726 VAL A CA 1
ATOM 5727 C C . VAL A 1 726 ? -50.708 -9.152 116.572 1.00 31.25 726 VAL A C 1
ATOM 5729 O O . VAL A 1 726 ? -49.767 -9.596 115.915 1.00 31.25 726 VAL A O 1
ATOM 5732 N N . ALA A 1 727 ? -50.607 -8.106 117.410 1.00 39.31 727 ALA A N 1
ATOM 5733 C CA . ALA A 1 727 ? -49.487 -7.197 117.745 1.00 39.31 727 ALA A CA 1
ATOM 5734 C C . ALA A 1 727 ? -48.245 -7.857 118.408 1.00 39.31 727 ALA A C 1
ATOM 5736 O O . ALA A 1 727 ? -48.353 -8.972 118.897 1.00 39.31 727 ALA A O 1
ATOM 5737 N N . GLY A 1 728 ? -47.048 -7.257 118.524 1.00 54.12 728 GLY A N 1
ATOM 5738 C CA . GLY A 1 728 ? -46.524 -5.936 118.156 1.00 54.12 728 GLY A CA 1
ATOM 5739 C C . GLY A 1 728 ? -44.979 -5.923 118.247 1.00 54.12 728 GLY A C 1
ATOM 5740 O O . GLY A 1 728 ? -44.406 -6.488 119.170 1.00 54.12 728 GLY A O 1
ATOM 5741 N N . GLY A 1 729 ? -44.332 -5.307 117.257 1.00 67.56 729 GLY A N 1
ATOM 5742 C CA . GLY A 1 729 ? -42.881 -5.158 117.041 1.00 67.56 729 GLY A CA 1
ATOM 5743 C C . GLY A 1 729 ? -42.679 -4.307 115.777 1.00 67.56 729 GLY A C 1
ATOM 5744 O O . GLY A 1 729 ? -43.641 -4.162 115.015 1.00 67.56 729 GLY A O 1
ATOM 5745 N N . THR A 1 730 ? -41.511 -3.700 115.539 1.00 80.62 730 THR A N 1
ATOM 5746 C CA . THR A 1 730 ? -41.294 -2.875 114.331 1.00 80.62 730 THR A CA 1
ATOM 5747 C C . THR A 1 730 ? -41.422 -3.756 113.097 1.00 80.62 730 THR A C 1
ATOM 5749 O O . THR A 1 730 ? -40.667 -4.705 112.916 1.00 80.62 730 THR A O 1
ATOM 5752 N N . ARG A 1 731 ? -42.414 -3.463 112.256 1.00 87.00 731 ARG A N 1
ATOM 5753 C CA . ARG A 1 731 ? -42.796 -4.311 111.116 1.00 87.00 731 ARG A CA 1
ATOM 5754 C C . ARG A 1 731 ? -42.049 -3.848 109.879 1.00 87.00 731 ARG A C 1
ATOM 5756 O O . ARG A 1 731 ? -42.337 -2.755 109.398 1.00 87.00 731 ARG A O 1
ATOM 5763 N N . VAL A 1 732 ? -41.117 -4.658 109.398 1.00 88.50 732 VAL A N 1
ATOM 5764 C CA . VAL A 1 732 ? -40.269 -4.328 108.249 1.00 88.50 732 VAL A CA 1
ATOM 5765 C C . VAL A 1 732 ? -40.696 -5.147 107.038 1.00 88.50 732 VAL A C 1
ATOM 5767 O O . VAL A 1 732 ? -40.862 -6.361 107.139 1.00 88.50 732 VAL A O 1
ATOM 5770 N N . LEU A 1 733 ? -40.890 -4.485 105.904 1.00 89.88 733 LEU A N 1
ATOM 5771 C CA . LEU A 1 733 ? -41.039 -5.126 104.600 1.00 89.88 733 LEU A CA 1
ATOM 5772 C C . LEU A 1 733 ? -39.696 -5.030 103.872 1.00 89.88 733 LEU A C 1
ATOM 5774 O O . LEU A 1 733 ? -39.176 -3.927 103.704 1.00 89.88 733 LEU A O 1
ATOM 5778 N N . LEU A 1 734 ? -39.130 -6.175 103.489 1.00 87.81 734 LEU A N 1
ATOM 5779 C CA . LEU A 1 734 ? -37.891 -6.234 102.714 1.00 87.81 734 LEU A CA 1
ATOM 5780 C C . LEU A 1 734 ? -38.230 -6.307 101.230 1.00 87.81 734 LEU A C 1
ATOM 5782 O O . LEU A 1 734 ? -38.957 -7.205 100.809 1.00 87.81 734 LEU A O 1
ATOM 5786 N N . VAL A 1 735 ? -37.711 -5.372 100.447 1.00 88.31 735 VAL A N 1
ATOM 5787 C CA . VAL A 1 735 ? -37.978 -5.291 99.016 1.00 88.31 735 VAL A CA 1
ATOM 5788 C C . VAL A 1 735 ? -36.657 -5.254 98.277 1.00 88.31 735 VAL A C 1
ATOM 5790 O O . VAL A 1 735 ? -35.889 -4.307 98.402 1.00 88.31 735 VAL A O 1
ATOM 5793 N N . ASP A 1 736 ? -36.403 -6.324 97.546 1.00 84.56 736 ASP A N 1
ATOM 5794 C CA . ASP A 1 736 ? -35.224 -6.521 96.714 1.00 84.56 736 ASP A CA 1
ATOM 5795 C C . ASP A 1 736 ? -35.618 -7.598 95.713 1.00 84.56 736 ASP A C 1
ATOM 5797 O O . ASP A 1 736 ? -36.335 -8.522 96.085 1.00 84.56 736 ASP A O 1
ATOM 5801 N N . ASP A 1 737 ? -35.214 -7.513 94.462 1.00 78.62 737 ASP A N 1
ATOM 5802 C CA . ASP A 1 737 ? -35.584 -8.488 93.440 1.00 78.62 737 ASP A CA 1
ATOM 5803 C C . ASP A 1 737 ? -34.874 -9.836 93.609 1.00 78.62 737 ASP A C 1
ATOM 5805 O O . ASP A 1 737 ? -35.417 -10.889 93.246 1.00 78.62 737 ASP A O 1
ATOM 5809 N N . HIS A 1 738 ? -33.766 -9.862 94.347 1.00 73.56 738 HIS A N 1
ATOM 5810 C CA . HIS A 1 738 ? -32.956 -11.052 94.537 1.00 73.56 738 HIS A CA 1
ATOM 5811 C C . HIS A 1 738 ? -33.264 -11.773 95.850 1.00 73.56 738 HIS A C 1
ATOM 5813 O O . HIS A 1 738 ? -33.010 -11.303 96.961 1.00 73.56 738 HIS A O 1
ATOM 5819 N N . GLN A 1 739 ? -33.757 -13.009 95.730 1.00 72.56 739 GLN A N 1
ATOM 5820 C CA . GLN A 1 739 ? -34.145 -13.837 96.879 1.00 72.56 739 GLN A CA 1
ATOM 5821 C C . GLN A 1 739 ? -32.990 -14.074 97.863 1.00 72.56 739 GLN A C 1
ATOM 5823 O O . GLN A 1 739 ? -33.209 -14.110 99.072 1.00 72.56 739 GLN A O 1
ATOM 5828 N N . VAL A 1 740 ? -31.759 -14.213 97.366 1.00 64.56 740 VAL A N 1
ATOM 5829 C CA . VAL A 1 740 ? -30.571 -14.427 98.208 1.00 64.56 740 VAL A CA 1
ATOM 5830 C C . VAL A 1 740 ? -30.266 -13.189 99.057 1.00 64.56 740 VAL A C 1
ATOM 5832 O O . VAL A 1 740 ? -29.934 -13.325 100.235 1.00 64.56 740 VAL A O 1
ATOM 5835 N N . MET A 1 741 ? -30.436 -11.989 98.493 1.00 66.75 741 MET A N 1
ATOM 5836 C CA . MET A 1 741 ? -30.268 -10.727 99.214 1.00 66.75 741 MET A CA 1
ATOM 5837 C C . MET A 1 741 ? -31.347 -10.567 100.286 1.00 66.75 741 MET A C 1
ATOM 5839 O O . MET A 1 741 ? -31.027 -10.295 101.443 1.00 66.75 741 MET A O 1
ATOM 5843 N N . ARG A 1 742 ? -32.612 -10.855 99.948 1.00 75.38 742 ARG A N 1
ATOM 5844 C CA . ARG A 1 742 ? -33.713 -10.867 100.926 1.00 75.38 742 ARG A CA 1
ATOM 5845 C C . ARG A 1 742 ? -33.446 -11.836 102.073 1.00 75.38 742 ARG A C 1
ATOM 5847 O O . ARG A 1 742 ? -33.578 -11.451 103.228 1.00 75.38 742 ARG A O 1
ATOM 5854 N N . GLN A 1 743 ? -32.976 -13.051 101.784 1.00 68.38 743 GLN A N 1
ATOM 5855 C CA . GLN A 1 743 ? -32.598 -14.029 102.810 1.00 68.38 743 GLN A CA 1
ATOM 5856 C C . GLN A 1 743 ? -31.425 -13.552 103.681 1.00 68.38 743 GLN A C 1
ATOM 5858 O O . GLN A 1 743 ? -31.446 -13.766 104.893 1.00 68.38 743 GLN A O 1
ATOM 5863 N N . GLY A 1 744 ? -30.415 -12.905 103.088 1.00 64.25 744 GLY A N 1
ATOM 5864 C CA . GLY A 1 744 ? -29.285 -12.314 103.810 1.00 64.25 744 GLY A CA 1
ATOM 5865 C C . GLY A 1 744 ? -29.726 -11.198 104.759 1.00 64.25 744 GLY A C 1
ATOM 5866 O O . GLY A 1 744 ? -29.454 -11.266 105.956 1.00 64.25 744 GLY A O 1
ATOM 5867 N N . LEU A 1 745 ? -30.488 -10.225 104.252 1.00 72.38 745 LEU A N 1
ATOM 5868 C CA . LEU A 1 745 ? -31.065 -9.129 105.038 1.00 72.38 745 LEU A CA 1
ATOM 5869 C C . LEU A 1 745 ? -31.998 -9.644 106.139 1.00 72.38 745 LEU A C 1
ATOM 5871 O O . LEU A 1 745 ? -31.939 -9.181 107.276 1.00 72.38 745 LEU A O 1
ATOM 5875 N N . ASN A 1 746 ? -32.825 -10.641 105.829 1.00 75.19 746 ASN A N 1
ATOM 5876 C CA . ASN A 1 746 ? -33.735 -11.254 106.786 1.00 75.19 746 ASN A CA 1
ATOM 5877 C C . ASN A 1 746 ? -32.969 -11.958 107.921 1.00 75.19 746 ASN A C 1
ATOM 5879 O O . ASN A 1 746 ? -33.325 -11.778 109.084 1.00 75.19 746 ASN A O 1
ATOM 5883 N N . ARG A 1 747 ? -31.874 -12.679 107.628 1.00 69.69 747 ARG A N 1
ATOM 5884 C CA . ARG A 1 747 ? -30.999 -13.267 108.666 1.00 69.69 747 ARG A CA 1
ATOM 5885 C C . ARG A 1 747 ? -30.323 -12.203 109.531 1.00 69.69 747 ARG A C 1
ATOM 5887 O O . ARG A 1 747 ? -30.298 -12.364 110.746 1.00 69.69 747 ARG A O 1
ATOM 5894 N N . LEU A 1 748 ? -29.830 -11.122 108.923 1.00 69.38 748 LEU A N 1
ATOM 5895 C CA . LEU A 1 748 ? -29.184 -10.017 109.642 1.00 69.38 748 LEU A CA 1
ATOM 5896 C C . LEU A 1 748 ? -30.155 -9.291 110.590 1.00 69.38 748 LEU A C 1
ATOM 5898 O O . LEU A 1 748 ? -29.774 -8.909 111.691 1.00 69.38 748 LEU A O 1
ATOM 5902 N N . ILE A 1 749 ? -31.412 -9.104 110.178 1.00 72.50 749 ILE A N 1
ATOM 5903 C CA . ILE A 1 749 ? -32.405 -8.326 110.936 1.00 72.50 749 ILE A CA 1
ATOM 5904 C C . ILE A 1 749 ? -33.165 -9.193 111.954 1.00 72.50 749 ILE A C 1
ATOM 5906 O O . ILE A 1 749 ? -33.489 -8.716 113.042 1.00 72.50 749 ILE A O 1
ATOM 5910 N N . SER A 1 750 ? -33.426 -10.467 111.642 1.00 66.50 750 SER A N 1
ATOM 5911 C CA . SER A 1 750 ? -34.218 -11.376 112.493 1.00 66.50 750 SER A CA 1
ATOM 5912 C C . SER A 1 750 ? -33.557 -11.739 113.828 1.00 66.50 750 SER A C 1
ATOM 5914 O O . SER A 1 750 ? -34.229 -12.274 114.706 1.00 66.50 750 SER A O 1
ATOM 5916 N N . GLY A 1 751 ? -32.267 -11.442 114.011 1.00 62.56 751 GLY A N 1
ATOM 5917 C CA . GLY A 1 751 ? -31.575 -11.592 115.295 1.00 62.56 751 GLY A CA 1
ATOM 5918 C C . GLY A 1 751 ? -31.946 -10.535 116.348 1.00 62.56 751 GLY A C 1
ATOM 5919 O O . GLY A 1 751 ? -31.555 -10.677 117.505 1.00 62.56 751 GLY A O 1
ATOM 5920 N N . HIS A 1 752 ? -32.693 -9.482 115.984 1.00 70.56 752 HIS A N 1
ATOM 5921 C CA . HIS A 1 752 ? -33.024 -8.370 116.881 1.00 70.56 752 HIS A CA 1
ATOM 5922 C C . HIS A 1 752 ? -34.436 -8.522 117.499 1.00 70.56 752 HIS A C 1
ATOM 5924 O O . HIS A 1 752 ? -35.411 -8.624 116.756 1.00 70.56 752 HIS A O 1
ATOM 5930 N N . PRO A 1 753 ? -34.607 -8.467 118.838 1.00 64.56 753 PRO A N 1
ATOM 5931 C CA . PRO A 1 753 ? -35.874 -8.812 119.507 1.00 64.56 753 PRO A CA 1
ATOM 5932 C C . PRO A 1 753 ? -37.054 -7.873 119.192 1.00 64.56 753 PRO A C 1
ATOM 5934 O O . PRO A 1 753 ? -38.210 -8.282 119.285 1.00 64.56 753 PRO A O 1
ATOM 5937 N N . ASP A 1 754 ? -36.772 -6.632 118.788 1.00 73.31 754 ASP A N 1
ATOM 5938 C CA . ASP A 1 754 ? -37.782 -5.587 118.551 1.00 73.31 754 ASP A CA 1
ATOM 5939 C C . ASP A 1 754 ? -38.170 -5.378 117.075 1.00 73.31 754 ASP A C 1
ATOM 5941 O O . ASP A 1 754 ? -39.058 -4.567 116.780 1.00 73.31 754 ASP A O 1
ATOM 5945 N N . ILE A 1 755 ? -37.521 -6.077 116.136 1.00 79.75 755 ILE A N 1
ATOM 5946 C CA . ILE A 1 755 ? -37.757 -5.929 114.693 1.00 79.75 755 ILE A CA 1
ATOM 5947 C C . ILE A 1 755 ? -38.294 -7.243 114.131 1.00 79.75 755 ILE A C 1
ATOM 5949 O O . ILE A 1 755 ? -37.718 -8.306 114.321 1.00 79.75 755 ILE A O 1
ATOM 5953 N N . ARG A 1 756 ? -39.409 -7.167 113.405 1.00 81.69 756 ARG A N 1
ATOM 5954 C CA . ARG A 1 756 ? -40.039 -8.311 112.749 1.00 81.69 756 ARG A CA 1
ATOM 5955 C C . ARG A 1 756 ? -40.180 -8.044 111.260 1.00 81.69 756 ARG A C 1
ATOM 5957 O O . ARG A 1 756 ? -40.886 -7.116 110.863 1.00 81.69 756 ARG A O 1
ATOM 5964 N N . VAL A 1 757 ? -39.581 -8.902 110.438 1.00 83.19 757 VAL A N 1
ATOM 5965 C CA . VAL A 1 757 ? -39.833 -8.920 108.993 1.00 83.19 757 VAL A CA 1
ATOM 5966 C C . VAL A 1 757 ? -41.233 -9.492 108.757 1.00 83.19 757 VAL A C 1
ATOM 5968 O O . VAL A 1 757 ? -41.550 -10.590 109.213 1.00 83.19 757 VAL A O 1
ATOM 5971 N N . VAL A 1 758 ? -42.114 -8.714 108.128 1.00 83.38 758 VAL A N 1
ATOM 5972 C CA . VAL A 1 758 ? -43.538 -9.066 107.946 1.00 83.38 758 VAL A CA 1
ATOM 5973 C C . VAL A 1 758 ? -43.891 -9.480 106.531 1.00 83.38 758 VAL A C 1
ATOM 5975 O O . VAL A 1 758 ? -44.985 -9.990 106.311 1.00 83.38 758 VAL A O 1
ATOM 5978 N N . GLY A 1 759 ? -42.969 -9.270 105.600 1.00 82.19 759 GLY A N 1
ATOM 5979 C CA . GLY A 1 759 ? -43.091 -9.695 104.223 1.00 82.19 759 GLY A CA 1
ATOM 5980 C C . GLY A 1 759 ? -41.799 -9.455 103.465 1.00 82.19 759 GLY A C 1
ATOM 5981 O O . GLY A 1 759 ? -40.910 -8.728 103.919 1.00 82.19 759 GLY A O 1
ATOM 5982 N N . GLU A 1 760 ? -41.751 -10.063 102.293 1.00 88.12 760 GLU A N 1
ATOM 5983 C CA . GLU A 1 760 ? -40.721 -9.887 101.286 1.00 88.12 760 GLU A CA 1
ATOM 5984 C C . GLU A 1 760 ? -41.424 -9.572 99.963 1.00 88.12 760 GLU A C 1
ATOM 5986 O O . GLU A 1 760 ? -42.473 -10.154 99.682 1.00 88.12 760 GLU A O 1
ATOM 5991 N N . ALA A 1 761 ? -40.872 -8.660 99.172 1.00 87.31 761 ALA A N 1
ATOM 5992 C CA . ALA A 1 761 ? -41.366 -8.336 97.837 1.00 87.31 761 ALA A CA 1
ATOM 5993 C C . ALA A 1 761 ? -40.201 -8.297 96.844 1.00 87.31 761 ALA A C 1
ATOM 5995 O O . ALA A 1 761 ? -39.091 -7.910 97.210 1.00 87.31 761 ALA A O 1
ATOM 5996 N N . ALA A 1 762 ? -40.455 -8.716 95.604 1.00 80.50 762 ALA A N 1
ATOM 5997 C CA . ALA A 1 762 ? -39.433 -8.849 94.567 1.00 80.50 762 ALA A CA 1
ATOM 5998 C C . ALA A 1 762 ? -39.399 -7.681 93.564 1.00 80.50 762 ALA A C 1
ATOM 6000 O O . ALA A 1 762 ? -38.583 -7.680 92.651 1.00 80.50 762 ALA A O 1
ATOM 6001 N N . ASN A 1 763 ? -40.307 -6.710 93.669 1.00 82.38 763 ASN A N 1
ATOM 6002 C CA . ASN A 1 763 ? -40.353 -5.536 92.795 1.00 82.38 763 ASN A CA 1
ATOM 6003 C C . ASN A 1 763 ? -41.199 -4.417 93.420 1.00 82.38 763 ASN A C 1
ATOM 6005 O O . ASN A 1 763 ? -41.912 -4.632 94.403 1.00 82.38 763 ASN A O 1
ATOM 6009 N N . GLY A 1 764 ? -41.171 -3.223 92.821 1.00 81.75 764 GLY A N 1
ATOM 6010 C CA . GLY A 1 764 ? -41.923 -2.068 93.309 1.00 81.75 764 GLY A CA 1
ATOM 6011 C C . GLY A 1 764 ? -43.451 -2.234 93.325 1.00 81.75 764 GLY A C 1
ATOM 6012 O O . GLY A 1 764 ? -44.110 -1.673 94.199 1.00 81.75 764 GLY A O 1
ATOM 6013 N N . HIS A 1 765 ? -44.037 -3.034 92.424 1.00 86.25 765 HIS A N 1
ATOM 6014 C CA . HIS A 1 765 ? -45.485 -3.300 92.437 1.00 86.25 765 HIS A CA 1
ATOM 6015 C C . HIS A 1 765 ? -45.882 -4.168 93.633 1.00 86.25 765 HIS A C 1
ATOM 6017 O O . HIS A 1 765 ? -46.791 -3.804 94.382 1.00 86.25 765 HIS A O 1
ATOM 6023 N N . GLU A 1 766 ? -45.164 -5.271 93.849 1.00 87.56 766 GLU A N 1
ATOM 6024 C CA . GLU A 1 766 ? -45.327 -6.121 95.031 1.00 87.56 766 GLU A CA 1
ATOM 6025 C C . GLU A 1 766 ? -45.021 -5.358 96.319 1.00 87.56 766 GLU A C 1
ATOM 6027 O O . GLU A 1 766 ? -45.646 -5.614 97.343 1.00 87.56 766 GLU A O 1
ATOM 6032 N N . ALA A 1 767 ? -44.105 -4.389 96.281 1.00 88.75 767 ALA A N 1
ATOM 6033 C CA . ALA A 1 767 ? -43.837 -3.522 97.419 1.00 88.75 767 ALA A CA 1
ATOM 6034 C C . ALA A 1 767 ? -45.052 -2.663 97.778 1.00 88.75 767 ALA A C 1
ATOM 6036 O O . ALA A 1 767 ? -45.436 -2.612 98.944 1.00 88.75 767 ALA A O 1
ATOM 6037 N N . ILE A 1 768 ? -45.689 -2.018 96.794 1.00 88.56 768 ILE A N 1
ATOM 6038 C CA . ILE A 1 768 ? -46.901 -1.211 97.010 1.00 88.56 768 ILE A CA 1
ATOM 6039 C C . ILE A 1 768 ? -48.045 -2.095 97.511 1.00 88.56 768 ILE A C 1
ATOM 6041 O O . ILE A 1 768 ? -48.723 -1.755 98.482 1.00 88.56 768 ILE A O 1
ATOM 6045 N N . GLU A 1 769 ? -48.256 -3.251 96.882 1.00 86.75 769 GLU A N 1
ATOM 6046 C CA . GLU A 1 769 ? -49.295 -4.188 97.304 1.00 86.75 769 GLU A CA 1
ATOM 6047 C C . GLU A 1 769 ? -49.017 -4.750 98.706 1.00 86.75 769 GLU A C 1
ATOM 6049 O O . GLU A 1 769 ? -49.907 -4.777 99.558 1.00 86.75 769 GLU A O 1
ATOM 6054 N N . GLY A 1 770 ? -47.762 -5.094 98.986 1.00 85.56 770 GLY A N 1
ATOM 6055 C CA . GLY A 1 770 ? -47.277 -5.510 100.294 1.00 85.56 770 GLY A CA 1
ATOM 6056 C C . GLY A 1 770 ? -47.472 -4.425 101.349 1.00 85.56 770 GLY A C 1
ATOM 6057 O O . GLY A 1 770 ? -47.896 -4.732 102.461 1.00 85.56 770 GLY A O 1
ATOM 6058 N N . VAL A 1 771 ? -47.271 -3.148 101.015 1.00 89.50 771 VAL A N 1
ATOM 6059 C CA . VAL A 1 771 ? -47.588 -2.030 101.915 1.00 89.50 771 VAL A CA 1
ATOM 6060 C C . VAL A 1 771 ? -49.090 -1.957 102.196 1.00 89.50 771 VAL A C 1
ATOM 6062 O O . VAL A 1 771 ? -49.479 -1.870 103.363 1.00 89.50 771 VAL A O 1
ATOM 6065 N N . ARG A 1 772 ? -49.944 -2.075 101.171 1.00 89.00 772 ARG A N 1
ATOM 6066 C CA . ARG A 1 772 ? -51.412 -2.045 101.324 1.00 89.00 772 ARG A CA 1
ATOM 6067 C C . ARG A 1 772 ? -51.934 -3.190 102.193 1.00 89.00 772 ARG A C 1
ATOM 6069 O O . ARG A 1 772 ? -52.795 -2.973 103.048 1.00 89.00 772 ARG A O 1
ATOM 6076 N N . GLN A 1 773 ? -51.426 -4.401 101.974 1.00 87.44 773 GLN A N 1
ATOM 6077 C CA . GLN A 1 773 ? -51.894 -5.609 102.655 1.00 87.44 773 GLN A CA 1
ATOM 6078 C C . GLN A 1 773 ? -51.273 -5.761 104.043 1.00 87.44 773 GLN A C 1
ATOM 6080 O O . GLN A 1 773 ? -51.973 -6.010 105.027 1.00 87.44 773 GLN A O 1
ATOM 6085 N N . LEU A 1 774 ? -49.951 -5.610 104.132 1.00 87.19 774 LEU A N 1
ATOM 6086 C CA . LEU A 1 774 ? -49.209 -5.880 105.350 1.00 87.19 774 LEU A CA 1
ATOM 6087 C C . LEU A 1 774 ? -49.126 -4.650 106.240 1.00 87.19 774 LEU A C 1
ATOM 6089 O O . LEU A 1 774 ? -48.964 -4.856 107.426 1.00 87.19 774 LEU A O 1
ATOM 6093 N N . LYS A 1 775 ? -49.263 -3.406 105.773 1.00 87.06 775 LYS A N 1
ATOM 6094 C CA . LYS A 1 775 ? -49.112 -2.186 106.601 1.00 87.06 775 LYS A CA 1
ATOM 6095 C C . LYS A 1 775 ? -47.818 -2.175 107.451 1.00 87.06 775 LYS A C 1
ATOM 6097 O O . LYS A 1 775 ? -47.898 -2.180 108.687 1.00 87.06 775 LYS A O 1
ATOM 6102 N N . PRO A 1 776 ? -46.625 -2.276 106.835 1.00 90.19 776 PRO A N 1
ATOM 6103 C CA . PRO A 1 776 ? -45.351 -2.219 107.548 1.00 90.19 776 PRO A CA 1
ATOM 6104 C C . PRO A 1 776 ? -45.092 -0.814 108.117 1.00 90.19 776 PRO A C 1
ATOM 6106 O O . PRO A 1 776 ? -45.639 0.172 107.639 1.00 90.19 776 PRO A O 1
ATOM 6109 N N . HIS A 1 777 ? -44.231 -0.723 109.130 1.00 89.06 777 HIS A N 1
ATOM 6110 C CA . HIS A 1 777 ? -43.751 0.559 109.658 1.00 89.06 777 HIS A CA 1
ATOM 6111 C C . HIS A 1 777 ? -42.567 1.090 108.838 1.00 89.06 777 HIS A C 1
ATOM 6113 O O . HIS A 1 777 ? -42.437 2.298 108.649 1.00 89.06 777 HIS A O 1
ATOM 6119 N N . VAL A 1 778 ? -41.710 0.182 108.354 1.00 90.25 778 VAL A N 1
ATOM 6120 C CA . VAL A 1 778 ? -40.530 0.499 107.541 1.00 90.25 778 VAL A CA 1
ATOM 6121 C C . VAL A 1 778 ? -40.488 -0.413 106.323 1.00 90.25 778 VAL A C 1
ATOM 6123 O O . VAL A 1 778 ? -40.719 -1.616 106.434 1.00 90.25 778 VAL A O 1
ATOM 6126 N N . VAL A 1 779 ? -40.154 0.152 105.174 1.00 91.69 779 VAL A N 1
ATOM 6127 C CA . VAL A 1 779 ? -39.843 -0.575 103.947 1.00 91.69 779 VAL A CA 1
ATOM 6128 C C . VAL A 1 779 ? -38.363 -0.371 103.665 1.00 91.69 779 VAL A C 1
ATOM 6130 O O . VAL A 1 779 ? -37.910 0.763 103.518 1.00 91.69 779 VAL A O 1
ATOM 6133 N N . VAL A 1 780 ? -37.607 -1.462 103.626 1.00 88.31 780 VAL A N 1
ATOM 6134 C CA . VAL A 1 780 ? -36.221 -1.448 103.155 1.00 88.31 780 VAL A CA 1
ATOM 6135 C C . VAL A 1 780 ? -36.276 -1.807 101.678 1.00 88.31 780 VAL A C 1
ATOM 6137 O O . VAL A 1 780 ? -36.727 -2.897 101.340 1.00 88.31 780 VAL A O 1
ATOM 6140 N N . MET A 1 781 ? -35.910 -0.858 100.825 1.00 90.19 781 MET A N 1
ATOM 6141 C CA . MET A 1 781 ? -36.243 -0.843 99.405 1.00 90.19 781 MET A CA 1
ATOM 6142 C C . MET A 1 781 ? -34.981 -0.786 98.559 1.00 90.19 781 MET A C 1
ATOM 6144 O O . MET A 1 781 ? -34.262 0.207 98.619 1.00 90.19 781 MET A O 1
ATOM 6148 N N . ASP A 1 782 ? -34.735 -1.794 97.735 1.00 86.06 782 ASP A N 1
ATOM 6149 C CA . ASP A 1 782 ? -33.721 -1.688 96.696 1.00 86.06 782 ASP A CA 1
ATOM 6150 C C . ASP A 1 782 ? -34.088 -0.624 95.656 1.00 86.06 782 ASP A C 1
ATOM 6152 O O . ASP A 1 782 ? -35.241 -0.491 95.251 1.00 86.06 782 ASP A O 1
ATOM 6156 N N . VAL A 1 783 ? -33.102 0.161 95.233 1.00 81.31 783 VAL A N 1
ATOM 6157 C CA . VAL A 1 783 ? -33.293 1.229 94.249 1.00 81.31 783 VAL A CA 1
ATOM 6158 C C . VAL A 1 783 ? -33.518 0.655 92.849 1.00 81.31 783 VAL A C 1
ATOM 6160 O O . VAL A 1 783 ? -34.375 1.158 92.124 1.00 81.31 783 VAL A O 1
ATOM 6163 N N . SER A 1 784 ? -32.778 -0.388 92.464 1.00 77.31 784 SER A N 1
ATOM 6164 C CA . SER A 1 784 ? -32.802 -0.935 91.100 1.00 77.31 784 SER A CA 1
ATOM 6165 C C . SER A 1 784 ? -33.500 -2.288 91.072 1.00 77.31 784 SER A C 1
ATOM 6167 O O . SER A 1 784 ? -32.892 -3.290 91.409 1.00 77.31 784 SER A O 1
ATOM 6169 N N . MET A 1 785 ? -34.769 -2.316 90.660 1.00 80.31 785 MET A N 1
ATOM 6170 C CA . MET A 1 785 ? -35.563 -3.546 90.568 1.00 80.31 785 MET A CA 1
ATOM 6171 C C . MET A 1 785 ? -36.396 -3.578 89.274 1.00 80.31 785 MET A C 1
ATOM 6173 O O . MET A 1 785 ? -36.842 -2.524 88.806 1.00 80.31 785 MET A O 1
ATOM 6177 N N . PRO A 1 786 ? -36.667 -4.764 88.704 1.00 54.75 786 PRO A N 1
ATOM 6178 C CA . PRO A 1 786 ? -37.511 -4.946 87.530 1.00 54.75 786 PRO A CA 1
ATOM 6179 C C . PRO A 1 786 ? -38.982 -4.596 87.805 1.00 54.75 786 PRO A C 1
ATOM 6181 O O . PRO A 1 786 ? -39.441 -4.560 88.944 1.00 54.75 786 PRO A O 1
ATOM 6184 N N . VAL A 1 787 ? -39.756 -4.390 86.730 1.00 76.88 787 VAL A N 1
ATOM 6185 C CA . VAL A 1 787 ? -41.196 -4.030 86.715 1.00 76.88 787 VAL A CA 1
ATOM 6186 C C . VAL A 1 787 ? -41.503 -2.623 87.245 1.00 76.88 787 VAL A C 1
ATOM 6188 O O . VAL A 1 787 ? -42.228 -1.871 86.597 1.00 76.88 787 VAL A O 1
ATOM 6191 N N . MET A 1 788 ? -40.979 -2.259 88.411 1.00 74.94 788 MET A N 1
ATOM 6192 C CA . MET A 1 788 ? -41.048 -0.914 88.975 1.00 74.94 788 MET A CA 1
ATOM 6193 C C . MET A 1 788 ? -39.846 -0.705 89.888 1.00 74.94 788 MET A C 1
ATOM 6195 O O . MET A 1 788 ? -39.674 -1.456 90.851 1.00 74.94 788 MET A O 1
ATOM 6199 N N . ASP A 1 789 ? -39.062 0.327 89.584 1.00 82.88 789 ASP A N 1
ATOM 6200 C CA . ASP A 1 789 ? -37.883 0.684 90.362 1.00 82.88 789 ASP A CA 1
ATOM 6201 C C . ASP A 1 789 ? -38.248 1.198 91.767 1.00 82.88 789 ASP A C 1
ATOM 6203 O O . ASP A 1 789 ? -39.388 1.588 92.056 1.00 82.88 789 ASP A O 1
ATOM 6207 N N . GLY A 1 790 ? -37.264 1.182 92.666 1.00 83.00 790 GLY A N 1
ATOM 6208 C CA . GLY A 1 790 ? -37.455 1.587 94.054 1.00 83.00 790 GLY A CA 1
ATOM 6209 C C . GLY A 1 790 ? -37.795 3.066 94.219 1.00 83.00 790 GLY A C 1
ATOM 6210 O O . GLY A 1 790 ? -38.464 3.425 95.188 1.00 83.00 790 GLY A O 1
ATOM 6211 N N . ILE A 1 791 ? -37.391 3.931 93.282 1.00 85.38 791 ILE A N 1
ATOM 6212 C CA . ILE A 1 791 ? -37.630 5.382 93.339 1.00 85.38 791 ILE A CA 1
ATOM 6213 C C . ILE A 1 791 ? -39.110 5.676 93.063 1.00 85.38 791 ILE A C 1
ATOM 6215 O O . ILE A 1 791 ? -39.771 6.373 93.837 1.00 85.38 791 ILE A O 1
ATOM 6219 N N . GLU A 1 792 ? -39.658 5.111 91.991 1.00 84.81 792 GLU A N 1
ATOM 6220 C CA . GLU A 1 792 ? -41.064 5.221 91.616 1.00 84.81 792 GLU A CA 1
ATOM 6221 C C . GLU A 1 792 ? -41.965 4.497 92.622 1.00 84.81 792 GLU A C 1
ATOM 6223 O O . GLU A 1 792 ? -43.001 5.038 93.020 1.00 84.81 792 GLU A O 1
ATOM 6228 N N . ALA A 1 793 ? -41.549 3.324 93.116 1.00 88.62 793 ALA A N 1
ATOM 6229 C CA . ALA A 1 793 ? -42.260 2.630 94.185 1.00 88.62 793 ALA A CA 1
ATOM 6230 C C . ALA A 1 793 ? -42.323 3.480 95.460 1.00 88.62 793 ALA A C 1
ATOM 6232 O O . ALA A 1 793 ? -43.392 3.624 96.050 1.00 88.62 793 ALA A O 1
ATOM 6233 N N . THR A 1 794 ? -41.211 4.111 95.851 1.00 91.31 794 THR A N 1
ATOM 6234 C CA . THR A 1 794 ? -41.163 5.022 97.005 1.00 91.31 794 THR A CA 1
ATOM 6235 C C . THR A 1 794 ? -42.115 6.194 96.817 1.00 91.31 794 THR A C 1
ATOM 6237 O O . THR A 1 794 ? -42.918 6.471 97.708 1.00 91.31 794 THR A O 1
ATOM 6240 N N . ARG A 1 795 ? -42.100 6.837 95.643 1.00 89.75 795 ARG A N 1
ATOM 6241 C CA . ARG A 1 795 ? -42.992 7.962 95.330 1.00 89.75 795 ARG A CA 1
ATOM 6242 C C . ARG A 1 795 ? -44.466 7.573 95.469 1.00 89.75 795 ARG A C 1
ATOM 6244 O O . ARG A 1 795 ? -45.249 8.323 96.052 1.00 89.75 795 ARG A O 1
ATOM 6251 N N . ARG A 1 796 ? -44.844 6.388 94.982 1.00 88.50 796 ARG A N 1
ATOM 6252 C CA . ARG A 1 796 ? -46.219 5.869 95.082 1.00 88.50 796 ARG A CA 1
ATOM 6253 C C . ARG A 1 796 ? -46.596 5.455 96.499 1.00 88.50 796 ARG A C 1
ATOM 6255 O O . ARG A 1 796 ? -47.670 5.826 96.961 1.00 88.50 796 ARG A O 1
ATOM 6262 N N . ILE A 1 797 ? -45.709 4.763 97.215 1.00 90.12 797 ILE A N 1
ATOM 6263 C CA . ILE A 1 797 ? -45.916 4.396 98.625 1.00 90.12 797 ILE A CA 1
ATOM 6264 C C . ILE A 1 797 ? -46.131 5.657 99.464 1.00 90.12 797 ILE A C 1
ATOM 6266 O O . ILE A 1 797 ? -47.055 5.701 100.268 1.00 90.12 797 ILE A O 1
ATOM 6270 N N . LYS A 1 798 ? -45.338 6.711 99.244 1.00 89.38 798 LYS A N 1
ATOM 6271 C CA . LYS A 1 798 ? -45.471 7.982 99.967 1.00 89.38 798 LYS A CA 1
ATOM 6272 C C . LYS A 1 798 ? -46.738 8.750 99.613 1.00 89.38 798 LYS A C 1
ATOM 6274 O O . LYS A 1 798 ? -47.282 9.426 100.480 1.00 89.38 798 LYS A O 1
ATOM 6279 N N . ALA A 1 799 ? -47.221 8.635 98.377 1.00 88.06 799 ALA A N 1
ATOM 6280 C CA . ALA A 1 799 ? -48.494 9.219 97.967 1.00 88.06 799 ALA A CA 1
ATOM 6281 C C . ALA A 1 799 ? -49.707 8.489 98.578 1.00 88.06 799 ALA A C 1
ATOM 6283 O O . ALA A 1 799 ? -50.689 9.136 98.932 1.00 88.06 799 ALA A O 1
ATOM 6284 N N . GLU A 1 800 ? -49.647 7.159 98.710 1.00 87.19 800 GLU A N 1
ATOM 6285 C CA . GLU A 1 800 ? -50.765 6.333 99.196 1.00 87.19 800 GLU A CA 1
ATOM 6286 C C . GLU A 1 800 ? -50.760 6.091 100.713 1.00 87.19 800 GLU A C 1
ATOM 6288 O O . GLU A 1 800 ? -51.815 5.886 101.312 1.00 87.19 800 GLU A O 1
ATOM 6293 N N . SER A 1 801 ? -49.589 6.071 101.349 1.00 86.50 801 SER A N 1
ATOM 6294 C CA . SER A 1 801 ? -49.405 5.780 102.778 1.00 86.50 801 SER A CA 1
ATOM 6295 C C . SER A 1 801 ? -48.228 6.595 103.344 1.00 86.50 801 SER A C 1
ATOM 6297 O O . SER A 1 801 ? -47.139 6.053 103.566 1.00 86.50 801 SER A O 1
ATOM 6299 N N . PRO A 1 802 ? -48.416 7.912 103.571 1.00 86.06 802 PRO A N 1
ATOM 6300 C CA . PRO A 1 802 ? -47.358 8.827 104.017 1.00 86.06 802 PRO A CA 1
ATOM 6301 C C . PRO A 1 802 ? -46.704 8.439 105.354 1.00 86.06 802 PRO A C 1
ATOM 6303 O O . PRO A 1 802 ? -45.578 8.844 105.642 1.00 86.06 802 PRO A O 1
ATOM 6306 N N . GLU A 1 803 ? -47.411 7.675 106.186 1.00 83.56 803 GLU A N 1
ATOM 6307 C CA . GLU A 1 803 ? -46.963 7.190 107.491 1.00 83.56 803 GLU A CA 1
ATOM 6308 C C . GLU A 1 803 ? -45.889 6.093 107.415 1.00 83.56 803 GLU A C 1
ATOM 6310 O O . GLU A 1 803 ? -45.163 5.879 108.389 1.00 83.56 803 GLU A O 1
ATOM 6315 N N . VAL A 1 804 ? -45.768 5.408 106.274 1.00 89.50 804 VAL A N 1
ATOM 6316 C CA . VAL A 1 804 ? -44.782 4.344 106.070 1.00 89.50 804 VAL A CA 1
ATOM 6317 C C . VAL A 1 804 ? -43.424 4.964 105.796 1.00 89.50 804 VAL A C 1
ATOM 6319 O O . VAL A 1 804 ? -43.276 5.829 104.932 1.00 89.50 804 VAL A O 1
ATOM 6322 N N . ARG A 1 805 ? -42.400 4.510 106.513 1.00 91.50 805 ARG A N 1
ATOM 6323 C CA . ARG A 1 805 ? -41.031 4.984 106.327 1.00 91.50 805 ARG A CA 1
ATOM 6324 C C . ARG A 1 805 ? -40.289 4.131 105.305 1.00 91.50 805 ARG A C 1
ATOM 6326 O O . ARG A 1 805 ? -40.430 2.914 105.324 1.00 91.50 805 ARG A O 1
ATOM 6333 N N . VAL A 1 806 ? -39.490 4.740 104.436 1.00 89.75 806 VAL A N 1
ATOM 6334 C CA . VAL A 1 806 ? -38.751 4.039 103.379 1.00 89.75 806 VAL A CA 1
ATOM 6335 C C . VAL A 1 806 ? -37.259 4.308 103.530 1.00 89.75 806 VAL A C 1
ATOM 6337 O O . VAL A 1 806 ? -36.828 5.457 103.622 1.00 89.75 806 VAL A O 1
ATOM 6340 N N . ILE A 1 807 ? -36.474 3.234 103.553 1.00 89.38 807 ILE A N 1
ATOM 6341 C CA . ILE A 1 807 ? -35.011 3.263 103.552 1.00 89.38 807 ILE A CA 1
ATOM 6342 C C . ILE A 1 807 ? -34.552 2.650 102.235 1.00 89.38 807 ILE A C 1
ATOM 6344 O O . ILE A 1 807 ? -34.805 1.474 101.990 1.00 89.38 807 ILE A O 1
ATOM 6348 N N . GLY A 1 808 ? -33.894 3.443 101.394 1.00 84.75 808 GLY A N 1
ATOM 6349 C CA . GLY A 1 808 ? -33.356 2.958 100.128 1.00 84.75 808 GLY A CA 1
ATOM 6350 C C . GLY A 1 808 ? -32.047 2.186 100.319 1.00 84.75 808 GLY A C 1
ATOM 6351 O O . GLY A 1 808 ? -31.205 2.587 101.125 1.00 84.75 808 GLY A O 1
ATOM 6352 N N . LEU A 1 809 ? -31.865 1.111 99.559 1.00 79.75 809 LEU A N 1
ATOM 6353 C CA . LEU A 1 809 ? -30.636 0.335 99.446 1.00 79.75 809 LEU A CA 1
ATOM 6354 C C . LEU A 1 809 ? -30.030 0.534 98.056 1.00 79.75 809 LEU A C 1
ATOM 6356 O O . LEU A 1 809 ? -30.705 0.330 97.054 1.00 79.75 809 LEU A O 1
ATOM 6360 N N . SER A 1 810 ? -28.755 0.911 97.989 1.00 77.06 810 SER A N 1
ATOM 6361 C CA . SER A 1 810 ? -28.034 1.108 96.721 1.00 77.06 810 SER A CA 1
ATOM 6362 C C . SER A 1 810 ? -26.677 0.409 96.751 1.00 77.06 810 SER A C 1
ATOM 6364 O O . SER A 1 810 ? -25.996 0.435 97.769 1.00 77.06 810 SER A O 1
ATOM 6366 N N . MET A 1 811 ? -26.244 -0.193 95.639 1.00 63.94 811 MET A N 1
ATOM 6367 C CA . MET A 1 811 ? -24.872 -0.717 95.485 1.00 63.94 811 MET A CA 1
ATOM 6368 C C . MET A 1 811 ? -23.820 0.390 95.284 1.00 63.94 811 MET A C 1
ATOM 6370 O O . MET A 1 811 ? -22.624 0.110 95.360 1.00 63.94 811 MET A O 1
ATOM 6374 N N . TYR A 1 812 ? -24.257 1.626 95.021 1.00 56.31 812 TYR A N 1
ATOM 6375 C CA . TYR A 1 812 ? -23.415 2.769 94.663 1.00 56.31 812 TYR A CA 1
ATOM 6376 C C . TYR A 1 812 ? -23.511 3.889 95.709 1.00 56.31 812 TYR A C 1
ATOM 6378 O O . TYR A 1 812 ? -24.614 4.240 96.136 1.00 56.31 812 TYR A O 1
ATOM 6386 N N . GLU A 1 813 ? -22.376 4.506 96.054 1.00 52.69 813 GLU A N 1
ATOM 6387 C CA . GLU A 1 813 ? -22.298 5.801 96.756 1.00 52.69 813 GLU A CA 1
ATOM 6388 C C . GLU A 1 813 ? -22.422 6.962 95.750 1.00 52.69 813 GLU A C 1
ATOM 6390 O O . GLU A 1 813 ? -21.544 7.811 95.638 1.00 52.69 813 GLU A O 1
ATOM 6395 N N . ASP A 1 814 ? -23.486 6.961 94.946 1.00 57.72 814 ASP A N 1
ATOM 6396 C CA . ASP A 1 814 ? -23.747 8.028 93.977 1.00 57.72 814 ASP A CA 1
ATOM 6397 C C . ASP A 1 814 ? -24.627 9.113 94.624 1.00 57.72 814 ASP A C 1
ATOM 6399 O O . ASP A 1 814 ? -25.779 8.849 94.993 1.00 57.72 814 ASP A O 1
ATOM 6403 N N . GLU A 1 815 ? -24.094 10.333 94.775 1.00 61.34 815 GLU A N 1
ATOM 6404 C CA . GLU A 1 815 ? -24.830 11.486 95.323 1.00 61.34 815 GLU A CA 1
ATOM 6405 C C . GLU A 1 815 ? -26.122 11.765 94.535 1.00 61.34 815 GLU A C 1
ATOM 6407 O O . GLU A 1 815 ? -27.131 12.155 95.126 1.00 61.34 815 GLU A O 1
ATOM 6412 N N . LEU A 1 816 ? -26.143 11.475 93.228 1.00 64.81 816 LEU A N 1
ATOM 6413 C CA . LEU A 1 816 ? -27.302 11.721 92.370 1.00 64.81 816 LEU A CA 1
ATOM 6414 C C . LEU A 1 816 ? -28.475 10.770 92.678 1.00 64.81 816 LEU A C 1
ATOM 6416 O O . LEU A 1 816 ? -29.644 11.175 92.680 1.00 64.81 816 LEU A O 1
ATOM 6420 N N . ILE A 1 817 ? -28.167 9.501 92.967 1.00 66.69 817 ILE A N 1
ATOM 6421 C CA . ILE A 1 817 ? -29.157 8.481 93.353 1.00 66.69 817 ILE A CA 1
ATOM 6422 C C . ILE A 1 817 ? -29.688 8.775 94.761 1.00 66.69 817 ILE A C 1
ATOM 6424 O O . ILE A 1 817 ? -30.886 8.647 95.026 1.00 66.69 817 ILE A O 1
ATOM 6428 N N . ALA A 1 818 ? -28.818 9.230 95.665 1.00 69.94 818 ALA A N 1
ATOM 6429 C CA . ALA A 1 818 ? -29.228 9.647 97.002 1.00 69.94 818 ALA A CA 1
ATOM 6430 C C . ALA A 1 818 ? -30.209 10.825 96.971 1.00 69.94 818 ALA A C 1
ATOM 6432 O O . ALA A 1 818 ? -31.215 10.802 97.687 1.00 69.94 818 ALA A O 1
ATOM 6433 N N . ASP A 1 819 ? -29.966 11.818 96.118 1.00 74.19 819 ASP A N 1
ATOM 6434 C CA . ASP A 1 819 ? -30.847 12.975 95.988 1.00 74.19 819 ASP A CA 1
ATOM 6435 C C . ASP A 1 819 ? -32.185 12.628 95.330 1.00 74.19 819 ASP A C 1
ATOM 6437 O O . ASP A 1 819 ? -33.232 13.055 95.822 1.00 74.19 819 ASP A O 1
ATOM 6441 N N . THR A 1 820 ? -32.196 11.797 94.284 1.00 79.31 820 THR A N 1
ATOM 6442 C CA . THR A 1 820 ? -33.450 11.343 93.652 1.00 79.31 820 THR A CA 1
ATOM 6443 C C . THR A 1 820 ? -34.300 10.486 94.591 1.00 79.31 820 THR A C 1
ATOM 6445 O O . THR A 1 820 ? -35.519 10.670 94.653 1.00 79.31 820 THR A O 1
ATOM 6448 N N . MET A 1 821 ? -33.682 9.614 95.393 1.00 82.69 821 MET A N 1
ATOM 6449 C CA . MET A 1 821 ? -34.396 8.794 96.378 1.00 82.69 821 MET A CA 1
ATOM 6450 C C . MET A 1 821 ? -34.967 9.637 97.534 1.00 82.69 821 MET A C 1
ATOM 6452 O O . MET A 1 821 ? -36.097 9.414 97.975 1.00 82.69 821 MET A O 1
ATOM 6456 N N . ARG A 1 822 ? -34.239 10.669 97.991 1.00 82.69 822 ARG A N 1
ATOM 6457 C CA . ARG A 1 822 ? -34.752 11.643 98.975 1.00 82.69 822 ARG A CA 1
ATOM 6458 C C . ARG A 1 822 ? -35.893 12.484 98.410 1.00 82.69 822 ARG A C 1
ATOM 6460 O O . ARG A 1 822 ? -36.894 12.677 99.095 1.00 82.69 822 ARG A O 1
ATOM 6467 N N . GLN A 1 823 ? -35.784 12.946 97.163 1.00 84.19 823 GLN A N 1
ATOM 6468 C CA . GLN A 1 823 ? -36.858 13.680 96.480 1.00 84.19 823 GLN A CA 1
ATOM 6469 C C . GLN A 1 823 ? -38.122 12.827 96.297 1.00 84.19 823 GLN A C 1
ATOM 6471 O O . GLN A 1 823 ? -39.229 13.359 96.347 1.00 84.19 823 GLN A O 1
ATOM 6476 N N . ALA A 1 824 ? -37.977 11.509 96.130 1.00 84.44 824 ALA A N 1
ATOM 6477 C CA . ALA A 1 824 ? -39.103 10.574 96.103 1.00 84.44 824 ALA A CA 1
ATOM 6478 C C . ALA A 1 824 ? -39.761 10.357 97.481 1.00 84.44 824 ALA A C 1
ATOM 6480 O O . ALA A 1 824 ? -40.868 9.824 97.547 1.00 84.44 824 ALA A O 1
ATOM 6481 N N . GLY A 1 825 ? -39.117 10.799 98.568 1.00 82.44 825 GLY A N 1
ATOM 6482 C CA . GLY A 1 825 ? -39.659 10.800 99.926 1.00 82.44 825 GLY A CA 1
ATOM 6483 C C . GLY A 1 825 ? -39.030 9.785 100.886 1.00 82.44 825 GLY A C 1
ATOM 6484 O O . GLY A 1 825 ? -39.566 9.610 101.980 1.00 82.44 825 GLY A O 1
ATOM 6485 N N . ALA A 1 826 ? -37.930 9.116 100.519 1.00 87.94 826 ALA A N 1
ATOM 6486 C CA . ALA A 1 826 ? -37.221 8.202 101.420 1.00 87.94 826 ALA A CA 1
ATOM 6487 C C . ALA A 1 826 ? -36.534 8.942 102.583 1.00 87.94 826 ALA A C 1
ATOM 6489 O O . ALA A 1 826 ? -35.956 10.015 102.410 1.00 87.94 826 ALA A O 1
ATOM 6490 N N . GLU A 1 827 ? -36.552 8.341 103.773 1.00 85.62 827 GLU A N 1
ATOM 6491 C CA . GLU A 1 827 ? -35.978 8.921 104.993 1.00 85.62 827 GLU A CA 1
ATOM 6492 C C . GLU A 1 827 ? -34.472 8.691 105.142 1.00 85.62 827 GLU A C 1
ATOM 6494 O O . GLU A 1 827 ? -33.796 9.441 105.848 1.00 85.62 827 GLU A O 1
ATOM 6499 N N . ALA A 1 828 ? -33.941 7.654 104.499 1.00 84.12 828 ALA A N 1
ATOM 6500 C CA . ALA A 1 828 ? -32.517 7.354 104.483 1.00 84.12 828 ALA A CA 1
ATOM 6501 C C . ALA A 1 828 ? -32.144 6.562 103.225 1.00 84.12 828 ALA A C 1
ATOM 6503 O O . ALA A 1 828 ? -32.975 5.851 102.662 1.00 84.12 828 ALA A O 1
ATOM 6504 N N . LEU A 1 829 ? -30.876 6.659 102.825 1.00 81.94 829 LEU A N 1
ATOM 6505 C CA . LEU A 1 829 ? -30.247 5.765 101.857 1.00 81.94 829 LEU A CA 1
ATOM 6506 C C . LEU A 1 829 ? -29.071 5.078 102.557 1.00 81.94 829 LEU A C 1
ATOM 6508 O O . LEU A 1 829 ? -28.284 5.749 103.226 1.00 81.94 829 LEU A O 1
ATOM 6512 N N . VAL A 1 830 ? -28.968 3.760 102.421 1.00 79.31 830 VAL A N 1
ATOM 6513 C CA . VAL A 1 830 ? -27.884 2.943 102.974 1.00 79.31 830 VAL A CA 1
ATOM 6514 C C . VAL A 1 830 ? -27.246 2.148 101.836 1.00 79.31 830 VAL A C 1
ATOM 6516 O O . VAL A 1 830 ? -27.943 1.638 100.959 1.00 79.31 830 VAL A O 1
ATOM 6519 N N . SER A 1 831 ? -25.916 2.045 101.826 1.00 72.94 831 SER A N 1
ATOM 6520 C CA . SER A 1 831 ? -25.227 1.207 100.841 1.00 72.94 831 SER A CA 1
ATOM 6521 C C . SER A 1 831 ? -25.497 -0.279 101.111 1.00 72.94 831 SER A C 1
ATOM 6523 O O . SER A 1 831 ? -25.453 -0.718 102.259 1.00 72.94 831 SER A O 1
ATOM 6525 N N . LYS A 1 832 ? -25.708 -1.089 100.068 1.00 66.31 832 LYS A N 1
ATOM 6526 C CA . LYS A 1 832 ? -25.797 -2.557 100.181 1.00 66.31 832 LYS A CA 1
ATOM 6527 C C . LYS A 1 832 ? -24.483 -3.194 100.647 1.00 66.31 832 LYS A C 1
ATOM 6529 O O . LYS A 1 832 ? -24.488 -4.345 101.068 1.00 66.31 832 LYS A O 1
ATOM 6534 N N . THR A 1 833 ? -23.366 -2.465 100.596 1.00 56.91 833 THR A N 1
ATOM 6535 C CA . THR A 1 833 ? -22.070 -2.897 101.145 1.00 56.91 833 THR A CA 1
ATOM 6536 C C . THR A 1 833 ? -21.792 -2.345 102.546 1.00 56.91 833 THR A C 1
ATOM 6538 O O . THR A 1 833 ? -20.704 -2.576 103.073 1.00 56.91 833 THR A O 1
ATOM 6541 N N . ALA A 1 834 ? -22.728 -1.592 103.135 1.00 58.50 834 ALA A N 1
ATOM 6542 C CA . ALA A 1 834 ? -22.606 -1.043 104.484 1.00 58.50 834 ALA A CA 1
ATOM 6543 C C . ALA A 1 834 ? -22.663 -2.146 105.553 1.00 58.50 834 ALA A C 1
ATOM 6545 O O . ALA A 1 834 ? -23.176 -3.245 105.326 1.00 58.50 834 ALA A O 1
ATOM 6546 N N . SER A 1 835 ? -22.146 -1.846 106.744 1.00 58.28 835 SER A N 1
ATOM 6547 C CA . SER A 1 835 ? -22.146 -2.795 107.860 1.00 58.28 835 SER A CA 1
ATOM 6548 C C . SER A 1 835 ? -23.565 -3.077 108.374 1.00 58.28 835 SER A C 1
ATOM 6550 O O . SER A 1 835 ? -24.444 -2.211 108.356 1.00 58.28 835 SER A O 1
ATOM 6552 N N . SER A 1 836 ? -23.786 -4.281 108.908 1.00 61.91 836 SER A N 1
ATOM 6553 C CA . SER A 1 836 ? -25.043 -4.700 109.557 1.00 61.91 836 SER A CA 1
ATOM 6554 C C . SER A 1 836 ? -25.515 -3.693 110.622 1.00 61.91 836 SER A C 1
ATOM 6556 O O . SER A 1 836 ? -26.702 -3.366 110.714 1.00 61.91 836 SER A O 1
ATOM 6558 N N . ALA A 1 837 ? -24.569 -3.116 111.368 1.00 60.03 837 ALA A N 1
ATOM 6559 C CA . ALA A 1 837 ? -24.814 -2.087 112.372 1.00 60.03 837 ALA A CA 1
ATOM 6560 C C . ALA A 1 837 ? -25.358 -0.765 111.794 1.00 60.03 837 ALA A C 1
ATOM 6562 O O . ALA A 1 837 ? -26.112 -0.070 112.476 1.00 60.03 837 ALA A O 1
ATOM 6563 N N . GLU A 1 838 ? -24.996 -0.390 110.565 1.00 72.06 838 GLU A N 1
ATOM 6564 C CA . GLU A 1 838 ? -25.463 0.848 109.924 1.00 72.06 838 GLU A CA 1
ATOM 6565 C C . GLU A 1 838 ? -26.906 0.733 109.441 1.00 72.06 838 GLU A C 1
ATOM 6567 O O . GLU A 1 838 ? -27.700 1.647 109.677 1.00 72.06 838 GLU A O 1
ATOM 6572 N N . LEU A 1 839 ? -27.277 -0.407 108.851 1.00 76.06 839 LEU A N 1
ATOM 6573 C CA . LEU A 1 839 ? -28.656 -0.659 108.434 1.00 76.06 839 LEU A CA 1
ATOM 6574 C C . LEU A 1 839 ? -29.604 -0.734 109.642 1.00 76.06 839 LEU A C 1
ATOM 6576 O O . LEU A 1 839 ? -30.667 -0.112 109.632 1.00 76.06 839 LEU A O 1
ATOM 6580 N N . LEU A 1 840 ? -29.202 -1.418 110.720 1.00 75.31 840 LEU A N 1
ATOM 6581 C CA . LEU A 1 840 ? -29.985 -1.478 111.961 1.00 75.31 840 LEU A CA 1
ATOM 6582 C C . LEU A 1 840 ? -30.144 -0.094 112.607 1.00 75.31 840 LEU A C 1
ATOM 6584 O O . LEU A 1 840 ? -31.251 0.286 112.992 1.00 75.31 840 LEU A O 1
ATOM 6588 N N . LYS A 1 841 ? -29.069 0.706 112.658 1.00 77.81 841 LYS A N 1
ATOM 6589 C CA . LYS A 1 841 ? -29.138 2.103 113.121 1.00 77.81 841 LYS A CA 1
ATOM 6590 C C . LYS A 1 841 ? -30.092 2.940 112.272 1.00 77.81 841 LYS A C 1
ATOM 6592 O O . LYS A 1 841 ? -30.826 3.751 112.833 1.00 77.81 841 LYS A O 1
ATOM 6597 N N . ALA A 1 842 ? -30.099 2.756 110.950 1.00 80.06 842 ALA A N 1
ATOM 6598 C CA . ALA A 1 842 ? -31.011 3.466 110.058 1.00 80.06 842 ALA A CA 1
ATOM 6599 C C . ALA A 1 842 ? -32.478 3.093 110.333 1.00 80.06 842 ALA A C 1
ATOM 6601 O O . ALA A 1 842 ? -33.310 3.988 110.478 1.00 80.06 842 ALA A O 1
ATOM 6602 N N . ILE A 1 843 ? -32.787 1.802 110.501 1.00 80.75 843 ILE A N 1
ATOM 6603 C CA . ILE A 1 843 ? -34.144 1.327 110.825 1.00 80.75 843 ILE A CA 1
ATOM 6604 C C . ILE A 1 843 ? -34.621 1.895 112.172 1.00 80.75 843 ILE A C 1
ATOM 6606 O O . ILE A 1 843 ? -35.717 2.453 112.244 1.00 80.75 843 ILE A O 1
ATOM 6610 N N . CYS A 1 844 ? -33.800 1.827 113.226 1.00 77.50 844 CYS A N 1
ATOM 6611 C CA . CYS A 1 844 ? -34.164 2.360 114.545 1.00 77.50 844 CYS A CA 1
ATOM 6612 C C . CYS A 1 844 ? -34.346 3.888 114.530 1.00 77.50 844 CYS A C 1
ATOM 6614 O O . CYS A 1 844 ? -35.333 4.402 115.064 1.00 77.50 844 CYS A O 1
ATOM 6616 N N . ARG A 1 845 ? -33.444 4.616 113.852 1.00 80.69 845 ARG A N 1
ATOM 6617 C CA . ARG A 1 845 ? -33.493 6.083 113.734 1.00 80.69 845 ARG A CA 1
ATOM 6618 C C . ARG A 1 845 ? -34.791 6.560 113.087 1.00 80.69 845 ARG A C 1
ATOM 6620 O O . ARG A 1 845 ? -35.380 7.537 113.540 1.00 80.69 845 ARG A O 1
ATOM 6627 N N . VAL A 1 846 ? -35.236 5.878 112.038 1.00 80.38 846 VAL A N 1
ATOM 6628 C CA . VAL A 1 846 ? -36.390 6.294 111.233 1.00 80.38 846 VAL A CA 1
ATOM 6629 C C . VAL A 1 846 ? -37.736 6.019 111.936 1.00 80.38 846 VAL A C 1
ATOM 6631 O O . VAL A 1 846 ? -38.729 6.694 111.658 1.00 80.38 846 VAL A O 1
ATOM 6634 N N . VAL A 1 847 ? -37.772 5.095 112.904 1.00 72.56 847 VAL A N 1
ATOM 6635 C CA . VAL A 1 847 ? -38.977 4.729 113.682 1.00 72.56 847 VAL A CA 1
ATOM 6636 C C . VAL A 1 847 ? -39.123 5.542 114.984 1.00 72.56 847 VAL A C 1
ATOM 6638 O O . VAL A 1 847 ? -40.168 5.491 115.629 1.00 72.56 847 VAL A O 1
ATOM 6641 N N . GLY A 1 848 ? -38.131 6.362 115.356 1.00 59.94 848 GLY A N 1
ATOM 6642 C CA . GLY A 1 848 ? -38.242 7.306 116.478 1.00 59.94 848 GLY A CA 1
ATOM 6643 C C . GLY A 1 848 ? -38.071 6.690 117.872 1.00 59.94 848 GLY A C 1
ATOM 6644 O O . GLY A 1 848 ? -38.607 7.222 118.843 1.00 59.94 848 GLY A O 1
ATOM 6645 N N . ARG A 1 849 ? -37.323 5.587 117.996 1.00 52.12 849 ARG A N 1
ATOM 6646 C CA . ARG A 1 849 ? -36.840 5.070 119.287 1.00 52.12 849 ARG A CA 1
ATOM 6647 C C . ARG A 1 849 ? -35.325 5.267 119.334 1.00 52.12 849 ARG A C 1
ATOM 6649 O O . ARG A 1 849 ? -34.618 4.693 118.511 1.00 52.12 849 ARG A O 1
ATOM 6656 N N . GLY A 1 850 ? -34.882 6.169 120.210 1.00 35.38 850 GLY A N 1
ATOM 6657 C CA . GLY A 1 850 ? -33.464 6.425 120.482 1.00 35.38 850 GLY A CA 1
ATOM 6658 C C . GLY A 1 850 ? -32.793 5.261 121.186 1.00 35.38 850 GLY A C 1
ATOM 6659 O O . GLY A 1 850 ? -33.505 4.564 121.946 1.00 35.38 850 GLY A O 1
#

Solvent-accessible surface area (backbone atoms only — not comparable to full-atom values): 46732 Å² total; per-residue (Å²): 133,80,80,91,82,80,81,81,81,64,58,41,64,41,49,44,81,91,75,39,68,38,47,59,18,39,45,29,34,38,33,25,86,49,72,67,52,47,46,69,53,50,52,39,31,51,51,30,28,57,77,63,46,22,32,33,36,39,38,40,48,79,92,59,50,75,64,55,59,52,55,65,45,70,74,48,88,80,65,55,67,59,37,41,77,71,66,41,35,46,80,40,47,47,73,58,44,39,76,75,51,51,91,50,59,66,43,57,51,55,47,37,52,50,29,43,75,71,72,24,76,24,29,33,39,37,36,51,53,70,85,62,93,63,96,83,87,72,64,98,49,95,39,70,64,61,40,49,74,37,55,25,38,37,41,40,38,32,59,48,90,79,45,52,78,65,56,45,55,51,55,42,67,68,24,58,32,28,37,38,63,60,87,99,42,82,43,84,47,76,37,77,67,63,59,52,53,57,52,50,52,51,53,51,52,54,47,52,53,49,52,54,46,68,34,84,46,19,33,38,34,32,37,61,35,64,45,100,82,75,42,52,74,41,35,28,35,70,45,69,31,57,27,29,27,73,75,68,70,54,53,61,92,82,38,56,78,35,45,44,56,79,74,41,73,62,48,89,71,41,94,77,40,57,49,55,54,50,30,48,17,12,70,69,51,54,63,50,72,52,75,48,72,37,81,92,74,75,40,30,33,42,38,40,36,34,30,92,48,85,47,21,32,37,36,41,33,40,84,42,44,68,59,53,52,52,55,48,52,49,52,52,51,52,50,50,50,55,51,57,56,60,68,44,96,42,20,34,38,33,25,36,76,86,41,23,24,73,45,58,30,68,52,29,24,66,65,27,62,43,53,56,86,77,41,52,69,36,53,40,66,78,56,61,32,48,25,30,68,85,79,66,43,78,54,84,58,44,57,62,51,14,71,75,67,71,40,75,28,65,69,69,90,60,31,23,37,47,18,72,87,69,51,78,41,44,40,51,48,39,19,37,59,37,59,50,100,86,68,48,73,57,18,33,37,38,39,37,35,81,39,58,66,59,50,53,51,53,53,52,52,52,55,50,49,57,53,48,52,53,52,51,52,54,52,50,55,53,50,54,53,52,51,55,52,53,52,52,54,51,51,53,51,53,55,50,51,53,51,51,40,43,52,52,19,47,48,40,52,64,53,50,40,44,53,45,50,48,52,44,54,53,52,55,55,52,50,76,78,42,88,84,58,76,70,56,54,56,51,49,50,52,43,53,52,47,41,55,50,44,54,51,52,21,40,75,53,46,51,69,48,63,79,82,43,48,62,65,59,34,50,55,50,50,28,51,49,37,31,78,75,70,57,28,44,49,49,78,47,79,45,78,58,75,88,49,65,81,37,80,61,44,62,56,52,53,50,52,49,53,53,52,52,50,46,38,69,75,63,24,82,54,53,56,36,38,39,38,38,41,54,52,102,65,31,38,38,41,36,42,40,39,81,17,41,37,41,64,67,72,55,74,81,73,66,72,98,82,84,58,66,65,66,55,51,50,32,52,54,28,43,72,59,70,24,40,58,49,79,51,46,34,70,72,66,4,36,36,40,40,39,37,34,44,58,61,73,78,82,66,80,74,74,72,76,78,72,80,80,79,84,79,86,78,78,93,78,90,83,87,82,86,88,87,88,83,90,90,60,50,27,29,30,43,31,39,57,45,67,68,56,47,53,50,53,47,59,70,48,62,77,40,97,60,45,37,80,73,49,76,22,51,26,20,62,49,39,47,49,44,42,71,74,65,60,39,52,32,35,42,31,32,44,84,30,63,103,29,33,27,44,63,30,39,36,51,37,42,72,77,41,67,83,46,42,35,35,36,32,32,92,60,97,46,70,67,59,51,50,51,35,42,74,29,61,34,80,45,74,44,51,70,85,54,55,73,69,55,56,52,50,51,56,38,60,75,72,72,57,132